Protein AF-0000000068949376 (afdb_homodimer)

pLDDT: mean 90.13, std 16.04, range [22.88, 98.81]

Nearest PDB structures (foldseek):
  3vpc-assembly1_D  TM=5.124E-01  e=4.624E-06  Sulfurisphaera tokodaii
  3vpc-assembly1_C  TM=5.296E-01  e=2.072E-05  Sulfurisphaera tokodaii
  7cm9-assembly2_D  TM=3.708E-01  e=2.636E-03  Psychrobacter sp.
  2ich-assembly2_B  TM=4.085E-01  e=2.384E+00  Nitrosomonas europaea
  3vpc-assembly1_D  TM=5.151E-01  e=5.256E-06  Sulfurisphaera tokodaii

Sequence (794 aa):
MSEPSKATNQKRAAPGNLPARSRAVMVYGCETLGKADSHHGTTLANIARKVADIAGLTFAGAYAAPDAGLPVPYLVPAQTLVGRKLAQDLGVRGAGDLFGGVVPYAFVATKAITHGLVAPGAAAPQGWSEDFVQRVVGATLPGFTAFTLGDARIAAMRLLALGPVRLKEPYGVGGLGQRVVHDERSLDEALAAMAPDVVEAHGLVAERDLDAPQTYSVGQVELAGLRASYCGTQGLTANNHGQKVYGGSTLTMVRGGLEALLRHPFDARTLAAVRAAMVYHEAALACYGDAGNMVLSRCNYDVAFGPPAGSAGHGQVLGGVLEQSWRVGGATGAELAALAALREDPRRARVVAATREVYGKGVRVPDDAEIYFQGEDRHAGPLTKYARLEPDSDGNAMSEPSKATNQKRAAPGNLPARSRAVMVYGCETLGKADSHHGTTLANIARKVADIAGLTFAGAYAAPDAGLPVPYLVPAQTLVGRKLAQDLGVRGAGDLFGGVVPYAFVATKAITHGLVAPGAAAPQGWSEDFVQRVVGATLPGFTAFTLGDARIAAMRLLALGPVRLKEPYGVGGLGQRVVHDERSLDEALAAMAPDVVEAHGLVAERDLDAPQTYSVGQVELAGLRASYCGTQGLTANNHGQKVYGGSTLTMVRGGLEALLRHPFDARTLAAVRAAMVYHEAALACYGDAGNMVLSRCNYDVAFGPPAGSAGHGQVLGGVLEQSWRVGGATGAELAALAALREDPRRARVVAATREVYGKGVRVPDDAEIYFQGEDRHAGPLTKYARLEPDSDGNA

Solvent-accessible surface area (backbone atoms only — not comparable to full-atom values): 40892 Å² total; per-residue (Å²): 137,82,81,80,80,79,77,79,75,76,74,73,74,69,78,74,75,71,73,78,71,72,53,30,24,26,34,31,81,56,93,45,55,60,32,77,45,29,53,67,18,27,27,50,45,43,48,41,43,50,51,9,58,70,55,72,37,46,62,66,51,73,53,87,66,89,49,90,92,54,55,70,43,35,32,36,33,56,51,53,40,57,26,60,66,55,35,53,72,65,56,40,83,45,40,88,22,33,49,15,26,36,33,52,38,69,52,68,65,24,38,35,55,69,35,38,46,53,37,92,85,49,72,69,63,88,85,71,54,69,54,38,34,43,32,31,59,34,23,33,55,66,49,26,22,20,30,37,63,68,49,36,49,53,41,42,54,54,46,42,63,66,25,29,28,30,37,33,41,31,84,43,60,73,68,43,61,53,47,78,29,76,47,72,67,52,40,52,54,57,55,69,72,51,56,59,68,55,25,49,74,52,26,34,29,34,28,63,29,57,43,82,52,52,41,29,42,30,32,38,42,37,57,79,89,44,47,30,15,32,45,30,42,52,43,70,30,51,44,80,82,65,46,80,31,70,15,29,28,43,32,30,32,32,63,36,56,66,74,48,57,73,75,45,91,58,56,41,59,57,48,31,44,49,51,22,40,49,44,46,53,51,30,48,42,69,65,33,17,80,86,30,61,39,32,67,14,27,40,37,27,38,23,36,38,23,32,51,24,84,55,86,53,58,60,52,67,44,38,21,40,68,33,60,38,33,33,64,56,74,51,42,50,14,52,52,50,33,47,45,52,39,67,74,33,80,83,51,59,66,39,26,12,24,18,39,43,44,52,42,76,87,74,84,73,64,89,78,41,47,75,36,32,76,44,52,20,78,84,67,35,36,34,34,32,33,17,30,74,44,74,83,49,84,52,66,124,134,84,76,79,76,77,76,75,72,72,75,72,74,67,81,70,75,72,72,80,70,72,55,29,25,25,35,31,79,57,93,45,56,59,33,76,46,28,53,67,18,28,28,50,48,44,49,40,42,50,51,9,56,70,56,74,37,47,61,65,51,73,52,86,66,87,51,90,91,54,57,69,43,35,32,36,34,55,50,53,39,58,26,61,66,54,34,52,73,65,57,39,86,44,41,88,23,34,50,15,26,37,32,52,39,68,50,66,66,24,37,34,55,69,34,37,44,52,38,92,85,50,72,69,63,87,84,70,55,68,54,38,34,43,31,30,58,32,25,32,56,66,50,25,24,21,29,37,63,69,47,37,49,55,38,44,54,54,46,42,61,66,25,31,30,31,37,35,40,34,83,43,59,72,68,42,63,53,46,77,28,76,48,70,67,52,39,52,53,56,55,68,72,50,58,59,67,55,26,49,73,52,26,36,28,33,29,63,28,56,43,82,52,52,41,31,42,32,33,38,40,39,57,80,89,44,47,28,15,34,45,29,42,52,43,69,30,51,42,78,83,65,47,81,32,68,15,29,28,42,32,34,33,32,62,36,54,65,72,49,56,74,74,45,88,59,56,41,58,57,49,31,44,47,51,21,42,48,42,46,52,50,31,50,42,72,66,32,17,82,88,30,61,38,30,64,13,25,40,37,26,38,24,34,38,23,30,52,25,85,55,87,54,58,59,52,68,44,38,22,43,67,32,59,39,34,34,64,54,73,52,42,50,12,51,51,50,33,48,45,52,39,67,75,32,80,82,52,59,66,39,27,13,25,18,40,44,45,50,40,76,87,75,85,72,63,88,78,42,47,76,36,31,76,45,53,22,77,83,67,36,36,34,33,30,35,17,30,73,43,76,78,48,86,57,60,126

Secondary structure (DSSP, 8-state):
-----------------------EEEEES-TTTT-TT-HHHHHHHHHHHHHHHHHT-EEEEE--SPPTTSPPPEEEESS-EE-HHHHHHTT--SGGGBSSEEESSGGGGSGGGGSB-SSTT-S--TT--HHHHHHTTTSB-SEEEESSHHHHHHHHHHHHTTS-EEEE-TT--TTTTEEEE-SHHHHHHHHHTS-HHHHHHH-EEEEE-BSS-EEEEEEEEEETTEEEEEEEEEEEEE-TTS-EEEEEEEEEEEESSGGGGGGS---HHHHHHHHHHHHHHHHHHHHHTTTTT-EESEEEEEEEEEPBTT---TT--EEEEEEEE-S--TTHHHHHHHHHHHHH-TT--EEEEEEEEEESSSPPPPTTPEEEEEEEETTTEEEEEEEEEEP---S--/-----------------------EEEEES-TTTT-TT-HHHHHHHHHHHHHHHHHT-EEEEE--SPPTTSPPPEEEESS-EE-HHHHHHTT--SGGGBSSEEESSGGGGSGGGSSB-SSTT-S--TT--HHHHHHTTTSB-SEEEESSHHHHHHHHHHHHTTS-EEEE-TT--TTTTEEEE-SHHHHHHHHHTS-HHHHHHH-EEEEE-BSS-EEEEEEEEEETTEEEEEEEEEEEEE-TTS-EEEEEEEEEEEESSGGGGGGS---HHHHHHHHHHHHHHHHHHHHHTTTTT-EESEEEEEEEEEPBTT---TT--EEEEEEEE-S--TTHHHHHHHHHHHHH-TT--EEEEEEEEEESSSPPPPTTPEEEEEEEETTTEEEEEEEEEEP---S--

Radius of gyration: 32.24 Å; Cα contacts (8 Å, |Δi|>4): 1877; chains: 2; bounding box: 112×110×78 Å

Foldseek 3Di:
DDDDPPPPPPPDPDPPPPPQADAAEEEEDDPCAPPQQALLNLLLQVLSCLLCVLLVHHHDYHDDADDPSHDQHQYAYQAAAEAPVVCVRSVNQFLARYQFKYFHHDLLQWLLLPAAFPDPPAQDDPLRDPLLRVLLVQFAFAKHKHLFLVRVLSGQQVCLVVFKKKKAFGPDDQCPRIDIDGDSVSSVVVSVVDDGVSCNVHIMMIGFDFDPKWKKKWKWAAGNRWIKIWMWTWDWDQFPVGDTTTWKIKIKMFTDDLVVVCVQPEDPVRNSASVSVVSSVVSSCVSTPPVPVMHARIKMWMKIKHHGPPDPDPPDMDMHTSIMHRHDDRHSQFVSQFSSVCSVPVPDGIWIKMKGKDHDPPDDDDPQKAWSHADQHPVRGGMTIIMHTDPPPSSHD/DDDPPPPPPPPPDDPPPPPQADAAEEEEDDPCAPPQQALLNLLLQVLSCLLCVLLVHHHDYHDDADDPSHDQHQYAYQAAAEAPVRCVRSVNQALARYQFKYFHHDLLQWLLLPAAFPDPPAQDDPLRDPLLRVLLVQFAFPKHKHLFLVRVLSGQQVCLVVFKKKKAFGPDDQCPRIDIDGDSVSSVVVSVVDDGNSCNVHIMMIGFDFDPKWKKKWKWAAGNRWIKIWMWTWDWDQFPVGDTTTWKIKIKMFTDDLVVVCVQPEDPVRNSASVSVVSSVVSSCVSTPPVPVMHARIKMWMKIKHHGPPDPDPPDMDMHTSIMHRHDDRHSQFVSQFSSVCSVPVPDGIWIKMKGKYHDPPDDDDPQKAWSHADQHPPRGGMTIIMHTDDVPSSHD

InterPro domains:
  IPR021519 Protein of unknown function DUF3182 [PF11379] (27-387)

Structure (mmCIF, N/CA/C/O backbone):
data_AF-0000000068949376-model_v1
#
loop_
_entity.id
_entity.type
_entity.pdbx_description
1 polymer 'DUF3182 family protein'
#
loop_
_atom_site.group_PDB
_atom_site.id
_atom_site.type_symbol
_atom_site.label_atom_id
_atom_site.label_alt_id
_atom_site.label_comp_id
_atom_site.label_asym_id
_atom_site.label_entity_id
_atom_site.label_seq_id
_atom_site.pdbx_PDB_ins_code
_atom_site.Cartn_x
_atom_site.Cartn_y
_atom_site.Cartn_z
_atom_site.occupancy
_atom_site.B_iso_or_equiv
_atom_site.auth_seq_id
_atom_site.auth_comp_id
_atom_site.auth_asym_id
_atom_site.auth_atom_id
_atom_site.pdbx_PDB_model_num
ATOM 1 N N . MET A 1 1 ? -80.938 48.594 35.25 1 27.97 1 MET A N 1
ATOM 2 C CA . MET A 1 1 ? -80.438 47.938 34.062 1 27.97 1 MET A CA 1
ATOM 3 C C . MET A 1 1 ? -79.062 48.438 33.719 1 27.97 1 MET A C 1
ATOM 5 O O . MET A 1 1 ? -78.875 49.406 32.938 1 27.97 1 MET A O 1
ATOM 9 N N . SER A 1 2 ? -78.125 48.469 34.812 1 32.41 2 SER A N 1
ATOM 10 C CA . SER A 1 2 ? -76.75 49.062 34.875 1 32.41 2 SER A CA 1
ATOM 11 C C . SER A 1 2 ? -75.812 48.406 33.875 1 32.41 2 SER A C 1
ATOM 13 O O . SER A 1 2 ? -75.875 47.188 33.688 1 32.41 2 SER A O 1
ATOM 15 N N . GLU A 1 3 ? -75.312 49.188 32.906 1 33.69 3 GLU A N 1
ATOM 16 C CA . GLU A 1 3 ? -74.438 48.938 31.75 1 33.69 3 GLU A CA 1
ATOM 17 C C . GLU A 1 3 ? -73.062 48.438 32.219 1 33.69 3 GLU A C 1
ATOM 19 O O . GLU A 1 3 ? -72.438 49.062 33.062 1 33.69 3 GLU A O 1
ATOM 24 N N . PRO A 1 4 ? -72.75 47.094 32.031 1 36.47 4 PRO A N 1
ATOM 25 C CA . PRO A 1 4 ? -71.562 46.438 32.469 1 36.47 4 PRO A CA 1
ATOM 26 C C . PRO A 1 4 ? -70.25 47.031 31.844 1 36.47 4 PRO A C 1
ATOM 28 O O . PRO A 1 4 ? -70.312 47.531 30.719 1 36.47 4 PRO A O 1
ATOM 31 N N . SER A 1 5 ? -69.5 47.719 32.625 1 33.72 5 SER A N 1
ATOM 32 C CA . SER A 1 5 ? -68.188 48.344 32.281 1 33.72 5 SER A CA 1
ATOM 33 C C . SER A 1 5 ? -67.312 47.312 31.609 1 33.72 5 SER A C 1
ATOM 35 O O . SER A 1 5 ? -67.062 46.219 32.156 1 33.72 5 SER A O 1
ATOM 37 N N . LYS A 1 6 ? -67.062 47.5 30.312 1 31.7 6 LYS A N 1
ATOM 38 C CA . LYS A 1 6 ? -66.188 46.75 29.391 1 31.7 6 LYS A CA 1
ATOM 39 C C . LYS A 1 6 ? -64.75 46.938 29.797 1 31.7 6 LYS A C 1
ATOM 41 O O . LYS A 1 6 ? -64.188 48 29.656 1 31.7 6 LYS A O 1
ATOM 46 N N . ALA A 1 7 ? -64.25 46.156 30.875 1 34.72 7 ALA A N 1
ATOM 47 C CA . ALA A 1 7 ? -62.844 46.094 31.219 1 34.72 7 ALA A CA 1
ATOM 48 C C . ALA A 1 7 ? -62.031 45.625 30.031 1 34.72 7 ALA A C 1
ATOM 50 O O . ALA A 1 7 ? -62.281 44.531 29.484 1 34.72 7 ALA A O 1
ATOM 51 N N . THR A 1 8 ? -61.531 46.625 29.234 1 27.38 8 THR A N 1
ATOM 52 C CA . THR A 1 8 ? -60.656 46.375 28.094 1 27.38 8 THR A CA 1
ATOM 53 C C . THR A 1 8 ? -59.375 45.688 28.547 1 27.38 8 THR A C 1
ATOM 55 O O . THR A 1 8 ? -58.594 46.25 29.312 1 27.38 8 THR A O 1
ATOM 58 N N . ASN A 1 9 ? -59.406 44.375 28.844 1 30.39 9 ASN A N 1
ATOM 59 C CA . ASN A 1 9 ? -58.219 43.594 29.188 1 30.39 9 ASN A CA 1
ATOM 60 C C . ASN A 1 9 ? -57.156 43.688 28.094 1 30.39 9 ASN A C 1
ATOM 62 O O . ASN A 1 9 ? -57.375 43.25 26.969 1 30.39 9 ASN A O 1
ATOM 66 N N . GLN A 1 10 ? -56.375 44.719 28.109 1 23 10 GLN A N 1
ATOM 67 C CA . GLN A 1 10 ? -55.219 44.781 27.203 1 23 10 GLN A CA 1
ATOM 68 C C . GLN A 1 10 ? -54.344 43.531 27.344 1 23 10 GLN A C 1
ATOM 70 O O . GLN A 1 10 ? -53.812 43.25 28.422 1 23 10 GLN A O 1
ATOM 75 N N . LYS A 1 11 ? -54.562 42.531 26.516 1 31.59 11 LYS A N 1
ATOM 76 C CA . LYS A 1 11 ? -53.688 41.375 26.328 1 31.59 11 LYS A CA 1
ATOM 77 C C . LYS A 1 11 ? -52.25 41.812 26.156 1 31.59 11 LYS A C 1
ATOM 79 O O . LYS A 1 11 ? -51.906 42.531 25.234 1 31.59 11 LYS A O 1
ATOM 84 N N . ARG A 1 12 ? -51.562 41.906 27.281 1 33.5 12 ARG A N 1
ATOM 85 C CA . ARG A 1 12 ? -50.125 42.062 27.203 1 33.5 12 ARG A CA 1
ATOM 86 C C . ARG A 1 12 ? -49.531 41.125 26.156 1 33.5 12 ARG A C 1
ATOM 88 O O . ARG A 1 12 ? -49.844 39.938 26.141 1 33.5 12 ARG A O 1
ATOM 95 N N . ALA A 1 13 ? -48.969 41.688 25.109 1 31.62 13 ALA A N 1
ATOM 96 C CA . ALA A 1 13 ? -48.25 41 24.047 1 31.62 13 ALA A CA 1
ATOM 97 C C . ALA A 1 13 ? -47.25 40 2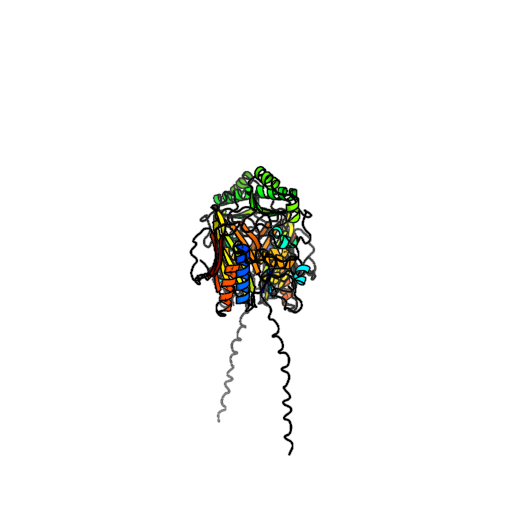4.609 1 31.62 13 ALA A C 1
ATOM 99 O O . ALA A 1 13 ? -46.531 40.281 25.562 1 31.62 13 ALA A O 1
ATOM 100 N N . ALA A 1 14 ? -47.5 38.719 24.391 1 35.41 14 ALA A N 1
ATOM 101 C CA . ALA A 1 14 ? -46.594 37.625 24.703 1 35.41 14 ALA A CA 1
ATOM 102 C C . ALA A 1 14 ? -45.156 37.969 24.297 1 35.41 14 ALA A C 1
ATOM 104 O O . ALA A 1 14 ? -44.938 38.531 23.234 1 35.41 14 ALA A O 1
ATOM 105 N N . PRO A 1 15 ? -44.344 38.219 25.312 1 32.47 15 PRO A N 1
ATOM 106 C CA . PRO A 1 15 ? -42.969 38.5 24.906 1 32.47 15 PRO A CA 1
ATOM 107 C C . PRO A 1 15 ? -42.531 37.688 23.672 1 32.47 15 PRO A C 1
ATOM 109 O O . PRO A 1 15 ? -43 36.531 23.5 1 32.47 15 PRO A O 1
ATOM 112 N N . GLY A 1 16 ? -42.469 38.281 22.484 1 32.12 16 GLY A N 1
ATOM 113 C CA . GLY A 1 16 ? -42 37.656 21.25 1 32.12 16 GLY A CA 1
ATOM 114 C C . GLY A 1 16 ? -40.812 36.719 21.484 1 32.12 16 GLY A C 1
ATOM 115 O O . GLY A 1 16 ? -39.938 37 22.312 1 32.12 16 GLY A O 1
ATOM 116 N N . ASN A 1 17 ? -41.031 35.406 21.375 1 34.62 17 ASN A N 1
ATOM 117 C CA . ASN A 1 17 ? -40.031 34.344 21.312 1 34.62 17 ASN A CA 1
ATOM 118 C C . ASN A 1 17 ? -38.75 34.812 20.641 1 34.62 17 ASN A C 1
ATOM 120 O O . ASN A 1 17 ? -38.781 35.25 19.5 1 34.62 17 ASN A O 1
ATOM 124 N N . LEU A 1 18 ? -37.781 35.469 21.297 1 38.09 18 LEU A N 1
ATOM 125 C CA . LEU A 1 18 ? -36.469 35.688 20.703 1 38.09 18 LEU A CA 1
ATOM 126 C C . LEU A 1 18 ? -36.125 34.594 19.688 1 38.09 18 LEU A C 1
ATOM 128 O O . LEU A 1 18 ? -36.281 33.406 19.969 1 38.09 18 LEU A O 1
ATOM 132 N N . PRO A 1 19 ? -36.094 34.781 18.422 1 40.25 19 PRO A N 1
ATOM 133 C CA . PRO A 1 19 ? -35.75 33.75 17.453 1 40.25 19 PRO A CA 1
ATOM 134 C C . PRO A 1 19 ? -34.625 32.844 17.906 1 40.25 19 PRO A C 1
ATOM 136 O O . PRO A 1 19 ? -33.781 33.25 18.703 1 40.25 19 PRO A O 1
ATOM 139 N N . ALA A 1 20 ? -34.75 31.547 18.203 1 46.16 20 ALA A N 1
ATOM 140 C CA . ALA A 1 20 ? -33.781 30.516 18.5 1 46.16 20 ALA A CA 1
ATOM 141 C C . ALA A 1 20 ? -32.406 30.844 17.891 1 46.16 20 ALA A C 1
ATOM 143 O O . ALA A 1 20 ? -32.312 31.016 16.672 1 46.16 20 ALA A O 1
ATOM 144 N N . ARG A 1 21 ? -31.5 31.547 18.5 1 59.78 21 ARG A N 1
ATOM 145 C CA . ARG A 1 21 ? -30.172 31.938 18.047 1 59.78 21 ARG A CA 1
ATOM 146 C C . ARG A 1 21 ? -29.484 30.797 17.297 1 59.78 21 ARG A C 1
ATOM 148 O O . ARG A 1 21 ? -29.438 29.672 17.781 1 59.78 21 ARG A O 1
ATOM 155 N N . SER A 1 22 ? -29.297 30.828 15.945 1 78.31 22 SER A N 1
ATOM 156 C CA . SER A 1 22 ? -28.797 29.844 14.992 1 78.31 22 SER A CA 1
ATOM 157 C C . SER A 1 22 ? -27.328 29.562 15.211 1 78.31 22 SER A C 1
ATOM 159 O O . SER A 1 22 ? -26.594 30.391 15.75 1 78.31 22 SER A O 1
ATOM 161 N N . ARG A 1 23 ? -26.844 28.359 15.156 1 91.81 23 ARG A N 1
ATOM 162 C CA . ARG A 1 23 ? -25.469 27.891 15.234 1 91.81 23 ARG A CA 1
ATOM 163 C C . ARG A 1 23 ? -24.547 28.75 14.367 1 91.81 23 ARG A C 1
ATOM 165 O O . ARG A 1 23 ? -24.906 29.125 13.25 1 91.81 23 ARG A O 1
ATOM 172 N N . ALA A 1 24 ? -23.438 29.266 14.93 1 95.69 24 ALA A N 1
ATOM 173 C CA . ALA A 1 24 ? -22.453 30.078 14.195 1 95.69 24 ALA A CA 1
ATOM 174 C C . ALA A 1 24 ? -21.141 29.312 14.031 1 95.69 24 ALA A C 1
ATOM 176 O O . ALA A 1 24 ? -20.891 28.344 14.734 1 95.69 24 ALA A O 1
ATOM 177 N N . VAL A 1 25 ? -20.312 29.766 13 1 97.69 25 VAL A N 1
ATOM 178 C CA . VAL A 1 25 ? -18.953 29.266 12.844 1 97.69 25 VAL A CA 1
ATOM 179 C C . VAL A 1 25 ? -17.984 30.125 13.664 1 97.69 25 VAL A C 1
ATOM 181 O O . VAL A 1 25 ? -18.031 31.359 13.586 1 97.69 25 VAL A O 1
ATOM 184 N N . MET A 1 26 ? -17.203 29.516 14.5 1 97.56 26 MET A N 1
ATOM 185 C CA . MET A 1 26 ? -16.234 30.234 15.312 1 97.56 26 MET A CA 1
ATOM 186 C C . MET A 1 26 ? -14.867 29.578 15.242 1 97.56 26 MET A C 1
ATOM 188 O O . MET A 1 26 ? -14.766 28.375 14.984 1 97.56 26 MET A O 1
ATOM 192 N N . VAL A 1 27 ? -13.797 30.391 15.406 1 98.19 27 VAL A N 1
ATOM 193 C CA . VAL A 1 27 ? -12.422 29.891 15.359 1 98.19 27 VAL A CA 1
ATOM 194 C C . VAL A 1 27 ? -11.93 29.609 16.781 1 98.19 27 VAL A C 1
ATOM 196 O O . VAL A 1 27 ? -12.195 30.391 17.703 1 98.19 27 VAL A O 1
ATOM 199 N N . TYR A 1 28 ? -11.297 28.531 16.969 1 97.44 28 TYR A N 1
ATOM 200 C CA . TYR A 1 28 ? -10.734 28.188 18.266 1 97.44 28 TYR A CA 1
ATOM 201 C C . TYR A 1 28 ? -9.211 28.109 18.203 1 97.44 28 TYR A C 1
ATOM 203 O O . TYR A 1 28 ? -8.656 27.469 17.312 1 97.44 28 TYR A O 1
ATOM 211 N N . GLY A 1 29 ? -8.547 28.75 19.141 1 95.81 29 GLY A N 1
ATOM 212 C CA . GLY A 1 29 ? -7.125 28.531 19.375 1 95.81 29 GLY A CA 1
ATOM 213 C C . GLY A 1 29 ? -6.234 29.375 18.484 1 95.81 29 GLY A C 1
ATOM 214 O O . GLY A 1 29 ? -5.168 28.922 18.062 1 95.81 29 GLY A O 1
ATOM 215 N N . CYS A 1 30 ? -6.605 30.562 18.109 1 95.5 30 CYS A N 1
ATOM 216 C CA . CYS A 1 30 ? -5.781 31.453 17.297 1 95.5 30 CYS A CA 1
ATOM 217 C C . CYS A 1 30 ? -5.684 32.844 17.953 1 95.5 30 CYS A C 1
ATOM 219 O O . CYS A 1 30 ? -6.566 33.656 17.766 1 95.5 30 CYS A O 1
ATOM 221 N N . GLU A 1 31 ? -4.547 33.125 18.484 1 93.25 31 GLU A N 1
ATOM 222 C CA . GLU A 1 31 ? -4.34 34.375 19.188 1 93.25 31 GLU A CA 1
ATOM 223 C C . GLU A 1 31 ? -4.293 35.562 18.219 1 93.25 31 GLU A C 1
ATOM 225 O O . GLU A 1 31 ? -4.66 36.688 18.578 1 93.25 31 GLU A O 1
ATOM 230 N N . THR A 1 32 ? -3.932 35.344 17.062 1 94.25 32 THR A N 1
ATOM 231 C CA . THR A 1 32 ? -3.729 36.406 16.109 1 94.25 32 THR A CA 1
ATOM 232 C C . THR A 1 32 ? -4.895 36.5 15.133 1 94.25 32 THR A C 1
ATOM 234 O O . THR A 1 32 ? -4.762 37.062 14.047 1 94.25 32 THR A O 1
ATOM 237 N N . LEU A 1 33 ? -5.934 35.906 15.531 1 95.5 33 LEU A N 1
ATOM 238 C CA . LEU A 1 33 ? -7.07 35.844 14.617 1 95.5 33 LEU A CA 1
ATOM 239 C C . LEU A 1 33 ? -7.422 37.25 14.102 1 95.5 33 LEU A C 1
ATOM 241 O O . LEU A 1 33 ? -7.637 38.156 14.891 1 95.5 33 LEU A O 1
ATOM 245 N N . GLY A 1 34 ? -7.387 37.406 12.805 1 89.56 34 GLY A N 1
ATOM 246 C CA . GLY A 1 34 ? -7.852 38.625 12.172 1 89.56 34 GLY A CA 1
ATOM 247 C C . GLY A 1 34 ? -6.836 39.75 12.211 1 89.56 34 GLY A C 1
ATOM 248 O O . GLY A 1 34 ? -7.078 40.844 11.688 1 89.56 34 GLY A O 1
ATOM 249 N N . LYS A 1 35 ? -5.711 39.5 12.812 1 94.25 35 LYS A N 1
ATOM 250 C CA . LYS A 1 35 ? -4.684 40.531 12.828 1 94.25 35 LYS A CA 1
ATOM 251 C C . LYS A 1 35 ? -4.062 40.719 11.445 1 94.25 35 LYS A C 1
ATOM 253 O O . LYS A 1 35 ? -3.631 39.75 10.82 1 94.25 35 LYS A O 1
ATOM 258 N N . ALA A 1 36 ? -3.988 41.938 11.047 1 93.69 36 ALA A N 1
ATOM 259 C CA . ALA A 1 36 ? -3.582 42.25 9.68 1 93.69 36 ALA A CA 1
ATOM 260 C C . ALA A 1 36 ? -2.129 41.875 9.43 1 93.69 36 ALA A C 1
ATOM 262 O O . ALA A 1 36 ? -1.735 41.625 8.289 1 93.69 36 ALA A O 1
ATOM 263 N N . ASP A 1 37 ? -1.331 41.844 10.438 1 96.31 37 ASP A N 1
ATOM 264 C CA . ASP A 1 37 ? 0.086 41.531 10.25 1 96.31 37 ASP A CA 1
ATOM 265 C C . ASP A 1 37 ? 0.377 40.062 10.484 1 96.31 37 ASP A C 1
ATOM 267 O O . ASP A 1 37 ? 1.53 39.656 10.68 1 96.31 37 ASP A O 1
ATOM 271 N N . SER A 1 38 ? -0.642 39.281 10.586 1 97.12 38 SER A N 1
ATOM 272 C CA . SER A 1 38 ? -0.516 37.844 10.734 1 97.12 38 SER A CA 1
ATOM 273 C C . SER A 1 38 ? -1.194 37.094 9.578 1 97.12 38 SER A C 1
ATOM 275 O O . SER A 1 38 ? -2.42 36.969 9.555 1 97.12 38 SER A O 1
ATOM 277 N N . HIS A 1 39 ? -0.343 36.594 8.656 1 96.25 39 HIS A N 1
ATOM 278 C CA . HIS A 1 39 ? -0.954 35.875 7.555 1 96.25 39 HIS A CA 1
ATOM 279 C C . HIS A 1 39 ? -1.709 34.656 8.055 1 96.25 39 HIS A C 1
ATOM 281 O O . HIS A 1 39 ? -2.74 34.281 7.492 1 96.25 39 HIS A O 1
ATOM 287 N N . HIS A 1 40 ? -1.244 34.031 9.133 1 94.94 40 HIS A N 1
ATOM 288 C CA . HIS A 1 40 ? -1.92 32.875 9.711 1 94.94 40 HIS A CA 1
ATOM 289 C C . HIS A 1 40 ? -3.295 33.25 10.25 1 94.94 40 HIS A C 1
ATOM 291 O O . HIS A 1 40 ? -4.289 32.594 9.945 1 94.94 40 HIS A O 1
ATOM 297 N N . GLY A 1 41 ? -3.332 34.281 11.031 1 97.38 41 GLY A N 1
ATOM 298 C CA . GLY A 1 41 ? -4.582 34.719 11.633 1 97.38 41 GLY A CA 1
ATOM 299 C C . GLY A 1 41 ? -5.602 35.188 10.617 1 97.38 41 GLY A C 1
ATOM 300 O O . GLY A 1 41 ? -6.789 34.875 10.734 1 97.38 41 GLY A O 1
ATOM 301 N N . THR A 1 42 ? -5.152 35.969 9.695 1 97.88 42 THR A N 1
ATOM 302 C CA . THR A 1 42 ? -6.039 36.469 8.664 1 97.88 42 THR A CA 1
ATOM 303 C C . THR A 1 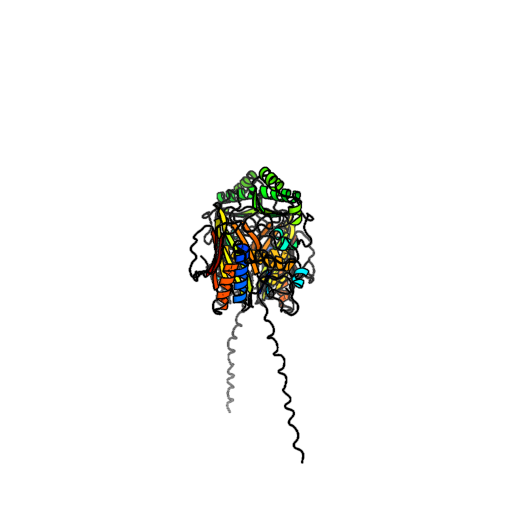42 ? -6.551 35.344 7.777 1 97.88 42 THR A C 1
ATOM 305 O O . THR A 1 42 ? -7.738 35.312 7.445 1 97.88 42 THR A O 1
ATOM 308 N N . THR A 1 43 ? -5.648 34.438 7.363 1 98 43 THR A N 1
ATOM 309 C CA . THR A 1 43 ? -6.047 33.312 6.543 1 98 43 THR A CA 1
ATOM 310 C C . THR A 1 43 ? -7.082 32.469 7.27 1 98 43 THR A C 1
ATOM 312 O O . THR A 1 43 ? -8.086 32.062 6.68 1 98 43 THR A O 1
ATOM 315 N N . LEU A 1 44 ? -6.828 32.219 8.508 1 98.19 44 LEU A N 1
ATOM 316 C CA . LEU A 1 44 ? -7.746 31.375 9.281 1 98.19 44 LEU A CA 1
ATOM 317 C C . LEU A 1 44 ? -9.117 32.062 9.391 1 98.19 44 LEU A C 1
ATOM 319 O O . LEU A 1 44 ? -10.148 31.375 9.312 1 98.19 44 LEU A O 1
ATOM 323 N N . ALA A 1 45 ? -9.156 33.312 9.617 1 98.31 45 ALA A N 1
ATOM 324 C CA . ALA A 1 45 ? -10.422 34.062 9.656 1 98.31 45 ALA A CA 1
ATOM 325 C C . ALA A 1 45 ? -11.18 33.906 8.344 1 98.31 45 ALA A C 1
ATOM 327 O O . ALA A 1 45 ? -12.391 33.688 8.336 1 98.31 45 ALA A O 1
ATOM 328 N N . ASN A 1 46 ? -10.445 34.062 7.297 1 98.44 46 ASN A N 1
ATOM 329 C CA . ASN A 1 46 ? -11.086 34 5.984 1 98.44 46 ASN A CA 1
ATOM 330 C C . ASN A 1 46 ? -11.531 32.562 5.656 1 98.44 46 ASN A C 1
ATOM 332 O O . ASN A 1 46 ? -12.547 32.375 4.984 1 98.44 46 ASN A O 1
ATOM 336 N N . ILE A 1 47 ? -10.766 31.609 6.113 1 98.62 47 ILE A N 1
ATOM 337 C CA . ILE A 1 47 ? -11.18 30.203 5.98 1 98.62 47 ILE A CA 1
ATOM 338 C C . ILE A 1 47 ? -12.484 29.984 6.742 1 98.62 47 ILE A C 1
ATOM 340 O O . ILE A 1 47 ? -13.422 29.406 6.207 1 98.62 47 ILE A O 1
ATOM 344 N N . ALA A 1 48 ? -12.523 30.453 7.949 1 98.69 48 ALA A N 1
ATOM 345 C CA . ALA A 1 48 ? -13.727 30.281 8.766 1 98.69 48 ALA A CA 1
ATOM 346 C C . ALA A 1 48 ? -14.93 30.969 8.125 1 98.69 48 ALA A C 1
ATOM 348 O O . ALA A 1 48 ? -16.047 30.438 8.156 1 98.69 48 ALA A O 1
ATOM 349 N N . ARG A 1 49 ? -14.75 32.125 7.57 1 98.5 49 ARG A N 1
ATOM 350 C CA . ARG A 1 49 ? -15.812 32.844 6.859 1 98.5 49 ARG A CA 1
ATOM 351 C C . ARG A 1 49 ? -16.328 32 5.688 1 98.5 49 ARG A C 1
ATOM 353 O O . ARG A 1 49 ? -17.531 31.922 5.453 1 98.5 49 ARG A O 1
ATOM 360 N N . LYS A 1 50 ? -15.352 31.469 4.945 1 98.62 50 LYS A N 1
ATOM 361 C CA . LYS A 1 50 ? -15.742 30.641 3.803 1 98.62 50 LYS A CA 1
ATOM 362 C C . LYS A 1 50 ? -16.484 29.391 4.254 1 98.62 50 LYS A C 1
ATOM 364 O O . LYS A 1 50 ? -17.438 28.969 3.598 1 98.62 50 LYS A O 1
ATOM 369 N N . VAL A 1 51 ? -16.047 28.75 5.324 1 98.69 51 VAL A N 1
ATOM 370 C CA . VAL A 1 51 ? -16.734 27.609 5.906 1 98.69 51 VAL A CA 1
ATOM 371 C C . VAL A 1 51 ? -18.172 28 6.258 1 98.69 51 VAL A C 1
ATOM 373 O O . VAL A 1 51 ? -19.109 27.266 5.953 1 98.69 51 VAL A O 1
ATOM 376 N N . ALA A 1 52 ? -18.328 29.156 6.887 1 98.31 52 ALA A N 1
ATOM 377 C CA . ALA A 1 52 ? -19.656 29.656 7.254 1 98.31 52 ALA A CA 1
ATOM 378 C C . ALA A 1 52 ? -20.531 29.828 6.016 1 98.31 52 ALA A C 1
ATOM 380 O O . ALA A 1 52 ? -21.688 29.406 6.004 1 98.31 52 ALA A O 1
ATOM 381 N N . ASP A 1 53 ? -19.953 30.391 5.031 1 97.88 53 ASP A N 1
ATOM 382 C CA . ASP A 1 53 ? -20.672 30.625 3.787 1 97.88 53 ASP A CA 1
ATOM 383 C C . ASP A 1 53 ? -21.188 29.312 3.191 1 97.88 53 ASP A C 1
ATOM 385 O O . ASP A 1 53 ? -22.344 29.203 2.816 1 97.88 53 ASP A O 1
ATOM 389 N N . ILE A 1 54 ? -20.328 28.359 3.092 1 97.69 54 ILE A N 1
ATOM 390 C CA . ILE A 1 54 ? -20.656 27.078 2.486 1 97.69 54 ILE A CA 1
ATOM 391 C C . ILE A 1 54 ? -21.719 26.359 3.33 1 97.69 54 ILE A C 1
ATOM 393 O O . ILE A 1 54 ? -22.625 25.719 2.793 1 97.69 54 ILE A O 1
ATOM 397 N N . ALA A 1 55 ? -21.609 26.516 4.648 1 97 55 ALA A N 1
ATOM 398 C CA . ALA A 1 55 ? -22.516 25.828 5.566 1 97 55 ALA A CA 1
ATOM 399 C C . ALA A 1 55 ? -23.828 26.594 5.742 1 97 55 ALA A C 1
ATOM 401 O O . ALA A 1 55 ? -24.75 26.109 6.391 1 97 55 ALA A O 1
ATOM 402 N N . GLY A 1 56 ? -23.922 27.781 5.227 1 95.81 56 GLY A N 1
ATOM 403 C CA . GLY A 1 56 ? -25.094 28.609 5.418 1 95.81 56 GLY A CA 1
ATOM 404 C C . GLY A 1 56 ? -25.219 29.156 6.828 1 95.81 56 GLY A C 1
ATOM 405 O O . GLY A 1 56 ? -26.312 29.281 7.367 1 95.81 56 GLY A O 1
ATOM 406 N N . LEU A 1 57 ? -24.078 29.375 7.469 1 96.69 57 LEU A N 1
ATOM 407 C CA . LEU A 1 57 ? -24.016 29.906 8.828 1 96.69 57 LEU A CA 1
ATOM 408 C C . LEU A 1 57 ? -23.344 31.266 8.852 1 96.69 57 LEU A C 1
ATOM 410 O O . LEU A 1 57 ? -22.875 31.75 7.82 1 96.69 57 LEU A O 1
ATOM 414 N N . THR A 1 58 ? -23.406 31.891 10.047 1 96.56 58 THR A N 1
ATOM 415 C CA . THR A 1 58 ? -22.703 33.156 10.234 1 96.56 58 THR A CA 1
ATOM 416 C C . THR A 1 58 ? -21.359 32.938 10.93 1 96.56 58 THR A C 1
ATOM 418 O O . THR A 1 58 ? -21.234 32.062 11.797 1 96.56 58 THR A O 1
ATOM 421 N N . PHE A 1 59 ? -20.406 33.719 10.445 1 97.5 59 PHE A N 1
ATOM 422 C CA . PHE A 1 59 ? -19.125 33.719 11.148 1 97.5 59 PHE A CA 1
ATOM 423 C C . PHE A 1 59 ? -19.172 34.656 12.352 1 97.5 59 PHE A C 1
ATOM 425 O O . PHE A 1 59 ? -19.516 35.844 12.219 1 97.5 59 PHE A O 1
ATOM 432 N N . ALA A 1 60 ? -18.75 34.125 13.594 1 95.19 60 ALA A N 1
ATOM 433 C CA . ALA A 1 60 ? -18.906 34.906 14.812 1 95.19 60 ALA A CA 1
ATOM 434 C C . ALA A 1 60 ? -17.562 35.094 15.508 1 95.19 60 ALA A C 1
ATOM 436 O O . ALA A 1 60 ? -17.516 35.344 16.719 1 95.19 60 ALA A O 1
ATOM 437 N N . GLY A 1 61 ? -16.484 34.938 14.836 1 95.31 61 GLY A N 1
ATOM 438 C CA . GLY A 1 61 ? -15.18 35.281 15.375 1 95.31 61 GLY A CA 1
ATOM 439 C C . GLY A 1 61 ? -14.578 34.188 16.234 1 95.31 61 GLY A C 1
ATOM 440 O O . GLY A 1 61 ? -14.719 33 15.93 1 95.31 61 GLY A O 1
ATOM 441 N N . ALA A 1 62 ? -13.844 34.594 17.234 1 95.56 62 ALA A N 1
ATOM 442 C CA . ALA A 1 62 ? -13.094 33.688 18.078 1 95.56 62 ALA A CA 1
ATOM 443 C C . ALA A 1 62 ? -13.992 33.062 19.141 1 95.56 62 ALA A C 1
ATOM 445 O O . ALA A 1 62 ? -14.867 33.719 19.703 1 95.56 62 ALA A O 1
ATOM 446 N N . TYR A 1 63 ? -13.727 31.812 19.328 1 92.88 63 TYR A N 1
ATOM 447 C CA . TYR A 1 63 ? -14.414 31.109 20.391 1 92.88 63 TYR A CA 1
ATOM 448 C C . TYR A 1 63 ? -13.555 31.062 21.656 1 92.88 63 TYR A C 1
ATOM 450 O O . TYR A 1 63 ? -12.375 30.719 21.594 1 92.88 63 TYR A O 1
ATOM 458 N N . ALA A 1 64 ? -14.078 31.406 22.766 1 82.69 64 ALA A N 1
ATOM 459 C CA . ALA A 1 64 ? -13.367 31.375 24.047 1 82.69 64 ALA A CA 1
ATOM 460 C C . ALA A 1 64 ? -13.984 30.344 24.984 1 82.69 64 ALA A C 1
ATOM 462 O O . ALA A 1 64 ? -13.297 29.438 25.469 1 82.69 64 ALA A O 1
ATOM 463 N N . ALA A 1 65 ? -15.172 30.453 25.281 1 77.12 65 ALA A N 1
ATOM 464 C CA . ALA A 1 65 ? -15.883 29.578 26.203 1 77.12 65 ALA A CA 1
ATOM 465 C C . ALA A 1 65 ? -17.359 29.484 25.859 1 77.12 65 ALA A C 1
ATOM 467 O O . ALA A 1 65 ? -17.906 30.359 25.188 1 77.12 65 ALA A O 1
ATOM 468 N N . PRO A 1 66 ? -17.812 28.266 26.312 1 74.81 66 PRO A N 1
ATOM 469 C CA . PRO A 1 66 ? -19.266 28.156 26.094 1 74.81 66 PRO A CA 1
ATOM 470 C C . PRO A 1 66 ? -20.047 29.25 26.812 1 74.81 66 PRO A C 1
ATOM 472 O O . PRO A 1 66 ? -19.672 29.672 27.906 1 74.81 66 PRO A O 1
ATOM 475 N N . ASP A 1 67 ? -20.75 29.984 26.062 1 67.62 67 ASP A N 1
ATOM 476 C CA . ASP A 1 67 ? -21.688 30.938 26.656 1 67.62 67 ASP A CA 1
ATOM 477 C C . ASP A 1 67 ? -23.062 30.297 26.875 1 67.62 67 ASP A C 1
ATOM 479 O O . ASP A 1 67 ? -23.625 29.719 25.953 1 67.62 67 ASP A O 1
ATOM 483 N N . ALA A 1 68 ? -23.438 30.438 28.125 1 65.94 68 ALA A N 1
ATOM 484 C CA . ALA A 1 68 ? -24.75 29.906 28.469 1 65.94 68 ALA A CA 1
ATOM 485 C C . ALA A 1 68 ? -25.844 30.484 27.562 1 65.94 68 ALA A C 1
ATOM 487 O O . ALA A 1 68 ? -25.844 31.688 27.281 1 65.94 68 ALA A O 1
ATOM 488 N N . GLY A 1 69 ? -26.594 29.625 26.953 1 68.44 69 GLY A N 1
ATOM 489 C CA . GLY A 1 69 ? -27.766 30 26.188 1 68.44 69 GLY A CA 1
ATOM 490 C C . GLY A 1 69 ? -27.516 30.031 24.688 1 68.44 69 GLY A C 1
ATOM 491 O O . GLY A 1 69 ? -28.453 30.141 23.891 1 68.44 69 GLY A O 1
ATOM 492 N N . LEU A 1 70 ? -26.188 30.031 24.375 1 75.62 70 LEU A N 1
ATOM 493 C CA . LEU A 1 70 ? -25.906 30.047 22.938 1 75.62 70 LEU A CA 1
ATOM 494 C C . LEU A 1 70 ? -25.734 28.625 22.422 1 75.62 70 LEU A C 1
ATOM 496 O O . LEU A 1 70 ? -25.281 27.734 23.141 1 75.62 70 LEU A O 1
ATOM 500 N N . PRO A 1 71 ? -26.203 28.516 21.203 1 84.62 71 PRO A N 1
ATOM 501 C CA . PRO A 1 71 ? -25.984 27.188 20.609 1 84.62 71 PRO A CA 1
ATOM 502 C C . PRO A 1 71 ? -24.5 26.859 20.453 1 84.62 71 PRO A C 1
ATOM 504 O O . PRO A 1 71 ? -23.672 27.75 20.344 1 84.62 71 PRO A O 1
ATOM 507 N N . VAL A 1 72 ? -24.203 25.594 20.516 1 89.88 72 VAL A N 1
ATOM 508 C CA . VAL A 1 72 ? -22.844 25.094 20.297 1 89.88 72 VAL A CA 1
ATOM 509 C C . VAL A 1 72 ? -22.375 25.484 18.891 1 89.88 72 VAL A C 1
ATOM 511 O O . VAL A 1 72 ? -23.078 25.234 17.906 1 89.88 72 VAL A O 1
ATOM 514 N N . PRO A 1 73 ? -21.312 26.109 18.797 1 94.88 73 PRO A N 1
ATOM 515 C CA . PRO A 1 73 ? -20.844 26.562 17.484 1 94.88 73 PRO A CA 1
ATOM 516 C C . PRO A 1 73 ? -20.234 25.438 16.656 1 94.88 73 PRO A C 1
ATOM 518 O O . PRO A 1 73 ? -19.953 24.359 17.188 1 94.88 73 PRO A O 1
ATOM 521 N N . TYR A 1 74 ? -20.219 25.656 15.32 1 97.12 74 TYR A N 1
ATOM 522 C CA . TYR A 1 74 ? -19.328 24.891 14.461 1 97.12 74 TYR A CA 1
ATOM 523 C C . TYR A 1 74 ? -17.906 25.438 14.539 1 97.12 74 TYR A C 1
ATOM 525 O O . TYR A 1 74 ? -17.656 26.594 14.188 1 97.12 74 TYR A O 1
ATOM 533 N N . LEU A 1 75 ? -16.969 24.641 14.945 1 97.81 75 LEU A N 1
ATOM 534 C CA . LEU A 1 75 ? -15.641 25.156 15.281 1 97.81 75 LEU A CA 1
ATOM 535 C C . LEU A 1 75 ? -14.672 24.953 14.117 1 97.81 75 LEU A C 1
ATOM 537 O O . LEU A 1 75 ? -14.688 23.922 13.461 1 97.81 75 LEU A O 1
ATOM 541 N N . VAL A 1 76 ? -13.883 25.953 13.883 1 98.56 76 VAL A N 1
ATOM 542 C CA . VAL A 1 76 ? -12.695 25.859 13.039 1 98.56 76 VAL A CA 1
ATOM 543 C C . VAL A 1 76 ? -11.438 26.031 13.883 1 98.56 76 VAL A C 1
ATOM 545 O O . VAL A 1 76 ? -10.953 27.156 14.062 1 98.56 76 VAL A O 1
ATOM 548 N N . PRO A 1 77 ? -10.914 24.922 14.398 1 98.19 77 PRO A N 1
ATOM 549 C CA . PRO A 1 77 ? -9.727 25.047 15.234 1 98.19 77 PRO A CA 1
ATOM 550 C C . PRO A 1 77 ? -8.461 25.344 14.43 1 98.19 77 PRO A C 1
ATOM 552 O O . PRO A 1 77 ? -8.297 24.828 13.32 1 98.19 77 PRO A O 1
ATOM 555 N N . ALA A 1 78 ? -7.578 26.094 15.023 1 97.12 78 ALA A N 1
ATOM 556 C CA . ALA A 1 78 ? -6.301 26.406 14.391 1 97.12 78 ALA A CA 1
ATOM 557 C C . ALA A 1 78 ? -5.41 25.172 14.32 1 97.12 78 ALA A C 1
ATOM 559 O O . ALA A 1 78 ? -4.547 25.062 13.445 1 97.12 78 ALA A O 1
ATOM 560 N N . GLN A 1 79 ? -5.562 24.312 15.289 1 96.75 79 GLN A N 1
ATOM 561 C CA . GLN A 1 79 ? -4.824 23.047 15.383 1 96.75 79 GLN A CA 1
ATOM 562 C C . GLN A 1 79 ? -5.762 21.875 15.633 1 96.75 79 GLN A C 1
ATOM 564 O O . GLN A 1 79 ? -6.914 22.062 16.031 1 96.75 79 GLN A O 1
ATOM 569 N N . THR A 1 80 ? -5.215 20.703 15.352 1 97.75 80 THR A N 1
ATOM 570 C CA . THR A 1 80 ? -5.961 19.516 15.734 1 97.75 80 THR A CA 1
ATOM 571 C C . THR A 1 80 ? -6.254 19.516 17.234 1 97.75 80 THR A C 1
ATOM 573 O O . THR A 1 80 ? -5.387 19.844 18.047 1 97.75 80 THR A O 1
ATOM 576 N N . LEU A 1 81 ? -7.48 19.266 17.578 1 97.56 81 LEU A N 1
ATOM 577 C CA . LEU A 1 81 ? -7.836 19.188 18.984 1 97.56 81 LEU A CA 1
ATOM 578 C C . LEU A 1 81 ? -7.324 17.891 19.609 1 97.56 81 LEU A C 1
ATOM 580 O O . LEU A 1 81 ? -7.465 16.828 19.016 1 97.56 81 LEU A O 1
ATOM 584 N N . VAL A 1 82 ? -6.785 18.031 20.812 1 97.31 82 VAL A N 1
ATOM 585 C CA . VAL A 1 82 ? -6.188 16.859 21.453 1 97.31 82 VAL A CA 1
ATOM 586 C C . VAL A 1 82 ? -6.961 16.5 22.703 1 97.31 82 VAL A C 1
ATOM 588 O O . VAL A 1 82 ? -7.047 17.312 23.641 1 97.31 82 VAL A O 1
ATOM 591 N N . GLY A 1 83 ? -7.52 15.305 22.688 1 96.06 83 GLY A N 1
ATOM 592 C CA . GLY A 1 83 ? -8.141 14.773 23.891 1 96.06 83 GLY A CA 1
ATOM 593 C C . GLY A 1 83 ? -9.656 14.805 23.828 1 96.06 83 GLY A C 1
ATOM 594 O O . GLY A 1 83 ? -10.25 15.797 23.406 1 96.06 83 GLY A O 1
ATOM 595 N N . ARG A 1 84 ? -10.219 13.812 24.375 1 92.5 84 ARG A N 1
ATOM 596 C CA . ARG A 1 84 ? -11.672 13.68 24.422 1 92.5 84 ARG A CA 1
ATOM 597 C C . ARG A 1 84 ? -12.281 14.758 25.312 1 92.5 84 ARG A C 1
ATOM 599 O O . ARG A 1 84 ? -13.336 15.312 24.984 1 92.5 84 ARG A O 1
ATOM 606 N N . LYS A 1 85 ? -11.664 14.984 26.391 1 94.31 85 LYS A N 1
ATOM 607 C CA . LYS A 1 85 ? -12.195 15.969 27.328 1 94.31 85 LYS A CA 1
ATOM 608 C C . LYS A 1 85 ? -12.289 17.344 26.703 1 94.31 85 LYS A C 1
ATOM 610 O O . LYS A 1 85 ? -13.305 18.031 26.828 1 94.31 85 LYS A O 1
ATOM 615 N N . LEU A 1 86 ? -11.203 17.734 26.031 1 94.44 86 LEU A N 1
ATOM 616 C CA . LEU A 1 86 ? -11.211 19.031 25.375 1 94.44 86 LEU A CA 1
ATOM 617 C C . LEU A 1 86 ? -12.328 19.109 24.344 1 94.44 86 LEU A C 1
ATOM 619 O O . LEU A 1 86 ? -13.055 20.109 24.266 1 94.44 86 LEU A O 1
ATOM 623 N N . ALA A 1 87 ? -12.422 18.125 23.531 1 94.62 87 ALA A N 1
ATOM 624 C CA . ALA A 1 87 ? -13.461 18.078 22.516 1 94.62 87 ALA A CA 1
ATOM 625 C C . ALA A 1 87 ? -14.852 18.234 23.141 1 94.62 87 ALA A C 1
ATOM 627 O O . ALA A 1 87 ? -15.672 19.016 22.656 1 94.62 87 ALA A O 1
ATOM 628 N N . GLN A 1 88 ? -15.086 17.5 24.172 1 92.06 88 GLN A N 1
ATOM 629 C CA . GLN A 1 88 ? -16.375 17.547 24.875 1 92.06 88 GLN A CA 1
ATOM 630 C C . GLN A 1 88 ? -16.625 18.938 25.438 1 92.06 88 GLN A C 1
ATOM 632 O O . GLN A 1 88 ? -17.75 19.453 25.344 1 92.06 88 GLN A O 1
ATOM 637 N N . ASP A 1 89 ? -15.609 19.469 26.047 1 93 89 ASP A N 1
ATOM 638 C CA . ASP A 1 89 ? -15.734 20.797 26.625 1 93 89 ASP A CA 1
ATOM 639 C C . ASP A 1 89 ? -16.062 21.844 25.547 1 93 89 ASP A C 1
ATOM 641 O O . ASP A 1 89 ? -16.75 22.828 25.812 1 93 89 ASP A O 1
ATOM 645 N N . LEU A 1 90 ? -15.609 21.562 24.359 1 94 90 LEU A N 1
ATOM 646 C CA . LEU A 1 90 ? -15.812 22.5 23.25 1 94 90 LEU A CA 1
ATOM 647 C C . LEU A 1 90 ? -17.109 22.188 22.516 1 94 90 LEU A C 1
ATOM 649 O O . LEU A 1 90 ? -17.453 22.875 21.547 1 94 90 LEU A O 1
ATOM 653 N N . GLY A 1 91 ? -17.734 21.156 22.922 1 91.75 91 GLY A N 1
ATOM 654 C CA . GLY A 1 91 ? -19 20.781 22.312 1 91.75 91 GLY A CA 1
ATOM 655 C C . GLY A 1 91 ? -18.844 20.016 21.016 1 91.75 91 GLY A C 1
ATOM 656 O O . GLY A 1 91 ? -19.766 19.922 20.219 1 91.75 91 GLY A O 1
ATOM 657 N N . VAL A 1 92 ? -17.688 19.469 20.781 1 94.44 92 VAL A N 1
ATOM 658 C CA . VAL A 1 92 ? -17.438 18.688 19.578 1 94.44 92 VAL A CA 1
ATOM 659 C C . VAL A 1 92 ? -17.781 17.219 19.812 1 94.44 92 VAL A C 1
ATOM 661 O O . VAL A 1 92 ? -17.109 16.547 20.594 1 94.44 92 VAL A O 1
ATOM 664 N N . ARG A 1 93 ? -18.812 16.719 19.109 1 92.06 93 ARG A N 1
ATOM 665 C CA . ARG A 1 93 ? -19.281 15.352 19.297 1 92.06 93 ARG A CA 1
ATOM 666 C C . ARG A 1 93 ? -19.047 14.523 18.047 1 92.06 93 ARG A C 1
ATOM 668 O O . ARG A 1 93 ? -19.047 13.289 18.094 1 92.06 93 ARG A O 1
ATOM 675 N N . GLY A 1 94 ? -18.859 15.172 17.016 1 94.12 94 GLY A N 1
ATOM 676 C CA . GLY A 1 94 ? -18.656 14.492 15.75 1 94.12 94 GLY A CA 1
ATOM 677 C C . GLY A 1 94 ? -18.156 15.406 14.641 1 94.12 94 GLY A C 1
ATOM 678 O O . GLY A 1 94 ? -17.844 16.562 14.891 1 94.12 94 GLY A O 1
ATOM 679 N N . ALA A 1 95 ? -18.125 14.852 13.469 1 94.88 95 ALA A N 1
ATOM 680 C CA . ALA A 1 95 ? -17.578 15.555 12.312 1 94.88 95 ALA A CA 1
ATOM 681 C C . ALA A 1 95 ? -18.453 16.766 11.945 1 94.88 95 ALA A C 1
ATOM 683 O O . ALA A 1 95 ? -17.969 17.703 11.297 1 94.88 95 ALA A O 1
ATOM 684 N N . GLY A 1 96 ? -19.641 16.75 12.383 1 96.38 96 GLY A N 1
ATOM 685 C CA . GLY A 1 96 ? -20.531 17.859 12.102 1 96.38 96 GLY A CA 1
ATOM 686 C C . GLY A 1 96 ? -20.328 19.047 13.031 1 96.38 96 GLY A C 1
ATOM 687 O O . GLY A 1 96 ? -21.047 20.047 12.93 1 96.38 96 GLY A O 1
ATOM 688 N N . ASP A 1 97 ? -19.281 18.984 13.891 1 96.44 97 ASP A N 1
ATOM 689 C CA . ASP A 1 97 ? -19.125 20.031 14.906 1 96.44 97 ASP A CA 1
ATOM 690 C C . ASP A 1 97 ? -17.812 20.781 14.711 1 96.44 97 ASP A C 1
ATOM 692 O O . ASP A 1 97 ? -17.516 21.703 15.477 1 96.44 97 ASP A O 1
ATOM 696 N N . LEU A 1 98 ? -17.062 20.438 13.75 1 97.94 98 LEU A N 1
ATOM 697 C CA . LEU A 1 98 ? -15.812 21.156 13.531 1 97.94 98 LEU A CA 1
ATOM 698 C C . LEU A 1 98 ? -15.312 20.938 12.102 1 97.94 98 LEU A C 1
ATOM 700 O O . LEU A 1 98 ? -15.703 19.984 11.438 1 97.94 98 LEU A O 1
ATOM 704 N N . PHE A 1 99 ? -14.516 21.828 11.594 1 98.56 99 PHE A N 1
ATOM 705 C CA . PHE A 1 99 ? -13.703 21.672 10.398 1 98.56 99 PHE A CA 1
ATOM 706 C C . PHE A 1 99 ? -12.258 21.375 10.766 1 98.56 99 PHE A C 1
ATOM 708 O O . PHE A 1 99 ? -11.438 22.281 10.906 1 98.56 99 PHE A O 1
ATOM 715 N N . GLY A 1 100 ? -11.898 20.141 10.883 1 98.44 100 GLY A N 1
ATOM 716 C CA . GLY A 1 100 ? -10.625 19.656 11.383 1 98.44 100 GLY A CA 1
ATOM 717 C C . GLY A 1 100 ? -10.734 18.281 12.016 1 98.44 100 GLY A C 1
ATOM 718 O O . GLY A 1 100 ? -11.391 17.391 11.477 1 98.44 100 GLY A O 1
ATOM 719 N N . GLY A 1 101 ? -9.891 18.125 13.125 1 98.12 101 GLY A N 1
ATOM 720 C CA . GLY A 1 101 ? -9.906 16.812 13.727 1 98.12 101 GLY A CA 1
ATOM 721 C C . GLY A 1 101 ? -9.672 16.828 15.227 1 98.12 101 GLY A C 1
ATOM 722 O O . GLY A 1 101 ? -9.234 17.844 15.773 1 98.12 101 GLY A O 1
ATOM 723 N N . VAL A 1 102 ? -10.148 15.781 15.883 1 98.19 102 VAL A N 1
ATOM 724 C CA . VAL A 1 102 ? -9.883 15.461 17.281 1 98.19 102 VAL A CA 1
ATOM 725 C C . VAL A 1 102 ? -9.078 14.156 17.375 1 98.19 102 VAL A C 1
ATOM 727 O O . VAL A 1 102 ? -9.414 13.172 16.703 1 98.19 102 VAL A O 1
ATOM 730 N N . VAL A 1 103 ? -8.016 14.18 18.094 1 97.94 103 VAL A N 1
ATOM 731 C CA . VAL A 1 103 ? -7.242 12.961 18.312 1 97.94 103 VAL A CA 1
ATOM 732 C C . VAL A 1 103 ? -7.062 12.734 19.812 1 97.94 103 VAL A C 1
ATOM 734 O O . VAL A 1 103 ? -7.117 13.68 20.609 1 97.94 103 VAL A O 1
ATOM 737 N N . PRO A 1 104 ? -6.797 11.523 20.219 1 97.12 104 PRO A N 1
ATOM 738 C CA . PRO A 1 104 ? -6.699 11.234 21.656 1 97.12 104 PRO A CA 1
ATOM 739 C C . PRO A 1 104 ? -5.367 11.68 22.25 1 97.12 104 PRO A C 1
ATOM 741 O O . PRO A 1 104 ? -5.301 12 23.453 1 97.12 104 PRO A O 1
ATOM 744 N N . TYR A 1 105 ? -4.316 11.68 21.453 1 96.81 105 TYR A N 1
ATOM 745 C CA . TYR A 1 105 ? -2.975 11.984 21.953 1 96.81 105 TYR A CA 1
ATOM 746 C C . TYR A 1 105 ? -2.271 12.984 21.047 1 96.81 105 TYR A C 1
ATOM 748 O O . TYR A 1 105 ? -2.424 12.938 19.812 1 96.81 105 TYR A O 1
ATOM 756 N N . ALA A 1 106 ? -1.472 13.773 21.609 1 96.38 106 ALA A N 1
ATOM 757 C CA . ALA A 1 106 ? -0.852 14.891 20.906 1 96.38 106 ALA A CA 1
ATOM 758 C C . ALA A 1 106 ? 0.009 14.391 19.75 1 96.38 106 ALA A C 1
ATOM 760 O O . ALA A 1 106 ? -0.01 14.961 18.656 1 96.38 106 ALA A O 1
ATOM 761 N N . PHE A 1 107 ? 0.758 13.32 19.938 1 96.88 107 PHE A N 1
ATOM 762 C CA . PHE A 1 107 ? 1.674 12.852 18.906 1 96.88 107 PHE A CA 1
ATOM 763 C C . PHE A 1 107 ? 0.906 12.359 17.688 1 96.88 107 PHE A C 1
ATOM 765 O O . PHE A 1 107 ? 1.436 12.352 16.562 1 96.88 107 PHE A O 1
ATOM 772 N N . VAL A 1 108 ? -0.346 11.953 17.844 1 97.19 108 VAL A N 1
ATOM 773 C CA . VAL A 1 108 ? -1.168 11.445 16.75 1 97.19 108 VAL A CA 1
ATOM 774 C C . VAL A 1 108 ? -1.426 12.555 15.742 1 97.19 108 VAL A C 1
ATOM 776 O O . VAL A 1 108 ? -1.604 12.281 14.547 1 97.19 108 VAL A O 1
ATOM 779 N N . ALA A 1 109 ? -1.362 13.773 16.188 1 96.81 109 ALA A N 1
ATOM 780 C CA . ALA A 1 109 ? -1.635 14.922 15.328 1 96.81 109 ALA A CA 1
ATOM 781 C C . ALA A 1 109 ? -0.378 15.352 14.57 1 96.81 109 ALA A C 1
ATOM 783 O O . ALA A 1 109 ? -0.399 16.328 13.828 1 96.81 109 ALA A O 1
ATOM 784 N N . THR A 1 110 ? 0.69 14.664 14.766 1 96.56 110 THR A N 1
ATOM 785 C CA . THR A 1 110 ? 1.953 15.07 14.156 1 96.56 110 THR A CA 1
ATOM 786 C C . THR A 1 110 ? 2.539 13.93 13.328 1 96.56 110 THR A C 1
ATOM 788 O O . THR A 1 110 ? 2.01 12.82 13.328 1 96.56 110 THR A O 1
ATOM 791 N N . LYS A 1 111 ? 3.605 14.211 12.633 1 95.94 111 LYS A N 1
ATOM 792 C CA . LYS A 1 111 ? 4.262 13.203 11.805 1 95.94 111 LYS A CA 1
ATOM 793 C C . LYS A 1 111 ? 4.926 12.133 12.664 1 95.94 111 LYS A C 1
ATOM 795 O O . LYS A 1 111 ? 5.312 11.078 12.156 1 95.94 111 LYS A O 1
ATOM 800 N N . ALA A 1 112 ? 4.945 12.297 14.008 1 97.31 112 ALA A N 1
ATOM 801 C CA . ALA A 1 112 ? 5.559 11.32 14.898 1 97.31 112 ALA A CA 1
ATOM 802 C C . ALA A 1 112 ? 4.797 10 14.867 1 97.31 112 ALA A C 1
ATOM 804 O O . ALA A 1 112 ? 5.359 8.945 15.172 1 97.31 112 ALA A O 1
ATOM 805 N N . ILE A 1 113 ? 3.566 10.016 14.469 1 97.31 113 ILE A N 1
ATOM 806 C CA . ILE A 1 113 ? 2.725 8.828 14.461 1 97.31 113 ILE A CA 1
ATOM 807 C C . ILE A 1 113 ? 3.186 7.875 13.359 1 97.31 113 ILE A C 1
ATOM 809 O O . ILE A 1 113 ? 2.885 6.68 13.391 1 97.31 113 ILE A O 1
ATOM 813 N N . THR A 1 114 ? 3.959 8.281 12.414 1 96.88 114 THR A N 1
ATOM 814 C CA . THR A 1 114 ? 4.09 7.699 11.086 1 96.88 114 THR A CA 1
ATOM 815 C C . THR A 1 114 ? 4.953 6.441 11.125 1 96.88 114 THR A C 1
ATOM 817 O O . THR A 1 114 ? 4.676 5.469 10.422 1 96.88 114 THR A O 1
ATOM 820 N N . HIS A 1 115 ? 5.992 6.48 12.008 1 96.62 115 HIS A N 1
ATOM 821 C CA . HIS A 1 115 ? 6.977 5.41 11.93 1 96.62 115 HIS A CA 1
ATOM 822 C C . HIS A 1 115 ? 7.059 4.641 13.242 1 96.62 115 HIS A C 1
ATOM 824 O O . HIS A 1 115 ? 6.488 5.062 14.25 1 96.62 115 HIS A O 1
ATOM 830 N N . GLY A 1 116 ? 7.723 3.496 13.156 1 95.25 116 GLY A N 1
ATOM 831 C CA . GLY A 1 116 ? 7.93 2.682 14.344 1 95.25 116 GLY A CA 1
ATOM 832 C C . GLY A 1 116 ? 9.109 3.133 15.18 1 95.25 116 GLY A C 1
ATOM 833 O O . GLY A 1 116 ? 9.891 3.984 14.75 1 95.25 116 GLY A O 1
ATOM 834 N N . LEU A 1 117 ? 9.219 2.543 16.328 1 96.19 117 LEU A N 1
ATOM 835 C CA . LEU A 1 117 ? 10.336 2.787 17.25 1 96.19 117 LEU A CA 1
ATOM 836 C C . LEU A 1 117 ? 11.547 1.947 16.859 1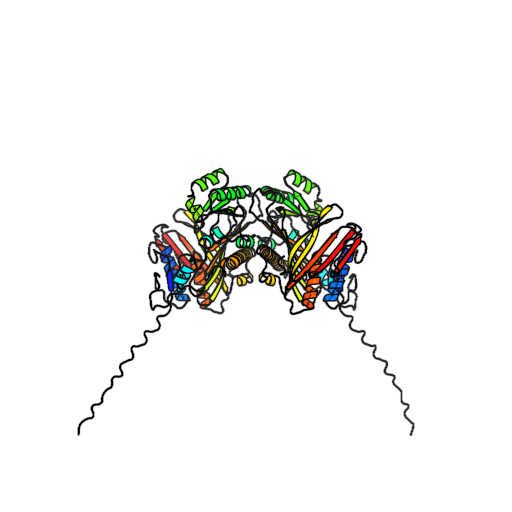 96.19 117 LEU A C 1
ATOM 838 O O . LEU A 1 117 ? 11.445 1.07 15.992 1 96.19 117 LEU A O 1
ATOM 842 N N . VAL A 1 118 ? 12.664 2.266 17.453 1 93.81 118 VAL A N 1
ATOM 843 C CA . VAL A 1 118 ? 13.906 1.592 17.078 1 93.81 118 VAL A CA 1
ATOM 844 C C . VAL A 1 118 ? 13.891 0.155 17.594 1 93.81 118 VAL A C 1
ATOM 846 O O . VAL A 1 118 ? 14.617 -0.703 17.078 1 93.81 118 VAL A O 1
ATOM 849 N N . ALA A 1 119 ? 13.133 -0.052 18.641 1 89.81 119 ALA A N 1
ATOM 850 C CA . ALA A 1 119 ? 13 -1.38 19.234 1 89.81 119 ALA A CA 1
ATOM 851 C C . ALA A 1 119 ? 11.727 -1.486 20.062 1 89.81 119 ALA A C 1
ATOM 853 O O . ALA A 1 119 ? 11.172 -0.473 20.5 1 89.81 119 ALA A O 1
ATOM 854 N N . PRO A 1 120 ? 11.305 -2.77 20.188 1 84.44 120 PRO A N 1
ATOM 855 C CA . PRO A 1 120 ? 10.18 -2.92 21.109 1 84.44 120 PRO A CA 1
ATOM 856 C C . PRO A 1 120 ? 10.477 -2.367 22.5 1 84.44 120 PRO A C 1
ATOM 858 O O . PRO A 1 120 ? 11.555 -2.615 23.047 1 84.44 120 PRO A O 1
ATOM 861 N N . GLY A 1 121 ? 9.625 -1.566 23.016 1 87.5 121 GLY A N 1
ATOM 862 C CA . GLY A 1 121 ? 9.789 -1.065 24.359 1 87.5 121 GLY A CA 1
ATOM 863 C C . GLY A 1 121 ? 10.555 0.247 24.422 1 87.5 121 GLY A C 1
ATOM 864 O O . GLY A 1 121 ? 10.695 0.836 25.5 1 87.5 121 GLY A O 1
ATOM 865 N N . ALA A 1 122 ? 11.078 0.671 23.297 1 94.75 122 ALA A N 1
ATOM 866 C CA . ALA A 1 122 ? 11.703 1.991 23.297 1 94.75 122 ALA A CA 1
ATOM 867 C C . ALA A 1 122 ? 10.734 3.059 23.797 1 94.75 122 ALA A C 1
ATOM 869 O O . ALA A 1 122 ? 9.523 2.84 23.844 1 94.75 122 ALA A O 1
ATOM 870 N N . ALA A 1 123 ? 11.312 4.16 24.234 1 96.94 123 ALA A N 1
ATOM 871 C CA . ALA A 1 123 ? 10.516 5.246 24.797 1 96.94 123 ALA A CA 1
ATOM 872 C C . ALA A 1 123 ? 9.43 5.695 23.828 1 96.94 123 ALA A C 1
ATOM 874 O O . ALA A 1 123 ? 9.688 5.84 22.625 1 96.94 123 ALA A O 1
ATOM 875 N N . ALA A 1 124 ? 8.258 5.84 24.328 1 97.12 124 ALA A N 1
ATOM 876 C CA . ALA A 1 124 ? 7.125 6.312 23.531 1 97.12 124 ALA A CA 1
ATOM 877 C C . ALA A 1 124 ? 6.051 6.922 24.422 1 97.12 124 ALA A C 1
ATOM 879 O O . ALA A 1 124 ? 5.969 6.605 25.625 1 97.12 124 ALA A O 1
ATOM 880 N N . PRO A 1 125 ? 5.297 7.793 23.906 1 97.06 125 PRO A N 1
ATOM 881 C CA . PRO A 1 125 ? 4.223 8.383 24.703 1 97.06 125 PRO A CA 1
ATOM 882 C C . PRO A 1 125 ? 3.074 7.418 24.969 1 97.06 125 PRO A C 1
ATOM 884 O O . PRO A 1 125 ? 3 6.359 24.328 1 97.06 125 PRO A O 1
ATOM 887 N N . GLN A 1 126 ? 2.277 7.816 25.969 1 95.06 126 GLN A N 1
ATOM 888 C CA . GLN A 1 126 ? 1.036 7.082 26.188 1 95.06 126 GLN A CA 1
ATOM 889 C C . GLN A 1 126 ? 0.194 7.016 24.922 1 95.06 126 GLN A C 1
ATOM 891 O O . GLN A 1 126 ? 0.072 8.008 24.203 1 95.06 126 GLN A O 1
ATOM 896 N N . GLY A 1 127 ? -0.351 5.828 24.656 1 95.5 127 GLY A N 1
ATOM 897 C CA . GLY A 1 127 ? -1.236 5.68 23.516 1 95.5 127 GLY A CA 1
ATOM 898 C C . GLY A 1 127 ? -0.522 5.195 22.266 1 95.5 127 GLY A C 1
ATOM 899 O O . GLY A 1 127 ? -1.151 4.984 21.234 1 95.5 127 GLY A O 1
ATOM 900 N N . TRP A 1 128 ? 0.8 4.98 22.391 1 96.44 128 TRP A N 1
ATOM 901 C CA . TRP A 1 128 ? 1.548 4.492 21.25 1 96.44 128 TRP A CA 1
ATOM 902 C C . TRP A 1 128 ? 0.948 3.193 20.719 1 96.44 128 TRP A C 1
ATOM 904 O O . TRP A 1 128 ? 0.558 2.32 21.484 1 96.44 128 TRP A O 1
ATOM 914 N N . SER A 1 129 ? 0.824 3.078 19.406 1 95.25 129 SER A N 1
ATOM 915 C CA . SER A 1 129 ? 0.198 1.903 18.812 1 95.25 129 SER A CA 1
ATOM 916 C C . SER A 1 129 ? 1.161 1.183 17.875 1 95.25 129 SER A C 1
ATOM 918 O O . SER A 1 129 ? 1.415 1.646 16.75 1 95.25 129 SER A O 1
ATOM 920 N N . GLU A 1 130 ? 1.622 0.052 18.234 1 93.44 130 GLU A N 1
ATOM 921 C CA . GLU A 1 130 ? 2.418 -0.798 17.344 1 93.44 130 GLU A CA 1
ATOM 922 C C . GLU A 1 130 ? 1.593 -1.287 16.172 1 93.44 130 GLU A C 1
ATOM 924 O O . GLU A 1 130 ? 2.127 -1.493 15.07 1 93.44 130 GLU A O 1
ATOM 929 N N . ASP A 1 131 ? 0.289 -1.459 16.406 1 93.81 131 ASP A N 1
ATOM 930 C CA . ASP A 1 131 ? -0.609 -1.887 15.336 1 93.81 131 ASP A CA 1
ATOM 931 C C . ASP A 1 131 ? -0.619 -0.879 14.188 1 93.81 131 ASP A C 1
ATOM 933 O O . ASP A 1 131 ? -0.636 -1.265 13.023 1 93.81 131 ASP A O 1
ATOM 937 N N . PHE A 1 132 ? -0.646 0.433 14.539 1 95.69 132 PHE A N 1
ATOM 938 C CA . PHE A 1 132 ? -0.601 1.45 13.492 1 95.69 132 PHE A CA 1
ATOM 939 C C . PHE A 1 132 ? 0.63 1.27 12.609 1 95.69 132 PHE A C 1
ATOM 941 O O . PHE A 1 132 ? 0.528 1.267 11.383 1 95.69 132 PHE A O 1
ATOM 948 N N . VAL A 1 133 ? 1.738 1.062 13.266 1 93.81 133 VAL A N 1
ATOM 949 C CA . VAL A 1 133 ? 3.02 0.939 12.578 1 93.81 133 VAL A CA 1
ATOM 950 C C . VAL A 1 133 ? 2.988 -0.262 11.641 1 93.81 133 VAL A C 1
ATOM 952 O O . VAL A 1 133 ? 3.439 -0.174 10.492 1 93.81 133 VAL A O 1
ATOM 955 N N . GLN A 1 134 ? 2.426 -1.336 12.062 1 92.44 134 GLN A N 1
ATOM 956 C CA . GLN A 1 134 ? 2.344 -2.543 11.25 1 92.44 134 GLN A CA 1
ATOM 957 C C . GLN A 1 134 ? 1.412 -2.338 10.055 1 92.44 134 GLN A C 1
ATOM 959 O O . GLN A 1 134 ? 1.661 -2.863 8.969 1 92.44 134 GLN A O 1
ATOM 964 N N . ARG A 1 135 ? 0.401 -1.589 10.242 1 93.31 135 ARG A N 1
ATOM 965 C CA . ARG A 1 135 ? -0.624 -1.406 9.219 1 93.31 135 ARG A CA 1
ATOM 966 C C . ARG A 1 135 ? -0.112 -0.529 8.078 1 93.31 135 ARG A C 1
ATOM 968 O O . ARG A 1 135 ? -0.553 -0.667 6.938 1 93.31 135 ARG A O 1
ATOM 975 N N . VAL A 1 136 ? 0.845 0.33 8.422 1 94.75 136 VAL A N 1
ATOM 976 C CA . VAL A 1 136 ? 1.189 1.313 7.402 1 94.75 136 VAL A CA 1
ATOM 977 C C . VAL A 1 136 ? 2.496 0.915 6.719 1 94.75 136 VAL A C 1
ATOM 979 O O . VAL A 1 136 ? 3.082 1.705 5.973 1 94.75 136 VAL A O 1
ATOM 982 N N . VAL A 1 137 ? 2.941 -0.29 6.977 1 89.75 137 VAL A N 1
ATOM 983 C CA . VAL A 1 137 ? 4.109 -0.781 6.254 1 89.75 137 VAL A CA 1
ATOM 984 C C . VAL A 1 137 ? 3.85 -0.725 4.75 1 89.75 137 VAL A C 1
ATOM 986 O O . VAL A 1 137 ? 2.793 -1.155 4.281 1 89.75 137 VAL A O 1
ATOM 989 N N . GLY A 1 138 ? 4.762 -0.164 4.027 1 89.94 138 GLY A N 1
ATOM 990 C CA . GLY A 1 138 ? 4.629 -0.028 2.586 1 89.94 138 GLY A CA 1
ATOM 991 C C . GLY A 1 138 ? 3.98 1.279 2.168 1 89.94 138 GLY A C 1
ATOM 992 O O . GLY A 1 138 ? 4.062 1.674 1.003 1 89.94 138 GLY A O 1
ATOM 993 N N . ALA A 1 139 ? 3.307 1.939 3.16 1 95.31 139 ALA A N 1
ATOM 994 C CA . ALA A 1 139 ? 2.609 3.182 2.834 1 95.31 139 ALA A CA 1
ATOM 995 C C . ALA A 1 139 ? 3.404 4.395 3.305 1 95.31 139 ALA A C 1
ATOM 997 O O . ALA A 1 139 ? 2.936 5.531 3.199 1 95.31 139 ALA A O 1
ATOM 998 N N . THR A 1 140 ? 4.547 4.16 3.871 1 96.56 140 THR A N 1
ATOM 999 C CA . THR A 1 140 ? 5.43 5.227 4.332 1 96.56 140 THR A CA 1
ATOM 1000 C C . THR A 1 140 ? 6.867 4.977 3.875 1 96.56 140 THR A C 1
ATOM 1002 O O . THR A 1 140 ? 7.18 3.898 3.363 1 96.56 140 THR A O 1
ATOM 1005 N N . LEU A 1 141 ? 7.723 5.945 3.992 1 95.44 141 LEU A N 1
ATOM 1006 C CA . LEU A 1 141 ? 9.148 5.777 3.721 1 95.44 141 LEU A CA 1
ATOM 1007 C C . LEU A 1 141 ? 9.82 4.957 4.82 1 95.44 141 LEU A C 1
ATOM 1009 O O . LEU A 1 141 ? 9.312 4.895 5.945 1 95.44 141 LEU A O 1
ATOM 1013 N N . PRO A 1 142 ? 10.945 4.316 4.5 1 92.38 142 PRO A N 1
ATOM 1014 C CA . PRO A 1 142 ? 11.727 3.764 5.609 1 92.38 142 PRO A CA 1
ATOM 1015 C C . PRO A 1 142 ? 12.086 4.816 6.656 1 92.38 142 PRO A C 1
ATOM 1017 O O . PRO A 1 142 ? 12.641 5.863 6.32 1 92.38 142 PRO A O 1
ATOM 1020 N N . GLY A 1 143 ? 11.695 4.559 7.859 1 95.88 143 GLY A N 1
ATOM 1021 C CA . GLY A 1 143 ? 11.938 5.562 8.883 1 95.88 143 GLY A CA 1
ATOM 1022 C C . GLY A 1 143 ? 11.617 5.074 10.281 1 95.88 143 GLY A C 1
ATOM 1023 O O . GLY A 1 143 ? 11.18 3.936 10.469 1 95.88 143 GLY A O 1
ATOM 1024 N N . PHE A 1 144 ? 11.906 5.988 11.258 1 96.94 144 PHE A N 1
ATOM 1025 C CA . PHE A 1 144 ? 11.656 5.766 12.68 1 96.94 144 PHE A CA 1
ATOM 1026 C C . PHE A 1 144 ? 11.148 7.039 13.344 1 96.94 144 PHE A C 1
ATOM 1028 O O . PHE A 1 144 ? 11.445 8.141 12.883 1 96.94 144 PHE A O 1
ATOM 1035 N N . THR A 1 145 ? 10.438 6.801 14.336 1 97.75 145 THR A N 1
ATOM 1036 C CA . THR A 1 145 ? 10.164 7.863 15.297 1 97.75 145 THR A CA 1
ATOM 1037 C C . THR A 1 145 ? 10.859 7.582 16.625 1 97.75 145 THR A C 1
ATOM 1039 O O . THR A 1 145 ? 10.836 6.449 17.109 1 97.75 145 THR A O 1
ATOM 1042 N N . ALA A 1 146 ? 11.523 8.602 17.156 1 98.25 146 ALA A N 1
ATOM 1043 C CA . ALA A 1 146 ? 12.242 8.461 18.422 1 98.25 146 ALA A CA 1
ATOM 1044 C C . ALA A 1 146 ? 11.82 9.531 19.422 1 98.25 146 ALA A C 1
ATOM 1046 O O . ALA A 1 146 ? 11.578 10.68 19.047 1 98.25 146 ALA A O 1
ATOM 1047 N N . PHE A 1 147 ? 11.82 9.117 20.719 1 98.44 147 PHE A N 1
ATOM 1048 C CA . PHE A 1 147 ? 11.438 10.055 21.766 1 98.44 147 PHE A CA 1
ATOM 1049 C C . PHE A 1 147 ? 12.586 10.266 22.75 1 98.44 147 PHE A C 1
ATOM 1051 O O . PHE A 1 147 ? 12.375 10.766 23.859 1 98.44 147 PHE A O 1
ATOM 1058 N N . THR A 1 148 ? 13.758 9.82 22.391 1 98.31 148 THR A N 1
ATOM 1059 C CA . THR A 1 148 ? 15.023 10.18 23.031 1 98.31 148 THR A CA 1
ATOM 1060 C C . THR A 1 148 ? 16.109 10.438 21.984 1 98.31 148 THR A C 1
ATOM 1062 O O . THR A 1 148 ? 16.062 9.891 20.891 1 98.31 148 THR A O 1
ATOM 1065 N N . LEU A 1 149 ? 17.016 11.273 22.438 1 98.12 149 LEU A N 1
ATOM 1066 C CA . LEU A 1 149 ? 18.125 11.555 21.516 1 98.12 149 LEU A CA 1
ATOM 1067 C C . LEU A 1 149 ? 18.938 10.289 21.25 1 98.12 149 LEU A C 1
ATOM 1069 O O . LEU A 1 149 ? 19.438 10.094 20.141 1 98.12 149 LEU A O 1
ATOM 1073 N N . GLY A 1 150 ? 19.078 9.477 22.219 1 97.75 150 GLY A N 1
ATOM 1074 C CA . GLY A 1 150 ? 19.766 8.203 22.031 1 97.75 150 GLY A CA 1
ATOM 1075 C C . GLY A 1 150 ? 19.094 7.332 20.969 1 97.75 150 GLY A C 1
ATOM 1076 O O . GLY A 1 150 ? 19.766 6.812 20.078 1 97.75 150 GLY A O 1
ATOM 1077 N N . ASP A 1 151 ? 17.781 7.184 21.109 1 97.44 151 ASP A N 1
ATOM 1078 C CA . ASP A 1 151 ? 17.031 6.398 20.141 1 97.44 151 ASP A CA 1
ATOM 1079 C C . ASP A 1 151 ? 17.078 7.039 18.75 1 97.44 151 ASP A C 1
ATOM 1081 O O . ASP A 1 151 ? 17.141 6.344 17.734 1 97.44 151 ASP A O 1
ATOM 1085 N N . ALA A 1 152 ? 17.016 8.344 18.719 1 98.12 152 ALA A N 1
ATOM 1086 C CA . ALA A 1 152 ? 17.109 9.055 17.453 1 98.12 152 ALA A CA 1
ATOM 1087 C C . ALA A 1 152 ? 18.438 8.773 16.766 1 98.12 152 ALA A C 1
ATOM 1089 O O . ALA A 1 152 ? 18.484 8.602 15.539 1 98.12 152 ALA A O 1
ATOM 1090 N N . ARG A 1 153 ? 19.453 8.75 17.5 1 98.06 153 ARG A N 1
ATOM 1091 C CA . ARG A 1 153 ? 20.781 8.492 16.938 1 98.06 153 ARG A CA 1
ATOM 1092 C C . ARG A 1 153 ? 20.859 7.07 16.375 1 98.06 153 ARG A C 1
ATOM 1094 O O . ARG A 1 153 ? 21.375 6.859 15.281 1 98.06 153 ARG A O 1
ATOM 1101 N N . ILE A 1 154 ? 20.359 6.148 17.188 1 96 154 ILE A N 1
ATOM 1102 C CA . ILE A 1 154 ? 20.359 4.758 16.734 1 96 154 ILE A CA 1
ATOM 1103 C C . ILE A 1 154 ? 19.562 4.645 15.438 1 96 154 ILE A C 1
ATOM 1105 O O . ILE A 1 154 ? 20.031 4.043 14.469 1 96 154 ILE A O 1
ATOM 1109 N N . ALA A 1 155 ? 18.406 5.23 15.43 1 96.12 155 ALA A N 1
ATOM 1110 C CA . ALA A 1 155 ? 17.516 5.207 14.266 1 96.12 155 ALA A CA 1
ATOM 1111 C C . ALA A 1 155 ? 18.203 5.797 13.039 1 96.12 155 ALA A C 1
ATOM 1113 O O . ALA A 1 155 ? 18.234 5.168 11.977 1 96.12 155 ALA A O 1
ATOM 1114 N N . ALA A 1 156 ? 18.688 6.934 13.18 1 97.31 156 ALA A N 1
ATOM 1115 C CA . ALA A 1 156 ? 19.297 7.648 12.055 1 97.31 156 ALA A CA 1
ATOM 1116 C C . ALA A 1 156 ? 20.531 6.922 11.539 1 97.31 156 ALA A C 1
ATOM 1118 O O . ALA A 1 156 ? 20.781 6.895 10.336 1 97.31 156 ALA A O 1
ATOM 1119 N N . MET A 1 157 ? 21.328 6.371 12.43 1 95.56 157 MET A N 1
ATOM 1120 C CA . MET A 1 157 ? 22.5 5.617 12.023 1 95.56 157 MET A CA 1
ATOM 1121 C C . MET A 1 157 ? 22.109 4.406 11.18 1 95.56 157 MET A C 1
ATOM 1123 O O . MET A 1 157 ? 22.781 4.09 10.195 1 95.56 157 MET A O 1
ATOM 1127 N N . ARG A 1 158 ? 21.062 3.799 11.586 1 92.25 158 ARG A N 1
ATOM 1128 C CA . ARG A 1 158 ? 20.562 2.666 10.812 1 92.25 158 ARG A CA 1
ATOM 1129 C C . ARG A 1 158 ? 20.156 3.096 9.406 1 92.25 158 ARG A C 1
ATOM 1131 O O . ARG A 1 158 ? 20.484 2.418 8.43 1 92.25 158 ARG A O 1
ATOM 1138 N N . LEU A 1 159 ? 19.516 4.152 9.305 1 94 159 LEU A N 1
ATOM 1139 C CA . LEU A 1 159 ? 19.031 4.645 8.016 1 94 159 LEU A CA 1
ATOM 1140 C C . LEU A 1 159 ? 20.188 5.148 7.156 1 94 159 LEU A C 1
ATOM 1142 O O . LEU A 1 159 ? 20.156 5.031 5.93 1 94 159 LEU A O 1
ATOM 1146 N N . LEU A 1 160 ? 21.172 5.684 7.844 1 93.62 160 LEU A N 1
ATOM 1147 C CA . LEU A 1 160 ? 22.312 6.242 7.129 1 93.62 160 LEU A CA 1
ATOM 1148 C C . LEU A 1 160 ? 23.062 5.152 6.367 1 93.62 160 LEU A C 1
ATOM 1150 O O . LEU A 1 160 ? 23.75 5.438 5.387 1 93.62 160 LEU A O 1
ATOM 1154 N N . ALA A 1 161 ? 22.922 3.959 6.812 1 87.69 161 ALA A N 1
ATOM 1155 C CA . ALA A 1 161 ? 23.516 2.838 6.082 1 87.69 161 ALA A CA 1
ATOM 1156 C C . ALA A 1 161 ? 22.891 2.701 4.695 1 87.69 161 ALA A C 1
ATOM 1158 O O . ALA A 1 161 ? 23.5 2.121 3.791 1 87.69 161 ALA A O 1
ATOM 1159 N N . LEU A 1 162 ? 21.734 3.27 4.562 1 87.44 162 LEU A N 1
ATOM 1160 C CA . LEU A 1 162 ? 21.016 3.17 3.293 1 87.44 162 LEU A CA 1
ATOM 1161 C C . LEU A 1 162 ? 21.219 4.43 2.459 1 87.44 162 LEU A C 1
ATOM 1163 O O . LEU A 1 162 ? 20.984 4.422 1.249 1 87.44 162 LEU A O 1
ATOM 1167 N N . GLY A 1 163 ? 21.547 5.488 3.062 1 90.19 163 GLY A N 1
ATOM 1168 C CA . GLY A 1 163 ? 21.734 6.777 2.414 1 90.19 163 GLY A CA 1
ATOM 1169 C C . GLY A 1 163 ? 21.344 7.949 3.299 1 90.19 163 GLY A C 1
ATOM 1170 O O . GLY A 1 163 ? 21.125 7.777 4.5 1 90.19 163 GLY A O 1
ATOM 1171 N N . PRO A 1 164 ? 21.266 9.109 2.684 1 95.81 164 PRO A N 1
ATOM 1172 C CA . PRO A 1 164 ? 20.953 10.32 3.443 1 95.81 164 PRO A CA 1
ATOM 1173 C C . PRO A 1 164 ? 19.609 10.234 4.164 1 95.81 164 PRO A C 1
ATOM 1175 O O . PRO A 1 164 ? 18.672 9.625 3.65 1 95.81 164 PRO A O 1
ATOM 1178 N N . VAL A 1 165 ? 19.594 10.875 5.348 1 97.44 165 VAL A N 1
ATOM 1179 C CA . VAL A 1 165 ? 18.438 10.781 6.238 1 97.44 165 VAL A CA 1
ATOM 1180 C C . VAL A 1 165 ? 17.859 12.172 6.488 1 97.44 165 VAL A C 1
ATOM 1182 O O . VAL A 1 165 ? 18.609 13.133 6.699 1 97.44 165 VAL A O 1
ATOM 1185 N N . ARG A 1 166 ? 16.594 12.266 6.418 1 97.31 166 ARG A N 1
ATOM 1186 C CA . ARG A 1 166 ? 15.906 13.508 6.766 1 97.31 166 ARG A CA 1
ATOM 1187 C C . ARG A 1 166 ? 15.359 13.453 8.188 1 97.31 166 ARG A C 1
ATOM 1189 O O . ARG A 1 166 ? 14.586 12.555 8.531 1 97.31 166 ARG A O 1
ATOM 1196 N N . LEU A 1 167 ? 15.766 14.391 9.039 1 97.75 167 LEU A N 1
ATOM 1197 C CA . LEU A 1 167 ? 15.227 14.586 10.383 1 97.75 167 LEU A CA 1
ATOM 1198 C C . LEU A 1 167 ? 14.125 15.641 10.375 1 97.75 167 LEU A C 1
ATOM 1200 O O . LEU A 1 167 ? 14.273 16.703 9.789 1 97.75 167 LEU A O 1
ATOM 1204 N N . LYS A 1 168 ? 13.039 15.25 11.008 1 96.12 168 LYS A N 1
ATOM 1205 C CA . LYS A 1 168 ? 11.898 16.156 10.992 1 96.12 168 LYS A CA 1
ATOM 1206 C C . LYS A 1 168 ? 11.352 16.375 12.406 1 96.12 168 LYS A C 1
ATOM 1208 O O . LYS A 1 168 ? 10.953 15.414 13.07 1 96.12 168 LYS A O 1
ATOM 1213 N N . GLU A 1 169 ? 11.273 17.609 12.742 1 94.12 169 GLU A N 1
ATOM 1214 C CA . GLU A 1 169 ? 10.547 17.953 13.961 1 94.12 169 GLU A CA 1
ATOM 1215 C C . GLU A 1 169 ? 9.039 17.812 13.758 1 94.12 169 GLU A C 1
ATOM 1217 O O . GLU A 1 169 ? 8.5 18.266 12.758 1 94.12 169 GLU A O 1
ATOM 1222 N N . PRO A 1 170 ? 8.398 17.172 14.648 1 90.88 170 PRO A N 1
ATOM 1223 C CA . PRO A 1 170 ? 7.004 16.781 14.422 1 90.88 170 PRO A CA 1
ATOM 1224 C C . PRO A 1 170 ? 6.074 17.969 14.227 1 90.88 170 PRO A C 1
ATOM 1226 O O . PRO A 1 170 ? 5.074 17.875 13.516 1 90.88 170 PRO A O 1
ATOM 1229 N N . TYR A 1 171 ? 6.332 19.109 14.805 1 84.88 171 TYR A N 1
ATOM 1230 C CA . TYR A 1 171 ? 5.434 20.25 14.695 1 84.88 171 TYR A CA 1
ATOM 1231 C C . TYR A 1 171 ? 5.844 21.156 13.547 1 84.88 171 TYR A C 1
ATOM 1233 O O . TYR A 1 171 ? 5.23 22.219 13.328 1 84.88 171 TYR A O 1
ATOM 1241 N N . GLY A 1 172 ? 6.906 20.766 12.875 1 77.81 172 GLY A N 1
ATOM 1242 C CA . GLY A 1 172 ? 7.289 21.531 11.711 1 77.81 172 GLY A CA 1
ATOM 1243 C C . GLY A 1 172 ? 6.246 21.516 10.609 1 77.81 172 GLY A C 1
ATOM 1244 O O . GLY A 1 172 ? 5.598 20.5 10.383 1 77.81 172 GLY A O 1
ATOM 1245 N N . VAL A 1 173 ? 6.039 22.75 10.07 1 71.5 173 VAL A N 1
ATOM 1246 C CA . VAL A 1 173 ? 5.078 22.906 8.984 1 71.5 173 VAL A CA 1
ATOM 1247 C C . VAL A 1 173 ? 5.793 23.359 7.715 1 71.5 173 VAL A C 1
ATOM 1249 O O . VAL A 1 173 ? 6.766 24.109 7.785 1 71.5 173 VAL A O 1
ATOM 1252 N N . GLY A 1 174 ? 5.387 22.906 6.578 1 65.19 174 GLY A N 1
ATOM 1253 C CA . GLY A 1 174 ? 5.883 23.375 5.293 1 65.19 174 GLY A CA 1
ATOM 1254 C C . GLY A 1 174 ? 7.359 23.078 5.082 1 65.19 174 GLY A C 1
ATOM 1255 O O . GLY A 1 174 ? 8.07 23.875 4.461 1 65.19 174 GLY A O 1
ATOM 1256 N N . GLY A 1 175 ? 7.844 22.109 5.73 1 72 175 GLY A N 1
ATOM 1257 C CA . GLY A 1 175 ? 9.242 21.75 5.566 1 72 175 GLY A CA 1
ATOM 1258 C C . GLY A 1 175 ? 10.148 22.406 6.59 1 72 175 GLY A C 1
ATOM 1259 O O . GLY A 1 175 ? 11.328 22.062 6.691 1 72 175 GLY A O 1
ATOM 1260 N N . LEU A 1 176 ? 9.633 23.25 7.305 1 72.25 176 LEU A N 1
ATOM 1261 C CA . LEU A 1 176 ? 10.406 23.891 8.359 1 72.25 176 LEU A CA 1
ATOM 1262 C C . LEU A 1 176 ? 10.727 22.906 9.477 1 72.25 176 LEU A C 1
ATOM 1264 O O . LEU A 1 176 ? 9.93 22 9.758 1 72.25 176 LEU A O 1
ATOM 1268 N N . GLY A 1 177 ? 11.875 23 9.969 1 78.31 177 GLY A N 1
ATOM 1269 C CA . GLY A 1 177 ? 12.289 22.125 11.055 1 78.31 177 GLY A CA 1
ATOM 1270 C C . GLY A 1 177 ? 12.836 20.797 10.562 1 78.31 177 GLY A C 1
ATOM 1271 O O . GLY A 1 177 ? 12.758 19.797 11.273 1 78.31 177 GLY A O 1
ATOM 1272 N N . GLN A 1 178 ? 13.211 20.844 9.312 1 89.44 178 GLN A N 1
ATOM 1273 C CA . GLN A 1 178 ? 13.781 19.609 8.766 1 89.44 178 GLN A CA 1
ATOM 1274 C C . GLN A 1 178 ? 15.258 19.797 8.422 1 89.44 178 GLN A C 1
ATOM 1276 O O . GLN A 1 178 ? 15.695 20.906 8.117 1 89.44 178 GLN A O 1
ATOM 1281 N N . ARG A 1 179 ? 15.961 18.703 8.547 1 93.88 179 ARG A N 1
ATOM 1282 C CA . ARG A 1 179 ? 17.391 18.688 8.219 1 93.88 179 ARG A CA 1
ATOM 1283 C C . ARG A 1 179 ? 17.781 17.359 7.586 1 93.88 179 ARG A C 1
ATOM 1285 O O . ARG A 1 179 ? 17.359 16.297 8.031 1 93.88 179 ARG A O 1
ATOM 1292 N N . VAL A 1 180 ? 18.609 17.5 6.574 1 96.62 180 VAL A N 1
ATOM 1293 C CA . VAL A 1 180 ? 19.141 16.281 5.961 1 96.62 180 VAL A CA 1
ATOM 1294 C C . VAL A 1 180 ? 20.547 16 6.504 1 96.62 180 VAL A C 1
ATOM 1296 O O . VAL A 1 180 ? 21.391 16.906 6.559 1 96.62 180 VAL A O 1
ATOM 1299 N N . VAL A 1 181 ? 20.781 14.844 6.969 1 98 181 VAL A N 1
ATOM 1300 C CA . VAL A 1 181 ? 22.094 14.43 7.426 1 98 181 VAL A CA 1
ATOM 1301 C C . VAL A 1 181 ? 22.656 13.359 6.488 1 98 181 VAL A C 1
ATOM 1303 O O . VAL A 1 181 ? 21.906 12.5 6.012 1 98 181 VAL A O 1
ATOM 1306 N N . HIS A 1 182 ? 23.984 13.375 6.297 1 96.94 182 HIS A N 1
ATOM 1307 C CA . HIS A 1 182 ? 24.594 12.539 5.266 1 96.94 182 HIS A CA 1
ATOM 1308 C C . HIS A 1 182 ? 25.547 11.516 5.875 1 96.94 182 HIS A C 1
ATOM 1310 O O . HIS A 1 182 ? 25.953 10.562 5.207 1 96.94 182 HIS A O 1
ATOM 1316 N N . ASP A 1 183 ? 25.953 11.82 7.082 1 96.88 183 ASP A N 1
ATOM 1317 C CA . ASP A 1 183 ? 26.906 10.945 7.758 1 96.88 183 ASP A CA 1
ATOM 1318 C C . ASP A 1 183 ? 26.812 11.086 9.273 1 96.88 183 ASP A C 1
ATOM 1320 O O . ASP A 1 183 ? 25.984 11.852 9.781 1 96.88 183 ASP A O 1
ATOM 1324 N N . GLU A 1 184 ? 27.609 10.32 9.953 1 97.62 184 GLU A N 1
ATOM 1325 C CA . GLU A 1 184 ? 27.578 10.289 11.414 1 97.62 184 GLU A CA 1
ATOM 1326 C C . GLU A 1 184 ? 27.891 11.664 12 1 97.62 184 GLU A C 1
ATOM 1328 O O . GLU A 1 184 ? 27.266 12.086 12.969 1 97.62 184 GLU A O 1
ATOM 1333 N N . ARG A 1 185 ? 28.859 12.32 11.422 1 97.94 185 ARG A N 1
ATOM 1334 C CA . ARG A 1 185 ? 29.266 13.633 11.938 1 97.94 185 ARG A CA 1
ATOM 1335 C C . ARG A 1 185 ? 28.125 14.641 11.828 1 97.94 185 ARG A C 1
ATOM 1337 O O . ARG A 1 185 ? 27.797 15.328 12.805 1 97.94 185 ARG A O 1
ATOM 1344 N N . SER A 1 186 ? 27.531 14.727 10.656 1 97.88 186 SER A N 1
ATOM 1345 C CA . SER A 1 186 ? 26.422 15.656 10.477 1 97.88 186 SER A CA 1
ATOM 1346 C C . SER A 1 186 ? 25.234 15.281 11.352 1 97.88 186 SER A C 1
ATOM 1348 O O . SER A 1 186 ? 24.5 16.156 11.805 1 97.88 186 SER A O 1
ATOM 1350 N N . LEU A 1 187 ? 25.062 14.039 11.578 1 98.38 187 LEU A N 1
ATOM 1351 C CA . LEU A 1 187 ? 24.016 13.57 12.484 1 98.38 187 LEU A CA 1
ATOM 1352 C C . LEU A 1 187 ? 24.281 14.055 13.906 1 98.38 187 LEU A C 1
ATOM 1354 O O . LEU A 1 187 ? 23.375 14.609 14.547 1 98.38 187 LEU A O 1
ATOM 1358 N N . ASP A 1 188 ? 25.453 13.836 14.367 1 98.25 188 ASP A N 1
ATOM 1359 C CA . ASP A 1 188 ? 25.797 14.234 15.727 1 98.25 188 ASP A CA 1
ATOM 1360 C C . ASP A 1 188 ? 25.641 15.742 15.906 1 98.25 188 ASP A C 1
ATOM 1362 O O . ASP A 1 188 ? 25.172 16.203 16.953 1 98.25 188 ASP A O 1
ATOM 1366 N N . GLU A 1 189 ? 26.016 16.438 14.922 1 98 189 GLU A N 1
ATOM 1367 C CA . GLU A 1 189 ? 25.859 17.875 14.977 1 98 189 GLU A CA 1
ATOM 1368 C C . GLU A 1 189 ? 24.391 18.281 15.039 1 98 189 GLU A C 1
ATOM 1370 O O . GLU A 1 189 ? 24.016 19.156 15.812 1 98 189 GLU A O 1
ATOM 1375 N N . ALA A 1 190 ? 23.594 17.672 14.258 1 97.5 190 ALA A N 1
ATOM 1376 C CA . ALA A 1 190 ? 22.156 17.969 14.234 1 97.5 190 ALA A CA 1
ATOM 1377 C C . ALA A 1 190 ? 21.516 17.641 15.578 1 97.5 190 ALA A C 1
ATOM 1379 O O . ALA A 1 190 ? 20.734 18.438 16.109 1 97.5 190 ALA A O 1
ATOM 1380 N N . LEU A 1 191 ? 21.844 16.531 16.141 1 97.81 191 LEU A N 1
ATOM 1381 C CA . LEU A 1 191 ? 21.234 16.109 17.406 1 97.81 191 LEU A CA 1
ATOM 1382 C C . LEU A 1 191 ? 21.719 16.969 18.562 1 97.81 191 LEU A C 1
ATOM 1384 O O . LEU A 1 191 ? 20.969 17.234 19.5 1 97.81 191 LEU A O 1
ATOM 1388 N N . ALA A 1 192 ? 22.984 17.359 18.453 1 97.25 192 ALA A N 1
ATOM 1389 C CA . ALA A 1 192 ? 23.562 18.203 19.5 1 97.25 192 ALA A CA 1
ATOM 1390 C C . ALA A 1 192 ? 22.828 19.547 19.578 1 97.25 192 ALA A C 1
ATOM 1392 O O . ALA A 1 192 ? 22.781 20.172 20.641 1 97.25 192 ALA A O 1
ATOM 1393 N N . ALA A 1 193 ? 22.219 19.906 18.516 1 95.62 193 ALA A N 1
ATOM 1394 C CA . ALA A 1 193 ? 21.547 21.188 18.453 1 95.62 193 ALA A CA 1
ATOM 1395 C C . ALA A 1 193 ? 20.109 21.078 18.984 1 95.62 193 ALA A C 1
ATOM 1397 O O . ALA A 1 193 ? 19.422 22.094 19.125 1 95.62 193 ALA A O 1
ATOM 1398 N N . MET A 1 194 ? 19.688 19.906 19.391 1 95.12 194 MET A N 1
ATOM 1399 C CA . MET A 1 194 ? 18.312 19.703 19.828 1 95.12 194 MET A CA 1
ATOM 1400 C C . MET A 1 194 ? 18.234 19.609 21.344 1 95.12 194 MET A C 1
ATOM 1402 O O . MET A 1 194 ? 19.141 19.094 22 1 95.12 194 MET A O 1
ATOM 1406 N N . ALA A 1 195 ? 17.172 20.031 21.875 1 95.75 195 ALA A N 1
ATOM 1407 C CA . ALA A 1 195 ? 16.922 19.922 23.312 1 95.75 195 ALA A CA 1
ATOM 1408 C C . ALA A 1 195 ? 16.312 18.578 23.672 1 95.75 195 ALA A C 1
ATOM 1410 O O . ALA A 1 195 ? 15.242 18.219 23.172 1 95.75 195 ALA A O 1
ATOM 1411 N N . PRO A 1 196 ? 16.953 17.859 24.547 1 96.19 196 PRO A N 1
ATOM 1412 C CA . PRO A 1 196 ? 16.469 16.516 24.891 1 96.19 196 PRO A CA 1
ATOM 1413 C C . PRO A 1 196 ? 15.016 16.531 25.375 1 96.19 196 PRO A C 1
ATOM 1415 O O . PRO A 1 196 ? 14.25 15.625 25.047 1 96.19 196 PRO A O 1
ATOM 1418 N N . ASP A 1 197 ? 14.664 17.5 26.125 1 96.75 197 ASP A N 1
ATOM 1419 C CA . ASP A 1 197 ? 13.312 17.547 26.688 1 96.75 197 ASP A CA 1
ATOM 1420 C C . ASP A 1 197 ? 12.273 17.719 25.578 1 96.75 197 ASP A C 1
ATOM 1422 O O . ASP A 1 197 ? 11.156 17.203 25.672 1 96.75 197 ASP A O 1
ATOM 1426 N N . VAL A 1 198 ? 12.672 18.469 24.578 1 95.06 198 VAL A N 1
ATOM 1427 C CA . VAL A 1 198 ? 11.773 18.688 23.453 1 95.06 198 VAL A CA 1
ATOM 1428 C C . VAL A 1 198 ? 11.57 17.375 22.688 1 95.06 198 VAL A C 1
ATOM 1430 O O . VAL A 1 198 ? 10.445 17.016 22.328 1 95.06 198 VAL A O 1
ATOM 1433 N N . VAL A 1 199 ? 12.633 16.656 22.5 1 96.62 199 VAL A N 1
ATOM 1434 C CA . VAL A 1 199 ? 12.555 15.375 21.797 1 96.62 199 VAL A CA 1
ATOM 1435 C C . VAL A 1 199 ? 11.742 14.375 22.625 1 96.62 199 VAL A C 1
ATOM 1437 O O . VAL A 1 199 ? 10.945 13.609 22.062 1 96.62 199 VAL A O 1
ATOM 1440 N N . GLU A 1 200 ? 11.906 14.422 23.875 1 96.69 200 GLU A N 1
ATOM 1441 C CA . GLU A 1 200 ? 11.156 13.523 24.75 1 96.69 200 GLU A CA 1
ATOM 1442 C C . GLU A 1 200 ? 9.664 13.844 24.719 1 96.69 200 GLU A C 1
ATOM 1444 O O . GLU A 1 200 ? 8.828 12.93 24.75 1 96.69 200 GLU A O 1
ATOM 1449 N N . ALA A 1 201 ? 9.383 15.062 24.609 1 95.56 201 ALA A N 1
ATOM 1450 C CA . ALA A 1 201 ? 7.988 15.5 24.672 1 95.56 201 ALA A CA 1
ATOM 1451 C C . ALA A 1 201 ? 7.285 15.297 23.328 1 95.56 201 ALA A C 1
ATOM 1453 O O . ALA A 1 201 ? 6.105 14.945 23.297 1 95.56 201 ALA A O 1
ATOM 1454 N N . HIS A 1 202 ? 8.055 15.523 22.219 1 95.62 202 HIS A N 1
ATOM 1455 C CA . HIS A 1 202 ? 7.352 15.648 20.953 1 95.62 202 HIS A CA 1
ATOM 1456 C C . HIS A 1 202 ? 7.844 14.609 19.953 1 95.62 202 HIS A C 1
ATOM 1458 O O . HIS A 1 202 ? 7.176 14.336 18.953 1 95.62 202 HIS A O 1
ATOM 1464 N N . GLY A 1 203 ? 8.961 14.086 20.188 1 97.38 203 GLY A N 1
ATOM 1465 C CA . GLY A 1 203 ? 9.539 13.094 19.297 1 97.38 203 GLY A CA 1
ATOM 1466 C C . GLY A 1 203 ? 10.391 13.703 18.203 1 97.38 203 GLY A C 1
ATOM 1467 O O . GLY A 1 203 ? 10.508 14.93 18.109 1 97.38 203 GLY A O 1
ATOM 1468 N N . LEU A 1 204 ? 11.008 12.875 17.469 1 98 204 LEU A N 1
ATOM 1469 C CA . LEU A 1 204 ? 11.789 13.18 16.281 1 98 204 LEU A CA 1
ATOM 1470 C C . LEU A 1 204 ? 11.625 12.086 15.227 1 98 204 LEU A C 1
ATOM 1472 O O . LEU A 1 204 ? 11.758 10.906 15.539 1 98 204 LEU A O 1
ATOM 1476 N N . VAL A 1 205 ? 11.328 12.531 14.031 1 98.06 205 VAL A N 1
ATOM 1477 C CA . VAL A 1 205 ? 11.18 11.57 12.945 1 98.06 205 VAL A CA 1
ATOM 1478 C C . VAL A 1 205 ? 12.469 11.523 12.125 1 98.06 205 VAL A C 1
ATOM 1480 O O . VAL A 1 205 ? 13.031 12.562 11.773 1 98.06 205 VAL A O 1
ATOM 1483 N N . ALA A 1 206 ? 12.953 10.391 11.898 1 97.75 206 ALA A N 1
ATOM 1484 C CA . ALA A 1 206 ? 14.039 10.133 10.961 1 97.75 206 ALA A CA 1
ATOM 1485 C C . ALA A 1 206 ? 13.57 9.242 9.812 1 97.75 206 ALA A C 1
ATOM 1487 O O . ALA A 1 206 ? 13.039 8.148 10.039 1 97.75 206 ALA A O 1
ATOM 1488 N N . GLU A 1 207 ? 13.711 9.688 8.617 1 97.06 207 GLU A N 1
ATOM 1489 C CA . GLU A 1 207 ? 13.32 8.852 7.488 1 97.06 207 GLU A CA 1
ATOM 1490 C C . GLU A 1 207 ? 14.273 9.031 6.309 1 97.06 207 GLU A C 1
ATOM 1492 O O . GLU A 1 207 ? 15.039 9.992 6.27 1 97.06 207 GLU A O 1
ATOM 1497 N N . ARG A 1 208 ? 14.25 8.133 5.344 1 94.94 208 ARG A N 1
ATOM 1498 C CA . ARG A 1 208 ? 15.062 8.234 4.137 1 94.94 208 ARG A CA 1
ATOM 1499 C C . ARG A 1 208 ? 14.758 9.516 3.371 1 94.94 208 ARG A C 1
ATOM 1501 O O . ARG A 1 208 ? 13.594 9.891 3.223 1 94.94 208 ARG A O 1
ATOM 1508 N N . ASP A 1 209 ? 15.828 10.156 2.965 1 96.06 209 ASP A N 1
ATOM 1509 C CA . ASP A 1 209 ? 15.656 11.352 2.145 1 96.06 209 ASP A CA 1
ATOM 1510 C C . ASP A 1 209 ? 15.438 10.984 0.679 1 96.06 209 ASP A C 1
ATOM 1512 O O . ASP A 1 209 ? 15.961 9.969 0.204 1 96.06 209 ASP A O 1
ATOM 1516 N N . LEU A 1 210 ? 14.648 11.758 0.009 1 94.56 210 LEU A N 1
ATOM 1517 C CA . LEU A 1 210 ? 14.383 11.57 -1.412 1 94.56 210 LEU A CA 1
ATOM 1518 C C . LEU A 1 210 ? 15.016 12.68 -2.24 1 94.56 210 LEU A C 1
ATOM 1520 O O . LEU A 1 210 ? 15.07 13.828 -1.801 1 94.56 210 LEU A O 1
ATOM 1524 N N . ASP A 1 211 ? 15.375 12.25 -3.41 1 92.38 211 ASP A N 1
ATOM 1525 C CA . ASP A 1 211 ? 15.898 13.219 -4.371 1 92.38 211 ASP A CA 1
ATOM 1526 C C . ASP A 1 211 ? 14.789 13.75 -5.277 1 92.38 211 ASP A C 1
ATOM 1528 O O . ASP A 1 211 ? 14.188 12.984 -6.035 1 92.38 211 ASP A O 1
ATOM 1532 N N . ALA A 1 212 ? 14.539 15.039 -5.184 1 89.69 212 ALA A N 1
ATOM 1533 C CA . ALA A 1 212 ? 13.578 15.75 -6.027 1 89.69 212 ALA A CA 1
ATOM 1534 C C . ALA A 1 212 ? 12.234 15.023 -6.062 1 89.69 212 ALA A C 1
ATOM 1536 O O . ALA A 1 212 ? 11.719 14.711 -7.141 1 89.69 212 ALA A O 1
ATOM 1537 N N . PRO A 1 213 ? 11.68 14.852 -4.902 1 93.12 213 PRO A N 1
ATOM 1538 C CA . PRO A 1 213 ? 10.422 14.109 -4.887 1 93.12 213 PRO A CA 1
ATOM 1539 C C . PRO A 1 213 ? 9.258 14.906 -5.461 1 93.12 213 PRO A C 1
ATOM 1541 O O . PRO A 1 213 ? 9.258 16.141 -5.414 1 93.12 213 PRO A O 1
ATOM 1544 N N . GLN A 1 214 ? 8.383 14.203 -6.098 1 95.06 214 GLN A N 1
ATOM 1545 C CA . GLN A 1 214 ? 7.051 14.75 -6.355 1 95.06 214 GLN A CA 1
ATOM 1546 C C . GLN A 1 214 ? 6.133 14.547 -5.152 1 95.06 214 GLN A C 1
ATOM 1548 O O . GLN A 1 214 ? 5.98 13.422 -4.66 1 95.06 214 GLN A O 1
ATOM 1553 N N . THR A 1 215 ? 5.547 15.656 -4.703 1 96.31 215 THR A N 1
ATOM 1554 C CA . THR A 1 215 ? 4.703 15.594 -3.512 1 96.31 215 THR A CA 1
ATOM 1555 C C . THR A 1 215 ? 3.232 15.742 -3.885 1 96.31 215 THR A C 1
ATOM 1557 O O . THR A 1 215 ? 2.879 16.594 -4.715 1 96.31 215 THR A O 1
ATOM 1560 N N . TYR A 1 216 ? 2.455 14.93 -3.314 1 97.75 216 TYR A N 1
ATOM 1561 C CA . TYR A 1 216 ? 1.014 14.906 -3.539 1 97.75 216 TYR A CA 1
ATOM 1562 C C . TYR A 1 216 ? 0.259 15.312 -2.279 1 97.75 216 TYR A C 1
ATOM 1564 O O . TYR A 1 216 ? 0.761 15.141 -1.165 1 97.75 216 TYR A O 1
ATOM 1572 N N . SER A 1 217 ? -0.865 15.93 -2.475 1 98.19 217 SER A N 1
ATOM 1573 C CA . SER A 1 217 ? -1.872 16.125 -1.437 1 98.19 217 SER A CA 1
ATOM 1574 C C . SER A 1 217 ? -3.088 15.227 -1.675 1 98.19 217 SER A C 1
ATOM 1576 O O . SER A 1 217 ? -3.732 15.32 -2.723 1 98.19 217 SER A O 1
ATOM 1578 N N . VAL A 1 218 ? -3.334 14.367 -0.746 1 98.81 218 VAL A N 1
ATOM 1579 C CA . VAL A 1 218 ? -4.527 13.531 -0.781 1 98.81 218 VAL A CA 1
ATOM 1580 C C . VAL A 1 218 ? -5.387 13.797 0.454 1 98.81 218 VAL A C 1
ATOM 1582 O O . VAL A 1 218 ? -4.875 13.836 1.576 1 98.81 218 VAL A O 1
ATOM 1585 N N . GLY A 1 219 ? -6.703 14.008 0.192 1 98.75 219 GLY A N 1
ATOM 1586 C CA . GLY A 1 219 ? -7.477 14.305 1.388 1 98.75 219 GLY A CA 1
ATOM 1587 C C . GLY A 1 219 ? -8.969 14.125 1.194 1 98.75 219 GLY A C 1
ATOM 1588 O O . GLY A 1 219 ? -9.414 13.68 0.137 1 98.75 219 GLY A O 1
ATOM 1589 N N . GLN A 1 220 ? -9.648 14.328 2.266 1 98.69 220 GLN A N 1
ATOM 1590 C CA . GLN A 1 220 ? -11.102 14.227 2.379 1 98.69 220 GLN A CA 1
ATOM 1591 C C . GLN A 1 220 ? -11.656 15.344 3.264 1 98.69 220 GLN A C 1
ATOM 1593 O O . GLN A 1 220 ? -11.078 15.664 4.301 1 98.69 220 GLN A O 1
ATOM 1598 N N . VAL A 1 221 ? -12.719 15.914 2.812 1 98.62 221 VAL A N 1
ATOM 1599 C CA . VAL A 1 221 ? -13.383 16.969 3.584 1 98.62 221 VAL A CA 1
ATOM 1600 C C . VAL A 1 221 ? -14.875 16.656 3.688 1 98.62 221 VAL A C 1
ATOM 1602 O O . VAL A 1 221 ? -15.484 16.156 2.74 1 98.62 221 VAL A O 1
ATOM 1605 N N . GLU A 1 222 ? -15.383 16.891 4.848 1 98.12 222 GLU A N 1
ATOM 1606 C CA . GLU A 1 222 ? -16.812 16.828 5.105 1 98.12 222 GLU A CA 1
ATOM 1607 C C . GLU A 1 222 ? -17.328 18.125 5.715 1 98.12 222 GLU A C 1
ATOM 1609 O O . GLU A 1 222 ? -16.844 18.562 6.766 1 98.12 222 GLU A O 1
ATOM 1614 N N . LEU A 1 223 ? -18.234 18.734 5.035 1 97.94 223 LEU A N 1
ATOM 1615 C CA . LEU A 1 223 ? -18.797 20 5.48 1 97.94 223 LEU A CA 1
ATOM 1616 C C . LEU A 1 223 ? -20.266 20.125 5.051 1 97.94 223 LEU A C 1
ATOM 1618 O O . LEU A 1 223 ? -20.578 19.922 3.879 1 97.94 223 LEU A O 1
ATOM 1622 N N . ALA A 1 224 ? -21.141 20.391 6 1 94.19 224 ALA A N 1
ATOM 1623 C CA . ALA A 1 224 ? -22.562 20.641 5.75 1 94.19 224 ALA A CA 1
ATOM 1624 C C . ALA A 1 224 ? -23.188 19.5 4.965 1 94.19 224 ALA A C 1
ATOM 1626 O O . ALA A 1 224 ? -23.906 19.734 3.988 1 94.19 224 ALA A O 1
ATOM 1627 N N . GLY A 1 225 ? -22.812 18.328 5.285 1 94.5 225 GLY A N 1
ATOM 1628 C CA . GLY A 1 225 ? -23.453 17.141 4.734 1 94.5 225 GLY A CA 1
ATOM 1629 C C . GLY A 1 225 ? -22.828 16.672 3.43 1 94.5 225 GLY A C 1
ATOM 1630 O O . GLY A 1 225 ? -23.234 15.664 2.861 1 94.5 225 GLY A O 1
ATOM 1631 N N . LEU A 1 226 ? -21.906 17.438 2.957 1 96.31 226 LEU A N 1
ATOM 1632 C CA . LEU A 1 226 ? -21.219 17.062 1.726 1 96.31 226 LEU A CA 1
ATOM 1633 C C . LEU A 1 226 ? -19.828 16.5 2.023 1 96.31 226 LEU A C 1
ATOM 1635 O O . LEU A 1 226 ? -19.031 17.125 2.727 1 96.31 226 LEU A O 1
ATOM 1639 N N . ARG A 1 227 ? -19.609 15.281 1.596 1 97.69 227 ARG A N 1
ATOM 1640 C CA . ARG A 1 227 ? -18.297 14.672 1.676 1 97.69 227 ARG A CA 1
ATOM 1641 C C . ARG A 1 227 ? -17.625 14.625 0.306 1 97.69 227 ARG A C 1
ATOM 1643 O O . ARG A 1 227 ? -18.25 14.219 -0.679 1 97.69 227 ARG A O 1
ATOM 1650 N N . ALA A 1 228 ? -16.391 15.078 0.205 1 98.5 228 ALA A N 1
ATOM 1651 C CA . ALA A 1 228 ? -15.617 15.055 -1.029 1 98.5 228 ALA A CA 1
ATOM 1652 C C . ALA A 1 228 ? -14.156 14.703 -0.75 1 98.5 228 ALA A C 1
ATOM 1654 O O . ALA A 1 228 ? -13.672 14.898 0.367 1 98.5 228 ALA A O 1
ATOM 1655 N N . SER A 1 229 ? -13.539 14.109 -1.723 1 98.81 229 SER A N 1
ATOM 1656 C CA . SER A 1 229 ? -12.141 13.711 -1.607 1 98.81 229 SER A CA 1
ATOM 1657 C C . SER A 1 229 ? -11.328 14.203 -2.797 1 98.81 229 SER A C 1
ATOM 1659 O O . SER A 1 229 ? -11.875 14.477 -3.865 1 98.81 229 SER A O 1
ATOM 1661 N N . TYR A 1 230 ? -10.016 14.352 -2.58 1 98.62 230 TYR A N 1
ATOM 1662 C CA . TYR A 1 230 ? -9.211 14.945 -3.639 1 98.62 230 TYR A CA 1
ATOM 1663 C C . TYR A 1 230 ? -7.816 14.32 -3.67 1 98.62 230 TYR A C 1
ATOM 1665 O O . TYR A 1 230 ? -7.371 13.734 -2.682 1 98.62 230 TYR A O 1
ATOM 1673 N N . CYS A 1 231 ? -7.219 14.445 -4.758 1 98.56 231 CYS A N 1
ATOM 1674 C CA . CYS A 1 231 ? -5.793 14.219 -4.957 1 98.56 231 CYS A CA 1
ATOM 1675 C C . CYS A 1 231 ? -5.199 15.258 -5.895 1 98.56 231 CYS A C 1
ATOM 1677 O O . CYS A 1 231 ? -5.848 15.672 -6.855 1 98.56 231 CYS A O 1
ATOM 1679 N N . GLY A 1 232 ? -4.051 15.68 -5.547 1 97.31 232 GLY A N 1
ATOM 1680 C CA . GLY A 1 232 ? -3.35 16.625 -6.398 1 97.31 232 GLY A CA 1
ATOM 1681 C C . GLY A 1 232 ? -1.876 16.75 -6.062 1 97.31 232 GLY A C 1
ATOM 1682 O O . GLY A 1 232 ? -1.325 15.922 -5.34 1 97.31 232 GLY A O 1
ATOM 1683 N N . THR A 1 233 ? -1.252 17.75 -6.66 1 97 233 THR A N 1
ATOM 1684 C CA . THR A 1 233 ? 0.189 17.906 -6.5 1 97 233 THR A CA 1
ATOM 1685 C C . THR A 1 233 ? 0.512 19.219 -5.781 1 97 233 THR A C 1
ATOM 1687 O O . THR A 1 233 ? -0.292 20.156 -5.789 1 97 233 THR A O 1
ATOM 1690 N N . GLN A 1 234 ? 1.624 19.219 -5.168 1 95.62 234 GLN A N 1
ATOM 1691 C CA . GLN A 1 234 ? 2.125 20.406 -4.477 1 95.62 234 GLN A CA 1
ATOM 1692 C C . GLN A 1 234 ? 3.213 21.094 -5.293 1 95.62 234 GLN A C 1
ATOM 1694 O O . GLN A 1 234 ? 3.906 20.453 -6.086 1 95.62 234 GLN A O 1
ATOM 1699 N N . GLY A 1 235 ? 3.195 22.359 -5.105 1 93.12 235 GLY A N 1
ATOM 1700 C CA . GLY A 1 235 ? 4.258 23.141 -5.719 1 93.12 235 GLY A CA 1
ATOM 1701 C C . GLY A 1 235 ? 5.102 23.906 -4.711 1 93.12 235 GLY A C 1
ATOM 1702 O O . GLY A 1 235 ? 4.695 24.078 -3.561 1 93.12 235 GLY A O 1
ATOM 1703 N N . LEU A 1 236 ? 6.254 24.297 -5.16 1 91.31 236 LEU A N 1
ATOM 1704 C CA . LEU A 1 236 ? 7.168 25.078 -4.332 1 91.31 236 LEU A CA 1
ATOM 1705 C C . LEU A 1 236 ? 7.258 26.516 -4.832 1 91.31 236 LEU A C 1
ATOM 1707 O O . LEU A 1 236 ? 6.93 26.797 -5.988 1 91.31 236 LEU A O 1
ATOM 1711 N N . THR A 1 237 ? 7.574 27.344 -3.945 1 93.19 237 THR A N 1
ATOM 1712 C CA . THR A 1 237 ? 7.844 28.75 -4.266 1 93.19 237 THR A CA 1
ATOM 1713 C C . THR A 1 237 ? 9.047 29.25 -3.48 1 93.19 237 THR A C 1
ATOM 1715 O O . THR A 1 237 ? 9.578 28.547 -2.617 1 93.19 237 THR A O 1
ATOM 1718 N N . ALA A 1 238 ? 9.523 30.391 -3.875 1 93.81 238 ALA A N 1
ATOM 1719 C CA . ALA A 1 238 ? 10.602 31.031 -3.119 1 93.81 238 ALA A CA 1
ATOM 1720 C C . ALA A 1 238 ? 10.039 32.031 -2.117 1 93.81 238 ALA A C 1
ATOM 1722 O O . ALA A 1 238 ? 9.211 32.875 -2.473 1 93.81 238 ALA A O 1
ATOM 1723 N N . ASN A 1 239 ? 10.484 31.906 -0.876 1 93.38 239 ASN A N 1
ATOM 1724 C CA . ASN A 1 239 ? 10.07 32.906 0.095 1 93.38 239 ASN A CA 1
ATOM 1725 C C . ASN A 1 239 ? 10.883 34.188 -0.044 1 93.38 239 ASN A C 1
ATOM 1727 O O . ASN A 1 239 ? 11.641 34.344 -1 1 93.38 239 ASN A O 1
ATOM 1731 N N . ASN A 1 240 ? 10.672 35.156 0.878 1 95.06 240 ASN A N 1
ATOM 1732 C CA . ASN A 1 240 ? 11.281 36.5 0.776 1 95.06 240 ASN A CA 1
ATOM 1733 C C . ASN A 1 240 ? 12.789 36.438 1.002 1 95.06 240 ASN A C 1
ATOM 1735 O O . ASN A 1 240 ? 13.5 37.406 0.757 1 95.06 240 ASN A O 1
ATOM 1739 N N . HIS A 1 241 ? 13.312 35.281 1.334 1 92.44 241 HIS A N 1
ATOM 1740 C CA . HIS A 1 241 ? 14.742 35.094 1.55 1 92.44 241 HIS A CA 1
ATOM 1741 C C . HIS A 1 241 ? 15.344 34.188 0.482 1 92.44 241 HIS A C 1
ATOM 1743 O O . HIS A 1 241 ? 16.5 33.75 0.599 1 92.44 241 HIS A O 1
ATOM 1749 N N . GLY A 1 242 ? 14.523 33.719 -0.397 1 91.56 242 GLY A N 1
ATOM 1750 C CA . GLY A 1 242 ? 15.016 32.938 -1.517 1 91.56 242 GLY A CA 1
ATOM 1751 C C . GLY A 1 242 ? 14.992 31.438 -1.254 1 91.56 242 GLY A C 1
ATOM 1752 O O . GLY A 1 242 ? 15.438 30.641 -2.09 1 91.56 242 GLY A O 1
ATOM 1753 N N . GLN A 1 243 ? 14.477 31.078 -0.17 1 88.25 243 GLN A N 1
ATOM 1754 C CA . GLN A 1 243 ? 14.406 29.656 0.157 1 88.25 243 GLN A CA 1
ATOM 1755 C C . GLN A 1 243 ? 13.164 29 -0.452 1 88.25 243 GLN A C 1
ATOM 1757 O O . GLN A 1 243 ? 12.094 29.609 -0.477 1 88.25 243 GLN A O 1
ATOM 1762 N N . LYS A 1 244 ? 13.32 27.766 -0.894 1 88.62 244 LYS A N 1
ATOM 1763 C CA . LYS A 1 244 ? 12.18 27.031 -1.443 1 88.62 244 LYS A CA 1
ATOM 1764 C C . LYS A 1 244 ? 11.25 26.531 -0.334 1 88.62 244 LYS A C 1
ATOM 1766 O O . LYS A 1 244 ? 11.695 25.859 0.594 1 88.62 244 LYS A O 1
ATOM 1771 N N . VAL A 1 245 ? 10.008 26.906 -0.43 1 89.62 245 VAL A N 1
ATOM 1772 C CA . VAL A 1 245 ? 8.992 26.516 0.543 1 89.62 245 VAL A CA 1
ATOM 1773 C C . VAL A 1 245 ? 7.727 26.078 -0.182 1 89.62 245 VAL A C 1
ATOM 1775 O O . VAL A 1 245 ? 7.664 26.109 -1.413 1 89.62 245 VAL A O 1
ATOM 1778 N N . TYR A 1 246 ? 6.82 25.625 0.549 1 92.06 246 TYR A N 1
ATOM 1779 C CA . TYR A 1 246 ? 5.527 25.234 0.007 1 92.06 246 TYR A CA 1
ATOM 1780 C C . TYR A 1 246 ? 4.848 26.391 -0.711 1 92.06 246 TYR A C 1
ATOM 1782 O O . TYR A 1 246 ? 4.699 27.469 -0.144 1 92.06 246 TYR A O 1
ATOM 1790 N N . GLY A 1 247 ? 4.379 26.156 -1.944 1 94.75 247 GLY A N 1
ATOM 1791 C CA . GLY A 1 247 ? 3.807 27.234 -2.74 1 94.75 247 GLY A CA 1
ATOM 1792 C C . GLY A 1 247 ? 2.336 27.031 -3.053 1 94.75 247 GLY A C 1
ATOM 1793 O O . GLY A 1 247 ? 1.705 27.875 -3.684 1 94.75 247 GLY A O 1
ATOM 1794 N N . GLY A 1 248 ? 1.855 25.891 -2.65 1 96.56 248 GLY A N 1
ATOM 1795 C CA . GLY A 1 248 ? 0.455 25.625 -2.93 1 96.56 248 GLY A CA 1
ATOM 1796 C C . GLY A 1 248 ? 0.217 24.234 -3.482 1 96.56 248 GLY A C 1
ATOM 1797 O O . GLY A 1 248 ? 1.154 23.438 -3.609 1 96.56 248 GLY A O 1
ATOM 1798 N N . SER A 1 249 ? -1.081 23.969 -3.66 1 97 249 SER A N 1
ATOM 1799 C CA . SER A 1 249 ? -1.513 22.688 -4.195 1 97 249 SER A CA 1
ATOM 1800 C C . SER A 1 249 ? -2.564 22.859 -5.285 1 97 249 SER A C 1
ATOM 1802 O O . SER A 1 249 ? -3.305 23.859 -5.285 1 97 249 SER A O 1
ATOM 1804 N N . THR A 1 250 ? -2.553 22.031 -6.246 1 97.38 250 THR A N 1
ATOM 1805 C CA . THR A 1 250 ? -3.635 21.875 -7.215 1 97.38 250 THR A CA 1
ATOM 1806 C C . THR A 1 250 ? -4.348 20.547 -7.023 1 97.38 250 THR A C 1
ATOM 1808 O O . THR A 1 250 ? -3.736 19.484 -7.156 1 97.38 250 THR A O 1
ATOM 1811 N N . LEU A 1 251 ? -5.629 20.672 -6.742 1 98 251 LEU A N 1
ATOM 1812 C CA . LEU A 1 251 ? -6.379 19.5 -6.293 1 98 251 LEU A CA 1
ATOM 1813 C C . LEU A 1 251 ? -7.488 19.156 -7.281 1 98 251 LEU A C 1
ATOM 1815 O O . LEU A 1 251 ? -8.188 20.047 -7.773 1 98 251 LEU A O 1
ATOM 1819 N N . THR A 1 252 ? -7.582 17.906 -7.625 1 97.56 252 THR A N 1
ATOM 1820 C CA . THR A 1 252 ? -8.773 17.344 -8.258 1 97.56 252 THR A CA 1
ATOM 1821 C C . THR A 1 252 ? -9.688 16.703 -7.215 1 97.56 252 THR A C 1
ATOM 1823 O O . THR A 1 252 ? -9.312 15.703 -6.594 1 97.56 252 THR A O 1
ATOM 1826 N N . MET A 1 253 ? -10.875 17.312 -7.062 1 97.69 253 MET A N 1
ATOM 1827 C CA . MET A 1 253 ? -11.797 16.859 -6.027 1 97.69 253 MET A CA 1
ATOM 1828 C C . MET A 1 253 ? -13.016 16.172 -6.641 1 97.69 253 MET A C 1
ATOM 1830 O O . MET A 1 253 ? -13.547 16.641 -7.648 1 97.69 253 MET A O 1
ATOM 1834 N N . VAL A 1 254 ? -13.406 15.07 -6.07 1 97.69 254 VAL A N 1
ATOM 1835 C CA . VAL A 1 254 ? -14.609 14.344 -6.48 1 97.69 254 VAL A CA 1
ATOM 1836 C C . VAL A 1 254 ? -15.531 14.148 -5.277 1 97.69 254 VAL A C 1
ATOM 1838 O O . VAL A 1 254 ? -15.094 14.266 -4.129 1 97.69 254 VAL A O 1
ATOM 1841 N N . ARG A 1 255 ? -16.828 13.922 -5.555 1 97.31 255 ARG A N 1
ATOM 1842 C CA . ARG A 1 255 ? -17.781 13.602 -4.492 1 97.31 255 ARG A CA 1
ATOM 1843 C C . ARG A 1 255 ? -17.5 12.219 -3.916 1 97.31 255 ARG A C 1
ATOM 1845 O O . ARG A 1 255 ? -17.094 11.305 -4.641 1 97.31 255 ARG A O 1
ATOM 1852 N N . GLY A 1 256 ? -17.672 12.133 -2.598 1 97.38 256 GLY A N 1
ATOM 1853 C CA . GLY A 1 256 ? -17.531 10.844 -1.95 1 97.38 256 GLY A CA 1
ATOM 1854 C C . GLY A 1 256 ? -16.25 10.727 -1.126 1 97.38 256 GLY A C 1
ATOM 1855 O O . GLY A 1 256 ? -15.586 11.727 -0.866 1 97.38 256 GLY A O 1
ATOM 1856 N N . GLY A 1 257 ? -16.016 9.539 -0.628 1 97.5 257 GLY A N 1
ATOM 1857 C CA . GLY A 1 257 ? -14.844 9.273 0.194 1 97.5 257 GLY A CA 1
ATOM 1858 C C . GLY A 1 257 ? -13.594 9 -0.62 1 97.5 257 GLY A C 1
ATOM 1859 O O . GLY A 1 257 ? -13.609 9.109 -1.849 1 97.5 257 GLY A O 1
ATOM 1860 N N . LEU A 1 258 ? -12.531 8.695 0.063 1 97.81 258 LEU A N 1
ATOM 1861 C CA . LEU A 1 258 ? -11.234 8.492 -0.58 1 97.81 258 LEU A CA 1
ATOM 1862 C C . LEU A 1 258 ? -11.328 7.41 -1.655 1 97.81 258 LEU A C 1
ATOM 1864 O O . LEU A 1 258 ? -10.633 7.484 -2.672 1 97.81 258 LEU A O 1
ATOM 1868 N N . GLU A 1 259 ? -12.172 6.402 -1.487 1 94.12 259 GLU A N 1
ATOM 1869 C CA . GLU A 1 259 ? -12.305 5.305 -2.438 1 94.12 259 GLU A CA 1
ATOM 1870 C C . GLU A 1 259 ? -12.82 5.797 -3.785 1 94.12 259 GLU A C 1
ATOM 1872 O O . GLU A 1 259 ? -12.609 5.152 -4.812 1 94.12 259 GLU A O 1
ATOM 1877 N N . ALA A 1 260 ? -13.555 6.898 -3.793 1 96.56 260 ALA A N 1
ATOM 1878 C CA . ALA A 1 260 ? -14.07 7.465 -5.035 1 96.56 260 ALA A CA 1
ATOM 1879 C C . ALA A 1 260 ? -12.93 7.898 -5.953 1 96.56 260 ALA A C 1
ATOM 1881 O O . ALA A 1 260 ? -13.078 7.902 -7.18 1 96.56 260 ALA A O 1
ATOM 1882 N N . LEU A 1 261 ? -11.812 8.242 -5.375 1 97.12 261 LEU A N 1
ATOM 1883 C CA . LEU A 1 261 ? -10.664 8.695 -6.148 1 97.12 261 LEU A CA 1
ATOM 1884 C C . LEU A 1 261 ? -10.094 7.57 -7.004 1 97.12 261 LEU A C 1
ATOM 1886 O O . LEU A 1 261 ? -9.516 7.82 -8.062 1 97.12 261 LEU A O 1
ATOM 1890 N N . LEU A 1 262 ? -10.266 6.316 -6.547 1 92.31 262 LEU A N 1
ATOM 1891 C CA . LEU A 1 262 ? -9.711 5.172 -7.262 1 92.31 262 LEU A CA 1
ATOM 1892 C C . LEU A 1 262 ? -10.438 4.953 -8.586 1 92.31 262 LEU A C 1
ATOM 1894 O O . LEU A 1 262 ? -9.914 4.289 -9.484 1 92.31 262 LEU A O 1
ATOM 1898 N N . ARG A 1 263 ? -11.57 5.504 -8.672 1 90.56 263 ARG A N 1
ATOM 1899 C CA . ARG A 1 263 ? -12.367 5.328 -9.883 1 90.56 263 ARG A CA 1
ATOM 1900 C C . ARG A 1 263 ? -12.086 6.438 -10.891 1 90.56 263 ARG A C 1
ATOM 1902 O O . ARG A 1 263 ? -12.555 6.383 -12.023 1 90.56 263 ARG A O 1
ATOM 1909 N N . HIS A 1 264 ? -11.43 7.473 -10.43 1 91.19 264 HIS A N 1
ATOM 1910 C CA . HIS A 1 264 ? -11.07 8.57 -11.32 1 91.19 264 HIS A CA 1
ATOM 1911 C C . HIS A 1 264 ? -9.875 8.195 -12.195 1 91.19 264 HIS A C 1
ATOM 1913 O O . HIS A 1 264 ? -8.969 7.496 -11.742 1 91.19 264 HIS A O 1
ATOM 1919 N N . PRO A 1 265 ? -9.867 8.656 -13.438 1 90.56 265 PRO A N 1
ATOM 1920 C CA . PRO A 1 265 ? -8.797 8.281 -14.359 1 90.56 265 PRO A CA 1
ATOM 1921 C C . PRO A 1 265 ? -7.492 9.023 -14.086 1 90.56 265 PRO A C 1
ATOM 1923 O O . PRO A 1 265 ? -6.984 9.727 -14.969 1 90.56 265 PRO A O 1
ATOM 1926 N N . PHE A 1 266 ? -6.941 8.859 -12.945 1 93.19 266 PHE A N 1
ATOM 1927 C CA . PHE A 1 266 ? -5.633 9.398 -12.594 1 93.19 266 PHE A CA 1
ATOM 1928 C C . PHE A 1 266 ? -4.52 8.562 -13.211 1 93.19 266 PHE A C 1
ATOM 1930 O O . PHE A 1 266 ? -4.734 7.398 -13.562 1 93.19 266 PHE A O 1
ATOM 1937 N N . ASP A 1 267 ? -3.422 9.227 -13.375 1 93.31 267 ASP A N 1
ATOM 1938 C CA . ASP A 1 267 ? -2.26 8.445 -13.781 1 93.31 267 ASP A CA 1
ATOM 1939 C C . ASP A 1 267 ? -1.821 7.496 -12.664 1 93.31 267 ASP A C 1
ATOM 1941 O O . ASP A 1 267 ? -2.307 7.594 -11.539 1 93.31 267 ASP A O 1
ATOM 1945 N N . ALA A 1 268 ? -0.913 6.605 -12.93 1 92.56 268 ALA A N 1
ATOM 1946 C CA . ALA A 1 268 ? -0.525 5.504 -12.055 1 92.56 268 ALA A CA 1
ATOM 1947 C C . ALA A 1 268 ? 0.081 6.027 -10.758 1 92.56 268 ALA A C 1
ATOM 1949 O O . ALA A 1 268 ? -0.219 5.52 -9.672 1 92.56 268 ALA A O 1
ATOM 1950 N N . ARG A 1 269 ? 0.935 6.988 -10.844 1 92.88 269 ARG A N 1
ATOM 1951 C CA . ARG A 1 269 ? 1.595 7.527 -9.664 1 92.88 269 ARG A CA 1
ATOM 1952 C C . ARG A 1 269 ? 0.59 8.211 -8.742 1 92.88 269 ARG A C 1
ATOM 1954 O O . ARG A 1 269 ? 0.665 8.07 -7.52 1 92.88 269 ARG A O 1
ATOM 1961 N N . THR A 1 270 ? -0.333 8.938 -9.328 1 95.5 270 THR A N 1
ATOM 1962 C CA . THR A 1 270 ? -1.386 9.578 -8.547 1 95.5 270 THR A CA 1
ATOM 1963 C C . THR A 1 270 ? -2.221 8.531 -7.809 1 95.5 270 THR A C 1
ATOM 1965 O O . THR A 1 270 ? -2.539 8.703 -6.633 1 95.5 270 THR A O 1
ATOM 1968 N N . LEU A 1 271 ? -2.527 7.488 -8.484 1 94.75 271 LEU A N 1
ATOM 1969 C CA . LEU A 1 271 ? -3.301 6.422 -7.852 1 94.75 271 LEU A CA 1
ATOM 1970 C C . LEU A 1 271 ? -2.514 5.777 -6.715 1 94.75 271 LEU A C 1
ATOM 1972 O O . LEU A 1 271 ? -3.088 5.418 -5.684 1 94.75 271 LEU A O 1
ATOM 1976 N N . ALA A 1 272 ? -1.222 5.652 -6.91 1 94.81 272 ALA A N 1
ATOM 1977 C CA . ALA A 1 272 ? -0.376 5.141 -5.832 1 94.81 272 ALA A CA 1
ATOM 1978 C C . ALA A 1 272 ? -0.427 6.055 -4.613 1 94.81 272 ALA A C 1
ATOM 1980 O O . ALA A 1 272 ? -0.462 5.578 -3.475 1 94.81 272 ALA A O 1
ATOM 1981 N N . ALA A 1 273 ? -0.463 7.328 -4.852 1 97.69 273 ALA A N 1
ATOM 1982 C CA . ALA A 1 273 ? -0.563 8.289 -3.756 1 97.69 273 ALA A CA 1
ATOM 1983 C C . ALA A 1 273 ? -1.885 8.133 -3.008 1 97.69 273 ALA A C 1
ATOM 1985 O O . ALA A 1 273 ? -1.913 8.141 -1.775 1 97.69 273 ALA A O 1
ATOM 1986 N N . VAL A 1 274 ? -2.932 7.969 -3.76 1 97.75 274 VAL A N 1
ATOM 1987 C CA . VAL A 1 274 ? -4.254 7.789 -3.168 1 97.75 274 VAL A CA 1
ATOM 1988 C C . VAL A 1 274 ? -4.262 6.535 -2.295 1 97.75 274 VAL A C 1
ATOM 1990 O O . VAL A 1 274 ? -4.742 6.566 -1.159 1 97.75 274 VAL A O 1
ATOM 1993 N N . ARG A 1 275 ? -3.709 5.488 -2.742 1 95.38 275 ARG A N 1
ATOM 1994 C CA . ARG A 1 275 ? -3.715 4.227 -2.014 1 95.38 275 ARG A CA 1
ATOM 1995 C C . ARG A 1 275 ? -2.906 4.332 -0.725 1 95.38 275 ARG A C 1
ATOM 1997 O O . ARG A 1 275 ? -3.328 3.832 0.321 1 95.38 275 ARG A O 1
ATOM 2004 N N . ALA A 1 276 ? -1.745 4.953 -0.82 1 97 276 ALA A N 1
ATOM 2005 C CA . ALA A 1 276 ? -0.938 5.148 0.381 1 97 276 ALA A CA 1
ATOM 2006 C C . ALA A 1 276 ? -1.704 5.945 1.434 1 97 276 ALA A C 1
ATOM 2008 O O . ALA A 1 276 ? -1.71 5.586 2.613 1 97 276 ALA A O 1
ATOM 2009 N N . ALA A 1 277 ? -2.363 6.977 0.988 1 98.38 277 ALA A N 1
ATOM 2010 C CA . ALA A 1 277 ? -3.148 7.805 1.897 1 98.38 277 ALA A CA 1
ATOM 2011 C C . ALA A 1 277 ? -4.293 7.012 2.52 1 98.38 277 ALA A C 1
ATOM 2013 O O . ALA A 1 277 ? -4.586 7.16 3.707 1 98.38 277 ALA A O 1
ATOM 2014 N N . MET A 1 278 ? -4.914 6.18 1.714 1 96.75 278 MET A N 1
ATOM 2015 C CA . MET A 1 278 ? -6.031 5.375 2.201 1 96.75 278 MET A CA 1
ATOM 2016 C C . MET A 1 278 ? -5.57 4.406 3.285 1 96.75 278 MET A C 1
ATOM 2018 O O . MET A 1 278 ? -6.238 4.254 4.309 1 96.75 278 MET A O 1
ATOM 2022 N N . VAL A 1 279 ? -4.438 3.787 3.062 1 95.62 279 VAL A N 1
ATOM 2023 C CA . VAL A 1 279 ? -3.898 2.861 4.055 1 95.62 279 VAL A CA 1
ATOM 2024 C C . VAL A 1 279 ? -3.625 3.604 5.359 1 95.62 279 VAL A C 1
ATOM 2026 O O . VAL A 1 279 ? -4.012 3.141 6.438 1 95.62 279 VAL A O 1
ATOM 2029 N N . TYR A 1 280 ? -3.018 4.711 5.293 1 97.69 280 TYR A N 1
ATOM 2030 C CA . TYR A 1 280 ? -2.678 5.535 6.445 1 97.69 280 TYR A CA 1
ATOM 2031 C C . TYR A 1 280 ? -3.932 5.98 7.188 1 97.69 280 TYR A C 1
ATOM 2033 O O . TYR A 1 280 ? -4.012 5.859 8.414 1 97.69 280 TYR A O 1
ATOM 2041 N N . HIS A 1 281 ? -4.906 6.473 6.398 1 97.56 281 HIS A N 1
ATOM 2042 C CA . HIS A 1 281 ? -6.172 6.953 6.941 1 97.56 281 HIS A CA 1
ATOM 2043 C C . HIS A 1 281 ? -6.902 5.848 7.699 1 97.56 281 HIS A C 1
ATOM 2045 O O . HIS A 1 281 ? -7.336 6.051 8.836 1 97.56 281 HIS A O 1
ATOM 2051 N N . GLU A 1 282 ? -6.98 4.703 7.113 1 94.62 282 GLU A N 1
ATOM 2052 C CA . GLU A 1 282 ? -7.68 3.572 7.719 1 94.62 282 GLU A CA 1
ATOM 2053 C C . GLU A 1 282 ? -6.961 3.086 8.977 1 94.62 282 GLU A C 1
ATOM 2055 O O . GLU A 1 282 ? -7.602 2.705 9.953 1 94.62 282 GLU A O 1
ATOM 2060 N N . ALA A 1 283 ? -5.664 3.1 8.906 1 95.94 283 ALA A N 1
ATOM 2061 C CA . ALA A 1 283 ? -4.879 2.691 10.07 1 95.94 283 ALA A CA 1
ATOM 2062 C C . ALA A 1 283 ? -5.125 3.627 11.25 1 95.94 283 ALA A C 1
ATOM 2064 O O . ALA A 1 283 ? -5.312 3.174 12.383 1 95.94 283 ALA A O 1
ATOM 2065 N N . ALA A 1 284 ? -5.129 4.914 10.953 1 97.19 284 ALA A N 1
ATOM 2066 C CA . ALA A 1 284 ? -5.352 5.891 12.023 1 97.19 284 ALA A CA 1
ATOM 2067 C C . ALA A 1 284 ? -6.723 5.695 12.664 1 97.19 284 ALA A C 1
ATOM 2069 O O . ALA A 1 284 ? -6.844 5.695 13.891 1 97.19 284 ALA A O 1
ATOM 2070 N N . LEU A 1 285 ? -7.699 5.492 11.844 1 95.62 285 LEU A N 1
ATOM 2071 C CA . LEU A 1 285 ? -9.055 5.316 12.359 1 95.62 285 LEU A CA 1
ATOM 2072 C C . LEU A 1 285 ? -9.172 4.012 13.141 1 95.62 285 LEU A C 1
ATOM 2074 O O . LEU A 1 285 ? -9.828 3.963 14.18 1 95.62 285 LEU A O 1
ATOM 2078 N N . ALA A 1 286 ? -8.562 2.984 12.633 1 93.81 286 ALA A N 1
ATOM 2079 C CA . ALA A 1 286 ? -8.648 1.684 13.297 1 93.81 286 ALA A CA 1
ATOM 2080 C C . ALA A 1 286 ? -7.977 1.723 14.664 1 93.81 286 ALA A C 1
ATOM 2082 O O . ALA A 1 286 ? -8.461 1.098 15.617 1 93.81 286 ALA A O 1
ATOM 2083 N N . CYS A 1 287 ? -6.914 2.447 14.773 1 95.5 287 CYS A N 1
ATOM 2084 C CA . CYS A 1 287 ? -6.102 2.395 15.984 1 95.5 287 CYS A CA 1
ATOM 2085 C C . CYS A 1 287 ? -6.52 3.48 16.969 1 95.5 287 CYS A C 1
ATOM 2087 O O . CYS A 1 287 ? -6.367 3.318 18.172 1 95.5 287 CYS A O 1
ATOM 2089 N N . TYR A 1 288 ? -7.105 4.586 16.453 1 95.69 288 TYR A N 1
ATOM 2090 C CA . TYR A 1 288 ? -7.363 5.711 17.344 1 95.69 288 TYR A CA 1
ATOM 2091 C C . TYR A 1 288 ? -8.812 6.18 17.234 1 95.69 288 TYR A C 1
ATOM 2093 O O . TYR A 1 288 ? -9.234 7.09 17.953 1 95.69 288 TYR A O 1
ATOM 2101 N N . GLY A 1 289 ? -9.609 5.555 16.391 1 90.06 289 GLY A N 1
ATOM 2102 C CA . GLY A 1 289 ? -10.984 5.969 16.172 1 90.06 289 GLY A CA 1
ATOM 2103 C C . GLY A 1 289 ? -11.906 5.613 17.328 1 90.06 289 GLY A C 1
ATOM 2104 O O . GLY A 1 289 ? -12.211 6.465 18.172 1 90.06 289 GLY A O 1
ATOM 2105 N N . ASP A 1 290 ? -12.266 4.355 17.438 1 75.69 290 ASP A N 1
ATOM 2106 C CA . ASP A 1 290 ? -13.234 3.928 18.438 1 75.69 290 ASP A CA 1
ATOM 2107 C C . ASP A 1 290 ? -12.664 4.051 19.844 1 75.69 290 ASP A C 1
ATOM 2109 O O . ASP A 1 290 ? -13.289 4.66 20.719 1 75.69 290 ASP A O 1
ATOM 2113 N N . ALA A 1 291 ? -11.469 3.619 19.953 1 71 291 ALA A N 1
ATOM 2114 C CA . ALA A 1 291 ? -10.875 3.619 21.281 1 71 291 ALA A CA 1
ATOM 2115 C C . ALA A 1 291 ? -10.492 5.031 21.719 1 71 291 ALA A C 1
ATOM 2117 O O . ALA A 1 291 ? -10.531 5.363 22.906 1 71 291 ALA A O 1
ATOM 2118 N N . GLY A 1 292 ? -10.336 5.875 20.812 1 76.12 292 GLY A N 1
ATOM 2119 C CA . GLY A 1 292 ? -9.805 7.188 21.156 1 76.12 292 GLY A CA 1
ATOM 2120 C C . GLY A 1 292 ? -10.773 8.312 20.844 1 76.12 292 GLY A C 1
ATOM 2121 O O . GLY A 1 292 ? -10.484 9.484 21.125 1 76.12 292 GLY A O 1
ATOM 2122 N N . ASN A 1 293 ? -11.836 7.988 20.234 1 86.62 293 ASN A N 1
ATOM 2123 C CA . ASN A 1 293 ? -12.852 8.961 19.844 1 86.62 293 ASN A CA 1
ATOM 2124 C C . ASN A 1 293 ? -12.305 9.961 18.828 1 86.62 293 ASN A C 1
ATOM 2126 O O . ASN A 1 293 ? -12.555 11.164 18.938 1 86.62 293 ASN A O 1
ATOM 2130 N N . MET A 1 294 ? -11.484 9.477 18.047 1 94.12 294 MET A N 1
ATOM 2131 C CA . MET A 1 294 ? -10.969 10.297 16.953 1 94.12 294 MET A CA 1
ATOM 2132 C C . MET A 1 294 ? -12.102 10.75 16.031 1 94.12 294 MET A C 1
ATOM 2134 O O . MET A 1 294 ? -13.008 9.977 15.727 1 94.12 294 MET A O 1
ATOM 2138 N N . VAL A 1 295 ? -12.18 12.062 15.711 1 94.62 295 VAL A N 1
ATOM 2139 C CA . VAL A 1 295 ? -13.141 12.688 14.812 1 94.62 295 VAL A CA 1
ATOM 2140 C C . VAL A 1 295 ? -12.406 13.445 13.711 1 94.62 295 VAL A C 1
ATOM 2142 O O . VAL A 1 295 ? -11.5 14.234 13.984 1 94.62 295 VAL A O 1
ATOM 2145 N N . LEU A 1 296 ? -12.789 13.141 12.484 1 97.44 296 LEU A N 1
ATOM 2146 C CA . LEU A 1 296 ? -12.164 13.836 11.367 1 97.44 296 LEU A CA 1
ATOM 2147 C C . LEU A 1 296 ? -13.219 14.383 10.406 1 97.44 296 LEU A C 1
ATOM 2149 O O . LEU A 1 296 ? -14.031 13.617 9.883 1 97.44 296 LEU A O 1
ATOM 2153 N N . SER A 1 297 ? -13.25 15.688 10.234 1 98.44 297 SER A N 1
ATOM 2154 C CA . SER A 1 297 ? -14.047 16.266 9.156 1 98.44 297 SER A CA 1
ATOM 2155 C C . SER A 1 297 ? -13.148 16.734 8.008 1 98.44 297 SER A C 1
ATOM 2157 O O . SER A 1 297 ? -13.633 16.984 6.902 1 98.44 297 SER A O 1
ATOM 2159 N N . ARG A 1 298 ? -11.93 16.891 8.32 1 98.62 298 ARG A N 1
ATOM 2160 C CA . ARG A 1 298 ? -10.938 17.281 7.324 1 98.62 298 ARG A CA 1
ATOM 2161 C C . ARG A 1 298 ? -9.633 16.516 7.527 1 98.62 298 ARG A C 1
ATOM 2163 O O . ARG A 1 298 ? -9.07 16.5 8.625 1 98.62 298 ARG A O 1
ATOM 2170 N N . CYS A 1 299 ? -9.164 15.914 6.512 1 98.25 299 CYS A N 1
ATOM 2171 C CA . CYS A 1 299 ? -7.867 15.25 6.574 1 98.25 299 CYS A CA 1
ATOM 2172 C C . CYS A 1 299 ? -7.078 15.469 5.289 1 98.25 299 CYS A C 1
ATOM 2174 O O . CYS A 1 299 ? -7.656 15.5 4.199 1 98.25 299 CYS A O 1
ATOM 2176 N N . ASN A 1 300 ? -5.887 15.727 5.398 1 98.31 300 ASN A N 1
ATOM 2177 C CA . ASN A 1 300 ? -4.922 15.828 4.309 1 98.31 300 ASN A CA 1
ATOM 2178 C C . ASN A 1 300 ? -3.674 14.992 4.578 1 98.31 300 ASN A C 1
ATOM 2180 O O . ASN A 1 300 ? -3.17 14.969 5.703 1 98.31 300 ASN A O 1
ATOM 2184 N N . TYR A 1 301 ? -3.25 14.273 3.607 1 98.38 301 TYR A N 1
ATOM 2185 C CA . TYR A 1 301 ? -2.027 13.484 3.658 1 98.38 301 TYR A CA 1
ATOM 2186 C C . TYR A 1 301 ? -1.025 13.961 2.613 1 98.38 301 TYR A C 1
ATOM 2188 O O . TYR A 1 301 ? -1.344 14.023 1.423 1 98.38 301 TYR A O 1
ATOM 2196 N N . ASP A 1 302 ? 0.166 14.328 3.051 1 97.19 302 ASP A N 1
ATOM 2197 C CA . ASP A 1 302 ? 1.271 14.586 2.135 1 97.19 302 ASP A CA 1
ATOM 2198 C C . ASP A 1 302 ? 1.976 13.289 1.746 1 97.19 302 ASP A C 1
ATOM 2200 O O . ASP A 1 302 ? 2.506 12.578 2.607 1 97.19 302 ASP A O 1
ATOM 2204 N N . VAL A 1 303 ? 1.935 13.023 0.497 1 97.88 303 VAL A N 1
ATOM 2205 C CA . VAL A 1 303 ? 2.549 11.812 -0.04 1 97.88 303 VAL A CA 1
ATOM 2206 C C . VAL A 1 303 ? 3.656 12.188 -1.022 1 97.88 303 VAL A C 1
ATOM 2208 O O . VAL A 1 303 ? 3.496 13.109 -1.826 1 97.88 303 VAL A O 1
ATOM 2211 N N . ALA A 1 304 ? 4.762 11.477 -0.982 1 96.81 304 ALA A N 1
ATOM 2212 C CA . ALA A 1 304 ? 5.859 11.797 -1.889 1 96.81 304 ALA A CA 1
ATOM 2213 C C . ALA A 1 304 ? 6.426 10.539 -2.537 1 96.81 304 ALA A C 1
ATOM 2215 O O . ALA A 1 304 ? 6.402 9.461 -1.94 1 96.81 304 ALA A O 1
ATOM 2216 N N . PHE A 1 305 ? 6.875 10.695 -3.752 1 94.94 305 PHE A N 1
ATOM 2217 C CA . PHE A 1 305 ? 7.605 9.664 -4.48 1 94.94 305 PHE A CA 1
ATOM 2218 C C . PHE A 1 305 ? 8.867 10.242 -5.113 1 94.94 305 PHE A C 1
ATOM 2220 O O . PHE A 1 305 ? 8.852 11.359 -5.629 1 94.94 305 PHE A O 1
ATOM 2227 N N . GLY A 1 306 ? 9.906 9.523 -5.086 1 92.81 306 GLY A N 1
ATOM 2228 C CA . GLY A 1 306 ? 11.141 9.922 -5.742 1 92.81 306 GLY A CA 1
ATOM 2229 C C . GLY A 1 306 ? 12.281 8.953 -5.508 1 92.81 306 GLY A C 1
ATOM 2230 O O . GLY A 1 306 ? 12.148 8.008 -4.723 1 92.81 306 GLY A O 1
ATOM 2231 N N . PRO A 1 307 ? 13.32 9.125 -6.234 1 90.31 307 PRO A N 1
ATOM 2232 C CA . PRO A 1 307 ? 14.5 8.297 -5.973 1 90.31 307 PRO A CA 1
ATOM 2233 C C . PRO A 1 307 ? 15.086 8.523 -4.578 1 90.31 307 PRO A C 1
ATOM 2235 O O . PRO A 1 307 ? 15.07 9.648 -4.074 1 90.31 307 PRO A O 1
ATOM 2238 N N . PRO A 1 308 ? 15.539 7.418 -3.953 1 90.38 308 PRO A N 1
ATOM 2239 C CA . PRO A 1 308 ? 16.25 7.645 -2.689 1 90.38 308 PRO A CA 1
ATOM 2240 C C . PRO A 1 308 ? 17.484 8.516 -2.854 1 90.38 308 PRO A C 1
ATOM 2242 O O . PRO A 1 308 ? 18.266 8.32 -3.789 1 90.38 308 PRO A O 1
ATOM 2245 N N . ALA A 1 309 ? 17.625 9.406 -1.979 1 92.62 309 ALA A N 1
ATOM 2246 C CA . ALA A 1 309 ? 18.781 10.289 -2.039 1 92.62 309 ALA A CA 1
ATOM 2247 C C . ALA A 1 309 ? 20.078 9.508 -1.871 1 92.62 309 ALA A C 1
ATOM 2249 O O . ALA A 1 309 ? 20.156 8.57 -1.067 1 92.62 309 ALA A O 1
ATOM 2250 N N . GLY A 1 310 ? 21.141 9.984 -2.59 1 82.81 310 GLY A N 1
ATOM 2251 C CA . GLY A 1 310 ? 22.453 9.391 -2.469 1 82.81 310 GLY A CA 1
ATOM 2252 C C . GLY A 1 310 ? 22.656 8.172 -3.354 1 82.81 310 GLY A C 1
ATOM 2253 O O . GLY A 1 310 ? 23.734 7.594 -3.398 1 82.81 310 GLY A O 1
ATOM 2254 N N . SER A 1 311 ? 21.641 7.574 -3.779 1 69.56 311 SER A N 1
ATOM 2255 C CA . SER A 1 311 ? 21.766 6.359 -4.578 1 69.56 311 SER A CA 1
ATOM 2256 C C . SER A 1 311 ? 22.016 6.688 -6.047 1 69.56 311 SER A C 1
ATOM 2258 O O . SER A 1 311 ? 21.547 7.707 -6.551 1 69.56 311 SER A O 1
ATOM 2260 N N . ALA A 1 312 ? 23.219 6.258 -6.492 1 56.5 312 ALA A N 1
ATOM 2261 C CA . ALA A 1 312 ? 23.453 6.328 -7.938 1 56.5 312 ALA A CA 1
ATOM 2262 C C . ALA A 1 312 ? 22.328 5.621 -8.695 1 56.5 312 ALA A C 1
ATOM 2264 O O . ALA A 1 312 ? 22.359 5.555 -9.93 1 56.5 312 ALA A O 1
ATOM 2265 N N . GLY A 1 313 ? 21.547 4.961 -7.965 1 54.22 313 GLY A N 1
ATOM 2266 C CA . GLY A 1 313 ? 20.688 3.953 -8.578 1 54.22 313 GLY A CA 1
ATOM 2267 C C . GLY A 1 313 ? 19.5 4.543 -9.305 1 54.22 313 GLY A C 1
ATOM 2268 O O . GLY A 1 313 ? 18.516 4.941 -8.672 1 54.22 313 GLY A O 1
ATOM 2269 N N . HIS A 1 314 ? 19.672 4.766 -10.57 1 61.41 314 HIS A N 1
ATOM 2270 C CA . HIS A 1 314 ? 18.625 5.051 -11.539 1 61.41 314 HIS A CA 1
ATOM 2271 C C . HIS A 1 314 ? 17.562 3.953 -11.547 1 61.41 314 HIS A C 1
ATOM 2273 O O . HIS A 1 314 ? 17.875 2.787 -11.281 1 61.41 314 HIS A O 1
ATOM 2279 N N . GLY A 1 315 ? 16.297 4.34 -11.148 1 66.81 315 GLY A N 1
ATOM 2280 C CA . GLY A 1 315 ? 15.188 3.436 -11.414 1 66.81 315 GLY A CA 1
ATOM 2281 C C . GLY A 1 315 ? 14.391 3.088 -10.164 1 66.81 315 GLY A C 1
ATOM 2282 O O . GLY A 1 315 ? 13.227 2.707 -10.258 1 66.81 315 GLY A O 1
ATOM 2283 N N . GLN A 1 316 ? 15.133 3.15 -8.938 1 79.75 316 GLN A N 1
ATOM 2284 C CA . GLN A 1 316 ? 14.352 2.875 -7.734 1 79.75 316 GLN A CA 1
ATOM 2285 C C . GLN A 1 316 ? 13.523 4.09 -7.324 1 79.75 316 GLN A C 1
ATOM 2287 O O . GLN A 1 316 ? 13.984 5.227 -7.434 1 79.75 316 GLN A O 1
ATOM 2292 N N . VAL A 1 317 ? 12.352 3.795 -6.922 1 87.88 317 VAL A N 1
ATOM 2293 C CA . VAL A 1 317 ? 11.477 4.844 -6.41 1 87.88 317 VAL A CA 1
ATOM 2294 C C . VAL A 1 317 ? 10.969 4.461 -5.02 1 87.88 317 VAL A C 1
ATOM 2296 O O . VAL A 1 317 ? 10.547 3.322 -4.797 1 87.88 317 VAL A O 1
ATOM 2299 N N . LEU A 1 318 ? 11.219 5.348 -4.102 1 90.38 318 LEU A N 1
ATOM 2300 C CA . LEU A 1 318 ? 10.586 5.258 -2.791 1 90.38 318 LEU A CA 1
ATOM 2301 C C . LEU A 1 318 ? 9.391 6.203 -2.699 1 90.38 318 LEU A C 1
ATOM 2303 O O . LEU A 1 318 ? 9.336 7.211 -3.41 1 90.38 318 LEU A O 1
ATOM 2307 N N . GLY A 1 319 ? 8.5 5.797 -1.863 1 93.12 319 GLY A N 1
ATOM 2308 C CA . GLY A 1 319 ? 7.395 6.719 -1.664 1 93.12 319 GLY A CA 1
ATOM 2309 C C . GLY A 1 319 ? 6.445 6.281 -0.564 1 93.12 319 GLY A C 1
ATOM 2310 O O . GLY A 1 319 ? 6.492 5.137 -0.115 1 93.12 319 GLY A O 1
ATOM 2311 N N . GLY A 1 320 ? 5.613 7.203 -0.177 1 96.06 320 GLY A N 1
ATOM 2312 C CA . GLY A 1 320 ? 4.613 7 0.861 1 96.06 320 GLY A CA 1
ATOM 2313 C C . GLY A 1 320 ? 4.211 8.281 1.562 1 96.06 320 GLY A C 1
ATOM 2314 O O . GLY A 1 320 ? 4.609 9.375 1.151 1 96.06 320 GLY A O 1
ATOM 2315 N N . VAL A 1 321 ? 3.379 8.125 2.533 1 98.19 321 VAL A N 1
ATOM 2316 C CA . VAL A 1 321 ? 2.861 9.25 3.299 1 98.19 321 VAL A CA 1
ATOM 2317 C C . VAL A 1 321 ? 3.969 9.836 4.172 1 98.19 321 VAL A C 1
ATOM 2319 O O . VAL A 1 321 ? 4.617 9.109 4.93 1 98.19 321 VAL A O 1
ATOM 2322 N N . LEU A 1 322 ? 4.125 11.141 4.047 1 96.19 322 LEU A N 1
ATOM 2323 C CA . LEU A 1 322 ? 5.098 11.875 4.855 1 96.19 322 LEU A CA 1
ATOM 2324 C C . LEU A 1 322 ? 4.473 12.328 6.168 1 96.19 322 LEU A C 1
ATOM 2326 O O . LEU A 1 322 ? 5.145 12.352 7.203 1 96.19 322 LEU A O 1
ATOM 2330 N N . GLU A 1 323 ? 3.277 12.742 5.992 1 94.75 323 GLU A N 1
ATOM 2331 C CA . GLU A 1 323 ? 2.588 13.336 7.137 1 94.75 323 GLU A CA 1
ATOM 2332 C C . GLU A 1 323 ? 1.083 13.406 6.895 1 94.75 323 GLU A C 1
ATOM 2334 O O . GLU A 1 323 ? 0.634 13.461 5.75 1 94.75 323 GLU A O 1
ATOM 2339 N N . GLN A 1 324 ? 0.4 13.297 8.031 1 97 324 GLN A N 1
ATOM 2340 C CA . GLN A 1 324 ? -1.021 13.625 8.055 1 97 324 GLN A CA 1
ATOM 2341 C C . GLN A 1 324 ? -1.249 15.031 8.609 1 97 324 GLN A C 1
ATOM 2343 O O . GLN A 1 324 ? -0.446 15.531 9.398 1 97 324 GLN A O 1
ATOM 2348 N N . SER A 1 325 ? -2.316 15.664 8.133 1 96.81 325 SER A N 1
ATOM 2349 C CA . SER A 1 325 ? -2.797 16.922 8.719 1 96.81 325 SER A CA 1
ATOM 2350 C C . SER A 1 325 ? -4.309 16.875 8.922 1 96.81 325 SER A C 1
ATOM 2352 O O . SER A 1 325 ? -5.066 16.719 7.965 1 96.81 325 SER A O 1
ATOM 2354 N N . TRP A 1 326 ? -4.734 17.016 10.188 1 97.75 326 TRP A N 1
ATOM 2355 C CA . TRP A 1 326 ? -6.156 17.047 10.516 1 97.75 326 TRP A CA 1
ATOM 2356 C C . TRP A 1 326 ? -6.574 18.406 11.039 1 97.75 326 TRP A C 1
ATOM 2358 O O . TRP A 1 326 ? -7.402 18.516 11.945 1 97.75 326 TRP A O 1
ATOM 2368 N N . ARG A 1 327 ? -5.938 19.391 10.531 1 97 327 ARG A N 1
ATOM 2369 C CA . ARG A 1 327 ? -6.172 20.812 10.797 1 97 327 ARG A CA 1
ATOM 2370 C C . ARG A 1 327 ? -6.262 21.594 9.5 1 97 327 ARG A C 1
ATOM 2372 O O . ARG A 1 327 ? -5.98 21.062 8.422 1 97 327 ARG A O 1
ATOM 2379 N N . VAL A 1 328 ? -6.68 22.797 9.68 1 97.12 328 VAL A N 1
ATOM 2380 C CA . VAL A 1 328 ? -6.613 23.703 8.547 1 97.12 328 VAL A CA 1
ATOM 2381 C C . VAL A 1 328 ? -5.164 23.875 8.102 1 97.12 328 VAL A C 1
ATOM 2383 O O . VAL A 1 328 ? -4.25 23.891 8.93 1 97.12 328 VAL A O 1
ATOM 2386 N N . GLY A 1 329 ? -4.984 23.953 6.781 1 94.5 329 GLY A N 1
ATOM 2387 C CA . GLY A 1 329 ? -3.633 24.062 6.258 1 94.5 329 GLY A CA 1
ATOM 2388 C C . GLY A 1 329 ? -3.576 24.672 4.871 1 94.5 329 GLY A C 1
ATOM 2389 O O . GLY A 1 329 ? -4.5 25.391 4.469 1 94.5 329 GLY A O 1
ATOM 2390 N N . GLY A 1 330 ? -2.486 24.484 4.211 1 94.44 330 GLY A N 1
ATOM 2391 C CA . GLY A 1 330 ? -2.209 25.125 2.936 1 94.44 330 GLY A CA 1
ATOM 2392 C C . GLY A 1 330 ? -3.203 24.766 1.853 1 94.44 330 GLY A C 1
ATOM 2393 O O . GLY A 1 330 ? -3.48 25.562 0.956 1 94.44 330 GLY A O 1
ATOM 2394 N N . ALA A 1 331 ? -3.727 23.594 1.953 1 97.12 331 ALA A N 1
ATOM 2395 C CA . ALA A 1 331 ? -4.621 23.109 0.907 1 97.12 331 ALA A CA 1
ATOM 2396 C C . ALA A 1 331 ? -6.051 23.578 1.143 1 97.12 331 ALA A C 1
ATOM 2398 O O . ALA A 1 331 ? -6.902 23.484 0.253 1 97.12 331 ALA A O 1
ATOM 2399 N N . THR A 1 332 ? -6.359 24.125 2.271 1 98.5 332 THR A N 1
ATOM 2400 C CA . THR A 1 332 ? -7.738 24.328 2.703 1 98.5 332 THR A CA 1
ATOM 2401 C C . THR A 1 332 ? -8.461 25.297 1.765 1 98.5 332 THR A C 1
ATOM 2403 O O . THR A 1 332 ? -9.641 25.109 1.47 1 98.5 332 THR A O 1
ATOM 2406 N N . GLY A 1 333 ? -7.758 26.344 1.309 1 98.56 333 GLY A N 1
ATOM 2407 C CA . GLY A 1 333 ? -8.398 27.25 0.363 1 98.56 333 GLY A CA 1
ATOM 2408 C C . GLY A 1 333 ? -8.945 26.531 -0.858 1 98.56 333 GLY A C 1
ATOM 2409 O O . GLY A 1 333 ? -10.078 26.781 -1.274 1 98.56 333 GLY A O 1
ATOM 2410 N N . ALA A 1 334 ? -8.141 25.688 -1.414 1 98.5 334 ALA A N 1
ATOM 2411 C CA . ALA A 1 334 ? -8.57 24.906 -2.578 1 98.5 334 ALA A CA 1
ATOM 2412 C C . ALA A 1 334 ? -9.68 23.938 -2.213 1 98.5 334 ALA A C 1
ATOM 2414 O O . ALA A 1 334 ? -10.617 23.734 -2.992 1 98.5 334 ALA A O 1
ATOM 2415 N N . GLU A 1 335 ? -9.602 23.312 -1.046 1 98.69 335 GLU A N 1
ATOM 2416 C CA . GLU A 1 335 ? -10.656 22.422 -0.569 1 98.69 335 GLU A CA 1
ATOM 2417 C C . GLU A 1 335 ? -12.008 23.125 -0.548 1 98.69 335 GLU A C 1
ATOM 2419 O O . GLU A 1 335 ? -13 22.594 -1.05 1 98.69 335 GLU A O 1
ATOM 2424 N N . LEU A 1 336 ? -12 24.297 0.004 1 98.75 336 LEU A N 1
ATOM 2425 C CA . LEU A 1 336 ? -13.242 25.016 0.198 1 98.75 336 LEU A CA 1
ATOM 2426 C C . LEU A 1 336 ? -13.781 25.547 -1.13 1 98.75 336 LEU A C 1
ATOM 2428 O O . LEU A 1 336 ? -14.992 25.547 -1.361 1 98.75 336 LEU A O 1
ATOM 2432 N N . ALA A 1 337 ? -12.859 26.016 -1.99 1 98.06 337 ALA A N 1
ATOM 2433 C CA . ALA A 1 337 ? -13.289 26.453 -3.316 1 98.06 337 ALA A CA 1
ATOM 2434 C C . ALA A 1 337 ? -13.977 25.312 -4.066 1 98.06 337 ALA A C 1
ATOM 2436 O O . ALA A 1 337 ? -15.039 25.5 -4.664 1 98.06 337 ALA A O 1
ATOM 2437 N N . ALA A 1 338 ? -13.398 24.188 -4.023 1 97.88 338 ALA A N 1
ATOM 2438 C CA . ALA A 1 338 ? -13.945 23.031 -4.715 1 97.88 338 ALA A CA 1
ATOM 2439 C C . ALA A 1 338 ? -15.273 22.594 -4.094 1 97.88 338 ALA A C 1
ATOM 2441 O O . ALA A 1 338 ? -16.219 22.266 -4.809 1 97.88 338 ALA A O 1
ATOM 2442 N N . LEU A 1 339 ? -15.352 22.578 -2.787 1 97.56 339 LEU A N 1
ATOM 2443 C CA . LEU A 1 339 ? -16.562 22.188 -2.094 1 97.56 339 LEU A CA 1
ATOM 2444 C C . LEU A 1 339 ? -17.719 23.125 -2.451 1 97.56 339 LEU A C 1
ATOM 2446 O O . LEU A 1 339 ? -18.844 22.672 -2.66 1 97.56 339 LEU A O 1
ATOM 2450 N N . ALA A 1 340 ? -17.422 24.359 -2.432 1 97.31 340 ALA A N 1
ATOM 2451 C CA . ALA A 1 340 ? -18.438 25.344 -2.791 1 97.31 340 ALA A CA 1
ATOM 2452 C C . ALA A 1 340 ? -18.984 25.078 -4.191 1 97.31 340 ALA A C 1
ATOM 2454 O O . ALA A 1 340 ? -20.188 25.156 -4.422 1 97.31 340 ALA A O 1
ATOM 2455 N N . ALA A 1 341 ? -18.078 24.766 -5.078 1 96.38 341 ALA A N 1
ATOM 2456 C CA . ALA A 1 341 ? -18.484 24.484 -6.457 1 96.38 341 ALA A CA 1
ATOM 2457 C C . ALA A 1 341 ? -19.359 23.25 -6.531 1 96.38 341 ALA A C 1
ATOM 2459 O O . ALA A 1 341 ? -20.344 23.219 -7.266 1 96.38 341 ALA A O 1
ATOM 2460 N N . LEU A 1 342 ? -18.984 22.25 -5.82 1 96.19 342 LEU A N 1
ATOM 2461 C CA . LEU A 1 342 ? -19.781 21.016 -5.805 1 96.19 342 LEU A CA 1
ATOM 2462 C C . LEU A 1 342 ? -21.156 21.266 -5.195 1 96.19 342 LEU A C 1
ATOM 2464 O O . LEU A 1 342 ? -22.141 20.688 -5.645 1 96.19 342 LEU A O 1
ATOM 2468 N N . ARG A 1 343 ? -21.219 22.062 -4.188 1 95.38 343 ARG A N 1
ATOM 2469 C CA . ARG A 1 343 ? -22.484 22.344 -3.525 1 95.38 343 ARG A CA 1
ATOM 2470 C C . ARG A 1 343 ? -23.406 23.156 -4.438 1 95.38 343 ARG A C 1
ATOM 2472 O O . ARG A 1 343 ? -24.609 22.938 -4.469 1 95.38 343 ARG A O 1
ATOM 2479 N N . GLU A 1 344 ? -22.859 24.016 -5.109 1 94.88 344 GLU A N 1
ATOM 2480 C CA . GLU A 1 344 ? -23.609 24.891 -6 1 94.88 344 GLU A CA 1
ATOM 2481 C C . GLU A 1 344 ? -24.234 24.109 -7.152 1 94.88 344 GLU A C 1
ATOM 2483 O O . GLU A 1 344 ? -25.328 24.422 -7.613 1 94.88 344 GLU A O 1
ATOM 2488 N N . ASP A 1 345 ? -23.5 23.078 -7.645 1 94.62 345 ASP A N 1
ATOM 2489 C CA . ASP A 1 345 ? -23.969 22.266 -8.766 1 94.62 345 ASP A CA 1
ATOM 2490 C C . ASP A 1 345 ? -23.953 20.781 -8.414 1 94.62 345 ASP A C 1
ATOM 2492 O O . ASP A 1 345 ? -22.922 20.109 -8.594 1 94.62 345 ASP A O 1
ATOM 2496 N N . PRO A 1 346 ? -25.078 20.281 -8.078 1 91.44 346 PRO A N 1
ATOM 2497 C CA . PRO A 1 346 ? -25.141 18.875 -7.676 1 91.44 346 PRO A CA 1
ATOM 2498 C C . PRO A 1 346 ? -24.766 17.922 -8.805 1 91.44 346 PRO A C 1
ATOM 2500 O O . PRO A 1 346 ? -24.469 16.75 -8.562 1 91.44 346 PRO A O 1
ATOM 2503 N N . ARG A 1 347 ? -24.766 18.344 -10.055 1 92.62 347 ARG A N 1
ATOM 2504 C CA . ARG A 1 347 ? -24.453 17.484 -11.195 1 92.62 347 ARG A CA 1
ATOM 2505 C C . ARG A 1 347 ? -22.938 17.406 -11.422 1 92.62 347 ARG A C 1
ATOM 2507 O O . ARG A 1 347 ? -22.469 16.531 -12.148 1 92.62 347 ARG A O 1
ATOM 2514 N N . ARG A 1 348 ? -22.312 18.359 -10.805 1 91.5 348 ARG A N 1
ATOM 2515 C CA . ARG A 1 348 ? -20.859 18.375 -10.945 1 91.5 348 ARG A CA 1
ATOM 2516 C C . ARG A 1 348 ? -20.234 17.234 -10.156 1 91.5 348 ARG A C 1
ATOM 2518 O O . ARG A 1 348 ? -20.453 17.109 -8.953 1 91.5 348 ARG A O 1
ATOM 2525 N N . ALA A 1 349 ? -19.469 16.359 -10.828 1 89.75 349 ALA A N 1
ATOM 2526 C CA . ALA A 1 349 ? -18.891 15.188 -10.172 1 89.75 349 ALA A CA 1
ATOM 2527 C C . ALA A 1 349 ? -17.438 15.414 -9.82 1 89.75 349 ALA A C 1
ATOM 2529 O O . ALA A 1 349 ? -16.875 14.711 -8.984 1 89.75 349 ALA A O 1
ATOM 2530 N N . ARG A 1 350 ? -16.859 16.438 -10.477 1 94.25 350 ARG A N 1
ATOM 2531 C CA . ARG A 1 350 ? -15.438 16.703 -10.289 1 94.25 350 ARG A CA 1
ATOM 2532 C C . ARG A 1 350 ? -15.133 18.188 -10.398 1 94.25 350 ARG A C 1
ATOM 2534 O O . ARG A 1 350 ? -15.805 18.906 -11.141 1 94.25 350 ARG A O 1
ATOM 2541 N N . VAL A 1 351 ? -14.18 18.641 -9.609 1 96.06 351 VAL A N 1
ATOM 2542 C CA . VAL A 1 351 ? -13.742 20.031 -9.609 1 96.06 351 VAL A CA 1
ATOM 2543 C C . VAL A 1 351 ? -12.227 20.094 -9.414 1 96.06 351 VAL A C 1
ATOM 2545 O O . VAL A 1 351 ? -11.664 19.328 -8.625 1 96.06 351 VAL A O 1
ATOM 2548 N N . VAL A 1 352 ? -11.586 20.953 -10.156 1 96.94 352 VAL A N 1
ATOM 2549 C CA . VAL A 1 352 ? -10.172 21.234 -9.922 1 96.94 352 VAL A CA 1
ATOM 2550 C C . VAL A 1 352 ? -10.008 22.609 -9.297 1 96.94 352 VAL A C 1
ATOM 2552 O O . VAL A 1 352 ? -10.594 23.594 -9.773 1 96.94 352 VAL A O 1
ATOM 2555 N N . ALA A 1 353 ? -9.312 22.688 -8.203 1 97.88 353 ALA A N 1
ATOM 2556 C CA . ALA A 1 353 ? -9.055 23.953 -7.5 1 97.88 353 ALA A CA 1
ATOM 2557 C C . ALA A 1 353 ? -7.602 24.016 -7.035 1 97.88 353 ALA A C 1
ATOM 2559 O O . ALA A 1 353 ? -6.938 23 -6.875 1 97.88 353 ALA A O 1
ATOM 2560 N N . ALA A 1 354 ? -7.152 25.266 -6.84 1 97.88 354 ALA A N 1
ATOM 2561 C CA . ALA A 1 354 ? -5.754 25.453 -6.461 1 97.88 354 ALA A CA 1
ATOM 2562 C C . ALA A 1 354 ? -5.617 26.5 -5.363 1 97.88 354 ALA A C 1
ATOM 2564 O O . ALA A 1 354 ? -6.418 27.438 -5.293 1 97.88 354 ALA A O 1
ATOM 2565 N N . THR A 1 355 ? -4.676 26.281 -4.496 1 98.12 355 THR A N 1
ATOM 2566 C CA . THR A 1 355 ? -4.148 27.328 -3.615 1 98.12 355 THR A CA 1
ATOM 2567 C C . THR A 1 355 ? -2.768 27.781 -4.082 1 98.12 355 THR A C 1
ATOM 2569 O O . THR A 1 355 ? -2.002 26.984 -4.637 1 98.12 355 THR A O 1
ATOM 2572 N N . ARG A 1 356 ? -2.504 29.031 -3.859 1 97.75 356 ARG A N 1
ATOM 2573 C CA . ARG A 1 356 ? -1.199 29.594 -4.172 1 97.75 356 ARG A CA 1
ATOM 2574 C C . ARG A 1 356 ? -0.71 30.5 -3.037 1 97.75 356 ARG A C 1
ATOM 2576 O O . ARG A 1 356 ? -1.49 31.25 -2.459 1 97.75 356 ARG A O 1
ATOM 2583 N N . GLU A 1 357 ? 0.476 30.328 -2.67 1 97.12 357 GLU A N 1
ATOM 2584 C CA . GLU A 1 357 ? 1.212 31.25 -1.816 1 97.12 357 GLU A CA 1
ATOM 2585 C C . GLU A 1 357 ? 2.352 31.922 -2.58 1 97.12 357 GLU A C 1
ATOM 2587 O O . GLU A 1 357 ? 3.25 31.234 -3.082 1 97.12 357 GLU A O 1
ATOM 2592 N N . VAL A 1 358 ? 2.291 33.156 -2.678 1 97.38 358 VAL A N 1
ATOM 2593 C CA . VAL A 1 358 ? 3.27 33.938 -3.445 1 97.38 358 VAL A CA 1
ATOM 2594 C C . VAL A 1 358 ? 3.898 35 -2.562 1 97.38 358 VAL A C 1
ATOM 2596 O O . VAL A 1 358 ? 3.197 35.875 -2.035 1 97.38 358 VAL A O 1
ATOM 2599 N N . TYR A 1 359 ? 5.176 34.906 -2.436 1 96.94 359 TYR A N 1
ATOM 2600 C CA . TYR A 1 359 ? 5.902 35.875 -1.624 1 96.94 359 TYR A CA 1
ATOM 2601 C C . TYR A 1 359 ? 6.332 37.094 -2.465 1 96.94 359 TYR A C 1
ATOM 2603 O O . TYR A 1 359 ? 6.531 36.969 -3.676 1 96.94 359 TYR A O 1
ATOM 2611 N N . GLY A 1 360 ? 6.457 38.219 -1.748 1 96.06 360 GLY A N 1
ATOM 2612 C CA . GLY A 1 360 ? 6.867 39.438 -2.426 1 96.06 360 GLY A CA 1
ATOM 2613 C C . GLY A 1 360 ? 5.773 40.469 -2.482 1 96.06 360 GLY A C 1
ATOM 2614 O O . GLY A 1 360 ? 4.633 40.219 -2.086 1 96.06 360 GLY A O 1
ATOM 2615 N N . LYS A 1 361 ? 6.172 41.656 -3.02 1 94.19 361 LYS A N 1
ATOM 2616 C CA . LYS A 1 361 ? 5.25 42.781 -3.123 1 94.19 361 LYS A CA 1
ATOM 2617 C C . LYS A 1 361 ? 4.605 42.844 -4.504 1 94.19 361 LYS A C 1
ATOM 2619 O O . LYS A 1 361 ? 5.168 42.344 -5.48 1 94.19 361 LYS A O 1
ATOM 2624 N N . GLY A 1 362 ? 3.445 43.406 -4.551 1 93.19 362 GLY A N 1
ATOM 2625 C CA . GLY A 1 362 ? 2.811 43.719 -5.824 1 93.19 362 GLY A CA 1
ATOM 2626 C C . GLY A 1 362 ? 2.348 42.469 -6.574 1 93.19 362 GLY A C 1
ATOM 2627 O O . GLY A 1 362 ? 2.389 42.438 -7.805 1 93.19 362 GLY A O 1
ATOM 2628 N N . VAL A 1 363 ? 2.049 41.469 -5.852 1 95.12 363 VAL A N 1
ATOM 2629 C CA . VAL A 1 363 ? 1.588 40.219 -6.488 1 95.12 363 VAL A CA 1
ATOM 2630 C C . VAL A 1 363 ? 0.211 40.469 -7.109 1 95.12 363 VAL A C 1
ATOM 2632 O O . VAL A 1 363 ? -0.702 40.969 -6.445 1 95.12 363 VAL A O 1
ATOM 2635 N N . ARG A 1 364 ? 0.067 40.125 -8.406 1 95.81 364 ARG A N 1
ATOM 2636 C CA . ARG A 1 364 ? -1.222 40.188 -9.094 1 95.81 364 ARG A CA 1
ATOM 2637 C C . ARG A 1 364 ? -2.014 38.906 -8.875 1 95.81 364 ARG A C 1
ATOM 2639 O O . ARG A 1 364 ? -1.521 37.812 -9.164 1 95.81 364 ARG A O 1
ATOM 2646 N N . VAL A 1 365 ? -3.184 39.062 -8.359 1 97.06 365 VAL A N 1
ATOM 2647 C CA . VAL A 1 365 ? -4.066 37.906 -8.094 1 97.06 365 VAL A CA 1
ATOM 2648 C C . VAL A 1 365 ? -5.129 37.844 -9.188 1 97.06 365 VAL A C 1
ATOM 2650 O O . VAL A 1 365 ? -5.707 38.844 -9.586 1 97.06 365 VAL A O 1
ATOM 2653 N N . PRO A 1 366 ? -5.352 36.625 -9.727 1 94.94 366 PRO A N 1
ATOM 2654 C CA . PRO A 1 366 ? -6.426 36.5 -10.711 1 94.94 366 PRO A CA 1
ATOM 2655 C C . PRO A 1 366 ? -7.773 37 -10.188 1 94.94 366 PRO A C 1
ATOM 2657 O O . PRO A 1 366 ? -8.086 36.812 -9.008 1 94.94 366 PRO A O 1
ATOM 2660 N N . ASP A 1 367 ? -8.609 37.5 -11.078 1 94.94 367 ASP A N 1
ATOM 2661 C CA . ASP A 1 367 ? -9.875 38.125 -10.711 1 94.94 367 ASP A CA 1
ATOM 2662 C C . ASP A 1 367 ? -10.836 37.094 -10.109 1 94.94 367 ASP A C 1
ATOM 2664 O O . ASP A 1 367 ? -11.688 37.438 -9.289 1 94.94 367 ASP A O 1
ATOM 2668 N N . ASP A 1 368 ? -10.68 35.906 -10.492 1 94.12 368 ASP A N 1
ATOM 2669 C CA . ASP A 1 368 ? -11.617 34.875 -10.055 1 94.12 368 ASP A CA 1
ATOM 2670 C C . ASP A 1 368 ? -11.109 34.156 -8.805 1 94.12 368 ASP A C 1
ATOM 2672 O O . ASP A 1 368 ? -11.711 33.188 -8.344 1 94.12 368 ASP A O 1
ATOM 2676 N N . ALA A 1 369 ? -10.055 34.688 -8.258 1 97.12 369 ALA A N 1
ATOM 2677 C CA . ALA A 1 369 ? -9.461 34.031 -7.09 1 97.12 369 ALA A CA 1
ATOM 2678 C C . ALA A 1 369 ? -10.023 34.625 -5.797 1 97.12 369 ALA A C 1
ATOM 2680 O O . ALA A 1 369 ? -10.469 35.781 -5.77 1 97.12 369 ALA A O 1
ATOM 2681 N N . GLU A 1 370 ? -10.086 33.812 -4.863 1 97.62 370 GLU A N 1
ATOM 2682 C CA . GLU A 1 370 ? -10.391 34.25 -3.504 1 97.62 370 GLU A CA 1
ATOM 2683 C C . GLU A 1 370 ? -9.109 34.5 -2.709 1 97.62 370 GLU A C 1
ATOM 2685 O O . GLU A 1 370 ? -8.273 33.594 -2.57 1 97.62 370 GLU A O 1
ATOM 2690 N N . ILE A 1 371 ? -9.023 35.688 -2.139 1 98.19 371 ILE A N 1
ATOM 2691 C CA . ILE A 1 371 ? -7.82 36.062 -1.394 1 98.19 371 ILE A CA 1
ATOM 2692 C C . ILE A 1 371 ? -7.996 35.688 0.078 1 98.19 371 ILE A C 1
ATOM 2694 O O . ILE A 1 371 ? -8.977 36.062 0.71 1 98.19 371 ILE A O 1
ATOM 2698 N N . TYR A 1 372 ? -7.066 34.969 0.578 1 98.31 372 TYR A N 1
ATOM 2699 C CA . TYR A 1 372 ? -7.098 34.625 1.988 1 98.31 372 TYR A CA 1
ATOM 2700 C C . TYR A 1 372 ? -6.137 35.469 2.797 1 98.31 372 TYR A C 1
ATOM 2702 O O . TYR A 1 372 ? -6.332 35.688 4 1 98.31 372 TYR A O 1
ATOM 2710 N N . PHE A 1 373 ? -5.086 35.938 2.145 1 98.25 373 PHE A N 1
ATOM 2711 C CA . PHE A 1 373 ? -4.172 36.906 2.744 1 98.25 373 PHE A CA 1
ATOM 2712 C C . PHE A 1 373 ? -3.426 37.688 1.669 1 98.25 373 PHE A C 1
ATOM 2714 O O . PHE A 1 373 ? -2.977 37.125 0.675 1 98.25 373 PHE A O 1
ATOM 2721 N N . GLN A 1 374 ? -3.318 38.938 1.759 1 97.94 374 GLN A N 1
ATOM 2722 C CA . GLN A 1 374 ? -2.461 39.812 0.957 1 97.94 374 GLN A CA 1
ATOM 2723 C C . GLN A 1 374 ? -1.981 41 1.767 1 97.94 374 GLN A C 1
ATOM 2725 O O . GLN A 1 374 ? -2.768 41.906 2.084 1 97.94 374 GLN A O 1
ATOM 2730 N N . GLY A 1 375 ? -0.765 40.906 2.098 1 96.94 375 GLY A N 1
ATOM 2731 C CA . GLY A 1 375 ? -0.224 41.969 2.932 1 96.94 375 GLY A CA 1
ATOM 2732 C C . GLY A 1 375 ? 1.156 41.656 3.477 1 96.94 375 GLY A C 1
ATOM 2733 O O . GLY A 1 375 ? 1.89 40.844 2.898 1 96.94 375 GLY A O 1
ATOM 2734 N N . GLU A 1 376 ? 1.541 42.469 4.488 1 97.31 376 GLU A N 1
ATOM 2735 C CA . GLU A 1 376 ? 2.834 42.312 5.148 1 97.31 376 GLU A CA 1
ATOM 2736 C C . GLU A 1 376 ? 2.701 41.5 6.445 1 97.31 376 GLU A C 1
ATOM 2738 O O . GLU A 1 376 ? 2.135 42 7.422 1 97.31 376 GLU A O 1
ATOM 2743 N N . ASP A 1 377 ? 3.209 40.312 6.379 1 96.81 377 ASP A N 1
ATOM 2744 C CA . ASP A 1 377 ? 3.248 39.531 7.602 1 96.81 377 ASP A CA 1
ATOM 2745 C C . ASP A 1 377 ? 4.445 39.906 8.469 1 96.81 377 ASP A C 1
ATOM 2747 O O . ASP A 1 377 ? 5.543 40.125 7.957 1 96.81 377 ASP A O 1
ATOM 2751 N N . ARG A 1 378 ? 4.246 39.906 9.75 1 95.44 378 ARG A N 1
ATOM 2752 C CA . ARG A 1 378 ? 5.262 40.406 10.68 1 95.44 378 ARG A CA 1
ATOM 2753 C C . ARG A 1 378 ? 6.504 39.531 10.641 1 95.44 378 ARG A C 1
ATOM 2755 O O . ARG A 1 378 ? 7.613 40 10.906 1 95.44 378 ARG A O 1
ATOM 2762 N N . HIS A 1 379 ? 6.352 38.312 10.305 1 91.56 379 HIS A N 1
ATOM 2763 C CA . HIS A 1 379 ? 7.488 37.406 10.312 1 91.56 379 HIS A CA 1
ATOM 2764 C C . HIS A 1 379 ? 7.914 37.062 8.898 1 91.56 379 HIS A C 1
ATOM 2766 O O . HIS A 1 379 ? 9.109 37.031 8.586 1 91.56 379 HIS A O 1
ATOM 2772 N N . ALA A 1 380 ? 6.988 36.844 7.953 1 93.19 380 ALA A N 1
ATOM 2773 C CA . ALA A 1 380 ? 7.262 36.281 6.633 1 93.19 380 ALA A CA 1
ATOM 2774 C C . ALA A 1 380 ? 7.453 37.406 5.598 1 93.19 380 ALA A C 1
ATOM 2776 O O . ALA A 1 380 ? 7.973 37.156 4.508 1 93.19 380 ALA A O 1
ATOM 2777 N N . GLY A 1 381 ? 7.098 38.625 5.984 1 96.56 381 GLY A N 1
ATOM 2778 C CA . GLY A 1 381 ? 7.156 39.688 5.004 1 96.56 381 GLY A CA 1
ATOM 2779 C C . GLY A 1 381 ? 5.973 39.688 4.055 1 96.56 381 GLY A C 1
ATOM 2780 O O . GLY A 1 381 ? 4.895 39.219 4.395 1 96.56 381 GLY A O 1
ATOM 2781 N N . PRO A 1 382 ? 6.133 40.406 2.916 1 97.88 382 PRO A N 1
ATOM 2782 C CA . PRO A 1 382 ? 5.027 40.469 1.957 1 97.88 382 PRO A CA 1
ATOM 2783 C C . PRO A 1 382 ? 4.609 39.062 1.453 1 97.88 382 PRO A C 1
ATOM 2785 O O . PRO A 1 382 ? 5.457 38.281 1.005 1 97.88 382 PRO A O 1
ATOM 2788 N N . LEU A 1 383 ? 3.412 38.781 1.503 1 97.88 383 LEU A N 1
ATOM 2789 C CA . LEU A 1 383 ? 2.885 37.438 1.172 1 97.88 383 LEU A CA 1
ATOM 2790 C C . LEU A 1 383 ? 1.458 37.562 0.643 1 97.88 383 LEU A C 1
ATOM 2792 O O . LEU A 1 383 ? 0.675 38.375 1.112 1 97.88 383 LEU A O 1
ATOM 2796 N N . THR A 1 384 ? 1.156 36.812 -0.411 1 98.31 384 THR A N 1
ATOM 2797 C CA . THR A 1 384 ? -0.188 36.688 -0.959 1 98.31 384 THR A CA 1
ATOM 2798 C C . THR A 1 384 ? -0.615 35.219 -0.969 1 98.31 384 THR A C 1
ATOM 2800 O O . THR A 1 384 ? 0.129 34.344 -1.435 1 98.31 384 THR A O 1
ATOM 2803 N N . LYS A 1 385 ? -1.768 34.906 -0.391 1 98.31 385 LYS A N 1
ATOM 2804 C CA . LYS A 1 385 ? -2.385 33.594 -0.427 1 98.31 385 LYS A CA 1
ATOM 2805 C C . LYS A 1 385 ? -3.764 33.656 -1.076 1 98.31 385 LYS A C 1
ATOM 2807 O O . LYS A 1 385 ? -4.617 34.438 -0.666 1 98.31 385 LYS A O 1
ATOM 2812 N N . TYR A 1 386 ? -3.959 32.844 -2.062 1 98.5 386 TYR A N 1
ATOM 2813 C CA . TYR A 1 386 ? -5.273 32.844 -2.695 1 98.5 386 TYR A CA 1
ATOM 2814 C C . TYR A 1 386 ? -5.625 31.438 -3.195 1 98.5 386 TYR A C 1
ATOM 2816 O O . TYR A 1 386 ? -4.77 30.547 -3.227 1 98.5 386 TYR A O 1
ATOM 2824 N N . ALA A 1 387 ? -6.883 31.203 -3.477 1 98.5 387 ALA A N 1
ATOM 2825 C CA . ALA A 1 387 ? -7.402 29.969 -4.051 1 98.5 387 ALA A CA 1
ATOM 2826 C C . ALA A 1 387 ? -8.336 30.25 -5.227 1 98.5 387 ALA A C 1
ATOM 2828 O O . ALA A 1 387 ? -8.945 31.328 -5.293 1 98.5 387 ALA A O 1
ATOM 2829 N N . ARG A 1 388 ? -8.414 29.344 -6.141 1 97.06 388 ARG A N 1
ATOM 2830 C CA . ARG A 1 388 ? -9.297 29.531 -7.289 1 97.06 388 ARG A CA 1
ATOM 2831 C C . ARG A 1 388 ? -9.664 28.172 -7.906 1 97.06 388 ARG A C 1
ATOM 2833 O O . ARG A 1 388 ? -8.984 27.172 -7.68 1 97.06 388 ARG A O 1
ATOM 2840 N N . LEU A 1 389 ? -10.75 28.219 -8.648 1 96.38 389 LEU A N 1
ATOM 2841 C CA . LEU A 1 389 ? -11.086 27.062 -9.484 1 96.38 389 LEU A CA 1
ATOM 2842 C C . LEU A 1 389 ? -10.234 27.031 -10.75 1 96.38 389 LEU A C 1
ATOM 2844 O O . LEU A 1 389 ? -9.922 28.094 -11.312 1 96.38 389 LEU A O 1
ATOM 2848 N N . GLU A 1 390 ? -9.766 25.938 -11.102 1 92.88 390 GLU A N 1
ATOM 2849 C CA . GLU A 1 390 ? -9.047 25.766 -12.359 1 92.88 390 GLU A CA 1
ATOM 2850 C C . GLU A 1 390 ? -9.961 25.203 -13.445 1 92.88 390 GLU A C 1
ATOM 2852 O O . GLU A 1 390 ? -10.93 24.5 -13.148 1 92.88 390 GLU A O 1
ATOM 2857 N N . PRO A 1 391 ? -9.773 25.797 -14.758 1 74.94 391 PRO A N 1
ATOM 2858 C CA . PRO A 1 391 ? -10.617 25.234 -15.82 1 74.94 391 PRO A CA 1
ATOM 2859 C C . PRO A 1 391 ? -10.625 23.703 -15.812 1 74.94 391 PRO A C 1
ATOM 2861 O O . PRO A 1 391 ? -9.68 23.078 -15.328 1 74.94 391 PRO A O 1
ATOM 2864 N N . ASP A 1 392 ? -11.844 23.078 -16 1 57.38 392 ASP A N 1
ATOM 2865 C CA . ASP A 1 392 ? -12.031 21.625 -15.984 1 57.38 392 ASP A CA 1
ATOM 2866 C C . ASP A 1 392 ? -10.844 20.906 -16.625 1 57.38 392 ASP A C 1
ATOM 2868 O O . ASP A 1 392 ? -10.82 20.672 -17.828 1 57.38 392 ASP A O 1
ATOM 2872 N N . SER A 1 393 ? -9.742 21.469 -16.391 1 48.91 393 SER A N 1
ATOM 2873 C CA . SER A 1 393 ? -8.695 20.562 -16.875 1 48.91 393 SER A CA 1
ATOM 2874 C C . SER A 1 393 ? -8.906 19.141 -16.375 1 48.91 393 SER A C 1
ATOM 2876 O O . SER A 1 393 ? -9.508 18.938 -15.312 1 48.91 393 SER A O 1
ATOM 2878 N N . ASP A 1 394 ? -9.227 18.281 -17.188 1 46.5 394 ASP A N 1
ATOM 2879 C CA . ASP A 1 394 ? -9.391 16.875 -16.828 1 46.5 394 ASP A CA 1
ATOM 2880 C C . ASP A 1 394 ? -8.523 16.516 -15.617 1 46.5 394 ASP A C 1
ATOM 2882 O O . ASP A 1 394 ? -8.516 15.367 -15.172 1 46.5 394 ASP A O 1
ATOM 2886 N N . GLY A 1 395 ? -8.477 17.484 -14.758 1 41.91 395 GLY A N 1
ATOM 2887 C CA . GLY A 1 395 ? -7.785 17.281 -13.5 1 41.91 395 GLY A CA 1
ATOM 2888 C C . GLY A 1 395 ? -6.402 16.672 -13.672 1 41.91 395 GLY A C 1
ATOM 2889 O O . GLY A 1 395 ? -5.723 16.375 -12.688 1 41.91 395 GLY A O 1
ATOM 2890 N N . ASN A 1 396 ? -6.203 15.781 -14.594 1 37.03 396 ASN A N 1
ATOM 2891 C CA . ASN A 1 396 ? -4.887 15.195 -14.82 1 37.03 396 ASN A CA 1
ATOM 2892 C C . ASN A 1 396 ? -3.914 16.203 -15.422 1 37.03 396 ASN A C 1
ATOM 2894 O O . ASN A 1 396 ? -4.066 16.609 -16.578 1 37.03 396 ASN A O 1
ATOM 2898 N N . ALA A 1 397 ? -3.574 17.281 -14.891 1 32.41 397 ALA A N 1
ATOM 2899 C CA . ALA A 1 397 ? -2.574 18.125 -15.555 1 32.41 397 ALA A CA 1
ATOM 2900 C C . ALA A 1 397 ? -1.254 17.375 -15.711 1 32.41 397 ALA A C 1
ATOM 2902 O O . ALA A 1 397 ? -0.847 16.625 -14.82 1 32.41 397 ALA A O 1
ATOM 2903 N N . MET B 1 1 ? -66.625 -62.812 -43.312 1 30.83 1 MET B N 1
ATOM 2904 C CA . MET B 1 1 ? -66.562 -61.375 -43.031 1 30.83 1 MET B CA 1
ATOM 2905 C C . MET B 1 1 ? -65.188 -60.938 -42.531 1 30.83 1 MET B C 1
ATOM 2907 O O . MET B 1 1 ? -64.688 -61.531 -41.594 1 30.83 1 MET B O 1
ATOM 2911 N N . SER B 1 2 ? -64.312 -60.438 -43.5 1 29.84 2 SER B N 1
ATOM 2912 C CA . SER B 1 2 ? -62.875 -60.219 -43.562 1 29.84 2 SER B CA 1
ATOM 2913 C C . SER B 1 2 ? -62.438 -59.25 -42.469 1 29.84 2 SER B C 1
ATOM 2915 O O . SER B 1 2 ? -63.094 -58.25 -42.219 1 29.84 2 SER B O 1
ATOM 2917 N N . GLU B 1 3 ? -61.688 -59.812 -41.531 1 33.44 3 GLU B N 1
ATOM 2918 C CA . GLU B 1 3 ? -61.094 -59.281 -40.312 1 33.44 3 GLU B CA 1
ATOM 2919 C C . GLU B 1 3 ? -60.156 -58.125 -40.594 1 33.44 3 GLU B C 1
ATOM 2921 O O . GLU B 1 3 ? -59.281 -58.25 -41.438 1 33.44 3 GLU B O 1
ATOM 2926 N N . PRO B 1 4 ? -60.656 -56.875 -40.438 1 33.59 4 PRO B N 1
ATOM 2927 C CA . PRO B 1 4 ? -59.844 -55.688 -40.719 1 33.59 4 PRO B CA 1
ATOM 2928 C C . PRO B 1 4 ? -58.5 -55.688 -40.031 1 33.59 4 PRO B C 1
ATOM 2930 O O . PRO B 1 4 ? -58.344 -56.281 -38.969 1 33.59 4 PRO B O 1
ATOM 2933 N N . SER B 1 5 ? -57.469 -55.875 -40.844 1 24.45 5 SER B N 1
ATOM 2934 C CA . SER B 1 5 ? -56.062 -55.906 -40.438 1 24.45 5 SER B CA 1
ATOM 2935 C C . SER B 1 5 ? -55.719 -54.656 -39.656 1 24.45 5 SER B C 1
ATOM 2937 O O . SER B 1 5 ? -55.938 -53.531 -40.125 1 24.45 5 SER B O 1
ATOM 2939 N N . LYS B 1 6 ? -55.719 -54.781 -38.375 1 31.42 6 LYS B N 1
ATOM 2940 C CA . LYS B 1 6 ? -55.25 -53.812 -37.406 1 31.42 6 LYS B CA 1
ATOM 2941 C C . LYS B 1 6 ? -53.844 -53.344 -37.75 1 31.42 6 LYS B C 1
ATOM 2943 O O . LYS B 1 6 ? -52.875 -54.125 -37.688 1 31.42 6 LYS B O 1
ATOM 2948 N N . ALA B 1 7 ? -53.719 -52.438 -38.812 1 32.09 7 ALA B N 1
ATOM 2949 C CA . ALA B 1 7 ? -52.406 -51.844 -39.125 1 32.09 7 ALA B CA 1
ATOM 2950 C C . ALA B 1 7 ? -51.781 -51.312 -37.844 1 32.09 7 ALA B C 1
ATOM 2952 O O . ALA B 1 7 ? -52.312 -50.406 -37.188 1 32.09 7 ALA B O 1
ATOM 2953 N N . THR B 1 8 ? -51.156 -52.188 -37.094 1 26.05 8 THR B N 1
ATOM 2954 C CA . THR B 1 8 ? -50.375 -51.75 -35.906 1 26.05 8 THR B CA 1
ATOM 2955 C C . THR B 1 8 ? -49.281 -50.781 -36.344 1 26.05 8 THR B C 1
ATOM 2957 O O . THR B 1 8 ? -48.344 -51.156 -37.062 1 26.05 8 THR B O 1
ATOM 2960 N N . ASN B 1 9 ? -49.656 -49.594 -36.812 1 31.44 9 ASN B N 1
ATOM 2961 C CA . ASN B 1 9 ? -48.656 -48.562 -37.094 1 31.44 9 ASN B CA 1
ATOM 2962 C C . ASN B 1 9 ? -47.688 -48.375 -35.969 1 31.44 9 ASN B C 1
ATOM 2964 O O . ASN B 1 9 ? -48.062 -47.938 -34.875 1 31.44 9 ASN B O 1
ATOM 2968 N N . GLN B 1 10 ? -46.75 -49.219 -35.844 1 22.88 10 GLN B N 1
ATOM 2969 C CA . GLN B 1 10 ? -45.688 -49 -34.875 1 22.88 10 GLN B CA 1
ATOM 2970 C C . GLN B 1 10 ? -45.062 -47.625 -35.062 1 22.88 10 GLN B C 1
ATOM 2972 O O . GLN B 1 10 ? -44.531 -47.281 -36.125 1 22.88 10 GLN B O 1
ATOM 2977 N N . LYS B 1 11 ? -45.594 -46.625 -34.375 1 34.44 11 LYS B N 1
ATOM 2978 C CA . LYS B 1 11 ? -44.938 -45.344 -34.219 1 34.44 11 LYS B CA 1
ATOM 2979 C C . LYS B 1 11 ? -43.438 -45.531 -33.969 1 34.44 11 LYS B C 1
ATOM 2981 O O . LYS B 1 11 ? -43.031 -46.188 -33 1 34.44 11 LYS B O 1
ATOM 2986 N N . ARG B 1 12 ? -42.688 -45.5 -35.062 1 34.25 12 ARG B N 1
ATOM 2987 C CA . ARG B 1 12 ? -41.219 -45.406 -34.938 1 34.25 12 ARG B CA 1
ATOM 2988 C C . ARG B 1 12 ? -40.844 -44.469 -33.812 1 34.25 12 ARG B C 1
ATOM 2990 O O . ARG B 1 12 ? -41.312 -43.312 -33.781 1 34.25 12 ARG B O 1
ATOM 2997 N N . ALA B 1 13 ? -40.312 -45 -32.75 1 33.66 13 ALA B N 1
ATOM 2998 C CA . ALA B 1 13 ? -39.719 -44.219 -31.672 1 33.66 13 ALA B CA 1
ATOM 2999 C C . ALA B 1 13 ? -38.75 -43.188 -32.219 1 33.66 13 ALA B C 1
ATOM 3001 O O . ALA B 1 13 ? -37.906 -43.5 -33.031 1 33.66 13 ALA B O 1
ATOM 3002 N N . ALA B 1 14 ? -39.125 -41.906 -32.281 1 37.53 14 ALA B N 1
ATOM 3003 C CA . ALA B 1 14 ? -38.219 -40.812 -32.656 1 37.53 14 ALA B CA 1
ATOM 3004 C C . ALA B 1 14 ? -36.844 -41 -32 1 37.53 14 ALA B C 1
ATOM 3006 O O . ALA B 1 14 ? -36.75 -41.5 -30.875 1 37.53 14 ALA B O 1
ATOM 3007 N N . PRO B 1 15 ? -35.812 -41.156 -32.812 1 33.5 15 PRO B N 1
ATOM 3008 C CA . PRO B 1 15 ? -34.5 -41.25 -32.156 1 33.5 15 PRO B CA 1
ATOM 3009 C C . PRO B 1 15 ? -34.375 -40.312 -30.938 1 33.5 15 PRO B C 1
ATOM 3011 O O . PRO B 1 15 ? -34.969 -39.219 -30.938 1 33.5 15 PRO B O 1
ATOM 3014 N N . GLY B 1 16 ? -34.5 -40.844 -29.75 1 31.12 16 GLY B N 1
ATOM 3015 C CA . GLY B 1 16 ? -34.312 -40.094 -28.516 1 31.12 16 GLY B CA 1
ATOM 3016 C C . GLY B 1 16 ? -33.219 -39.062 -28.594 1 31.12 16 GLY B C 1
ATOM 3017 O O . GLY B 1 16 ? -32.188 -39.312 -29.234 1 31.12 16 GLY B O 1
ATOM 3018 N N . ASN B 1 17 ? -33.562 -37.781 -28.672 1 34.38 17 ASN B N 1
ATOM 3019 C CA . ASN B 1 17 ? -32.656 -36.656 -28.469 1 34.38 17 ASN B CA 1
ATOM 3020 C C . ASN B 1 17 ? -31.469 -37.031 -27.578 1 34.38 17 ASN B C 1
ATOM 3022 O O . ASN B 1 17 ? -31.656 -37.438 -26.438 1 34.38 17 ASN B O 1
ATOM 3026 N N . LEU B 1 18 ? -30.359 -37.625 -28.094 1 38 18 LEU B N 1
ATOM 3027 C CA . LEU B 1 18 ? -29.172 -37.75 -27.266 1 38 18 LEU B CA 1
ATOM 3028 C C . LEU B 1 18 ? -29.109 -36.656 -26.203 1 38 18 LEU B C 1
ATOM 3030 O O . LEU B 1 18 ? -29.297 -35.469 -26.531 1 38 18 LEU B O 1
ATOM 3034 N N . PRO B 1 19 ? -29.312 -36.844 -25 1 40.28 19 PRO B N 1
ATOM 3035 C CA . PRO B 1 19 ? -29.25 -35.812 -23.969 1 40.28 19 PRO B CA 1
ATOM 3036 C C . PRO B 1 19 ? -28.125 -34.812 -24.219 1 40.28 19 PRO B C 1
ATOM 3038 O O . PRO B 1 19 ? -27.109 -35.156 -24.844 1 40.28 19 PRO B O 1
ATOM 3041 N N . ALA B 1 20 ? -28.297 -33.5 -24.578 1 46.12 20 ALA B N 1
ATOM 3042 C CA . ALA B 1 20 ? -27.344 -32.406 -24.688 1 46.12 20 ALA B CA 1
ATOM 3043 C C . ALA B 1 20 ? -26.109 -32.688 -23.812 1 46.12 20 ALA B C 1
ATOM 3045 O O . ALA B 1 20 ? -26.234 -32.875 -22.594 1 46.12 20 ALA B O 1
ATOM 3046 N N . ARG B 1 21 ? -25.078 -33.312 -24.297 1 60.16 21 ARG B N 1
ATOM 3047 C CA . ARG B 1 21 ? -23.844 -33.625 -23.578 1 60.16 21 ARG B CA 1
ATOM 3048 C C . ARG B 1 21 ? -23.391 -32.469 -22.703 1 60.16 21 ARG B C 1
ATOM 3050 O O . ARG B 1 21 ? -23.328 -31.328 -23.172 1 60.16 21 ARG B O 1
ATOM 3057 N N . SER B 1 22 ? -23.484 -32.5 -21.375 1 78.56 22 SER B N 1
ATOM 3058 C CA . SER B 1 22 ? -23.234 -31.5 -20.344 1 78.56 22 SER B CA 1
ATOM 3059 C C . SER B 1 22 ? -21.766 -31.125 -20.266 1 78.56 22 SER B C 1
ATOM 3061 O O . SER B 1 22 ? -20.891 -31.922 -20.641 1 78.56 22 SER B O 1
ATOM 3063 N N . ARG B 1 23 ? -21.391 -29.906 -20.141 1 91.81 23 ARG B N 1
ATOM 3064 C CA . ARG B 1 23 ? -20.047 -29.344 -19.938 1 91.81 23 ARG B CA 1
ATOM 3065 C C . ARG B 1 23 ? -19.281 -30.156 -18.906 1 91.81 23 ARG B C 1
ATOM 3067 O O . ARG B 1 23 ? -19.844 -30.562 -17.875 1 91.81 23 ARG B O 1
ATOM 3074 N N . ALA B 1 24 ? -18.047 -30.609 -19.219 1 95.69 24 ALA B N 1
ATOM 3075 C CA . ALA B 1 24 ? -17.188 -31.359 -18.297 1 95.69 24 ALA B CA 1
ATOM 3076 C C . ALA B 1 24 ? -15.984 -30.531 -17.875 1 95.69 24 ALA B C 1
ATOM 3078 O O . ALA B 1 24 ? -15.648 -29.531 -18.516 1 95.69 24 ALA B O 1
ATOM 3079 N N . VAL B 1 25 ? -15.367 -30.922 -16.703 1 97.69 25 VAL B N 1
ATOM 3080 C CA . VAL B 1 25 ? -14.094 -30.344 -16.266 1 97.69 25 VAL B CA 1
ATOM 3081 C C . VAL B 1 25 ? -12.938 -31.141 -16.875 1 97.69 25 VAL B C 1
ATOM 3083 O O . VAL B 1 25 ? -12.914 -32.375 -16.781 1 97.69 25 VAL B O 1
ATOM 3086 N N . MET B 1 26 ? -12.039 -30.469 -17.547 1 97.56 26 MET B N 1
ATOM 3087 C CA . MET B 1 26 ? -10.883 -31.125 -18.141 1 97.56 26 MET B CA 1
ATOM 3088 C C . MET B 1 26 ? -9.594 -30.391 -17.797 1 97.56 26 MET B C 1
ATOM 3090 O O . MET B 1 26 ? -9.625 -29.188 -17.531 1 97.56 26 MET B O 1
ATOM 3094 N N . VAL B 1 27 ? -8.469 -31.141 -17.719 1 98.12 27 VAL B N 1
ATOM 3095 C CA . VAL B 1 27 ? -7.172 -30.562 -17.406 1 98.12 27 VAL B CA 1
ATOM 3096 C C . VAL B 1 27 ? -6.414 -30.234 -18.688 1 98.12 27 VAL B C 1
ATOM 3098 O O . VAL B 1 27 ? -6.43 -31.031 -19.641 1 98.12 27 VAL B O 1
ATOM 3101 N N . TYR B 1 28 ? -5.828 -29.109 -18.766 1 97.44 28 TYR B N 1
ATOM 3102 C CA . TYR B 1 28 ? -5.035 -28.719 -19.922 1 97.44 28 TYR B CA 1
ATOM 3103 C C . TYR B 1 28 ? -3.566 -28.547 -19.547 1 97.44 28 TYR B C 1
ATOM 3105 O O . TYR B 1 28 ? -3.242 -27.891 -18.562 1 97.44 28 TYR B O 1
ATOM 3113 N N . GLY B 1 29 ? -2.674 -29.141 -20.328 1 95.75 29 GLY B N 1
ATOM 3114 C CA . GLY B 1 29 ? -1.255 -28.828 -20.266 1 95.75 29 GLY B CA 1
ATOM 3115 C C . GLY B 1 29 ? -0.511 -29.625 -19.219 1 95.75 29 GLY B C 1
ATOM 3116 O O . GLY B 1 29 ? 0.422 -29.109 -18.594 1 95.75 29 GLY B O 1
ATOM 3117 N N . CYS B 1 30 ? -0.885 -30.828 -18.906 1 95.44 30 CYS B N 1
ATOM 3118 C CA . CYS B 1 30 ? -0.184 -31.672 -17.953 1 95.44 30 CYS B CA 1
ATOM 3119 C C . CYS B 1 30 ? 0.132 -33.031 -18.547 1 95.44 30 CYS B C 1
ATOM 3121 O O . CYS B 1 30 ? -0.722 -33.906 -18.578 1 95.44 30 CYS B O 1
ATOM 3123 N N . GLU B 1 31 ? 1.379 -33.25 -18.844 1 93.25 31 GLU B N 1
ATOM 3124 C CA . GLU B 1 31 ? 1.806 -34.469 -19.484 1 93.25 31 GLU B CA 1
ATOM 3125 C C . GLU B 1 31 ? 1.725 -35.656 -18.516 1 93.25 31 GLU B C 1
ATOM 3127 O O . GLU B 1 31 ? 1.512 -36.781 -18.938 1 93.25 31 GLU B O 1
ATOM 3132 N N . THR B 1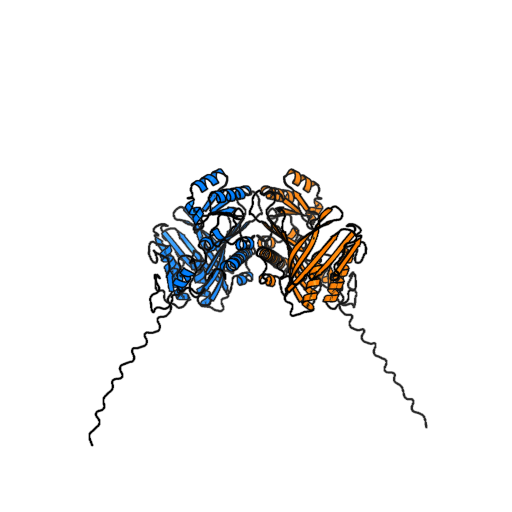 32 ? 1.826 -35.406 -17.328 1 94.25 32 THR B N 1
ATOM 3133 C CA . THR B 1 32 ? 1.896 -36.5 -16.344 1 94.25 32 THR B CA 1
ATOM 3134 C C . THR B 1 32 ? 0.562 -36.656 -15.625 1 94.25 32 THR B C 1
ATOM 3136 O O . THR B 1 32 ? 0.507 -37.219 -14.531 1 94.25 32 THR B O 1
ATOM 3139 N N . LEU B 1 33 ? -0.404 -36.156 -16.234 1 95.5 33 LEU B N 1
ATOM 3140 C CA . LEU B 1 33 ? -1.704 -36.188 -15.57 1 95.5 33 LEU B CA 1
ATOM 3141 C C . LEU B 1 33 ? -2.066 -37.594 -15.141 1 95.5 33 LEU B C 1
ATOM 3143 O O . LEU B 1 33 ? -2.049 -38.531 -15.953 1 95.5 33 LEU B O 1
ATOM 3147 N N . GLY B 1 34 ? -2.289 -37.75 -13.859 1 89.25 34 GLY B N 1
ATOM 3148 C CA . GLY B 1 34 ? -2.797 -39.031 -13.32 1 89.25 34 GLY B CA 1
ATOM 3149 C C . GLY B 1 34 ? -1.719 -40.062 -13.148 1 89.25 34 GLY B C 1
ATOM 3150 O O . GLY B 1 34 ? -1.993 -41.188 -12.672 1 89.25 34 GLY B O 1
ATOM 3151 N N . LYS B 1 35 ? -0.527 -39.719 -13.508 1 94.12 35 LYS B N 1
ATOM 3152 C CA . LYS B 1 35 ? 0.548 -40.688 -13.312 1 94.12 35 LYS B CA 1
ATOM 3153 C C . LYS B 1 35 ? 0.88 -40.844 -11.828 1 94.12 35 LYS B C 1
ATOM 3155 O O . LYS B 1 35 ? 1.104 -39.844 -11.133 1 94.12 35 LYS B O 1
ATOM 3160 N N . ALA B 1 36 ? 0.959 -42.062 -11.398 1 93.62 36 ALA B N 1
ATOM 3161 C CA . ALA B 1 36 ? 1.097 -42.375 -9.984 1 93.62 36 ALA B CA 1
ATOM 3162 C C . ALA B 1 36 ? 2.439 -41.906 -9.438 1 93.62 36 ALA B C 1
ATOM 3164 O O . ALA B 1 36 ? 2.572 -41.625 -8.242 1 93.62 36 ALA B O 1
ATOM 3165 N N . ASP B 1 37 ? 3.416 -41.812 -10.258 1 96.31 37 ASP B N 1
ATOM 3166 C CA . ASP B 1 37 ? 4.742 -41.438 -9.781 1 96.31 37 ASP B CA 1
ATOM 316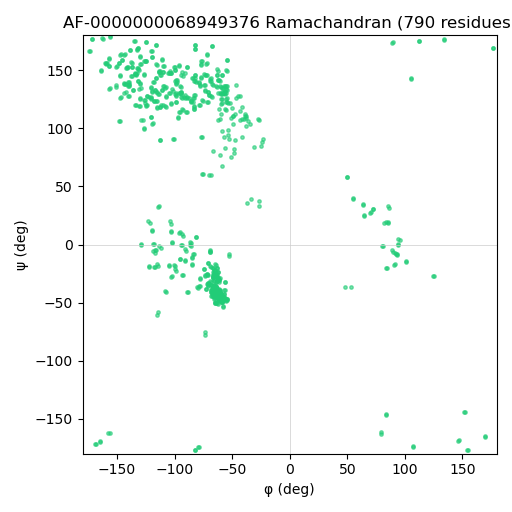7 C C . ASP B 1 37 ? 4.98 -39.938 -9.961 1 96.31 37 ASP B C 1
ATOM 3169 O O . ASP B 1 37 ? 6.125 -39.469 -9.93 1 96.31 37 ASP B O 1
ATOM 3173 N N . SER B 1 38 ? 3.963 -39.219 -10.289 1 97.06 38 SER B N 1
ATOM 3174 C CA . SER B 1 38 ? 4.023 -37.781 -10.414 1 97.06 38 SER B CA 1
ATOM 3175 C C . SER B 1 38 ? 3.08 -37.094 -9.43 1 97.06 38 SER B C 1
ATOM 3177 O O . SER B 1 38 ? 1.867 -37.031 -9.648 1 97.06 38 SER B O 1
ATOM 3179 N N . HIS B 1 39 ? 3.693 -36.531 -8.352 1 96.25 39 HIS B N 1
ATOM 3180 C CA . HIS B 1 39 ? 2.824 -35.875 -7.398 1 96.25 39 HIS B CA 1
ATOM 3181 C C . HIS B 1 39 ? 2.115 -34.688 -8.047 1 96.25 39 HIS B C 1
ATOM 3183 O O . HIS B 1 39 ? 0.971 -34.375 -7.707 1 96.25 39 HIS B O 1
ATOM 3189 N N . HIS B 1 40 ? 2.742 -34.031 -9.008 1 94.94 40 HIS B N 1
ATOM 3190 C CA . HIS B 1 40 ? 2.129 -32.906 -9.719 1 94.94 40 HIS B CA 1
ATOM 3191 C C . HIS B 1 40 ? 0.919 -33.375 -10.523 1 94.94 40 HIS B C 1
ATOM 3193 O O . HIS B 1 40 ? -0.156 -32.781 -10.438 1 94.94 40 HIS B O 1
ATOM 3199 N N . GLY B 1 41 ? 1.108 -34.406 -11.297 1 97.31 41 GLY B N 1
ATOM 3200 C CA . GLY B 1 41 ? 0.038 -34.906 -12.141 1 97.31 41 GLY B CA 1
ATOM 3201 C C . GLY B 1 41 ? -1.136 -35.438 -11.352 1 97.31 41 GLY B C 1
ATOM 3202 O O . GLY B 1 41 ? -2.293 -35.219 -11.711 1 97.31 41 GLY B O 1
ATOM 3203 N N . THR B 1 42 ? -0.838 -36.188 -10.352 1 97.88 42 THR B N 1
ATOM 3204 C CA . THR B 1 42 ? -1.885 -36.781 -9.516 1 97.88 42 THR B CA 1
ATOM 3205 C C . THR B 1 42 ? -2.637 -35.688 -8.758 1 97.88 42 THR B C 1
ATOM 3207 O O . THR B 1 42 ? -3.867 -35.719 -8.68 1 97.88 42 THR B O 1
ATOM 3210 N N . THR B 1 43 ? -1.895 -34.719 -8.18 1 97.94 43 THR B N 1
ATOM 3211 C CA . THR B 1 43 ? -2.521 -33.625 -7.461 1 97.94 43 THR B CA 1
ATOM 3212 C C . THR B 1 43 ? -3.439 -32.844 -8.391 1 97.94 43 THR B C 1
ATOM 3214 O O . THR B 1 43 ? -4.57 -32.5 -8.023 1 97.94 43 THR B O 1
ATOM 3217 N N . LEU B 1 44 ? -2.949 -32.562 -9.547 1 98.19 44 LEU B N 1
ATOM 3218 C CA . LEU B 1 44 ? -3.74 -31.781 -10.5 1 98.19 44 LEU B CA 1
ATOM 3219 C C . LEU B 1 44 ? -5.012 -32.531 -10.883 1 98.19 44 LEU B C 1
ATOM 3221 O O . LEU B 1 44 ? -6.078 -31.922 -11.016 1 98.19 44 LEU B O 1
ATOM 3225 N N . ALA B 1 45 ? -4.926 -33.812 -11.102 1 98.31 45 ALA B N 1
ATOM 3226 C CA . ALA B 1 45 ? -6.109 -34.594 -11.398 1 98.31 45 ALA B CA 1
ATOM 3227 C C . ALA B 1 45 ? -7.125 -34.531 -10.266 1 98.31 45 ALA B C 1
ATOM 3229 O O . ALA B 1 45 ? -8.328 -34.375 -10.508 1 98.31 45 ALA B O 1
ATOM 3230 N N . ASN B 1 46 ? -6.613 -34.625 -9.094 1 98.44 46 ASN B N 1
ATOM 3231 C CA . ASN B 1 46 ? -7.508 -34.625 -7.938 1 98.44 46 ASN B CA 1
ATOM 3232 C C . ASN B 1 46 ? -8.102 -33.219 -7.711 1 98.44 46 ASN B C 1
ATOM 3234 O O . ASN B 1 46 ? -9.242 -33.094 -7.266 1 98.44 46 ASN B O 1
ATOM 3238 N N . ILE B 1 47 ? -7.316 -32.219 -8.016 1 98.62 47 ILE B N 1
ATOM 3239 C CA . ILE B 1 47 ? -7.836 -30.844 -7.977 1 98.62 47 ILE B CA 1
ATOM 3240 C C . ILE B 1 47 ? -8.969 -30.703 -8.984 1 98.62 47 ILE B C 1
ATOM 3242 O O . ILE B 1 47 ? -10.039 -30.172 -8.656 1 98.62 47 ILE B O 1
ATOM 3246 N N . ALA B 1 48 ? -8.742 -31.172 -10.18 1 98.69 48 ALA B N 1
ATOM 3247 C CA . ALA B 1 48 ? -9.758 -31.078 -11.227 1 98.69 48 ALA B CA 1
ATOM 3248 C C . ALA B 1 48 ? -11.016 -31.828 -10.836 1 98.69 48 ALA B C 1
ATOM 3250 O O . ALA B 1 48 ? -12.133 -31.375 -11.102 1 98.69 48 ALA B O 1
ATOM 3251 N N . ARG B 1 49 ? -10.875 -33 -10.25 1 98.5 49 ARG B N 1
ATOM 3252 C CA . ARG B 1 49 ? -12.016 -33.75 -9.766 1 98.5 49 ARG B CA 1
ATOM 3253 C C . ARG B 1 49 ? -12.805 -32.969 -8.727 1 98.5 49 ARG B C 1
ATOM 3255 O O . ARG B 1 49 ? -14.039 -32.969 -8.75 1 98.5 49 ARG B O 1
ATOM 3262 N N . LYS B 1 50 ? -12.039 -32.375 -7.809 1 98.62 50 LYS B N 1
ATOM 3263 C CA . LYS B 1 50 ? -12.703 -31.594 -6.773 1 98.62 50 LYS B CA 1
ATOM 3264 C C . LYS B 1 50 ? -13.422 -30.375 -7.371 1 98.62 50 LYS B C 1
ATOM 3266 O O . LYS B 1 50 ? -14.508 -30.016 -6.926 1 98.62 50 LYS B O 1
ATOM 3271 N N . VAL B 1 51 ? -12.805 -29.719 -8.312 1 98.69 51 VAL B N 1
ATOM 3272 C CA . VAL B 1 51 ? -13.438 -28.609 -9.031 1 98.69 51 VAL B CA 1
ATOM 3273 C C . VAL B 1 51 ? -14.742 -29.094 -9.672 1 98.69 51 VAL B C 1
ATOM 3275 O O . VAL B 1 51 ? -15.773 -28.422 -9.562 1 98.69 51 VAL B O 1
ATOM 3278 N N . ALA B 1 52 ? -14.703 -30.25 -10.32 1 98.31 52 ALA B N 1
ATOM 3279 C CA . ALA B 1 52 ? -15.891 -30.828 -10.938 1 98.31 52 ALA B CA 1
ATOM 3280 C C . ALA B 1 52 ? -16.984 -31.062 -9.906 1 98.31 52 ALA B C 1
ATOM 3282 O O . ALA B 1 52 ? -18.156 -30.719 -10.133 1 98.31 52 ALA B O 1
ATOM 3283 N N . ASP B 1 53 ? -16.578 -31.594 -8.82 1 97.88 53 ASP B N 1
ATOM 3284 C CA . ASP B 1 53 ? -17.531 -31.875 -7.746 1 97.88 53 ASP B CA 1
ATOM 3285 C C . ASP B 1 53 ? -18.219 -30.609 -7.273 1 97.88 53 ASP B C 1
ATOM 3287 O O . ASP B 1 53 ? -19.453 -30.578 -7.152 1 97.88 53 ASP B O 1
ATOM 3291 N N . ILE B 1 54 ? -17.469 -29.609 -7 1 97.69 54 ILE B N 1
ATOM 3292 C CA . ILE B 1 54 ? -18 -28.344 -6.48 1 97.69 54 ILE B CA 1
ATOM 3293 C C . ILE B 1 54 ? -18.906 -27.703 -7.527 1 97.69 54 ILE B C 1
ATOM 3295 O O . ILE B 1 54 ? -19.938 -27.125 -7.188 1 97.69 54 ILE B O 1
ATOM 3299 N N . ALA B 1 55 ? -18.516 -27.828 -8.789 1 97 55 ALA B N 1
ATOM 3300 C CA . ALA B 1 55 ? -19.25 -27.188 -9.875 1 97 55 ALA B CA 1
ATOM 3301 C C . ALA B 1 55 ? -20.453 -28.047 -10.312 1 97 55 ALA B C 1
ATOM 3303 O O . ALA B 1 55 ? -21.25 -27.609 -11.133 1 97 55 ALA B O 1
ATOM 3304 N N . GLY B 1 56 ? -20.578 -29.234 -9.82 1 95.81 56 GLY B N 1
ATOM 3305 C CA . GLY B 1 56 ? -21.641 -30.125 -10.242 1 95.81 56 GLY B CA 1
ATOM 3306 C C . GLY B 1 56 ? -21.438 -30.672 -11.641 1 95.81 56 GLY B C 1
ATOM 3307 O O . GLY B 1 56 ? -22.406 -30.844 -12.398 1 95.81 56 GLY B O 1
ATOM 3308 N N . LEU B 1 57 ? -20.188 -30.828 -12.047 1 96.75 57 LEU B N 1
ATOM 3309 C CA . LEU B 1 57 ? -19.812 -31.328 -13.359 1 96.75 57 LEU B CA 1
ATOM 3310 C C . LEU B 1 57 ? -19.062 -32.656 -13.234 1 96.75 57 LEU B C 1
ATOM 3312 O O . LEU B 1 57 ? -18.781 -33.125 -12.125 1 96.75 57 LEU B O 1
ATOM 3316 N N . THR B 1 58 ? -18.844 -33.25 -14.414 1 96.56 58 THR B N 1
ATOM 3317 C CA . THR B 1 58 ? -18.047 -34.469 -14.445 1 96.56 58 THR B CA 1
ATOM 3318 C C . THR B 1 58 ? -16.609 -34.188 -14.852 1 96.56 58 THR B C 1
ATOM 3320 O O . THR B 1 58 ? -16.359 -33.281 -15.68 1 96.56 58 THR B O 1
ATOM 3323 N N . PHE B 1 59 ? -15.711 -34.906 -14.18 1 97.5 59 PHE B N 1
ATOM 3324 C CA . PHE B 1 59 ? -14.32 -34.812 -14.609 1 97.5 59 PHE B CA 1
ATOM 3325 C C . PHE B 1 59 ? -14.055 -35.75 -15.789 1 97.5 59 PHE B C 1
ATOM 3327 O O . PHE B 1 59 ? -14.336 -36.938 -15.719 1 97.5 59 PHE B O 1
ATOM 3334 N N . ALA B 1 60 ? -13.438 -35.156 -16.922 1 95.19 60 ALA B N 1
ATOM 3335 C CA . ALA B 1 60 ? -13.297 -35.938 -18.156 1 95.19 60 ALA B CA 1
ATOM 3336 C C . ALA B 1 60 ? -11.828 -36.062 -18.562 1 95.19 60 ALA B C 1
ATOM 3338 O O . ALA B 1 60 ? -11.523 -36.281 -19.734 1 95.19 60 ALA B O 1
ATOM 3339 N N . GLY B 1 61 ? -10.914 -35.844 -17.688 1 95.25 61 GLY B N 1
ATOM 3340 C CA . GLY B 1 61 ? -9.508 -36.094 -17.953 1 95.25 61 GLY B CA 1
ATOM 3341 C C . GLY B 1 61 ? -8.812 -34.969 -18.672 1 95.25 61 GLY B C 1
ATOM 3342 O O . GLY B 1 61 ? -9.086 -33.781 -18.406 1 95.25 61 GLY B O 1
ATOM 3343 N N . ALA B 1 62 ? -7.859 -35.344 -19.516 1 95.62 62 ALA B N 1
ATOM 3344 C CA . ALA B 1 62 ? -7.012 -34.344 -20.188 1 95.62 62 ALA B CA 1
ATOM 3345 C C . ALA B 1 62 ? -7.711 -33.781 -21.422 1 95.62 62 ALA B C 1
ATOM 3347 O O . ALA B 1 62 ? -8.414 -34.5 -22.125 1 95.62 62 ALA B O 1
ATOM 3348 N N . TYR B 1 63 ? -7.516 -32.531 -21.547 1 93 63 TYR B N 1
ATOM 3349 C CA . TYR B 1 63 ? -8.016 -31.844 -22.734 1 93 63 TYR B CA 1
ATOM 3350 C C . TYR B 1 63 ? -6.93 -31.719 -23.797 1 93 63 TYR B C 1
ATOM 3352 O O . TYR B 1 63 ? -5.812 -31.281 -23.5 1 93 63 TYR B O 1
ATOM 3360 N N . ALA B 1 64 ? -7.191 -32.062 -24.984 1 82.12 64 ALA B N 1
ATOM 3361 C CA . ALA B 1 64 ? -6.242 -31.969 -26.078 1 82.12 64 ALA B CA 1
ATOM 3362 C C . ALA B 1 64 ? -6.723 -30.953 -27.125 1 82.12 64 ALA B C 1
ATOM 3364 O O . ALA B 1 64 ? -6.02 -29.984 -27.438 1 82.12 64 ALA B O 1
ATOM 3365 N N . ALA B 1 65 ? -7.82 -31.172 -27.688 1 76.88 65 ALA B N 1
ATOM 3366 C CA . ALA B 1 65 ? -8.383 -30.312 -28.719 1 76.88 65 ALA B CA 1
ATOM 3367 C C . ALA B 1 65 ? -9.906 -30.344 -28.688 1 76.88 65 ALA B C 1
ATOM 3369 O O . ALA B 1 65 ? -10.508 -31.266 -28.156 1 76.88 65 ALA B O 1
ATOM 3370 N N . PRO B 1 66 ? -10.336 -29.141 -29.219 1 74.88 66 PRO B N 1
ATOM 3371 C CA . PRO B 1 66 ? -11.797 -29.141 -29.312 1 74.88 66 PRO B CA 1
ATOM 3372 C C . PRO B 1 66 ? -12.344 -30.266 -30.172 1 74.88 66 PRO B C 1
ATOM 3374 O O . PRO B 1 66 ? -11.719 -30.641 -31.172 1 74.88 66 PRO B O 1
ATOM 3377 N N . ASP B 1 67 ? -13.141 -31.047 -29.609 1 67.81 67 ASP B N 1
ATOM 3378 C CA . ASP B 1 67 ? -13.859 -32.062 -30.375 1 67.81 67 ASP B CA 1
ATOM 3379 C C . ASP B 1 67 ? -15.203 -31.516 -30.859 1 67.81 67 ASP B C 1
ATOM 3381 O O . ASP B 1 67 ? -15.984 -30.969 -30.078 1 67.81 67 ASP B O 1
ATOM 3385 N N . ALA B 1 68 ? -15.312 -31.656 -32.156 1 65.75 68 ALA B N 1
ATOM 3386 C CA . ALA B 1 68 ? -16.562 -31.188 -32.781 1 65.75 68 ALA B CA 1
ATOM 3387 C C . ALA B 1 68 ? -17.766 -31.859 -32.125 1 65.75 68 ALA B C 1
ATOM 3389 O O . ALA B 1 68 ? -17.75 -33.062 -31.844 1 65.75 68 ALA B O 1
ATOM 3390 N N . GLY B 1 69 ? -18.688 -31.062 -31.656 1 68.5 69 GLY B N 1
ATOM 3391 C CA . GLY B 1 69 ? -19.969 -31.516 -31.141 1 68.5 69 GLY B CA 1
ATOM 3392 C C . GLY B 1 69 ? -20.031 -31.562 -29.625 1 68.5 69 GLY B C 1
ATOM 3393 O O . GLY B 1 69 ? -21.094 -31.734 -29.047 1 68.5 69 GLY B O 1
ATOM 3394 N N . LEU B 1 70 ? -18.781 -31.469 -29.062 1 75.81 70 LEU B N 1
ATOM 3395 C CA . LEU B 1 70 ? -18.812 -31.484 -27.594 1 75.81 70 LEU B CA 1
ATOM 3396 C C . LEU B 1 70 ? -18.828 -30.062 -27.047 1 75.81 70 LEU B C 1
ATOM 3398 O O . LEU B 1 70 ? -18.297 -29.141 -27.672 1 75.81 70 LEU B O 1
ATOM 3402 N N . PRO B 1 71 ? -19.531 -29.984 -25.953 1 84.69 71 PRO B N 1
ATOM 3403 C CA . PRO B 1 71 ? -19.531 -28.672 -25.328 1 84.69 71 PRO B CA 1
ATOM 3404 C C . PRO B 1 71 ? -18.125 -28.234 -24.875 1 84.69 71 PRO B C 1
ATOM 3406 O O . PRO B 1 71 ? -17.281 -29.094 -24.594 1 84.69 71 PRO B O 1
ATOM 3409 N N . VAL B 1 72 ? -17.891 -26.953 -24.891 1 89.88 72 VAL B N 1
ATOM 3410 C CA . VAL B 1 72 ? -16.641 -26.375 -24.406 1 89.88 72 VAL B CA 1
ATOM 3411 C C . VAL B 1 72 ? -16.438 -26.75 -22.938 1 89.88 72 VAL B C 1
ATOM 3413 O O . VAL B 1 72 ? -17.344 -26.547 -22.109 1 89.88 72 VAL B O 1
ATOM 3416 N N . PRO B 1 73 ? -15.391 -27.312 -22.609 1 94.94 73 PRO B N 1
ATOM 3417 C CA . PRO B 1 73 ? -15.172 -27.75 -21.234 1 94.94 73 PRO B CA 1
ATOM 3418 C C . PRO B 1 73 ? -14.82 -26.594 -20.297 1 94.94 73 PRO B C 1
ATOM 3420 O O . PRO B 1 73 ? -14.5 -25.5 -20.766 1 94.94 73 PRO B O 1
ATOM 3423 N N . TYR B 1 74 ? -15.062 -26.812 -18.984 1 97.12 74 TYR B N 1
ATOM 3424 C CA . TYR B 1 74 ? -14.406 -26 -17.953 1 97.12 74 TYR B CA 1
ATOM 3425 C C . TYR B 1 74 ? -12.969 -26.453 -17.75 1 97.12 74 TYR B C 1
ATOM 3427 O O . TYR B 1 74 ? -12.727 -27.594 -17.344 1 97.12 74 TYR B O 1
ATOM 3435 N N . LEU B 1 75 ? -12.023 -25.594 -17.953 1 97.81 75 LEU B N 1
ATOM 3436 C CA . LEU B 1 75 ? -10.625 -26.031 -18.016 1 97.81 75 LEU B CA 1
ATOM 3437 C C . LEU B 1 75 ? -9.93 -25.781 -16.672 1 97.81 75 LEU B C 1
ATOM 3439 O O . LEU B 1 75 ? -10.141 -24.734 -16.047 1 97.81 75 LEU B O 1
ATOM 3443 N N . VAL B 1 76 ? -9.148 -26.719 -16.281 1 98.56 76 VAL B N 1
ATOM 3444 C CA . VAL B 1 76 ? -8.164 -26.562 -15.211 1 98.56 76 VAL B CA 1
ATOM 3445 C C . VAL B 1 76 ? -6.754 -26.656 -15.781 1 98.56 76 VAL B C 1
ATOM 3447 O O . VAL B 1 76 ? -6.176 -27.734 -15.852 1 98.56 76 VAL B O 1
ATOM 3450 N N . PRO B 1 77 ? -6.211 -25.5 -16.188 1 98.19 77 PRO B N 1
ATOM 3451 C CA . PRO B 1 77 ? -4.867 -25.531 -16.766 1 98.19 77 PRO B CA 1
ATOM 3452 C C . PRO B 1 77 ? -3.779 -25.75 -15.719 1 98.19 77 PRO B C 1
ATOM 3454 O O . PRO B 1 77 ? -3.881 -25.234 -14.602 1 98.19 77 PRO B O 1
ATOM 3457 N N . ALA B 1 78 ? -2.75 -26.453 -16.109 1 97.06 78 ALA B N 1
ATOM 3458 C CA . ALA B 1 78 ? -1.609 -26.688 -15.234 1 97.06 78 ALA B CA 1
ATOM 3459 C C . ALA B 1 78 ? -0.833 -25.391 -14.992 1 97.06 78 ALA B C 1
ATOM 3461 O O . ALA B 1 78 ? -0.177 -25.25 -13.953 1 97.06 78 ALA B O 1
ATOM 3462 N N . GLN B 1 79 ? -0.827 -24.531 -15.984 1 96.69 79 GLN B N 1
ATOM 3463 C CA . GLN B 1 79 ? -0.16 -23.234 -15.93 1 96.69 79 GLN B CA 1
ATOM 3464 C C . GLN B 1 79 ? -1.1 -22.125 -16.375 1 96.69 79 GLN B C 1
ATOM 3466 O O . GLN B 1 79 ? -2.133 -22.375 -17 1 96.69 79 GLN B O 1
ATOM 3471 N N . THR B 1 80 ? -0.702 -20.922 -15.992 1 97.75 80 THR B N 1
ATOM 3472 C CA . THR B 1 80 ? -1.428 -19.781 -16.531 1 97.75 80 THR B CA 1
ATOM 3473 C C . THR B 1 80 ? -1.411 -19.797 -18.047 1 97.75 80 THR B C 1
ATOM 3475 O O . THR B 1 80 ? -0.378 -20.062 -18.672 1 97.75 80 THR B O 1
ATOM 3478 N N . LEU B 1 81 ? -2.551 -19.609 -18.641 1 97.56 81 LEU B N 1
ATOM 3479 C CA . LEU B 1 81 ? -2.613 -19.547 -20.094 1 97.56 81 LEU B CA 1
ATOM 3480 C C . LEU B 1 81 ? -2.07 -18.219 -20.609 1 97.56 81 LEU B C 1
ATOM 3482 O O . LEU B 1 81 ? -2.4 -17.156 -20.062 1 97.56 81 LEU B O 1
ATOM 3486 N N . VAL B 1 82 ? -1.286 -18.312 -21.672 1 97.31 82 VAL B N 1
ATOM 3487 C CA . VAL B 1 82 ? -0.646 -17.109 -22.172 1 97.31 82 VAL B CA 1
ATOM 3488 C C . VAL B 1 82 ? -1.167 -16.781 -23.578 1 97.31 82 VAL B C 1
ATOM 3490 O O . VAL B 1 82 ? -1.005 -17.578 -24.5 1 97.31 82 VAL B O 1
ATOM 3493 N N . GLY B 1 83 ? -1.805 -15.625 -23.672 1 96.12 83 GLY B N 1
ATOM 3494 C CA . GLY B 1 83 ? -2.201 -15.125 -24.984 1 96.12 83 GLY B CA 1
ATOM 3495 C C . GLY B 1 83 ? -3.689 -15.258 -25.25 1 96.12 83 GLY B C 1
ATOM 3496 O O . GLY B 1 83 ? -4.289 -16.297 -24.938 1 96.12 83 GLY B O 1
ATOM 3497 N N . ARG B 1 84 ? -4.184 -14.289 -25.891 1 92.56 84 ARG B N 1
ATOM 3498 C CA . ARG B 1 84 ? -5.602 -14.25 -26.234 1 92.56 84 ARG B CA 1
ATOM 3499 C C . ARG B 1 84 ? -5.957 -15.359 -27.219 1 92.56 84 ARG B C 1
ATOM 3501 O O . ARG B 1 84 ? -7.016 -15.984 -27.109 1 92.56 84 ARG B O 1
ATOM 3508 N N . LYS B 1 85 ? -5.117 -15.547 -28.141 1 94.38 85 LYS B N 1
ATOM 3509 C CA . LYS B 1 85 ? -5.387 -16.547 -29.172 1 94.38 85 LYS B CA 1
ATOM 3510 C C . LYS B 1 85 ? -5.52 -17.938 -28.562 1 94.38 85 LYS B C 1
ATOM 3512 O O . LYS B 1 85 ? -6.441 -18.688 -28.891 1 94.38 85 LYS B O 1
ATOM 3517 N N . LEU B 1 86 ? -4.566 -18.266 -27.688 1 94.44 86 LEU B N 1
ATOM 3518 C CA . LEU B 1 86 ? -4.633 -19.562 -27.031 1 94.44 86 LEU B CA 1
ATOM 3519 C C . LEU B 1 86 ? -5.93 -19.719 -26.25 1 94.44 86 LEU B C 1
ATOM 3521 O O . LEU B 1 86 ? -6.594 -20.75 -26.328 1 94.44 86 LEU B O 1
ATOM 3525 N N . ALA B 1 87 ? -6.246 -18.75 -25.484 1 94.62 87 ALA B N 1
ATOM 3526 C CA . ALA B 1 87 ? -7.473 -18.781 -24.703 1 94.62 87 ALA B CA 1
ATOM 3527 C C . ALA B 1 87 ? -8.695 -19.016 -25.594 1 94.62 87 ALA B C 1
ATOM 3529 O O . ALA B 1 87 ? -9.539 -19.859 -25.281 1 94.62 87 ALA B O 1
ATOM 3530 N N . GLN B 1 88 ? -8.758 -18.281 -26.672 1 92.12 88 GLN B N 1
ATOM 3531 C CA . GLN B 1 88 ? -9.867 -18.406 -27.594 1 92.12 88 GLN B CA 1
ATOM 3532 C C . GLN B 1 88 ? -9.922 -19.812 -28.203 1 92.12 88 GLN B C 1
ATOM 3534 O O . GLN B 1 88 ? -11 -20.406 -28.328 1 92.12 88 GLN B O 1
ATOM 3539 N N . ASP B 1 89 ? -8.773 -20.281 -28.578 1 93 89 ASP B N 1
ATOM 3540 C CA . ASP B 1 89 ? -8.695 -21.609 -29.172 1 93 89 ASP B CA 1
ATOM 3541 C C . ASP B 1 89 ? -9.164 -22.672 -28.172 1 93 89 ASP B C 1
ATOM 3543 O O . ASP B 1 89 ? -9.734 -23.703 -28.562 1 93 89 ASP B O 1
ATOM 3547 N N . LEU B 1 90 ? -8.977 -22.391 -26.922 1 93.94 90 LEU B N 1
ATOM 3548 C CA . LEU B 1 90 ? -9.336 -23.344 -25.875 1 93.94 90 LEU B CA 1
ATOM 3549 C C . LEU B 1 90 ? -10.773 -23.125 -25.422 1 93.94 90 LEU B C 1
ATOM 3551 O O . LEU B 1 90 ? -11.266 -23.844 -24.547 1 93.94 90 LEU B O 1
ATOM 3555 N N . GLY B 1 91 ? -11.352 -22.125 -25.922 1 91.69 91 GLY B N 1
ATOM 3556 C CA . GLY B 1 91 ? -12.734 -21.828 -25.594 1 91.69 91 GLY B CA 1
ATOM 3557 C C . GLY B 1 91 ? -12.891 -21.062 -24.297 1 91.69 91 GLY B C 1
ATOM 3558 O O . GLY B 1 91 ? -13.969 -21.047 -23.703 1 91.69 91 GLY B O 1
ATOM 3559 N N . VAL B 1 92 ? -11.859 -20.438 -23.844 1 94.31 92 VAL B N 1
ATOM 3560 C CA . VAL B 1 92 ? -11.898 -19.656 -22.625 1 94.31 92 VAL B CA 1
ATOM 3561 C C . VAL B 1 92 ? -12.281 -18.219 -22.938 1 94.31 92 VAL B C 1
ATOM 3563 O O . VAL B 1 92 ? -11.508 -17.484 -23.562 1 94.31 92 VAL B O 1
ATOM 3566 N N . ARG B 1 93 ? -13.469 -17.781 -22.453 1 92.06 93 ARG B N 1
ATOM 3567 C CA . ARG B 1 93 ? -13.961 -16.438 -22.75 1 92.06 93 ARG B CA 1
ATOM 3568 C C . ARG B 1 93 ? -14.047 -15.602 -21.469 1 92.06 93 ARG B C 1
ATOM 3570 O O . ARG B 1 93 ? -14.109 -14.367 -21.531 1 92.06 93 ARG B O 1
ATOM 3577 N N . GLY B 1 94 ? -14.023 -16.25 -20.422 1 94.12 94 GLY B N 1
ATOM 3578 C CA . GLY B 1 94 ? -14.133 -15.562 -19.141 1 94.12 94 GLY B CA 1
ATOM 3579 C C . GLY B 1 94 ? -13.82 -16.453 -17.953 1 94.12 94 GLY B C 1
ATOM 3580 O O . GLY B 1 94 ? -13.383 -17.594 -18.125 1 94.12 94 GLY B O 1
ATOM 3581 N N . ALA B 1 95 ? -14.07 -15.906 -16.812 1 94.88 95 ALA B N 1
ATOM 3582 C CA . ALA B 1 95 ? -13.727 -16.578 -15.555 1 94.88 95 ALA B CA 1
ATOM 3583 C C . ALA B 1 95 ? -14.57 -17.844 -15.367 1 94.88 95 ALA B C 1
ATOM 3585 O O . ALA B 1 95 ? -14.188 -18.75 -14.625 1 94.88 95 ALA B O 1
ATOM 3586 N N . GLY B 1 96 ? -15.633 -17.906 -16.031 1 96.31 96 GLY B N 1
ATOM 3587 C CA . GLY B 1 96 ? -16.5 -19.062 -15.93 1 96.31 96 GLY B CA 1
ATOM 3588 C C . GLY B 1 96 ? -16.047 -20.234 -16.797 1 96.31 96 GLY B C 1
ATOM 3589 O O . GLY B 1 96 ? -16.703 -21.266 -16.844 1 96.31 96 GLY B O 1
ATOM 3590 N N . ASP B 1 97 ? -14.844 -20.078 -17.422 1 96.44 97 ASP B N 1
ATOM 3591 C CA . ASP B 1 97 ? -14.43 -21.109 -18.375 1 96.44 97 ASP B CA 1
ATOM 3592 C C . ASP B 1 97 ? -13.141 -21.797 -17.922 1 96.44 97 ASP B C 1
ATOM 3594 O O . ASP B 1 97 ? -12.633 -22.688 -18.609 1 96.44 97 ASP B O 1
ATOM 3598 N N . LEU B 1 98 ? -12.625 -21.406 -16.828 1 97.94 98 LEU B N 1
ATOM 3599 C CA . LEU B 1 98 ? -11.398 -22.047 -16.359 1 97.94 98 LEU B CA 1
ATOM 3600 C C . LEU B 1 98 ? -11.211 -21.828 -14.859 1 97.94 98 LEU B C 1
ATOM 3602 O O . LEU B 1 98 ? -11.789 -20.891 -14.297 1 97.94 98 LEU B O 1
ATOM 3606 N N . PHE B 1 99 ? -10.484 -22.656 -14.195 1 98.56 99 PHE B N 1
ATOM 3607 C CA . PHE B 1 99 ? -9.945 -22.469 -12.852 1 98.56 99 PHE B CA 1
ATOM 3608 C C . PHE B 1 99 ? -8.477 -22.062 -12.922 1 98.56 99 PHE B C 1
ATOM 3610 O O . PHE B 1 99 ? -7.59 -22.922 -12.906 1 98.56 99 PHE B O 1
ATOM 3617 N N . GLY B 1 100 ? -8.172 -20.812 -12.969 1 98.44 100 GLY B N 1
ATOM 3618 C CA . GLY B 1 100 ? -6.863 -20.234 -13.211 1 98.44 100 GLY B CA 1
ATOM 3619 C C . GLY B 1 100 ? -6.922 -18.875 -13.859 1 98.44 100 GLY B C 1
ATOM 3620 O O . GLY B 1 100 ? -7.73 -18.031 -13.469 1 98.44 100 GLY B O 1
ATOM 3621 N N . GLY B 1 101 ? -5.891 -18.672 -14.773 1 98.12 101 GLY B N 1
ATOM 3622 C CA . GLY B 1 101 ? -5.867 -17.344 -15.375 1 98.12 101 GLY B CA 1
ATOM 3623 C C . GLY B 1 101 ? -5.328 -17.344 -16.797 1 98.12 101 GLY B C 1
ATOM 3624 O O . GLY B 1 101 ? -4.723 -18.312 -17.234 1 98.12 101 GLY B O 1
ATOM 3625 N N . VAL B 1 102 ? -5.727 -16.328 -17.547 1 98.19 102 VAL B N 1
ATOM 3626 C CA . VAL B 1 102 ? -5.199 -15.969 -18.859 1 98.19 102 VAL B CA 1
ATOM 3627 C C . VAL B 1 102 ? -4.48 -14.625 -18.781 1 98.19 102 VAL B C 1
ATOM 3629 O O . VAL B 1 102 ? -5.004 -13.664 -18.219 1 98.19 102 VAL B O 1
ATOM 3632 N N . VAL B 1 103 ? -3.291 -14.57 -19.281 1 97.94 103 VAL B N 1
ATOM 3633 C CA . VAL B 1 103 ? -2.562 -13.312 -19.344 1 97.94 103 VAL B CA 1
ATOM 3634 C C . VAL B 1 103 ? -2.096 -13.055 -20.781 1 97.94 103 VAL B C 1
ATOM 3636 O O . VAL B 1 103 ? -1.932 -14 -21.562 1 97.94 103 VAL B O 1
ATOM 3639 N N . PRO B 1 104 ? -1.83 -11.82 -21.141 1 97.12 104 PRO B N 1
ATOM 3640 C CA . PRO B 1 104 ? -1.464 -11.516 -22.516 1 97.12 104 PRO B CA 1
ATOM 3641 C C . PRO B 1 104 ? -0.013 -11.875 -22.844 1 97.12 104 PRO B C 1
ATOM 3643 O O . PRO B 1 104 ? 0.314 -12.18 -23.984 1 97.12 104 PRO B O 1
ATOM 3646 N N . TYR B 1 105 ? 0.86 -11.828 -21.844 1 96.88 105 TYR B N 1
ATOM 3647 C CA . TYR B 1 105 ? 2.287 -12.039 -22.047 1 96.88 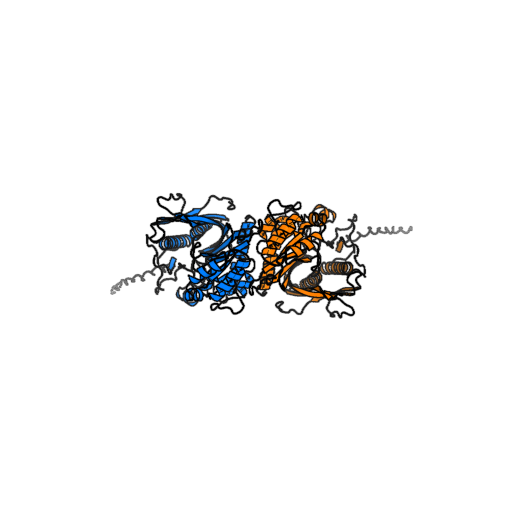105 TYR B CA 1
ATOM 3648 C C . TYR B 1 105 ? 2.852 -13 -21 1 96.88 105 TYR B C 1
ATOM 3650 O O . TYR B 1 105 ? 2.453 -12.969 -19.844 1 96.88 105 TYR B O 1
ATOM 3658 N N . ALA B 1 106 ? 3.799 -13.734 -21.406 1 96.44 106 ALA B N 1
ATOM 3659 C CA . ALA B 1 106 ? 4.328 -14.812 -20.562 1 96.44 106 ALA B CA 1
ATOM 3660 C C . ALA B 1 106 ? 4.906 -14.266 -19.266 1 96.44 106 ALA B C 1
ATOM 3662 O O . ALA B 1 106 ? 4.703 -14.852 -18.203 1 96.44 106 ALA B O 1
ATOM 3663 N N . PHE B 1 107 ? 5.613 -13.156 -19.312 1 96.81 107 PHE B N 1
ATOM 3664 C CA . PHE B 1 107 ? 6.27 -12.633 -18.109 1 96.81 107 PHE B CA 1
ATOM 3665 C C . PHE B 1 107 ? 5.242 -12.195 -17.078 1 96.81 107 PHE B C 1
ATOM 3667 O O . PHE B 1 107 ? 5.535 -12.164 -15.875 1 96.81 107 PHE B O 1
ATOM 3674 N N . VAL B 1 108 ? 4.031 -11.875 -17.5 1 97.12 108 VAL B N 1
ATOM 3675 C CA . VAL B 1 108 ? 2.975 -11.43 -16.594 1 97.12 108 VAL B CA 1
ATOM 3676 C C . VAL B 1 108 ? 2.592 -12.555 -15.648 1 97.12 108 VAL B C 1
ATOM 3678 O O . VAL B 1 108 ? 2.162 -12.312 -14.516 1 97.12 108 VAL B O 1
ATOM 3681 N N . ALA B 1 109 ? 2.816 -13.766 -16.062 1 96.81 109 ALA B N 1
ATOM 3682 C CA . ALA B 1 109 ? 2.449 -14.938 -15.266 1 96.81 109 ALA B CA 1
ATOM 3683 C C . ALA B 1 109 ? 3.557 -15.297 -14.281 1 96.81 109 ALA B C 1
ATOM 3685 O O . ALA B 1 109 ? 3.455 -16.297 -13.562 1 96.81 109 ALA B O 1
ATOM 3686 N N . THR B 1 110 ? 4.59 -14.539 -14.258 1 96.5 110 THR B N 1
ATOM 3687 C CA . THR B 1 110 ? 5.727 -14.867 -13.406 1 96.5 110 THR B CA 1
ATOM 3688 C C . THR B 1 110 ? 6.062 -13.703 -12.484 1 96.5 110 THR B C 1
ATOM 3690 O O . THR B 1 110 ? 5.473 -12.625 -12.594 1 96.5 110 THR B O 1
ATOM 3693 N N . LYS B 1 111 ? 6.988 -13.93 -11.586 1 95.81 111 LYS B N 1
ATOM 3694 C CA . LYS B 1 111 ? 7.398 -12.883 -10.648 1 95.81 111 LYS B CA 1
ATOM 3695 C C . LYS B 1 111 ? 8.148 -11.766 -11.367 1 95.81 111 LYS B C 1
ATOM 3697 O O . LYS B 1 111 ? 8.359 -10.695 -10.797 1 95.81 111 LYS B O 1
ATOM 3702 N N . ALA B 1 112 ? 8.453 -11.922 -12.664 1 97.25 112 ALA B N 1
ATOM 3703 C CA . ALA B 1 112 ? 9.164 -10.898 -13.422 1 97.25 112 ALA B CA 1
ATOM 3704 C C . ALA B 1 112 ? 8.328 -9.625 -13.555 1 97.25 112 ALA B C 1
ATOM 3706 O O . ALA B 1 112 ? 8.875 -8.539 -13.75 1 97.25 112 ALA B O 1
ATOM 3707 N N . ILE B 1 113 ? 7.043 -9.719 -13.414 1 97.31 113 ILE B N 1
ATOM 3708 C CA . ILE B 1 113 ? 6.141 -8.586 -13.578 1 97.31 113 ILE B CA 1
ATOM 3709 C C . ILE B 1 113 ? 6.312 -7.617 -12.406 1 97.31 113 ILE B C 1
ATOM 3711 O O . ILE B 1 113 ? 5.949 -6.441 -12.508 1 97.31 113 ILE B O 1
ATOM 3715 N N . THR B 1 114 ? 6.91 -7.977 -11.328 1 96.81 114 THR B N 1
ATOM 3716 C CA . THR B 1 114 ? 6.73 -7.398 -10.008 1 96.81 114 THR B CA 1
ATOM 3717 C C . THR B 1 114 ? 7.504 -6.09 -9.875 1 96.81 114 THR B C 1
ATOM 3719 O O . THR B 1 114 ? 7.023 -5.137 -9.258 1 96.81 114 THR B O 1
ATOM 3722 N N . HIS B 1 115 ? 8.695 -6.062 -10.523 1 96.62 115 HIS B N 1
ATOM 3723 C CA . HIS B 1 115 ? 9.578 -4.934 -10.258 1 96.62 115 HIS B CA 1
ATOM 3724 C C . HIS B 1 115 ? 9.875 -4.152 -11.531 1 96.62 115 HIS B C 1
ATOM 3726 O O . HIS B 1 115 ? 9.555 -4.605 -12.633 1 96.62 115 HIS B O 1
ATOM 3732 N N . GLY B 1 116 ? 10.43 -2.963 -11.32 1 95.25 116 GLY B N 1
ATOM 3733 C CA . GLY B 1 116 ? 10.828 -2.127 -12.445 1 95.25 116 GLY B CA 1
ATOM 3734 C C . GLY B 1 116 ? 12.18 -2.498 -13.023 1 95.25 116 GLY B C 1
ATOM 3735 O O . GLY B 1 116 ? 12.906 -3.301 -12.438 1 95.25 116 GLY B O 1
ATOM 3736 N N . LEU B 1 117 ? 12.477 -1.894 -14.125 1 96.19 117 LEU B N 1
ATOM 3737 C CA . LEU B 1 117 ? 13.766 -2.061 -14.789 1 96.19 117 LEU B CA 1
ATOM 3738 C C . LEU B 1 117 ? 14.82 -1.151 -14.164 1 96.19 117 LEU B C 1
ATOM 3740 O O . LEU B 1 117 ? 14.492 -0.291 -13.344 1 96.19 117 LEU B O 1
ATOM 3744 N N . VAL B 1 118 ? 16.062 -1.398 -14.516 1 93.81 118 VAL B N 1
ATOM 3745 C CA . VAL B 1 118 ? 17.156 -0.651 -13.906 1 93.81 118 VAL B CA 1
ATOM 3746 C C . VAL B 1 118 ? 17.156 0.786 -14.422 1 93.81 118 VAL B C 1
ATOM 3748 O O . VAL B 1 118 ? 17.703 1.682 -13.781 1 93.81 118 VAL B O 1
ATOM 3751 N N . ALA B 1 119 ? 16.609 0.949 -15.602 1 89.81 119 ALA B N 1
ATOM 3752 C CA . ALA B 1 119 ? 16.516 2.27 -16.219 1 89.81 119 ALA B CA 1
ATOM 3753 C C . ALA B 1 119 ? 15.438 2.301 -17.297 1 89.81 119 ALA B C 1
ATOM 3755 O O . ALA B 1 119 ? 15.055 1.257 -17.828 1 89.81 119 ALA B O 1
ATOM 3756 N N . PRO B 1 120 ? 14.961 3.549 -17.5 1 84.38 120 PRO B N 1
ATOM 3757 C CA . PRO B 1 120 ? 14.039 3.633 -18.641 1 84.38 120 PRO B CA 1
ATOM 3758 C C . PRO B 1 120 ? 14.656 3.115 -19.938 1 84.38 120 PRO B C 1
ATOM 3760 O O . PRO B 1 120 ? 15.805 3.441 -20.25 1 84.38 120 PRO B O 1
ATOM 3763 N N . GLY B 1 121 ? 13.984 2.271 -20.609 1 87.44 121 GLY B N 1
ATOM 3764 C CA . GLY B 1 121 ? 14.461 1.795 -21.906 1 87.44 121 GLY B CA 1
ATOM 3765 C C . GLY B 1 121 ? 15.297 0.531 -21.797 1 87.44 121 GLY B C 1
ATOM 3766 O O . GLY B 1 121 ? 15.688 -0.042 -22.812 1 87.44 121 GLY B O 1
ATOM 3767 N N . ALA B 1 122 ? 15.609 0.133 -20.578 1 94.75 122 ALA B N 1
ATOM 3768 C CA . ALA B 1 122 ? 16.297 -1.147 -20.438 1 94.75 122 ALA B CA 1
ATOM 3769 C C . ALA B 1 122 ? 15.523 -2.268 -21.125 1 94.75 122 ALA B C 1
ATOM 3771 O O . ALA B 1 122 ? 14.328 -2.125 -21.406 1 94.75 122 ALA B O 1
ATOM 3772 N N . ALA B 1 123 ? 16.25 -3.328 -21.422 1 96.94 123 ALA B N 1
ATOM 3773 C CA . ALA B 1 123 ? 15.648 -4.457 -22.141 1 96.94 123 ALA B CA 1
ATOM 3774 C C . ALA B 1 123 ? 14.414 -4.98 -21.406 1 96.94 123 ALA B C 1
ATOM 3776 O O . ALA B 1 123 ? 14.422 -5.113 -20.172 1 96.94 123 ALA B O 1
ATOM 3777 N N . ALA B 1 124 ? 13.383 -5.191 -22.141 1 97.19 124 ALA B N 1
ATOM 3778 C CA . ALA B 1 124 ? 12.141 -5.738 -21.594 1 97.19 124 ALA B CA 1
ATOM 3779 C C . ALA B 1 124 ? 11.312 -6.402 -22.688 1 97.19 124 ALA B C 1
ATOM 3781 O O . ALA B 1 124 ? 11.453 -6.082 -23.859 1 97.19 124 ALA B O 1
ATOM 3782 N N . PRO B 1 125 ? 10.523 -7.316 -22.312 1 97.12 125 PRO B N 1
ATOM 3783 C CA . PRO B 1 125 ? 9.672 -7.973 -23.312 1 97.12 125 PRO B CA 1
ATOM 3784 C C . PRO B 1 125 ? 8.539 -7.074 -23.812 1 97.12 125 PRO B C 1
ATOM 3786 O O . PRO B 1 125 ? 8.281 -6.027 -23.219 1 97.12 125 PRO B O 1
ATOM 3789 N N . GLN B 1 126 ? 7.992 -7.52 -24.938 1 95.06 126 GLN B N 1
ATOM 3790 C CA . GLN B 1 126 ? 6.781 -6.867 -25.422 1 95.06 126 GLN B CA 1
ATOM 3791 C C . GLN B 1 126 ? 5.695 -6.867 -24.344 1 95.06 126 GLN B C 1
ATOM 3793 O O . GLN B 1 126 ? 5.496 -7.871 -23.656 1 95.06 126 GLN B O 1
ATOM 3798 N N . GLY B 1 127 ? 5.031 -5.719 -24.203 1 95.5 127 GLY B N 1
ATOM 3799 C CA . GLY B 1 127 ? 3.924 -5.637 -23.266 1 95.5 127 GLY B CA 1
ATOM 3800 C C . GLY B 1 127 ? 4.34 -5.121 -21.891 1 95.5 127 GLY B C 1
ATOM 3801 O O . GLY B 1 127 ? 3.5 -4.961 -21 1 95.5 127 GLY B O 1
ATOM 3802 N N . TRP B 1 128 ? 5.641 -4.82 -21.766 1 96.5 128 TRP B N 1
ATOM 3803 C CA . TRP B 1 128 ? 6.109 -4.297 -20.484 1 96.5 128 TRP B CA 1
ATOM 3804 C C . TRP B 1 128 ? 5.336 -3.041 -20.094 1 96.5 128 TRP B C 1
ATOM 3806 O O . TRP B 1 128 ? 5.059 -2.188 -20.938 1 96.5 128 TRP B O 1
ATOM 3816 N N . SER B 1 129 ? 4.938 -2.943 -18.844 1 95.31 129 SER B N 1
ATOM 3817 C CA . SER B 1 129 ? 4.133 -1.814 -18.391 1 95.31 129 SER B CA 1
ATOM 3818 C C . SER B 1 129 ? 4.84 -1.04 -17.281 1 95.31 129 SER B C 1
ATOM 3820 O O . SER B 1 129 ? 4.902 -1.499 -16.141 1 95.31 129 SER B O 1
ATOM 3822 N N . GLU B 1 130 ? 5.285 0.121 -17.547 1 93.5 130 GLU B N 1
ATOM 3823 C CA . GLU B 1 130 ? 5.832 1.015 -16.531 1 93.5 130 GLU B CA 1
ATOM 3824 C C . GLU B 1 130 ? 4.754 1.445 -15.539 1 93.5 130 GLU B C 1
ATOM 3826 O O . GLU B 1 130 ? 5.043 1.678 -14.367 1 93.5 130 GLU B O 1
ATOM 3831 N N . ASP B 1 131 ? 3.52 1.539 -16.031 1 93.75 131 ASP B N 1
ATOM 3832 C CA . ASP B 1 131 ? 2.4 1.903 -15.172 1 93.75 131 ASP B CA 1
ATOM 3833 C C . ASP B 1 131 ? 2.221 0.888 -14.047 1 93.75 131 ASP B C 1
ATOM 3835 O O . ASP B 1 131 ? 1.944 1.262 -12.898 1 93.75 131 ASP B O 1
ATOM 3839 N N . PHE B 1 132 ? 2.354 -0.423 -14.375 1 95.88 132 PHE B N 1
ATOM 3840 C CA . PHE B 1 132 ? 2.248 -1.443 -13.336 1 95.88 132 PHE B CA 1
ATOM 3841 C C . PHE B 1 132 ? 3.262 -1.192 -12.227 1 95.88 132 PHE B C 1
ATOM 3843 O O . PHE B 1 132 ? 2.91 -1.203 -11.047 1 95.88 132 PHE B O 1
ATOM 3850 N N . VAL B 1 133 ? 4.457 -0.909 -12.648 1 93.81 133 VAL B N 1
ATOM 3851 C CA . VAL B 1 133 ? 5.562 -0.714 -11.719 1 93.81 133 VAL B CA 1
ATOM 3852 C C . VAL B 1 133 ? 5.266 0.478 -10.805 1 93.81 133 VAL B C 1
ATOM 3854 O O . VAL B 1 133 ? 5.484 0.411 -9.594 1 93.81 133 VAL B O 1
ATOM 3857 N N . GLN B 1 134 ? 4.734 1.517 -11.344 1 92.56 134 GLN B N 1
ATOM 3858 C CA . GLN B 1 134 ? 4.414 2.711 -10.57 1 92.56 134 GLN B CA 1
ATOM 3859 C C . GLN B 1 134 ? 3.275 2.439 -9.586 1 92.56 134 GLN B C 1
ATOM 3861 O O . GLN B 1 134 ? 3.264 2.973 -8.477 1 92.56 134 GLN B O 1
ATOM 3866 N N . ARG B 1 135 ? 2.367 1.624 -9.969 1 93.44 135 ARG B N 1
ATOM 3867 C CA . ARG B 1 135 ? 1.169 1.366 -9.172 1 93.44 135 ARG B CA 1
ATOM 3868 C C . ARG B 1 135 ? 1.495 0.515 -7.953 1 93.44 135 ARG B C 1
ATOM 3870 O O . ARG B 1 135 ? 0.824 0.616 -6.922 1 93.44 135 ARG B O 1
ATOM 3877 N N . VAL B 1 136 ? 2.559 -0.271 -8.094 1 94.88 136 VAL B N 1
ATOM 3878 C CA . VAL B 1 136 ? 2.75 -1.238 -7.016 1 94.88 136 VAL B CA 1
ATOM 3879 C C . VAL B 1 136 ? 3.863 -0.763 -6.086 1 94.88 136 VAL B C 1
ATOM 3881 O O . VAL B 1 136 ? 4.332 -1.52 -5.234 1 94.88 136 VAL B O 1
ATOM 3884 N N . VAL B 1 137 ? 4.266 0.467 -6.25 1 89.75 137 VAL B N 1
ATOM 3885 C CA . VAL B 1 137 ? 5.234 1.023 -5.312 1 89.75 137 VAL B CA 1
ATOM 3886 C C . VAL B 1 137 ? 4.684 0.938 -3.891 1 89.75 137 VAL B C 1
ATOM 3888 O O . VAL B 1 137 ? 3.527 1.295 -3.643 1 89.75 137 VAL B O 1
ATOM 3891 N N . GLY B 1 138 ? 5.469 0.437 -2.998 1 89.94 138 GLY B N 1
ATOM 3892 C CA . GLY B 1 138 ? 5.062 0.279 -1.611 1 89.94 138 GLY B CA 1
ATOM 3893 C C . GLY B 1 138 ? 4.43 -1.07 -1.326 1 89.94 138 GLY B C 1
ATOM 3894 O O . GLY B 1 138 ? 4.301 -1.47 -0.167 1 89.94 138 GLY B O 1
ATOM 3895 N N . ALA B 1 139 ? 4 -1.763 -2.428 1 95.31 139 ALA B N 1
ATOM 3896 C CA . ALA B 1 139 ? 3.332 -3.047 -2.242 1 95.31 139 ALA B CA 1
ATOM 3897 C C . ALA B 1 139 ? 4.277 -4.207 -2.539 1 95.31 139 ALA B C 1
ATOM 3899 O O . ALA B 1 139 ? 3.867 -5.371 -2.525 1 95.31 139 ALA B O 1
ATOM 3900 N N . THR B 1 140 ? 5.492 -3.893 -2.861 1 96.56 140 THR B N 1
ATOM 3901 C CA . THR B 1 140 ? 6.516 -4.898 -3.127 1 96.56 140 THR B CA 1
ATOM 3902 C C . THR B 1 140 ? 7.809 -4.562 -2.393 1 96.56 140 THR B C 1
ATOM 3904 O O . THR B 1 140 ? 7.945 -3.473 -1.834 1 96.56 140 THR B O 1
ATOM 3907 N N . LEU B 1 141 ? 8.734 -5.48 -2.34 1 95.38 141 LEU B N 1
ATOM 3908 C CA . LEU B 1 141 ? 10.062 -5.227 -1.783 1 95.38 141 LEU B CA 1
ATOM 3909 C C . LEU B 1 141 ? 10.891 -4.359 -2.727 1 95.38 141 LEU B C 1
ATOM 3911 O O . LEU B 1 141 ? 10.625 -4.32 -3.932 1 95.38 141 LEU B O 1
ATOM 3915 N N . PRO B 1 142 ? 11.883 -3.637 -2.188 1 92.38 142 PRO B N 1
ATOM 3916 C CA . PRO B 1 142 ? 12.844 -3.031 -3.117 1 92.38 142 PRO B CA 1
ATOM 3917 C C . PRO B 1 142 ? 13.469 -4.051 -4.066 1 92.38 142 PRO B C 1
ATOM 3919 O O . PRO B 1 142 ? 14.008 -5.066 -3.617 1 92.38 142 PRO B O 1
ATOM 3922 N N . GLY B 1 143 ? 13.312 -3.812 -5.32 1 95.81 143 GLY B N 1
ATOM 3923 C CA . GLY B 1 143 ? 13.812 -4.793 -6.27 1 95.81 143 GLY B CA 1
ATOM 3924 C C . GLY B 1 143 ? 13.758 -4.312 -7.711 1 95.81 143 GLY B C 1
ATOM 3925 O O . GLY B 1 143 ? 13.297 -3.203 -7.98 1 95.81 143 GLY B O 1
ATOM 3926 N N . PHE B 1 144 ? 14.297 -5.203 -8.594 1 96.94 144 PHE B N 1
ATOM 3927 C CA . PHE B 1 144 ? 14.32 -4.988 -10.039 1 96.94 144 PHE B CA 1
ATOM 3928 C C . PHE B 1 144 ? 14.047 -6.285 -10.781 1 96.94 144 PHE B C 1
ATOM 3930 O O . PHE B 1 144 ? 14.312 -7.375 -10.273 1 96.94 144 PHE B O 1
ATOM 3937 N N . THR B 1 145 ? 13.531 -6.082 -11.898 1 97.75 145 THR B N 1
ATOM 3938 C CA . THR B 1 145 ? 13.523 -7.156 -12.891 1 97.75 145 THR B CA 1
ATOM 3939 C C . THR B 1 145 ? 14.445 -6.824 -14.055 1 97.75 145 THR B C 1
ATOM 3941 O O . THR B 1 145 ? 14.461 -5.691 -14.539 1 97.75 145 THR B O 1
ATOM 3944 N N . ALA B 1 146 ? 15.273 -7.801 -14.43 1 98.25 146 ALA B N 1
ATOM 3945 C CA . ALA B 1 146 ? 16.219 -7.602 -15.523 1 98.25 146 ALA B CA 1
ATOM 3946 C C . ALA B 1 146 ? 16.078 -8.688 -16.578 1 98.25 146 ALA B C 1
ATOM 3948 O O . ALA B 1 146 ? 15.836 -9.859 -16.25 1 98.25 146 ALA B O 1
ATOM 3949 N N . PHE B 1 147 ? 16.328 -8.273 -17.859 1 98.44 147 PHE B N 1
ATOM 3950 C CA . PHE B 1 147 ? 16.219 -9.227 -18.953 1 98.44 147 PHE B CA 1
ATOM 3951 C C . PHE B 1 147 ? 17.547 -9.367 -19.672 1 98.44 147 PHE B C 1
ATOM 3953 O O . PHE B 1 147 ? 17.609 -9.875 -20.797 1 98.44 147 PHE B O 1
ATOM 3960 N N . THR B 1 148 ? 18.609 -8.836 -19.094 1 98.31 148 THR B N 1
ATOM 3961 C CA . THR B 1 148 ? 19.984 -9.109 -19.469 1 98.31 148 THR B CA 1
ATOM 3962 C C . THR B 1 148 ? 20.859 -9.312 -18.219 1 98.31 148 THR B C 1
ATOM 3964 O O . THR B 1 148 ? 20.562 -8.773 -17.156 1 98.31 148 THR B O 1
ATOM 3967 N N . LEU B 1 149 ? 21.891 -10.086 -18.469 1 98.19 149 LEU B N 1
ATOM 3968 C CA . LEU B 1 149 ? 22.812 -10.297 -17.344 1 98.19 149 LEU B CA 1
ATOM 3969 C C . LEU B 1 149 ? 23.453 -8.984 -16.922 1 98.19 149 LEU B C 1
ATOM 3971 O O . LEU B 1 149 ? 23.703 -8.766 -15.734 1 98.19 149 LEU B O 1
ATOM 3975 N N . GLY B 1 150 ? 23.75 -8.164 -17.844 1 97.75 150 GLY B N 1
ATOM 3976 C CA . GLY B 1 150 ? 24.297 -6.855 -17.531 1 97.75 150 GLY B CA 1
ATOM 3977 C C . GLY B 1 150 ? 23.375 -6.031 -16.641 1 97.75 150 GLY B C 1
ATOM 3978 O O . GLY B 1 150 ? 23.812 -5.477 -15.633 1 97.75 150 GLY B O 1
ATOM 3979 N N . ASP B 1 151 ? 22.109 -5.969 -17.047 1 97.44 151 ASP B N 1
ATOM 3980 C CA . ASP B 1 151 ? 21.125 -5.238 -16.25 1 97.44 151 ASP B CA 1
ATOM 3981 C C . ASP B 1 151 ? 20.938 -5.887 -14.875 1 97.44 151 ASP B C 1
ATOM 3983 O O . ASP B 1 151 ? 20.75 -5.195 -13.875 1 97.44 151 ASP B O 1
ATOM 3987 N N . ALA B 1 152 ? 20.953 -7.191 -14.852 1 98.12 152 ALA B N 1
ATOM 3988 C CA . ALA B 1 152 ? 20.828 -7.906 -13.586 1 98.12 152 ALA B CA 1
ATOM 3989 C C . ALA B 1 152 ? 21.969 -7.547 -12.641 1 98.12 152 ALA B C 1
ATOM 3991 O O . ALA B 1 152 ? 21.75 -7.379 -11.438 1 98.12 152 ALA B O 1
ATOM 3992 N N . ARG B 1 153 ? 23.109 -7.453 -13.164 1 98.06 153 ARG B N 1
ATOM 3993 C CA . ARG B 1 153 ? 24.266 -7.109 -12.336 1 98.06 153 ARG B CA 1
ATOM 3994 C C . ARG B 1 153 ? 24.141 -5.695 -11.781 1 98.06 153 ARG B C 1
ATOM 3996 O O . ARG B 1 153 ? 24.406 -5.461 -10.602 1 98.06 153 ARG B O 1
ATOM 4003 N N . ILE B 1 154 ? 23.781 -4.797 -12.68 1 96 154 ILE B N 1
ATOM 4004 C CA . ILE B 1 154 ? 23.594 -3.418 -12.25 1 96 154 ILE B CA 1
ATOM 4005 C C . ILE B 1 154 ? 22.547 -3.363 -11.133 1 96 154 ILE B C 1
ATOM 4007 O O . ILE B 1 154 ? 22.766 -2.74 -10.094 1 96 154 ILE B O 1
ATOM 4011 N N . ALA B 1 155 ? 21.453 -4.02 -11.359 1 96.12 155 ALA B N 1
ATOM 4012 C CA . ALA B 1 155 ? 20.344 -4.059 -10.398 1 96.12 155 ALA B CA 1
ATOM 4013 C C . ALA B 1 155 ? 20.797 -4.613 -9.055 1 96.12 155 ALA B C 1
ATOM 4015 O O . ALA B 1 155 ? 20.578 -3.994 -8.016 1 96.12 155 ALA B O 1
ATOM 4016 N N . ALA B 1 156 ? 21.375 -5.723 -9.094 1 97.31 156 ALA B N 1
ATOM 4017 C CA . ALA B 1 156 ? 21.781 -6.402 -7.863 1 97.31 156 ALA B CA 1
ATOM 4018 C C . ALA B 1 156 ? 22.844 -5.605 -7.113 1 97.31 156 ALA B C 1
ATOM 4020 O O . ALA B 1 156 ? 22.844 -5.566 -5.879 1 97.31 156 ALA B O 1
ATOM 4021 N N . MET B 1 157 ? 23.766 -5 -7.824 1 95.56 157 MET B N 1
ATOM 4022 C CA . MET B 1 157 ? 24.781 -4.176 -7.188 1 95.56 157 MET B CA 1
ATOM 4023 C C . MET B 1 157 ? 24.156 -2.998 -6.449 1 95.56 157 MET B C 1
ATOM 4025 O O . MET B 1 157 ? 24.594 -2.646 -5.352 1 95.56 157 MET B O 1
ATOM 4029 N N . ARG B 1 158 ? 23.172 -2.451 -7.059 1 92.25 158 ARG B N 1
ATOM 4030 C CA . ARG B 1 158 ? 22.469 -1.356 -6.414 1 92.25 158 ARG B CA 1
ATOM 4031 C C . ARG B 1 158 ? 21.812 -1.821 -5.117 1 92.25 158 ARG B C 1
ATOM 4033 O O . ARG B 1 158 ? 21.875 -1.133 -4.098 1 92.25 158 ARG B O 1
ATOM 4040 N N . LEU B 1 159 ? 21.219 -2.916 -5.137 1 94 159 LEU B N 1
ATOM 4041 C CA . LEU B 1 159 ? 20.516 -3.447 -3.975 1 94 159 LEU B CA 1
ATOM 4042 C C . LEU B 1 159 ? 21.5 -3.883 -2.896 1 94 159 LEU B C 1
ATOM 4044 O O . LEU B 1 159 ? 21.219 -3.777 -1.703 1 94 159 LEU B O 1
ATOM 4048 N N . LEU B 1 160 ? 22.625 -4.352 -3.369 1 93.62 160 LEU B N 1
ATOM 4049 C CA . LEU B 1 160 ? 23.641 -4.844 -2.434 1 93.62 160 LEU B CA 1
ATOM 4050 C C . LEU B 1 160 ? 24.141 -3.715 -1.54 1 93.62 160 LEU B C 1
ATOM 4052 O O . LEU B 1 160 ? 24.641 -3.965 -0.439 1 93.62 160 LEU B O 1
ATOM 4056 N N . ALA B 1 161 ? 24.031 -2.529 -2.016 1 87.62 161 ALA B N 1
ATOM 4057 C CA . ALA B 1 161 ? 24.391 -1.38 -1.188 1 87.62 161 ALA B CA 1
ATOM 4058 C C . ALA B 1 161 ? 23.484 -1.289 0.041 1 87.62 161 ALA B C 1
ATOM 4060 O O . ALA B 1 161 ? 23.859 -0.673 1.044 1 87.62 161 ALA B O 1
ATOM 4061 N N . LEU B 1 162 ? 22.375 -1.929 -0.061 1 87.31 162 LEU B N 1
ATOM 4062 C CA . LEU B 1 162 ? 21.406 -1.88 1.033 1 87.31 162 LEU B CA 1
ATOM 4063 C C . LEU B 1 162 ? 21.5 -3.133 1.898 1 87.31 162 LEU B C 1
ATOM 4065 O O . LEU B 1 162 ? 21.031 -3.146 3.035 1 87.31 162 LEU B O 1
ATOM 4069 N N . GLY B 1 163 ? 22.031 -4.16 1.388 1 90.19 163 GLY B N 1
ATOM 4070 C CA . GLY B 1 163 ? 22.156 -5.441 2.066 1 90.19 163 GLY B CA 1
ATOM 4071 C C . GLY B 1 163 ? 22.031 -6.629 1.131 1 90.19 163 GLY B C 1
ATOM 4072 O O . GLY B 1 163 ? 22.031 -6.465 -0.091 1 90.19 163 GLY B O 1
ATOM 4073 N N . PRO B 1 164 ? 21.906 -7.797 1.72 1 95.81 164 PRO B N 1
ATOM 4074 C CA . PRO B 1 164 ? 21.828 -9.023 0.919 1 95.81 164 PRO B CA 1
ATOM 4075 C C . PRO B 1 164 ? 20.656 -9.016 -0.059 1 95.81 164 PRO B C 1
ATOM 4077 O O . PRO B 1 164 ? 19.594 -8.461 0.247 1 95.81 164 PRO B O 1
ATOM 4080 N N . VAL B 1 165 ? 20.906 -9.641 -1.211 1 97.38 165 VAL B N 1
ATOM 4081 C CA . VAL B 1 165 ? 19.969 -9.617 -2.318 1 97.38 165 VAL B CA 1
ATOM 4082 C C . VAL B 1 165 ? 19.547 -11.039 -2.674 1 97.38 165 VAL B C 1
ATOM 4084 O O . VAL B 1 165 ? 20.375 -11.945 -2.719 1 97.38 165 VAL B O 1
ATOM 4087 N N . ARG B 1 166 ? 18.281 -11.211 -2.869 1 97.31 166 ARG B N 1
ATOM 4088 C CA . ARG B 1 166 ? 17.766 -12.492 -3.34 1 97.31 166 ARG B CA 1
ATOM 4089 C C . ARG B 1 166 ? 17.516 -12.461 -4.844 1 97.31 166 ARG B C 1
ATOM 4091 O O . ARG B 1 166 ? 16.781 -11.609 -5.34 1 97.31 166 ARG B O 1
ATOM 4098 N N . LEU B 1 167 ? 18.156 -13.375 -5.586 1 97.75 167 LEU B N 1
ATOM 4099 C CA . LEU B 1 167 ? 17.906 -13.594 -7.008 1 97.75 167 LEU B CA 1
ATOM 4100 C C . LEU B 1 167 ? 16.891 -14.711 -7.227 1 97.75 167 LEU B C 1
ATOM 4102 O O . LEU B 1 167 ? 17 -15.773 -6.613 1 97.75 167 LEU B O 1
ATOM 4106 N N . LYS B 1 168 ? 15.938 -14.375 -8.062 1 96.12 168 LYS B N 1
ATOM 4107 C CA . LYS B 1 168 ? 14.875 -15.352 -8.281 1 96.12 168 LYS B CA 1
ATOM 4108 C C . LYS B 1 168 ? 14.641 -15.586 -9.766 1 96.12 168 LYS B C 1
ATOM 4110 O O . LYS B 1 168 ? 14.328 -14.656 -10.508 1 96.12 168 LYS B O 1
ATOM 4115 N N . GLU B 1 169 ? 14.719 -16.844 -10.102 1 94.06 169 GLU B N 1
ATOM 4116 C CA . GLU B 1 169 ? 14.273 -17.203 -11.438 1 94.06 169 GLU B CA 1
ATOM 4117 C C . GLU B 1 169 ? 12.75 -17.156 -11.555 1 94.06 169 GLU B C 1
ATOM 4119 O O . GLU B 1 169 ? 12.047 -17.656 -10.672 1 94.06 169 GLU B O 1
ATOM 4124 N N . PRO B 1 170 ? 12.258 -16.562 -12.57 1 90.75 170 PRO B N 1
ATOM 4125 C CA . PRO B 1 170 ? 10.82 -16.266 -12.633 1 90.75 170 PRO B CA 1
ATOM 4126 C C . PRO B 1 170 ? 9.953 -17.516 -12.625 1 90.75 170 PRO B C 1
ATOM 4128 O O . PRO B 1 170 ? 8.82 -17.484 -12.133 1 90.75 170 PRO B O 1
ATOM 4131 N N . TYR B 1 171 ? 10.391 -18.625 -13.117 1 84.69 171 TYR B N 1
ATOM 4132 C CA . TYR B 1 171 ? 9.562 -19.812 -13.195 1 84.69 171 TYR B CA 1
ATOM 4133 C C . TYR B 1 171 ? 9.781 -20.719 -11.977 1 84.69 171 TYR B C 1
ATOM 4135 O O . TYR B 1 171 ? 9.195 -21.797 -11.883 1 84.69 171 TYR B O 1
ATOM 4143 N N . GLY B 1 172 ? 10.664 -20.25 -11.117 1 77.56 172 GLY B N 1
ATOM 4144 C CA . GLY B 1 172 ? 10.852 -21.016 -9.891 1 77.56 172 GLY B CA 1
ATOM 4145 C C . GLY B 1 172 ? 9.609 -21.062 -9.023 1 77.56 172 GLY B C 1
ATOM 4146 O O . GLY B 1 172 ? 8.867 -20.078 -8.93 1 77.56 172 GLY B O 1
ATOM 4147 N N . VAL B 1 173 ? 9.375 -22.312 -8.531 1 71.31 173 VAL B N 1
ATOM 4148 C CA . VAL B 1 173 ? 8.227 -22.531 -7.664 1 71.31 173 VAL B CA 1
ATOM 4149 C C . VAL B 1 173 ? 8.695 -22.953 -6.273 1 71.31 173 VAL B C 1
ATOM 4151 O O . VAL B 1 173 ? 9.711 -23.656 -6.141 1 71.31 173 VAL B O 1
ATOM 4154 N N . GLY B 1 174 ? 8.039 -22.531 -5.242 1 65 174 GLY B N 1
ATOM 4155 C CA . GLY B 1 174 ? 8.289 -22.984 -3.885 1 65 174 GLY B CA 1
ATOM 4156 C C . GLY B 1 174 ? 9.672 -22.609 -3.385 1 65 174 GLY B C 1
ATOM 4157 O O . GLY B 1 174 ? 10.289 -23.359 -2.627 1 65 174 GLY B O 1
ATOM 4158 N N . GLY B 1 175 ? 10.211 -21.594 -3.926 1 71.75 175 GLY B N 1
ATOM 4159 C CA . GLY B 1 175 ? 11.523 -21.156 -3.484 1 71.75 175 GLY B CA 1
ATOM 4160 C C . GLY B 1 175 ? 12.664 -21.734 -4.301 1 71.75 175 GLY B C 1
ATOM 4161 O O . GLY B 1 175 ? 13.812 -21.312 -4.172 1 71.75 175 GLY B O 1
ATOM 4162 N N . LEU B 1 176 ? 12.359 -22.609 -5.105 1 72.25 176 LEU B N 1
ATOM 4163 C CA . LEU B 1 176 ? 13.367 -23.188 -5.977 1 72.25 176 LEU B CA 1
ATOM 4164 C C . LEU B 1 176 ? 13.852 -22.172 -7.004 1 72.25 176 LEU B C 1
ATOM 4166 O O . LEU B 1 176 ? 13.07 -21.328 -7.453 1 72.25 176 LEU B O 1
ATOM 4170 N N . GLY B 1 177 ? 15.078 -22.203 -7.25 1 78.44 177 GLY B N 1
ATOM 4171 C CA . GLY B 1 177 ? 15.648 -21.281 -8.227 1 78.44 177 GLY B CA 1
ATOM 4172 C C . GLY B 1 177 ? 16 -19.938 -7.645 1 78.44 177 GLY B C 1
ATOM 4173 O O . GLY B 1 177 ? 16 -18.922 -8.359 1 78.44 177 GLY B O 1
ATOM 4174 N N . GLN B 1 178 ? 16.109 -19.953 -6.34 1 89.38 178 GLN B N 1
ATOM 4175 C CA . GLN B 1 178 ? 16.484 -18.703 -5.695 1 89.38 178 GLN B CA 1
ATOM 4176 C C . GLN B 1 178 ? 17.859 -18.781 -5.059 1 89.38 178 GLN B C 1
ATOM 4178 O O . GLN B 1 178 ? 18.297 -19.875 -4.668 1 89.38 178 GLN B O 1
ATOM 4183 N N . ARG B 1 179 ? 18.5 -17.656 -5.047 1 93.94 179 ARG B N 1
ATOM 4184 C CA . ARG B 1 179 ? 19.828 -17.562 -4.438 1 93.94 179 ARG B CA 1
ATOM 4185 C C . ARG B 1 179 ? 20.016 -16.219 -3.742 1 93.94 179 ARG B C 1
ATOM 4187 O O . ARG B 1 179 ? 19.609 -15.18 -4.27 1 93.94 179 ARG B O 1
ATOM 4194 N N . VAL B 1 180 ? 20.625 -16.312 -2.582 1 96.62 180 VAL B N 1
ATOM 4195 C CA . VAL B 1 180 ? 20.938 -15.07 -1.881 1 96.62 180 VAL B CA 1
ATOM 4196 C C . VAL B 1 180 ? 22.406 -14.703 -2.133 1 96.62 180 VAL B C 1
ATOM 4198 O O . VAL B 1 180 ? 23.297 -15.547 -2.018 1 96.62 180 VAL B O 1
ATOM 4201 N N . VAL B 1 181 ? 22.656 -13.523 -2.541 1 98 181 VAL B N 1
ATOM 4202 C CA . VAL B 1 181 ? 24.016 -13.016 -2.723 1 98 181 VAL B CA 1
ATOM 4203 C C . VAL B 1 181 ? 24.297 -11.914 -1.703 1 98 181 VAL B C 1
ATOM 4205 O O . VAL B 1 181 ? 23.422 -11.109 -1.391 1 98 181 VAL B O 1
ATOM 4208 N N . HIS B 1 182 ? 25.562 -11.852 -1.248 1 96.94 182 HIS B N 1
ATOM 4209 C CA . HIS B 1 182 ? 25.891 -10.984 -0.122 1 96.94 182 HIS B CA 1
ATOM 4210 C C . HIS B 1 182 ? 26.891 -9.898 -0.534 1 96.94 182 HIS B C 1
ATOM 4212 O O . HIS B 1 182 ? 27.078 -8.93 0.195 1 96.94 182 HIS B O 1
ATOM 4218 N N . ASP B 1 183 ? 27.547 -10.164 -1.632 1 96.88 183 ASP B N 1
ATOM 4219 C CA . ASP B 1 183 ? 28.562 -9.227 -2.105 1 96.88 183 ASP B CA 1
ATOM 4220 C C . ASP B 1 183 ? 28.781 -9.359 -3.609 1 96.88 183 ASP B C 1
ATOM 4222 O O . ASP B 1 183 ? 28.125 -10.18 -4.266 1 96.88 183 ASP B O 1
ATOM 4226 N N . GLU B 1 184 ? 29.656 -8.562 -4.113 1 97.62 184 GLU B N 1
ATOM 4227 C CA . GLU B 1 184 ? 29.922 -8.523 -5.547 1 97.62 184 GLU B CA 1
ATOM 4228 C C . GLU B 1 184 ? 30.438 -9.875 -6.047 1 97.62 184 GLU B C 1
ATOM 4230 O O . GLU B 1 184 ? 30.047 -10.328 -7.121 1 97.62 184 GLU B O 1
ATOM 4235 N N . ARG B 1 185 ? 31.297 -10.469 -5.285 1 98 185 ARG B N 1
ATOM 4236 C CA . ARG B 1 185 ? 31.875 -11.742 -5.691 1 98 185 ARG B CA 1
ATOM 4237 C C . ARG B 1 185 ? 30.797 -12.82 -5.812 1 98 185 ARG B C 1
ATOM 4239 O O . ARG B 1 185 ? 30.734 -13.523 -6.824 1 98 185 ARG B O 1
ATOM 4246 N N . SER B 1 186 ? 30 -12.961 -4.793 1 97.88 186 SER B N 1
ATOM 4247 C CA . SER B 1 186 ? 28.938 -13.961 -4.832 1 97.88 186 SER B CA 1
ATOM 4248 C C . SER B 1 186 ? 27.922 -13.648 -5.934 1 97.88 186 SER B C 1
ATOM 4250 O O . SER B 1 186 ? 27.344 -14.562 -6.527 1 97.88 186 SER B O 1
ATOM 4252 N N . LEU B 1 187 ? 27.734 -12.414 -6.199 1 98.44 187 LEU B N 1
ATOM 4253 C CA . LEU B 1 187 ? 26.859 -12.008 -7.297 1 98.44 187 LEU B CA 1
ATOM 4254 C C . LEU B 1 187 ? 27.422 -12.461 -8.633 1 98.44 187 LEU B C 1
ATOM 4256 O O . LEU B 1 187 ? 26.719 -13.078 -9.438 1 98.44 187 LEU B O 1
ATOM 4260 N N . ASP B 1 188 ? 28.656 -12.18 -8.844 1 98.25 188 ASP B N 1
ATOM 4261 C CA . ASP B 1 188 ? 29.297 -12.547 -10.102 1 98.25 188 ASP B CA 1
ATOM 4262 C C . ASP B 1 188 ? 29.266 -14.062 -10.305 1 98.25 188 ASP B C 1
ATOM 4264 O O . ASP B 1 188 ? 29.062 -14.547 -11.422 1 98.25 188 ASP B O 1
ATOM 4268 N N . GLU B 1 189 ? 29.484 -14.727 -9.266 1 98 189 GLU B N 1
ATOM 4269 C CA . GLU B 1 189 ? 29.422 -16.188 -9.336 1 98 189 GLU B CA 1
ATOM 4270 C C . GLU B 1 189 ? 28.016 -16.672 -9.703 1 98 189 GLU B C 1
ATOM 4272 O O . GLU B 1 189 ? 27.859 -17.562 -10.531 1 98 189 GLU B O 1
ATOM 4277 N N . ALA B 1 190 ? 27.047 -16.125 -9.102 1 97.5 190 ALA B N 1
ATOM 4278 C CA . ALA B 1 190 ? 25.672 -16.5 -9.367 1 97.5 190 ALA B CA 1
ATOM 4279 C C . ALA B 1 190 ? 25.281 -16.203 -10.812 1 97.5 190 ALA B C 1
ATOM 4281 O O . ALA B 1 190 ? 24.688 -17.047 -11.484 1 97.5 190 ALA B O 1
ATOM 4282 N N . LEU B 1 191 ? 25.656 -15.07 -11.305 1 97.81 191 LEU B N 1
ATOM 4283 C CA . LEU B 1 191 ? 25.297 -14.672 -12.656 1 97.81 191 LEU B CA 1
ATOM 4284 C C . LEU B 1 191 ? 26.062 -15.5 -13.688 1 97.81 191 LEU B C 1
ATOM 4286 O O . LEU B 1 191 ? 25.516 -15.805 -14.758 1 97.81 191 LEU B O 1
ATOM 4290 N N . ALA B 1 192 ? 27.297 -15.805 -13.32 1 97.25 192 ALA B N 1
ATOM 4291 C CA . ALA B 1 192 ? 28.109 -16.609 -14.234 1 97.25 192 ALA B CA 1
ATOM 4292 C C . ALA B 1 192 ? 27.5 -17.984 -14.453 1 97.25 192 ALA B C 1
ATOM 4294 O O . ALA B 1 192 ? 27.719 -18.609 -15.5 1 97.25 192 ALA B O 1
ATOM 4295 N N . ALA B 1 193 ? 26.719 -18.391 -13.516 1 95.69 193 ALA B N 1
ATOM 4296 C CA . ALA B 1 193 ? 26.109 -19.719 -13.586 1 95.69 193 ALA B CA 1
ATOM 4297 C C . ALA B 1 193 ? 24.828 -19.688 -14.398 1 95.69 193 ALA B C 1
ATOM 4299 O O . ALA B 1 193 ? 24.234 -20.734 -14.68 1 95.69 193 ALA B O 1
ATOM 4300 N N . MET B 1 194 ? 24.422 -18.531 -14.891 1 95.12 194 MET B N 1
ATOM 4301 C CA . MET B 1 194 ? 23.156 -18.406 -15.602 1 95.12 194 MET B CA 1
ATOM 4302 C C . MET B 1 194 ? 23.375 -18.312 -17.109 1 95.12 194 MET B C 1
ATOM 4304 O O . MET B 1 194 ? 24.375 -17.734 -17.547 1 95.12 194 MET B O 1
ATOM 4308 N N . ALA B 1 195 ? 22.469 -18.812 -17.828 1 95.81 195 ALA B N 1
ATOM 4309 C CA . ALA B 1 195 ? 22.516 -18.719 -19.297 1 95.81 195 ALA B CA 1
ATOM 4310 C C . ALA B 1 195 ? 21.906 -17.391 -19.781 1 95.81 195 ALA B C 1
ATOM 4312 O O . ALA B 1 195 ? 20.75 -17.109 -19.5 1 95.81 195 ALA B O 1
ATOM 4313 N N . PRO B 1 196 ? 22.656 -16.641 -20.516 1 96.19 196 PRO B N 1
ATOM 4314 C CA . PRO B 1 196 ? 22.172 -15.336 -20.953 1 96.19 196 PRO B CA 1
ATOM 4315 C C . PRO B 1 196 ? 20.859 -15.43 -21.719 1 96.19 196 PRO B C 1
ATOM 4317 O O . PRO B 1 196 ? 19.984 -14.578 -21.562 1 96.19 196 PRO B O 1
ATOM 4320 N N . ASP B 1 197 ? 20.719 -16.406 -22.531 1 96.75 197 ASP B N 1
ATOM 4321 C CA . ASP B 1 197 ? 19.516 -16.547 -23.344 1 96.75 197 ASP B CA 1
ATOM 4322 C C . ASP B 1 197 ? 18.281 -16.797 -22.469 1 96.75 197 ASP B C 1
ATOM 4324 O O . ASP B 1 197 ? 17.188 -16.344 -22.797 1 96.75 197 ASP B O 1
ATOM 4328 N N . VAL B 1 198 ? 18.531 -17.516 -21.406 1 95.12 198 VAL B N 1
ATOM 4329 C CA . VAL B 1 198 ? 17.438 -17.797 -20.484 1 95.12 198 VAL B CA 1
ATOM 4330 C C . VAL B 1 198 ? 17 -16.516 -19.781 1 95.12 198 VAL B C 1
ATOM 4332 O O . VAL B 1 198 ? 15.805 -16.234 -19.672 1 95.12 198 VAL B O 1
ATOM 4335 N N . VAL B 1 199 ? 17.953 -15.719 -19.406 1 96.56 199 VAL B N 1
ATOM 4336 C CA . VAL B 1 199 ? 17.656 -14.461 -18.734 1 96.56 199 VAL B CA 1
ATOM 4337 C C . VAL B 1 199 ? 16.953 -13.508 -19.703 1 96.56 199 VAL B C 1
ATOM 4339 O O . VAL B 1 199 ? 16.016 -12.797 -19.328 1 96.56 199 VAL B O 1
ATOM 4342 N N . GLU B 1 200 ? 17.375 -13.539 -20.906 1 96.69 200 GLU B N 1
ATOM 4343 C CA . GLU B 1 200 ? 16.75 -12.68 -21.922 1 96.69 200 GLU B CA 1
ATOM 4344 C C . GLU B 1 200 ? 15.305 -13.094 -22.188 1 96.69 200 GLU B C 1
ATOM 4346 O O . GLU B 1 200 ? 14.445 -12.234 -22.391 1 96.69 200 GLU B O 1
ATOM 4351 N N . ALA B 1 201 ? 15.094 -14.32 -22.141 1 95.56 201 ALA B N 1
ATOM 4352 C CA . ALA B 1 201 ? 13.781 -14.852 -22.484 1 95.56 201 ALA B CA 1
ATOM 4353 C C . ALA B 1 201 ? 12.805 -14.703 -21.312 1 95.56 201 ALA B C 1
ATOM 4355 O O . ALA B 1 201 ? 11.625 -14.43 -21.516 1 95.56 201 ALA B O 1
ATOM 4356 N N . HIS B 1 202 ? 13.344 -14.891 -20.062 1 95.62 202 HIS B N 1
ATOM 4357 C CA . HIS B 1 202 ? 12.414 -15.062 -18.953 1 95.62 202 HIS B CA 1
ATOM 4358 C C . HIS B 1 202 ? 12.633 -14.008 -17.875 1 95.62 202 HIS B C 1
ATOM 4360 O O . HIS B 1 202 ? 11.758 -13.781 -17.031 1 95.62 202 HIS B O 1
ATOM 4366 N N . GLY B 1 203 ? 13.734 -13.414 -17.891 1 97.38 203 GLY B N 1
ATOM 4367 C CA . GLY B 1 203 ? 14.055 -12.391 -16.906 1 97.38 203 GLY B CA 1
ATOM 4368 C C . GLY B 1 203 ? 14.703 -12.961 -15.648 1 97.38 203 GLY B C 1
ATOM 4369 O O . GLY B 1 203 ? 14.883 -14.172 -15.531 1 97.38 203 GLY B O 1
ATOM 4370 N N . LEU B 1 204 ? 15.109 -12.094 -14.828 1 98 204 LEU B N 1
ATOM 4371 C CA . LEU B 1 204 ? 15.641 -12.352 -13.492 1 98 204 LEU B CA 1
ATOM 4372 C C . LEU B 1 204 ? 15.195 -11.281 -12.508 1 98 204 LEU B C 1
ATOM 4374 O O . LEU B 1 204 ? 15.312 -10.086 -12.789 1 98 204 LEU B O 1
ATOM 4378 N N . VAL B 1 205 ? 14.703 -11.75 -11.391 1 98.06 205 VAL B N 1
ATOM 4379 C CA . VAL B 1 205 ? 14.273 -10.812 -10.359 1 98.06 205 VAL B CA 1
ATOM 4380 C C . VAL B 1 205 ? 15.359 -10.688 -9.289 1 98.06 205 VAL B C 1
ATOM 4382 O O . VAL B 1 205 ? 15.898 -11.695 -8.828 1 98.06 205 VAL B O 1
ATOM 4385 N N . ALA B 1 206 ? 15.719 -9.523 -8.984 1 97.75 206 ALA B N 1
ATOM 4386 C CA . ALA B 1 206 ? 16.578 -9.203 -7.84 1 97.75 206 ALA B CA 1
ATOM 4387 C C . ALA B 1 206 ? 15.82 -8.359 -6.816 1 97.75 206 ALA B C 1
ATOM 4389 O O . ALA B 1 206 ? 15.281 -7.305 -7.152 1 97.75 206 ALA B O 1
ATOM 4390 N N . GLU B 1 207 ? 15.75 -8.805 -5.617 1 97.06 207 GLU B N 1
ATOM 4391 C CA . GLU B 1 207 ? 15.086 -8.008 -4.594 1 97.06 207 GLU B CA 1
ATOM 4392 C C . GLU B 1 207 ? 15.789 -8.141 -3.244 1 97.06 207 GLU B C 1
ATOM 4394 O O . GLU B 1 207 ? 16.594 -9.047 -3.047 1 97.06 207 GLU B O 1
ATOM 4399 N N . ARG B 1 208 ? 15.523 -7.238 -2.314 1 94.94 208 ARG B N 1
ATOM 4400 C CA . ARG B 1 208 ? 16.078 -7.301 -0.968 1 94.94 208 ARG B CA 1
ATOM 4401 C C . ARG B 1 208 ? 15.703 -8.609 -0.277 1 94.94 208 ARG B C 1
ATOM 4403 O O . ARG B 1 208 ? 14.562 -9.055 -0.365 1 94.94 208 ARG B O 1
ATOM 4410 N N . ASP B 1 209 ? 16.719 -9.188 0.346 1 96.06 209 ASP B N 1
ATOM 4411 C CA . ASP B 1 209 ? 16.453 -10.391 1.121 1 96.06 209 ASP B CA 1
ATOM 4412 C C . ASP B 1 209 ? 15.922 -10.047 2.51 1 96.06 209 ASP B C 1
ATOM 4414 O O . ASP B 1 209 ? 16.266 -9.008 3.076 1 96.06 209 ASP B O 1
ATOM 4418 N N . LEU B 1 210 ? 15.055 -10.883 3.006 1 94.56 210 LEU B N 1
ATOM 4419 C CA . LEU B 1 210 ? 14.5 -10.711 4.344 1 94.56 210 LEU B CA 1
ATOM 4420 C C . LEU B 1 210 ? 15.016 -11.789 5.289 1 94.56 210 LEU B C 1
ATOM 4422 O O . LEU B 1 210 ? 15.242 -12.93 4.879 1 94.56 210 LEU B O 1
ATOM 4426 N N . ASP B 1 211 ? 15.109 -11.336 6.508 1 92.31 211 ASP B N 1
ATOM 4427 C CA . ASP B 1 211 ? 15.484 -12.273 7.559 1 92.31 211 ASP B CA 1
ATOM 4428 C C . ASP B 1 211 ? 14.25 -12.883 8.227 1 92.31 211 ASP B C 1
ATOM 4430 O O . ASP B 1 211 ? 13.461 -12.164 8.836 1 92.31 211 ASP B O 1
ATOM 4434 N N . ALA B 1 212 ? 14.094 -14.188 8.086 1 89.56 212 ALA B N 1
ATOM 4435 C CA . ALA B 1 212 ? 13.031 -14.961 8.719 1 89.56 212 ALA B CA 1
ATOM 4436 C C . ALA B 1 212 ? 11.672 -14.32 8.477 1 89.56 212 ALA B C 1
ATOM 4438 O O . ALA B 1 212 ? 10.93 -14.039 9.43 1 89.56 212 ALA B O 1
ATOM 4439 N N . PRO B 1 213 ? 11.352 -14.18 7.238 1 93.06 213 PRO B N 1
ATOM 4440 C CA . PRO B 1 213 ? 10.078 -13.516 6.961 1 93.06 213 PRO B CA 1
ATOM 4441 C C . PRO B 1 213 ? 8.867 -14.383 7.293 1 93.06 213 PRO B C 1
ATOM 4443 O O . PRO B 1 213 ? 8.961 -15.617 7.25 1 93.06 213 PRO B O 1
ATOM 4446 N N . GLN B 1 214 ? 7.844 -13.75 7.738 1 95 214 GLN B N 1
ATOM 4447 C CA . GLN B 1 214 ? 6.523 -14.375 7.727 1 95 214 GLN B CA 1
ATOM 4448 C C . GLN B 1 214 ? 5.859 -14.227 6.363 1 95 214 GLN B C 1
ATOM 4450 O O . GLN B 1 214 ? 5.738 -13.117 5.844 1 95 214 GLN B O 1
ATOM 4455 N N . THR B 1 215 ? 5.441 -15.367 5.812 1 96.31 215 THR B N 1
ATOM 4456 C CA . THR B 1 215 ? 4.852 -15.352 4.477 1 96.31 215 THR B CA 1
ATOM 4457 C C . THR B 1 215 ? 3.348 -15.594 4.543 1 96.31 215 THR B C 1
ATOM 4459 O O . THR B 1 215 ? 2.887 -16.469 5.289 1 96.31 215 THR B O 1
ATOM 4462 N N . TYR B 1 216 ? 2.658 -14.82 3.82 1 97.75 216 TYR B N 1
ATOM 4463 C CA . TYR B 1 216 ? 1.203 -14.883 3.748 1 97.75 216 TYR B CA 1
ATOM 4464 C C . TYR B 1 216 ? 0.745 -15.328 2.363 1 97.75 216 TYR B C 1
ATOM 4466 O O . TYR B 1 216 ? 1.452 -15.125 1.373 1 97.75 216 TYR B O 1
ATOM 4474 N N . SER B 1 217 ? -0.363 -16.016 2.324 1 98.19 217 SER B N 1
ATOM 4475 C CA . SER B 1 217 ? -1.122 -16.25 1.103 1 98.19 217 SER B CA 1
ATOM 4476 C C . SER B 1 217 ? -2.416 -15.453 1.084 1 98.19 217 SER B C 1
ATOM 4478 O O . SER B 1 217 ? -3.252 -15.586 1.979 1 98.19 217 SER B O 1
ATOM 4480 N N . VAL B 1 218 ? -2.52 -14.602 0.12 1 98.81 218 VAL B N 1
ATOM 4481 C CA . VAL B 1 218 ? -3.744 -13.844 -0.09 1 98.81 218 VAL B CA 1
ATOM 4482 C C . VAL B 1 218 ? -4.316 -14.148 -1.471 1 98.81 218 VAL B C 1
ATOM 4484 O O . VAL B 1 218 ? -3.59 -14.148 -2.467 1 98.81 218 VAL B O 1
ATOM 4487 N N . GLY B 1 219 ? -5.652 -14.438 -1.484 1 98.75 219 GLY B N 1
ATOM 4488 C CA . GLY B 1 219 ? -6.145 -14.773 -2.811 1 98.75 219 GLY B CA 1
ATOM 4489 C C . GLY B 1 219 ? -7.656 -14.688 -2.922 1 98.75 219 GLY B C 1
ATOM 4490 O O . GLY B 1 219 ? -8.336 -14.273 -1.979 1 98.75 219 GLY B O 1
ATOM 4491 N N . GLN B 1 220 ? -8.086 -14.93 -4.102 1 98.69 220 GLN B N 1
ATOM 4492 C CA . GLN B 1 220 ? -9.484 -14.922 -4.504 1 98.69 220 GLN B CA 1
ATOM 4493 C C . GLN B 1 220 ? -9.781 -16.062 -5.477 1 98.69 220 GLN B C 1
ATOM 4495 O O . GLN B 1 220 ? -8.984 -16.344 -6.379 1 98.69 220 GLN B O 1
ATOM 4500 N N . VAL B 1 221 ? -10.875 -16.703 -5.254 1 98.62 221 VAL B N 1
ATOM 4501 C CA . VAL B 1 221 ? -11.305 -17.797 -6.137 1 98.62 221 VAL B CA 1
ATOM 4502 C C . VAL B 1 221 ? -12.758 -17.578 -6.543 1 98.62 221 VAL B C 1
ATOM 4504 O O . VAL B 1 221 ? -13.578 -17.125 -5.738 1 98.62 221 VAL B O 1
ATOM 4507 N N . GLU B 1 222 ? -13 -17.828 -7.781 1 98.12 222 GLU B N 1
ATOM 4508 C CA . GLU B 1 222 ? -14.359 -17.844 -8.328 1 98.12 222 GLU B CA 1
ATOM 4509 C C . GLU B 1 222 ? -14.656 -19.172 -9.023 1 98.12 222 GLU B C 1
ATOM 4511 O O . GLU B 1 222 ? -13.953 -19.562 -9.953 1 98.12 222 GLU B O 1
ATOM 4516 N N . LEU B 1 223 ? -15.633 -19.859 -8.539 1 98 223 LEU B N 1
ATOM 4517 C CA . LEU B 1 223 ? -16.016 -21.156 -9.086 1 98 223 LEU B CA 1
ATOM 4518 C C . LEU B 1 223 ? -17.531 -21.359 -8.961 1 98 223 LEU B C 1
ATOM 4520 O O . LEU B 1 223 ? -18.094 -21.188 -7.883 1 98 223 LEU B O 1
ATOM 4524 N N . ALA B 1 224 ? -18.156 -21.672 -10.07 1 94.12 224 ALA B N 1
ATOM 4525 C CA . ALA B 1 224 ? -19.578 -22.031 -10.117 1 94.12 224 ALA B CA 1
ATOM 4526 C C . ALA B 1 224 ? -20.438 -20.938 -9.484 1 94.12 224 ALA B C 1
ATOM 4528 O O . ALA B 1 224 ? -21.312 -21.219 -8.672 1 94.12 224 ALA B O 1
ATOM 4529 N N . GLY B 1 225 ? -20.078 -19.719 -9.719 1 94.44 225 GLY B N 1
ATOM 4530 C CA . GLY B 1 225 ? -20.891 -18.594 -9.312 1 94.44 225 GLY B CA 1
ATOM 4531 C C . GLY B 1 225 ? -20.562 -18.094 -7.91 1 94.44 225 GLY B C 1
ATOM 4532 O O . GLY B 1 225 ? -21.141 -17.109 -7.449 1 94.44 225 GLY B O 1
ATOM 4533 N N . LEU B 1 226 ? -19.719 -18.797 -7.25 1 96.31 226 LEU B N 1
ATOM 4534 C CA . LEU B 1 226 ? -19.328 -18.391 -5.906 1 96.31 226 LEU B CA 1
ATOM 4535 C C . LEU B 1 226 ? -17.938 -17.75 -5.918 1 96.31 226 LEU B C 1
ATOM 4537 O O . LEU B 1 226 ? -16.984 -18.328 -6.441 1 96.31 226 LEU B O 1
ATOM 4541 N N . ARG B 1 227 ? -17.906 -16.516 -5.469 1 97.69 227 ARG B N 1
ATOM 4542 C CA . ARG B 1 227 ? -16.641 -15.82 -5.281 1 97.69 227 ARG B CA 1
ATOM 4543 C C . ARG B 1 227 ? -16.266 -15.75 -3.805 1 97.69 227 ARG B C 1
ATOM 4545 O O . ARG B 1 227 ? -17.094 -15.383 -2.967 1 97.69 227 ARG B O 1
ATOM 4552 N N . ALA B 1 228 ? -15.047 -16.109 -3.455 1 98.44 228 ALA B N 1
ATOM 4553 C CA . ALA B 1 228 ? -14.539 -16.047 -2.088 1 98.44 228 ALA B CA 1
ATOM 4554 C C . ALA B 1 228 ? -13.078 -15.609 -2.064 1 98.44 228 ALA B C 1
ATOM 4556 O O . ALA B 1 228 ? -12.359 -15.766 -3.057 1 98.44 228 ALA B O 1
ATOM 4557 N N . SER B 1 229 ? -12.711 -15 -0.984 1 98.81 229 SER B N 1
ATOM 4558 C CA . SER B 1 229 ? -11.344 -14.5 -0.815 1 98.81 229 SER B CA 1
ATOM 4559 C C . SER B 1 229 ? -10.758 -14.953 0.518 1 98.81 229 SER B C 1
ATOM 4561 O O . SER B 1 229 ? -11.5 -15.266 1.455 1 98.81 229 SER B O 1
ATOM 4563 N N . TYR B 1 230 ? -9.422 -15.016 0.565 1 98.62 230 TYR B N 1
ATOM 4564 C CA . TYR B 1 230 ? -8.805 -15.555 1.769 1 98.62 230 TYR B CA 1
ATOM 4565 C C . TYR B 1 230 ? -7.492 -14.852 2.074 1 98.62 230 TYR B C 1
ATOM 4567 O O . TYR B 1 230 ? -6.895 -14.227 1.191 1 98.62 230 TYR B O 1
ATOM 4575 N N . CYS B 1 231 ? -7.133 -14.945 3.26 1 98.56 231 CYS B N 1
ATOM 4576 C CA . CYS B 1 231 ? -5.789 -14.633 3.74 1 98.56 231 CYS B CA 1
ATOM 4577 C C . CYS B 1 231 ? -5.336 -15.648 4.785 1 98.56 231 CYS B C 1
ATOM 4579 O O . CYS B 1 231 ? -6.141 -16.109 5.602 1 98.56 231 CYS B O 1
ATOM 4581 N N . GLY B 1 232 ? -4.113 -15.992 4.688 1 97.25 232 GLY B N 1
ATOM 4582 C CA . GLY B 1 232 ? -3.543 -16.906 5.664 1 97.25 232 GLY B CA 1
ATOM 4583 C C . GLY B 1 232 ? -2.027 -16.938 5.641 1 97.25 232 GLY B C 1
ATOM 4584 O O . GLY B 1 232 ? -1.394 -16.062 5.051 1 97.25 232 GLY B O 1
ATOM 4585 N N . THR B 1 233 ? -1.479 -17.891 6.359 1 97 233 THR B N 1
ATOM 4586 C CA . THR B 1 233 ? -0.029 -17.969 6.5 1 97 233 THR B CA 1
ATOM 4587 C C . THR B 1 233 ? 0.515 -19.234 5.867 1 97 233 THR B C 1
ATOM 4589 O O . THR B 1 233 ? -0.213 -20.219 5.719 1 97 233 THR B O 1
ATOM 4592 N N . GLN B 1 234 ? 1.724 -19.172 5.488 1 95.62 234 GLN B N 1
ATOM 4593 C CA . GLN B 1 234 ? 2.426 -20.312 4.918 1 95.62 234 GLN B CA 1
ATOM 4594 C C . GLN B 1 234 ? 3.367 -20.938 5.941 1 95.62 234 GLN B C 1
ATOM 4596 O O . GLN B 1 234 ? 3.85 -20.266 6.852 1 95.62 234 GLN B O 1
ATOM 4601 N N . GLY B 1 235 ? 3.471 -22.219 5.758 1 92.94 235 GLY B N 1
ATOM 4602 C CA . GLY B 1 235 ? 4.43 -22.938 6.578 1 92.94 235 GLY B CA 1
ATOM 4603 C C . GLY B 1 235 ? 5.504 -23.641 5.77 1 92.94 235 GLY B C 1
ATOM 4604 O O . GLY B 1 235 ? 5.352 -23.828 4.559 1 92.94 235 GLY B O 1
ATOM 4605 N N . LEU B 1 236 ? 6.562 -23.969 6.445 1 91.19 236 LEU B N 1
ATOM 4606 C CA . LEU B 1 236 ? 7.668 -24.688 5.828 1 91.19 236 LEU B CA 1
ATOM 4607 C C . LEU B 1 236 ? 7.742 -26.109 6.348 1 91.19 236 LEU B C 1
ATOM 4609 O O . LEU B 1 236 ? 7.203 -26.422 7.414 1 91.19 236 LEU B O 1
ATOM 4613 N N . THR B 1 237 ? 8.281 -26.906 5.539 1 93.12 237 THR B N 1
ATOM 4614 C CA . THR B 1 237 ? 8.555 -28.297 5.918 1 93.12 237 THR B CA 1
ATOM 4615 C C . THR B 1 237 ? 9.922 -28.734 5.398 1 93.12 237 THR B C 1
ATOM 4617 O O . THR B 1 237 ? 10.57 -28 4.648 1 93.12 237 THR B O 1
ATOM 4620 N N . ALA B 1 238 ? 10.375 -29.844 5.887 1 93.69 238 ALA B N 1
ATOM 4621 C CA . ALA B 1 238 ? 11.609 -30.406 5.371 1 93.69 238 ALA B CA 1
ATOM 4622 C C . ALA B 1 238 ? 11.328 -31.438 4.281 1 93.69 238 ALA B C 1
ATOM 4624 O O . ALA B 1 238 ? 10.5 -32.344 4.465 1 93.69 238 ALA B O 1
ATOM 4625 N N . ASN B 1 239 ? 12.031 -31.266 3.17 1 93.38 239 ASN B N 1
ATOM 4626 C CA . ASN B 1 239 ? 11.883 -32.281 2.137 1 93.38 239 ASN B CA 1
ATOM 4627 C C . ASN B 1 239 ? 12.727 -33.531 2.447 1 93.38 239 ASN B C 1
ATOM 4629 O O . ASN B 1 239 ? 13.281 -33.625 3.537 1 93.38 239 ASN B O 1
ATOM 4633 N N . ASN B 1 240 ? 12.766 -34.5 1.501 1 95.06 240 ASN B N 1
ATOM 4634 C CA . ASN B 1 240 ? 13.422 -35.781 1.733 1 95.06 240 ASN B CA 1
ATOM 4635 C C . ASN B 1 240 ? 14.938 -35.625 1.824 1 95.06 240 ASN B C 1
ATOM 4637 O O . ASN B 1 240 ? 15.633 -36.562 2.221 1 95.06 240 ASN B O 1
ATOM 4641 N N . HIS B 1 241 ? 15.445 -34.469 1.586 1 92.44 241 HIS B N 1
ATOM 4642 C CA . HIS B 1 241 ? 16.875 -34.188 1.669 1 92.44 241 HIS B CA 1
ATOM 4643 C C . HIS B 1 241 ? 17.188 -33.25 2.834 1 92.44 241 HIS B C 1
ATOM 4645 O O . HIS B 1 241 ? 18.312 -32.75 2.953 1 92.44 241 HIS B O 1
ATOM 4651 N N . GLY B 1 242 ? 16.172 -32.812 3.523 1 91.56 242 GLY B N 1
ATOM 4652 C CA . GLY B 1 242 ? 16.375 -32.031 4.715 1 91.56 242 GLY B CA 1
ATOM 4653 C C . GLY B 1 242 ? 16.312 -30.531 4.449 1 91.56 242 GLY B C 1
ATOM 4654 O O . GLY B 1 242 ? 16.531 -29.719 5.352 1 91.56 242 GLY B O 1
ATOM 4655 N N . GLN B 1 243 ? 16.016 -30.188 3.27 1 88.19 243 GLN B N 1
ATOM 4656 C CA . GLN B 1 243 ? 15.922 -28.781 2.928 1 88.19 243 GLN B CA 1
ATOM 4657 C C . GLN B 1 243 ? 14.547 -28.219 3.268 1 88.19 243 GLN B C 1
ATOM 4659 O O . GLN B 1 243 ? 13.531 -28.891 3.078 1 88.19 243 GLN B O 1
ATOM 4664 N N . LYS B 1 244 ? 14.531 -26.969 3.734 1 88.5 244 LYS B N 1
ATOM 4665 C CA . LYS B 1 244 ? 13.266 -26.297 4.035 1 88.5 244 LYS B CA 1
ATOM 4666 C C . LYS B 1 244 ? 12.555 -25.859 2.756 1 88.5 244 LYS B C 1
ATOM 4668 O O . LYS B 1 244 ? 13.133 -25.141 1.936 1 88.5 244 LYS B O 1
ATOM 4673 N N . VAL B 1 245 ? 11.352 -26.312 2.598 1 89.62 245 VAL B N 1
ATOM 4674 C CA . VAL B 1 245 ? 10.539 -25.984 1.435 1 89.62 245 VAL B CA 1
ATOM 4675 C C . VAL B 1 245 ? 9.125 -25.609 1.882 1 89.62 245 VAL B C 1
ATOM 4677 O O . VAL B 1 245 ? 8.812 -25.656 3.072 1 89.62 245 VAL B O 1
ATOM 4680 N N . TYR B 1 246 ? 8.359 -25.219 0.978 1 91.94 246 TYR B N 1
ATOM 4681 C CA . TYR B 1 246 ? 6.965 -24.906 1.241 1 91.94 246 TYR B CA 1
ATOM 4682 C C . TYR B 1 246 ? 6.23 -26.109 1.815 1 91.94 246 TYR B C 1
ATOM 4684 O O . TYR B 1 246 ? 6.2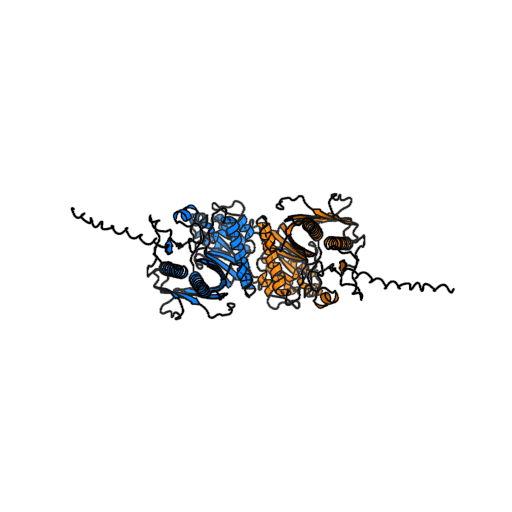7 -27.203 1.242 1 91.94 246 TYR B O 1
ATOM 4692 N N . GLY B 1 247 ? 5.496 -25.906 2.914 1 94.69 247 GLY B N 1
ATOM 4693 C CA . GLY B 1 247 ? 4.844 -27.016 3.588 1 94.69 247 GLY B CA 1
ATOM 4694 C C . GLY B 1 247 ? 3.332 -26.906 3.598 1 94.69 247 GLY B C 1
ATOM 4695 O O . GLY B 1 247 ? 2.641 -27.797 4.098 1 94.69 247 GLY B O 1
ATOM 4696 N N . GLY B 1 248 ? 2.873 -25.812 3.1 1 96.56 248 GLY B N 1
ATOM 4697 C CA . GLY B 1 248 ? 1.43 -25.625 3.09 1 96.56 248 GLY B CA 1
ATOM 4698 C C . GLY B 1 248 ? 1.001 -24.25 3.572 1 96.56 248 GLY B C 1
ATOM 4699 O O . GLY B 1 248 ? 1.842 -23.406 3.883 1 96.56 248 GLY B O 1
ATOM 4700 N N . SER B 1 249 ? -0.32 -24.078 3.488 1 97 249 SER B N 1
ATOM 4701 C CA . SER B 1 249 ? -0.928 -22.828 3.916 1 97 249 SER B CA 1
ATOM 4702 C C . SER B 1 249 ? -2.164 -23.078 4.773 1 97 249 SER B C 1
ATOM 4704 O O . SER B 1 249 ? -2.824 -24.109 4.637 1 97 249 SER B O 1
ATOM 4706 N N . THR B 1 250 ? -2.406 -22.25 5.703 1 97.38 250 THR B N 1
ATOM 4707 C CA . THR B 1 250 ? -3.668 -22.172 6.434 1 97.38 250 THR B CA 1
ATOM 4708 C C . THR B 1 250 ? -4.41 -20.875 6.098 1 97.38 250 THR B C 1
ATOM 4710 O O . THR B 1 250 ? -3.902 -19.781 6.352 1 97.38 250 THR B O 1
ATOM 4713 N N . LEU B 1 251 ? -5.59 -21.078 5.566 1 98 251 LEU B N 1
ATOM 4714 C CA . LEU B 1 251 ? -6.305 -19.953 4.969 1 98 251 LEU B CA 1
ATOM 4715 C C . LEU B 1 251 ? -7.605 -19.688 5.715 1 98 251 LEU B C 1
ATOM 4717 O O . LEU B 1 251 ? -8.336 -20.625 6.055 1 98 251 LEU B O 1
ATOM 4721 N N . THR B 1 252 ? -7.848 -18.438 6.027 1 97.56 252 THR B N 1
ATOM 4722 C CA . THR B 1 252 ? -9.172 -17.969 6.398 1 97.56 252 THR B CA 1
ATOM 4723 C C . THR B 1 252 ? -9.898 -17.359 5.191 1 97.56 252 THR B C 1
ATOM 4725 O O . THR B 1 252 ? -9.469 -16.344 4.648 1 97.56 252 THR B O 1
ATOM 4728 N N . MET B 1 253 ? -10.984 -18.047 4.805 1 97.69 253 MET B N 1
ATOM 4729 C CA . MET B 1 253 ? -11.703 -17.641 3.598 1 97.69 253 MET B CA 1
ATOM 4730 C C . MET B 1 253 ? -13.062 -17.031 3.949 1 97.69 253 MET B C 1
ATOM 4732 O O . MET B 1 253 ? -13.766 -17.547 4.828 1 97.69 253 MET B O 1
ATOM 4736 N N . VAL B 1 254 ? -13.406 -15.953 3.303 1 97.69 254 VAL B N 1
ATOM 4737 C CA . VAL B 1 254 ? -14.703 -15.312 3.453 1 97.69 254 VAL B CA 1
ATOM 4738 C C . VAL B 1 254 ? -15.375 -15.164 2.088 1 97.69 254 VAL B C 1
ATOM 4740 O O . VAL B 1 254 ? -14.711 -15.242 1.053 1 97.69 254 VAL B O 1
ATOM 4743 N N . ARG B 1 255 ? -16.719 -15.023 2.096 1 97.25 255 ARG B N 1
ATOM 4744 C CA . ARG B 1 255 ? -17.438 -14.75 0.86 1 97.25 255 ARG B CA 1
ATOM 4745 C C . ARG B 1 255 ? -17.125 -13.352 0.342 1 97.25 255 ARG B C 1
ATOM 4747 O O . ARG B 1 255 ? -16.938 -12.422 1.129 1 97.25 255 ARG B O 1
ATOM 4754 N N . GLY B 1 256 ? -17.047 -13.273 -0.985 1 97.31 256 GLY B N 1
ATOM 4755 C CA . GLY B 1 256 ? -16.844 -11.961 -1.597 1 97.31 256 GLY B CA 1
ATOM 4756 C C . GLY B 1 256 ? -15.453 -11.758 -2.148 1 97.31 256 GLY B C 1
ATOM 4757 O O . GLY B 1 256 ? -14.68 -12.711 -2.256 1 97.31 256 GLY B O 1
ATOM 4758 N N . GLY B 1 257 ? -15.18 -10.562 -2.594 1 97.5 257 GLY B N 1
ATOM 4759 C CA . GLY B 1 257 ? -13.883 -10.219 -3.162 1 97.5 257 GLY B CA 1
ATOM 4760 C C . GLY B 1 257 ? -12.844 -9.883 -2.113 1 97.5 257 GLY B C 1
ATOM 4761 O O . GLY B 1 257 ? -13.102 -9.992 -0.914 1 97.5 257 GLY B O 1
ATOM 4762 N N . LEU B 1 258 ? -11.688 -9.508 -2.568 1 97.81 258 LEU B N 1
ATOM 4763 C CA . LEU B 1 258 ? -10.57 -9.234 -1.679 1 97.81 258 LEU B CA 1
ATOM 4764 C C . LEU B 1 258 ? -10.938 -8.172 -0.651 1 97.81 258 LEU B C 1
ATOM 4766 O O . LEU B 1 258 ? -10.469 -8.203 0.486 1 97.81 258 LEU B O 1
ATOM 4770 N N . GLU B 1 259 ? -11.797 -7.207 -0.993 1 94.06 259 GLU B N 1
ATOM 4771 C CA . GLU B 1 259 ? -12.18 -6.121 -0.095 1 94.06 259 GLU B CA 1
ATOM 4772 C C . GLU B 1 259 ? -12.93 -6.656 1.122 1 94.06 259 GLU B C 1
ATOM 4774 O O . GLU B 1 259 ? -12.969 -6.004 2.168 1 94.06 259 GLU B O 1
ATOM 4779 N N . ALA B 1 260 ? -13.578 -7.789 0.99 1 96.56 260 ALA B N 1
ATOM 4780 C CA . ALA B 1 260 ? -14.305 -8.391 2.105 1 96.56 260 ALA B CA 1
ATOM 4781 C C . ALA B 1 260 ? -13.352 -8.766 3.238 1 96.56 260 ALA B C 1
ATOM 4783 O O . ALA B 1 260 ? -13.75 -8.789 4.406 1 96.56 260 ALA B O 1
ATOM 4784 N N . LEU B 1 261 ? -12.125 -9.039 2.904 1 97.12 261 LEU B N 1
ATOM 4785 C CA . LEU B 1 261 ? -11.125 -9.43 3.896 1 97.12 261 LEU B CA 1
ATOM 4786 C C . LEU B 1 261 ? -10.82 -8.273 4.84 1 97.12 261 LEU B C 1
ATOM 4788 O O . LEU B 1 261 ? -10.445 -8.492 5.996 1 97.12 261 LEU B O 1
ATOM 4792 N N . LEU B 1 262 ? -10.969 -7.031 4.352 1 92.31 262 LEU B N 1
ATOM 4793 C CA . LEU B 1 262 ? -10.648 -5.859 5.152 1 92.31 262 LEU B CA 1
ATOM 4794 C C . LEU B 1 262 ? -11.633 -5.695 6.305 1 92.31 262 LEU B C 1
ATOM 4796 O O . LEU B 1 262 ? -11.344 -5.004 7.281 1 92.31 262 LEU B O 1
ATOM 4800 N N . ARG B 1 263 ? -12.727 -6.309 6.172 1 90.44 263 ARG B N 1
ATOM 4801 C CA . ARG B 1 263 ? -13.766 -6.195 7.191 1 90.44 263 ARG B CA 1
ATOM 4802 C C . ARG B 1 263 ? -13.617 -7.293 8.242 1 90.44 263 ARG B C 1
ATOM 4804 O O . ARG B 1 263 ? -14.305 -7.27 9.266 1 90.44 263 ARG B O 1
ATOM 4811 N N . HIS B 1 264 ? -12.828 -8.273 7.934 1 91.19 264 HIS B N 1
ATOM 4812 C CA . HIS B 1 264 ? -12.586 -9.352 8.891 1 91.19 264 HIS B CA 1
ATOM 4813 C C . HIS B 1 264 ? -11.609 -8.914 9.977 1 91.19 264 HIS B C 1
ATOM 4815 O O . HIS B 1 264 ? -10.68 -8.156 9.711 1 91.19 264 HIS B O 1
ATOM 4821 N N . PRO B 1 265 ? -11.836 -9.375 11.195 1 90.56 265 PRO B N 1
ATOM 4822 C CA . PRO B 1 265 ? -10.992 -8.938 12.312 1 90.56 265 PRO B CA 1
ATOM 4823 C C . PRO B 1 265 ? -9.617 -9.602 12.312 1 90.56 265 PRO B C 1
ATOM 4825 O O . PRO B 1 265 ? -9.25 -10.281 13.273 1 90.56 265 PRO B O 1
ATOM 4828 N N . PHE B 1 266 ? -8.859 -9.406 11.305 1 93.12 266 PHE B N 1
ATOM 4829 C CA . PHE B 1 266 ? -7.477 -9.859 11.227 1 93.12 266 PHE B CA 1
ATOM 4830 C C . PHE B 1 266 ? -6.562 -8.953 12.047 1 93.12 266 PHE B C 1
ATOM 4832 O O . PHE B 1 266 ? -6.914 -7.812 12.344 1 93.12 266 PHE B O 1
ATOM 4839 N N . ASP B 1 267 ? -5.484 -9.562 12.438 1 93.25 267 ASP B N 1
ATOM 4840 C CA . ASP B 1 267 ? -4.48 -8.703 13.062 1 93.25 267 ASP B CA 1
ATOM 4841 C C . ASP B 1 267 ? -3.883 -7.727 12.055 1 93.25 267 ASP B C 1
ATOM 4843 O O . ASP B 1 267 ? -4.117 -7.848 10.852 1 93.25 267 ASP B O 1
ATOM 4847 N N . ALA B 1 268 ? -3.105 -6.777 12.492 1 92.44 268 ALA B N 1
ATOM 4848 C CA . ALA B 1 268 ? -2.617 -5.652 11.703 1 92.44 268 ALA B CA 1
ATOM 4849 C C . ALA B 1 268 ? -1.729 -6.129 10.562 1 92.44 268 ALA B C 1
ATOM 4851 O O . ALA B 1 268 ? -1.834 -5.633 9.438 1 92.44 268 ALA B O 1
ATOM 4852 N N . ARG B 1 269 ? -0.856 -7.043 10.828 1 92.88 269 ARG B N 1
ATOM 4853 C CA . ARG B 1 269 ? 0.062 -7.531 9.805 1 92.88 269 ARG B CA 1
ATOM 4854 C C . ARG B 1 269 ? -0.69 -8.273 8.703 1 92.88 269 ARG B C 1
ATOM 4856 O O . ARG B 1 269 ? -0.378 -8.117 7.523 1 92.88 269 ARG B O 1
ATOM 4863 N N . THR B 1 270 ? -1.658 -9.062 9.094 1 95.44 270 THR B N 1
ATOM 4864 C CA . THR B 1 270 ? -2.488 -9.758 8.109 1 95.44 270 THR B CA 1
ATOM 4865 C C . THR B 1 270 ? -3.221 -8.766 7.219 1 95.44 270 THR B C 1
ATOM 4867 O O . THR B 1 270 ? -3.283 -8.938 6 1 95.44 270 THR B O 1
ATOM 4870 N N . LEU B 1 271 ? -3.73 -7.746 7.812 1 94.62 271 LEU B N 1
ATOM 4871 C CA . LEU B 1 271 ? -4.426 -6.727 7.035 1 94.62 271 LEU B CA 1
ATOM 4872 C C . LEU B 1 271 ? -3.469 -6.027 6.078 1 94.62 271 LEU B C 1
ATOM 4874 O O . LEU B 1 271 ? -3.844 -5.695 4.953 1 94.62 271 LEU B O 1
ATOM 4878 N N . ALA B 1 272 ? -2.246 -5.82 6.531 1 94.75 272 ALA B N 1
ATOM 4879 C CA . ALA B 1 272 ? -1.235 -5.25 5.648 1 94.75 272 ALA B CA 1
ATOM 4880 C C . ALA B 1 272 ? -0.981 -6.152 4.445 1 94.75 272 ALA B C 1
ATOM 4882 O O . ALA B 1 272 ? -0.816 -5.672 3.322 1 94.75 272 ALA B O 1
ATOM 4883 N N . ALA B 1 273 ? -0.981 -7.426 4.68 1 97.69 273 ALA B N 1
ATOM 4884 C CA . ALA B 1 273 ? -0.797 -8.383 3.592 1 97.69 273 ALA B CA 1
ATOM 4885 C C . ALA B 1 273 ? -1.946 -8.305 2.592 1 97.69 273 ALA B C 1
ATOM 4887 O O . ALA B 1 273 ? -1.724 -8.305 1.379 1 97.69 273 ALA B O 1
ATOM 4888 N N . VAL B 1 274 ? -3.137 -8.219 3.105 1 97.75 274 VAL B N 1
ATOM 4889 C CA . VAL B 1 274 ? -4.32 -8.117 2.258 1 97.75 274 VAL B CA 1
ATOM 4890 C C . VAL B 1 274 ? -4.23 -6.859 1.394 1 97.75 274 VAL B C 1
ATOM 4892 O O . VAL B 1 274 ? -4.469 -6.91 0.184 1 97.75 274 VAL B O 1
ATOM 4895 N N . ARG B 1 275 ? -3.842 -5.773 1.943 1 95.31 275 ARG B N 1
ATOM 4896 C CA . ARG B 1 275 ? -3.777 -4.508 1.222 1 95.31 275 ARG B CA 1
ATOM 4897 C C . ARG B 1 275 ? -2.719 -4.555 0.125 1 95.31 275 ARG B C 1
ATOM 4899 O O . ARG B 1 275 ? -2.947 -4.078 -0.988 1 95.31 275 ARG B O 1
ATOM 4906 N N . ALA B 1 276 ? -1.558 -5.109 0.461 1 96.94 276 ALA B N 1
ATOM 4907 C CA . ALA B 1 276 ? -0.512 -5.246 -0.55 1 96.94 276 ALA B CA 1
ATOM 4908 C C . ALA B 1 276 ? -0.998 -6.086 -1.73 1 96.94 276 ALA B C 1
ATOM 4910 O O . ALA B 1 276 ? -0.787 -5.719 -2.889 1 96.94 276 ALA B O 1
ATOM 4911 N N . ALA B 1 277 ? -1.67 -7.152 -1.429 1 98.38 277 ALA B N 1
ATOM 4912 C CA . ALA B 1 277 ? -2.201 -8.023 -2.473 1 98.38 277 ALA B CA 1
ATOM 4913 C C . ALA B 1 277 ? -3.24 -7.293 -3.32 1 98.38 277 ALA B C 1
ATOM 4915 O O . ALA B 1 277 ? -3.277 -7.453 -4.543 1 98.38 277 ALA B O 1
ATOM 4916 N N . MET B 1 278 ? -4.062 -6.512 -2.658 1 96.69 278 MET B N 1
ATOM 4917 C CA . MET B 1 278 ? -5.105 -5.773 -3.367 1 96.69 278 MET B CA 1
ATOM 4918 C C . MET B 1 278 ? -4.492 -4.77 -4.34 1 96.69 278 MET B C 1
ATOM 4920 O O . MET B 1 278 ? -4.945 -4.648 -5.48 1 96.69 278 MET B O 1
ATOM 4924 N N . VAL B 1 279 ? -3.465 -4.086 -3.895 1 95.56 279 VAL B N 1
ATOM 4925 C CA . VAL B 1 279 ? -2.793 -3.121 -4.758 1 95.56 279 VAL B CA 1
ATOM 4926 C C . VAL B 1 279 ? -2.217 -3.836 -5.98 1 95.56 279 VAL B C 1
ATOM 4928 O O . VAL B 1 279 ? -2.4 -3.387 -7.113 1 95.56 279 VAL B O 1
ATOM 4931 N N . TYR B 1 280 ? -1.579 -4.902 -5.789 1 97.69 280 TYR B N 1
ATOM 4932 C CA . TYR B 1 280 ? -0.963 -5.695 -6.848 1 97.69 280 TYR B CA 1
ATOM 4933 C C . TYR B 1 280 ? -2.014 -6.211 -7.824 1 97.69 280 TYR B C 1
ATOM 4935 O O . TYR B 1 280 ? -1.854 -6.086 -9.039 1 97.69 280 TYR B O 1
ATOM 4943 N N . HIS B 1 281 ? -3.092 -6.77 -7.242 1 97.56 281 HIS B N 1
ATOM 4944 C CA . HIS B 1 281 ? -4.191 -7.324 -8.023 1 97.56 281 HIS B CA 1
ATOM 4945 C C . HIS B 1 281 ? -4.816 -6.258 -8.922 1 97.56 281 HIS B C 1
ATOM 4947 O O . HIS B 1 281 ? -4.996 -6.48 -10.125 1 97.56 281 HIS B O 1
ATOM 4953 N N . GLU B 1 282 ? -5.086 -5.125 -8.375 1 94.69 282 GLU B N 1
ATOM 4954 C CA . GLU B 1 282 ? -5.711 -4.035 -9.117 1 94.69 282 GLU B CA 1
ATOM 4955 C C . GLU B 1 282 ? -4.785 -3.502 -10.203 1 94.69 282 GLU B C 1
ATOM 4957 O O . GLU B 1 282 ? -5.234 -3.152 -11.297 1 94.69 282 GLU B O 1
ATOM 4962 N N . ALA B 1 283 ? -3.535 -3.436 -9.875 1 96 283 ALA B N 1
ATOM 4963 C CA . ALA B 1 283 ? -2.557 -2.975 -10.859 1 96 283 ALA B CA 1
ATOM 4964 C C . ALA B 1 283 ? -2.5 -3.916 -12.062 1 96 283 ALA B C 1
ATOM 4966 O O . ALA B 1 283 ? -2.486 -3.467 -13.211 1 96 283 ALA B O 1
ATOM 4967 N N . ALA B 1 284 ? -2.479 -5.207 -11.766 1 97.19 284 ALA B N 1
ATOM 4968 C CA . ALA B 1 284 ? -2.426 -6.188 -12.844 1 97.19 284 ALA B CA 1
ATOM 4969 C C . ALA B 1 284 ? -3.648 -6.074 -13.75 1 97.19 284 ALA B C 1
ATOM 4971 O O . ALA B 1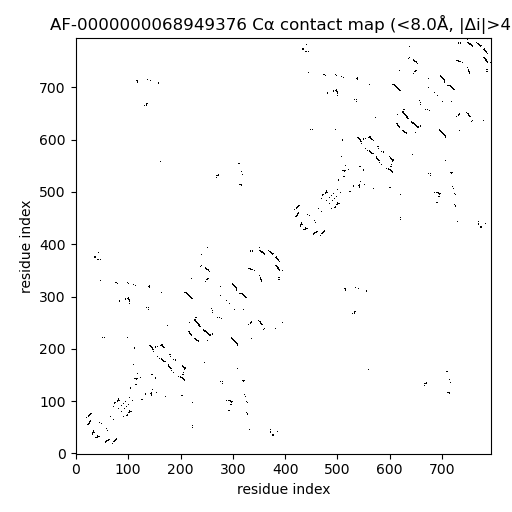 284 ? -3.521 -6.074 -14.977 1 97.19 284 ALA B O 1
ATOM 4972 N N . LEU B 1 285 ? -4.781 -5.922 -13.141 1 95.62 285 LEU B N 1
ATOM 4973 C CA . LEU B 1 285 ? -6.008 -5.824 -13.922 1 95.62 285 LEU B CA 1
ATOM 4974 C C . LEU B 1 285 ? -6.047 -4.527 -14.719 1 95.62 285 LEU B C 1
ATOM 4976 O O . LEU B 1 285 ? -6.484 -4.516 -15.875 1 95.62 285 LEU B O 1
ATOM 4980 N N . ALA B 1 286 ? -5.617 -3.471 -14.102 1 93.88 286 ALA B N 1
ATOM 4981 C CA . ALA B 1 286 ? -5.641 -2.174 -14.773 1 93.88 286 ALA B CA 1
ATOM 4982 C C . ALA B 1 286 ? -4.711 -2.164 -15.984 1 93.88 286 ALA B C 1
ATOM 4984 O O . ALA B 1 286 ? -5.031 -1.57 -17.016 1 93.88 286 ALA B O 1
ATOM 4985 N N . CYS B 1 287 ? -3.604 -2.818 -15.875 1 95.56 287 CYS B N 1
ATOM 4986 C CA . CYS B 1 287 ? -2.568 -2.709 -16.891 1 95.56 287 CYS B CA 1
ATOM 4987 C C . CYS B 1 287 ? -2.715 -3.812 -17.938 1 95.56 287 CYS B C 1
ATOM 4989 O O . CYS B 1 287 ? -2.332 -3.633 -19.094 1 95.56 287 CYS B O 1
ATOM 4991 N N . TYR B 1 288 ? -3.322 -4.957 -17.547 1 95.75 288 TYR B N 1
ATOM 4992 C CA . TYR B 1 288 ? -3.326 -6.09 -18.469 1 95.75 288 TYR B CA 1
ATOM 4993 C C . TYR B 1 288 ? -4.734 -6.645 -18.641 1 95.75 288 TYR B C 1
ATOM 4995 O O . TYR B 1 288 ? -4.949 -7.586 -19.406 1 95.75 288 TYR B O 1
ATOM 5003 N N . GLY B 1 289 ? -5.715 -6.07 -17.984 1 90.5 289 GLY B N 1
ATOM 5004 C CA . GLY B 1 289 ? -7.082 -6.57 -18.031 1 90.5 289 GLY B CA 1
ATOM 5005 C C . GLY B 1 289 ? -7.77 -6.281 -19.344 1 90.5 289 GLY B C 1
ATOM 5006 O O . GLY B 1 289 ? -7.793 -7.129 -20.25 1 90.5 289 GLY B O 1
ATOM 5007 N N . ASP B 1 290 ? -8.219 -5.059 -19.531 1 75.81 290 ASP B N 1
ATOM 5008 C CA . ASP B 1 290 ? -9 -4.707 -20.719 1 75.81 290 ASP B CA 1
ATOM 5009 C C . ASP B 1 290 ? -8.156 -4.766 -21.984 1 75.81 290 ASP B C 1
ATOM 5011 O O . ASP B 1 290 ? -8.531 -5.418 -22.953 1 75.81 290 ASP B O 1
ATOM 5015 N N . ALA B 1 291 ? -7 -4.227 -21.844 1 71.75 291 ALA B N 1
ATOM 5016 C CA . ALA B 1 291 ? -6.152 -4.172 -23.031 1 71.75 291 ALA B CA 1
ATOM 5017 C C . ALA B 1 291 ? -5.578 -5.543 -23.359 1 71.75 291 ALA B C 1
ATOM 5019 O O . ALA B 1 291 ? -5.348 -5.863 -24.531 1 71.75 291 ALA B O 1
ATOM 5020 N N . GLY B 1 292 ? -5.531 -6.387 -22.453 1 77.44 292 GLY B N 1
ATOM 5021 C CA . GLY B 1 292 ? -4.855 -7.656 -22.656 1 77.44 292 GLY B CA 1
ATOM 5022 C C . GLY B 1 292 ? -5.781 -8.852 -22.562 1 77.44 292 GLY B C 1
ATOM 5023 O O . GLY B 1 292 ? -5.355 -9.992 -22.766 1 77.44 292 GLY B O 1
ATOM 5024 N N . ASN B 1 293 ? -6.973 -8.609 -22.188 1 87 293 ASN B N 1
ATOM 5025 C CA . ASN B 1 293 ? -7.973 -9.656 -22.016 1 87 293 ASN B CA 1
ATOM 5026 C C . ASN B 1 293 ? -7.582 -10.633 -20.906 1 87 293 ASN B C 1
ATOM 5028 O O . ASN B 1 293 ? -7.727 -11.844 -21.047 1 87 293 ASN B O 1
ATOM 5032 N N . MET B 1 294 ? -6.988 -10.094 -19.953 1 94.31 294 MET B N 1
ATOM 5033 C CA . MET B 1 294 ? -6.656 -10.891 -18.781 1 94.31 294 MET B CA 1
ATOM 5034 C C . MET B 1 294 ? -7.918 -11.422 -18.109 1 94.31 294 MET B C 1
ATOM 5036 O O . MET B 1 294 ? -8.914 -10.711 -18 1 94.31 294 MET B O 1
ATOM 5040 N N . VAL B 1 295 ? -7.969 -12.734 -17.812 1 94.56 295 VAL B N 1
ATOM 5041 C CA . VAL B 1 295 ? -9.055 -13.43 -17.125 1 94.56 295 VAL B CA 1
ATOM 5042 C C . VAL B 1 295 ? -8.516 -14.141 -15.891 1 94.56 295 VAL B C 1
ATOM 5044 O O . VAL B 1 295 ? -7.523 -14.875 -15.977 1 94.56 295 VAL B O 1
ATOM 5047 N N . LEU B 1 296 ? -9.156 -13.883 -14.773 1 97.44 296 LEU B N 1
ATOM 5048 C CA . LEU B 1 296 ? -8.727 -14.547 -13.547 1 97.44 296 LEU B CA 1
ATOM 5049 C C . LEU B 1 296 ? -9.922 -15.156 -12.812 1 97.44 296 LEU B C 1
ATOM 5051 O O . LEU B 1 296 ? -10.867 -14.453 -12.469 1 97.44 296 LEU B O 1
ATOM 5055 N N . SER B 1 297 ? -9.906 -16.453 -12.641 1 98.44 297 SER B N 1
ATOM 5056 C CA . SER B 1 297 ? -10.859 -17.094 -11.742 1 98.44 297 SER B CA 1
ATOM 5057 C C . SER B 1 297 ? -10.188 -17.516 -10.438 1 98.44 297 SER B C 1
ATOM 5059 O O . SER B 1 297 ? -10.867 -17.797 -9.445 1 98.44 297 SER B O 1
ATOM 5061 N N . ARG B 1 298 ? -8.922 -17.578 -10.492 1 98.62 298 ARG B N 1
ATOM 5062 C CA . ARG B 1 298 ? -8.125 -17.906 -9.312 1 98.62 298 ARG B CA 1
ATOM 5063 C C . ARG B 1 298 ? -6.859 -17.062 -9.25 1 98.62 298 ARG B C 1
ATOM 5065 O O . ARG B 1 298 ? -6.094 -17.016 -10.219 1 98.62 298 ARG B O 1
ATOM 5072 N N . CYS B 1 299 ? -6.648 -16.453 -8.164 1 98.25 299 CYS B N 1
ATOM 5073 C CA . CYS B 1 299 ? -5.41 -15.711 -7.961 1 98.25 299 CYS B CA 1
ATOM 5074 C C . CYS B 1 299 ? -4.883 -15.898 -6.543 1 98.25 299 CYS B C 1
ATOM 5076 O O . CYS B 1 299 ? -5.664 -15.984 -5.594 1 98.25 299 CYS B O 1
ATOM 5078 N N . ASN B 1 300 ? -3.676 -16.062 -6.41 1 98.31 300 ASN B N 1
ATOM 5079 C CA . ASN B 1 300 ? -2.949 -16.125 -5.148 1 98.31 300 ASN B CA 1
ATOM 5080 C C . ASN B 1 300 ? -1.727 -15.211 -5.16 1 98.31 300 ASN B C 1
ATOM 5082 O O . ASN B 1 300 ? -1.004 -15.148 -6.156 1 98.31 300 ASN B O 1
ATOM 5086 N N . TYR B 1 301 ? -1.557 -14.477 -4.125 1 98.38 301 TYR B N 1
ATOM 5087 C CA . TYR B 1 301 ? -0.399 -13.609 -3.93 1 98.38 301 TYR B CA 1
ATOM 5088 C C . TYR B 1 301 ? 0.397 -14.031 -2.701 1 98.38 301 TYR B C 1
ATOM 5090 O O . TYR B 1 301 ? -0.151 -14.125 -1.601 1 98.38 301 TYR B O 1
ATOM 5098 N N . ASP B 1 302 ? 1.672 -14.32 -2.879 1 97.12 302 ASP B N 1
ATOM 5099 C CA . ASP B 1 302 ? 2.582 -14.516 -1.754 1 97.12 302 ASP B CA 1
ATOM 5100 C C . ASP B 1 302 ? 3.111 -13.172 -1.24 1 97.12 302 ASP B C 1
ATOM 5102 O O . ASP B 1 302 ? 3.756 -12.43 -1.982 1 97.12 302 ASP B O 1
ATOM 5106 N N . VAL B 1 303 ? 2.809 -12.93 -0.036 1 97.81 303 VAL B N 1
ATOM 5107 C CA . VAL B 1 303 ? 3.227 -11.688 0.606 1 97.81 303 VAL B CA 1
ATOM 5108 C C . VAL B 1 303 ? 4.133 -12 1.794 1 97.81 303 VAL B C 1
ATOM 5110 O O . VAL B 1 303 ? 3.871 -12.93 2.557 1 97.81 303 VAL B O 1
ATOM 5113 N N . ALA B 1 304 ? 5.176 -11.219 1.974 1 96.75 304 ALA B N 1
ATOM 5114 C CA . ALA B 1 304 ? 6.086 -11.477 3.086 1 96.75 304 ALA B CA 1
ATOM 5115 C C . ALA B 1 304 ? 6.43 -10.188 3.828 1 96.75 304 ALA B C 1
ATOM 5117 O O . ALA B 1 304 ? 6.461 -9.109 3.232 1 96.75 304 ALA B O 1
ATOM 5118 N N . PHE B 1 305 ? 6.629 -10.328 5.113 1 94.88 305 PHE B N 1
ATOM 5119 C CA . PHE B 1 305 ? 7.129 -9.258 5.969 1 94.88 305 PHE B CA 1
ATOM 5120 C C . PHE B 1 305 ? 8.266 -9.758 6.848 1 94.88 305 PHE B C 1
ATOM 5122 O O . PHE B 1 305 ? 8.219 -10.883 7.359 1 94.88 305 PHE B O 1
ATOM 5129 N N . GLY B 1 306 ? 9.234 -8.984 7.031 1 92.75 306 GLY B N 1
ATOM 5130 C CA . GLY B 1 306 ? 10.328 -9.305 7.93 1 92.75 306 GLY B CA 1
ATOM 5131 C C . GLY B 1 306 ? 11.43 -8.258 7.926 1 92.75 306 GLY B C 1
ATOM 5132 O O . GLY B 1 306 ? 11.398 -7.324 7.121 1 92.75 306 GLY B O 1
ATOM 5133 N N . PRO B 1 307 ? 12.312 -8.367 8.852 1 90.19 307 PRO B N 1
ATOM 5134 C CA . PRO B 1 307 ? 13.469 -7.465 8.828 1 90.19 307 PRO B CA 1
ATOM 5135 C C . PRO B 1 307 ? 14.336 -7.648 7.582 1 90.19 307 PRO B C 1
ATOM 5137 O O . PRO B 1 307 ? 14.492 -8.766 7.09 1 90.19 307 PRO B O 1
ATOM 5140 N N . PRO B 1 308 ? 14.844 -6.527 7.062 1 90.31 308 PRO B N 1
ATOM 5141 C CA . PRO B 1 308 ? 15.805 -6.703 5.969 1 90.31 308 PRO B CA 1
ATOM 5142 C C . PRO B 1 308 ? 17.031 -7.496 6.387 1 90.31 308 PRO B C 1
ATOM 5144 O O . PRO B 1 308 ? 17.594 -7.258 7.461 1 90.31 308 PRO B O 1
ATOM 5147 N N . ALA B 1 309 ? 17.406 -8.359 5.566 1 92.5 309 ALA B N 1
ATOM 5148 C CA . ALA B 1 309 ? 18.594 -9.172 5.867 1 92.5 309 ALA B CA 1
ATOM 5149 C C . ALA B 1 309 ? 19.844 -8.305 5.965 1 92.5 309 ALA B C 1
ATOM 5151 O O . ALA B 1 309 ? 20 -7.359 5.191 1 92.5 309 ALA B O 1
ATOM 5152 N N . GLY B 1 310 ? 20.75 -8.734 6.879 1 82.75 310 GLY B N 1
ATOM 5153 C CA . GLY B 1 310 ? 22.031 -8.055 7.027 1 82.75 310 GLY B CA 1
ATOM 5154 C C . GLY B 1 310 ? 21.953 -6.832 7.922 1 82.75 310 GLY B C 1
ATOM 5155 O O . GLY B 1 310 ? 22.969 -6.191 8.188 1 82.75 310 GLY B O 1
ATOM 5156 N N . SER B 1 311 ? 20.844 -6.293 8.125 1 69.44 311 SER B N 1
ATOM 5157 C CA . SER B 1 311 ? 20.734 -5.074 8.93 1 69.44 311 SER B CA 1
ATOM 5158 C C . SER B 1 311 ? 20.688 -5.398 10.414 1 69.44 311 SER B C 1
ATOM 5160 O O . SER B 1 311 ? 20.188 -6.449 10.82 1 69.44 311 SER B O 1
ATOM 5162 N N . ALA B 1 312 ? 21.75 -4.906 11.102 1 56.56 312 ALA B N 1
ATOM 5163 C CA . ALA B 1 312 ? 21.656 -4.965 12.555 1 56.56 312 ALA B CA 1
ATOM 5164 C C . ALA B 1 312 ? 20.359 -4.332 13.062 1 56.56 312 ALA B C 1
ATOM 5166 O O . ALA B 1 312 ? 20.141 -4.25 14.266 1 56.56 312 ALA B O 1
ATOM 5167 N N . GLY B 1 313 ? 19.703 -3.742 12.172 1 54.19 313 GLY B N 1
ATOM 5168 C CA . GLY B 1 313 ? 18.672 -2.791 12.578 1 54.19 313 GLY B CA 1
ATOM 5169 C C . GLY B 1 313 ? 17.406 -3.455 13.062 1 54.19 313 GLY B C 1
ATOM 5170 O O . GLY B 1 313 ? 16.594 -3.922 12.25 1 54.19 313 GLY B O 1
ATOM 5171 N N . HIS B 1 314 ? 17.359 -3.66 14.344 1 61.19 314 HIS B N 1
ATOM 5172 C CA . HIS B 1 314 ? 16.156 -4.012 15.086 1 61.19 314 HIS B CA 1
ATOM 5173 C C . HIS B 1 314 ? 15.055 -2.982 14.867 1 61.19 314 HIS B C 1
ATOM 5175 O O . HIS B 1 314 ? 15.336 -1.801 14.656 1 61.19 314 HIS B O 1
ATOM 5181 N N . GLY B 1 315 ? 13.922 -3.424 14.25 1 66.44 315 GLY B N 1
ATOM 5182 C CA . GLY B 1 315 ? 12.727 -2.592 14.266 1 66.44 315 GLY B CA 1
ATOM 5183 C C . GLY B 1 315 ? 12.18 -2.291 12.883 1 66.44 315 GLY B C 1
ATOM 5184 O O . GLY B 1 315 ? 11 -1.981 12.734 1 66.44 315 GLY B O 1
ATOM 5185 N N . GLN B 1 316 ? 13.164 -2.316 11.836 1 79.62 316 GLN B N 1
ATOM 5186 C CA . GLN B 1 316 ? 12.633 -2.078 10.492 1 79.62 316 GLN B CA 1
ATOM 5187 C C . GLN B 1 316 ? 11.984 -3.338 9.93 1 79.62 316 GLN B C 1
ATOM 5189 O O . GLN B 1 316 ? 12.484 -4.445 10.133 1 79.62 316 GLN B O 1
ATOM 5194 N N . VAL B 1 317 ? 10.898 -3.117 9.297 1 87.81 317 VAL B N 1
ATOM 5195 C CA . VAL B 1 317 ? 10.211 -4.211 8.625 1 87.81 317 VAL B CA 1
ATOM 5196 C C . VAL B 1 317 ? 9.977 -3.852 7.156 1 87.81 317 VAL B C 1
ATOM 5198 O O . VAL B 1 317 ? 9.539 -2.74 6.848 1 87.81 317 VAL B O 1
ATOM 5201 N N . LEU B 1 318 ? 10.461 -4.719 6.312 1 90.44 318 LEU B N 1
ATOM 5202 C CA . LEU B 1 318 ? 10.102 -4.66 4.898 1 90.44 318 LEU B CA 1
ATOM 5203 C C . LEU B 1 318 ? 9.023 -5.68 4.566 1 90.44 318 LEU B C 1
ATOM 5205 O O . LEU B 1 318 ? 8.883 -6.691 5.258 1 90.44 318 LEU B O 1
ATOM 5209 N N . GLY B 1 319 ? 8.305 -5.324 3.562 1 93.19 319 GLY B N 1
ATOM 5210 C CA . GLY B 1 319 ? 7.32 -6.312 3.146 1 93.19 319 GLY B CA 1
ATOM 5211 C C . GLY B 1 319 ? 6.586 -5.926 1.877 1 93.19 319 GLY B C 1
ATOM 5212 O O . GLY B 1 319 ? 6.645 -4.773 1.443 1 93.19 319 GLY B O 1
ATOM 5213 N N . GLY B 1 320 ? 5.918 -6.898 1.332 1 96.06 320 GLY B N 1
ATOM 5214 C CA . GLY B 1 320 ? 5.137 -6.75 0.115 1 96.06 320 GLY B CA 1
ATOM 5215 C C . GLY B 1 320 ? 4.961 -8.047 -0.646 1 96.06 320 GLY B C 1
ATOM 5216 O O . GLY B 1 320 ? 5.332 -9.117 -0.155 1 96.06 320 GLY B O 1
ATOM 5217 N N . VAL B 1 321 ? 4.328 -7.93 -1.768 1 98.12 321 VAL B N 1
ATOM 5218 C CA . VAL B 1 321 ? 4.047 -9.086 -2.615 1 98.12 321 VAL B CA 1
ATOM 5219 C C . VAL B 1 321 ? 5.344 -9.594 -3.242 1 98.12 321 VAL B C 1
ATOM 5221 O O . VAL B 1 321 ? 6.086 -8.828 -3.857 1 98.12 321 VAL B O 1
ATOM 5224 N N . LEU B 1 322 ? 5.543 -10.891 -3.082 1 96.12 322 LEU B N 1
ATOM 5225 C CA . LEU B 1 322 ? 6.703 -11.555 -3.67 1 96.12 322 LEU B CA 1
ATOM 5226 C C . LEU B 1 322 ? 6.391 -12.039 -5.078 1 96.12 322 LEU B C 1
ATOM 5228 O O . LEU B 1 322 ? 7.258 -12.023 -5.953 1 96.12 322 LEU B O 1
ATOM 5232 N N . GLU B 1 323 ? 5.219 -12.531 -5.148 1 94.75 323 GLU B N 1
ATOM 5233 C CA . GLU B 1 323 ? 4.812 -13.148 -6.406 1 94.75 323 GLU B CA 1
ATOM 5234 C C . GLU B 1 323 ? 3.297 -13.32 -6.477 1 94.75 323 GLU B C 1
ATOM 5236 O O . GLU B 1 323 ? 2.631 -13.406 -5.441 1 94.75 323 GLU B O 1
ATOM 5241 N N . GLN B 1 324 ? 2.857 -13.25 -7.723 1 96.94 324 GLN B N 1
ATOM 5242 C CA . GLN B 1 324 ? 1.493 -13.664 -8.031 1 96.94 324 GLN B CA 1
ATOM 5243 C C . GLN B 1 324 ? 1.466 -15.078 -8.609 1 96.94 324 GLN B C 1
ATOM 5245 O O . GLN B 1 324 ? 2.445 -15.531 -9.203 1 96.94 324 GLN B O 1
ATOM 5250 N N . SER B 1 325 ? 0.36 -15.758 -8.359 1 96.81 325 SER B N 1
ATOM 5251 C CA . SER B 1 325 ? 0.08 -17.031 -9.016 1 96.81 325 SER B CA 1
ATOM 5252 C C . SER B 1 325 ? -1.355 -17.094 -9.531 1 96.81 325 SER B C 1
ATOM 5254 O O . SER B 1 325 ? -2.303 -16.969 -8.75 1 96.81 325 SER B O 1
ATOM 5256 N N . TRP B 1 326 ? -1.5 -17.266 -10.844 1 97.75 326 TRP B N 1
ATOM 5257 C CA . TRP B 1 326 ? -2.82 -17.359 -11.461 1 97.75 326 TRP B CA 1
ATOM 5258 C C . TRP B 1 326 ? -3.041 -18.75 -12.047 1 97.75 326 TRP B C 1
ATOM 5260 O O . TRP B 1 326 ? -3.668 -18.891 -13.094 1 97.75 326 TRP B O 1
ATOM 5270 N N . ARG B 1 327 ? -2.469 -19.688 -11.414 1 97 327 ARG B N 1
ATOM 5271 C CA . ARG B 1 327 ? -2.557 -21.109 -11.711 1 97 327 ARG B CA 1
ATOM 5272 C C . ARG B 1 327 ? -2.855 -21.922 -10.453 1 97 327 ARG B C 1
ATOM 5274 O O . ARG B 1 327 ? -2.826 -21.375 -9.344 1 97 327 ARG B O 1
ATOM 5281 N N . VAL B 1 328 ? -3.164 -23.141 -10.727 1 97.12 328 VAL B N 1
ATOM 5282 C CA . VAL B 1 328 ? -3.27 -24.062 -9.602 1 97.12 328 VAL B CA 1
ATOM 5283 C C . VAL B 1 328 ? -1.933 -24.141 -8.867 1 97.12 328 VAL B C 1
ATOM 5285 O O . VAL B 1 328 ? -0.871 -24.094 -9.492 1 97.12 328 VAL B O 1
ATOM 5288 N N . GLY B 1 329 ? -2.018 -24.203 -7.531 1 94.44 329 GLY B N 1
ATOM 5289 C CA . GLY B 1 329 ? -0.795 -24.234 -6.742 1 94.44 329 GLY B CA 1
ATOM 5290 C C . GLY B 1 329 ? -0.982 -24.859 -5.371 1 94.44 329 GLY B C 1
ATOM 5291 O O . GLY B 1 329 ? -1.919 -25.641 -5.16 1 94.44 329 GLY B O 1
ATOM 5292 N N . GLY B 1 330 ? -0.068 -24.609 -4.508 1 94.31 330 GLY B N 1
ATOM 5293 C CA . GLY B 1 330 ? -0.013 -25.25 -3.197 1 94.31 330 GLY B CA 1
ATOM 5294 C C . GLY B 1 330 ? -1.227 -24.953 -2.34 1 94.31 330 GLY B C 1
ATOM 5295 O O . GLY B 1 330 ? -1.628 -25.766 -1.515 1 94.31 330 GLY B O 1
ATOM 5296 N N . ALA B 1 331 ? -1.781 -23.812 -2.549 1 97.06 331 ALA B N 1
ATOM 5297 C CA . ALA B 1 331 ? -2.896 -23.391 -1.706 1 97.06 331 ALA B CA 1
ATOM 5298 C C . ALA B 1 331 ? -4.219 -23.953 -2.225 1 97.06 331 ALA B C 1
ATOM 5300 O O . ALA B 1 331 ? -5.234 -23.906 -1.527 1 97.06 331 ALA B O 1
ATOM 5301 N N . THR B 1 332 ? -4.262 -24.5 -3.391 1 98.5 332 THR B N 1
ATOM 5302 C CA . THR B 1 332 ? -5.508 -24.781 -4.09 1 98.5 332 THR B CA 1
ATOM 5303 C C . THR B 1 332 ? -6.344 -25.797 -3.312 1 98.5 332 THR B C 1
ATOM 5305 O O . THR B 1 332 ? -7.57 -25.703 -3.262 1 98.5 332 THR B O 1
ATOM 5308 N N . GLY B 1 333 ? -5.68 -26.812 -2.727 1 98.56 333 GLY B N 1
ATOM 5309 C CA . GLY B 1 333 ? -6.441 -27.766 -1.925 1 98.56 333 GLY B CA 1
ATOM 5310 C C . GLY B 1 333 ? -7.27 -27.094 -0.843 1 98.56 333 GLY B C 1
ATOM 5311 O O . GLY B 1 333 ? -8.445 -27.422 -0.661 1 98.56 333 GLY B O 1
ATOM 5312 N N . ALA B 1 334 ? -6.656 -26.203 -0.141 1 98.44 334 ALA B N 1
ATOM 5313 C CA . ALA B 1 334 ? -7.355 -25.469 0.909 1 98.44 334 ALA B CA 1
ATOM 5314 C C . ALA B 1 334 ? -8.438 -24.562 0.32 1 98.44 334 ALA B C 1
ATOM 5316 O O . ALA B 1 334 ? -9.516 -24.422 0.892 1 98.44 334 ALA B O 1
ATOM 5317 N N . GLU B 1 335 ? -8.156 -23.938 -0.804 1 98.69 335 GLU B N 1
ATOM 5318 C CA . GLU B 1 335 ? -9.141 -23.109 -1.489 1 98.69 335 GLU B CA 1
ATOM 5319 C C . GLU B 1 335 ? -10.414 -23.891 -1.781 1 98.69 335 GLU B C 1
ATOM 5321 O O . GLU B 1 335 ? -11.516 -23.422 -1.495 1 98.69 335 GLU B O 1
ATOM 5326 N N . LEU B 1 336 ? -10.219 -25.031 -2.312 1 98.75 336 LEU B N 1
ATOM 5327 C CA . LEU B 1 336 ? -11.352 -25.844 -2.752 1 98.75 336 LEU B CA 1
ATOM 5328 C C . LEU B 1 336 ? -12.109 -26.422 -1.557 1 98.75 336 LEU B C 1
ATOM 5330 O O . LEU B 1 336 ? -13.344 -26.484 -1.575 1 98.75 336 LEU B O 1
ATOM 5334 N N . ALA B 1 337 ? -11.352 -26.828 -0.525 1 98.06 337 ALA B N 1
ATOM 5335 C CA . ALA B 1 337 ? -12.023 -27.297 0.688 1 98.06 337 ALA B CA 1
ATOM 5336 C C . ALA B 1 337 ? -12.922 -26.203 1.272 1 98.06 337 ALA B C 1
ATOM 5338 O O . ALA B 1 337 ? -14.07 -26.469 1.64 1 98.06 337 ALA B O 1
ATOM 5339 N N . ALA B 1 338 ? -12.414 -25.062 1.342 1 97.88 338 ALA B N 1
ATOM 5340 C CA . ALA B 1 338 ? -13.156 -23.938 1.904 1 97.88 338 ALA B CA 1
ATOM 5341 C C . ALA B 1 338 ? -14.352 -23.578 1.025 1 97.88 338 ALA B C 1
ATOM 5343 O O . ALA B 1 338 ? -15.445 -23.312 1.53 1 97.88 338 ALA B O 1
ATOM 5344 N N . LEU B 1 339 ? -14.164 -23.562 -0.274 1 97.56 339 LEU B N 1
ATOM 5345 C CA . LEU B 1 339 ? -15.242 -23.234 -1.202 1 97.56 339 LEU B CA 1
ATOM 5346 C C . LEU B 1 339 ? -16.391 -24.25 -1.079 1 97.56 339 LEU B C 1
ATOM 5348 O O . LEU B 1 339 ? -17.562 -23.859 -1.099 1 97.56 339 LEU B O 1
ATOM 5352 N N . ALA B 1 340 ? -16 -25.469 -1.029 1 97.31 340 ALA B N 1
ATOM 5353 C CA . ALA B 1 340 ? -17.016 -26.516 -0.876 1 97.31 340 ALA B CA 1
ATOM 5354 C C . ALA B 1 340 ? -17.844 -26.281 0.385 1 97.31 340 ALA B C 1
ATOM 5356 O O . ALA B 1 340 ? -19.062 -26.438 0.365 1 97.31 340 ALA B O 1
ATOM 5357 N N . ALA B 1 341 ? -17.156 -25.922 1.434 1 96.31 341 ALA B N 1
ATOM 5358 C CA . ALA B 1 341 ? -17.844 -25.672 2.699 1 96.31 341 ALA B CA 1
ATOM 5359 C C . ALA B 1 341 ? -18.797 -24.5 2.586 1 96.31 341 ALA B C 1
ATOM 5361 O O . ALA B 1 341 ? -19.922 -24.531 3.094 1 96.31 341 ALA B O 1
ATOM 5362 N N . LEU B 1 342 ? -18.359 -23.469 1.965 1 96.06 342 LEU B N 1
ATOM 5363 C CA . LEU B 1 342 ? -19.203 -22.297 1.782 1 96.06 342 LEU B CA 1
ATOM 5364 C C . LEU B 1 342 ? -20.406 -22.609 0.91 1 96.06 342 LEU B C 1
ATOM 5366 O O . LEU B 1 342 ? -21.5 -22.109 1.149 1 96.06 342 LEU B O 1
ATOM 5370 N N . ARG B 1 343 ? -20.234 -23.406 -0.091 1 95.31 343 ARG B N 1
ATOM 5371 C CA . ARG B 1 343 ? -21.312 -23.781 -0.991 1 95.31 343 ARG B CA 1
ATOM 5372 C C . ARG B 1 343 ? -22.344 -24.656 -0.279 1 95.31 343 ARG B C 1
ATOM 5374 O O . ARG B 1 343 ? -23.547 -24.5 -0.491 1 95.31 343 ARG B O 1
ATOM 5381 N N . GLU B 1 344 ? -21.891 -25.469 0.495 1 94.81 344 GLU B N 1
ATOM 5382 C CA . GLU B 1 344 ? -22.75 -26.391 1.222 1 94.81 344 GLU B CA 1
ATOM 5383 C C . GLU B 1 344 ? -23.641 -25.656 2.219 1 94.81 344 GLU B C 1
ATOM 5385 O O . GLU B 1 344 ? -24.781 -26.047 2.449 1 94.81 344 GLU B O 1
ATOM 5390 N N . ASP B 1 345 ? -23.078 -24.594 2.836 1 94.56 345 ASP B N 1
ATOM 5391 C CA . ASP B 1 345 ? -23.812 -23.828 3.826 1 94.56 345 ASP B CA 1
ATOM 5392 C C . ASP B 1 345 ? -23.812 -22.344 3.48 1 94.56 345 ASP B C 1
ATOM 5394 O O . ASP B 1 345 ? -22.891 -21.609 3.852 1 94.56 345 ASP B O 1
ATOM 5398 N N . PRO B 1 346 ? -24.891 -21.891 2.916 1 91.5 346 PRO B N 1
ATOM 5399 C CA . PRO B 1 346 ? -24.953 -20.5 2.498 1 91.5 346 PRO B CA 1
ATOM 5400 C C . PRO B 1 346 ? -24.875 -19.516 3.676 1 91.5 346 PRO B C 1
ATOM 5402 O O . PRO B 1 346 ? -24.609 -18.328 3.484 1 91.5 346 PRO B O 1
ATOM 5405 N N . ARG B 1 347 ? -25.094 -19.938 4.906 1 92.44 347 ARG B N 1
ATOM 5406 C CA . ARG B 1 347 ? -25.078 -19.078 6.082 1 92.44 347 ARG B CA 1
ATOM 5407 C C . ARG B 1 347 ? -23.656 -18.906 6.613 1 92.44 347 ARG B C 1
ATOM 5409 O O . ARG B 1 347 ? -23.391 -18.016 7.422 1 92.44 347 ARG B O 1
ATOM 5416 N N . ARG B 1 348 ? -22.875 -19.828 6.145 1 91.56 348 ARG B N 1
ATOM 5417 C CA . ARG B 1 348 ? -21.484 -19.75 6.586 1 91.56 348 ARG B CA 1
ATOM 5418 C C . ARG B 1 348 ? -20.766 -18.562 5.941 1 91.56 348 ARG B C 1
ATOM 5420 O O . ARG B 1 348 ? -20.734 -18.438 4.715 1 91.56 348 ARG B O 1
ATOM 5427 N N . ALA B 1 349 ? -20.219 -17.656 6.746 1 89.75 349 ALA B N 1
ATOM 5428 C CA . ALA B 1 349 ? -19.594 -16.438 6.223 1 89.75 349 ALA B CA 1
ATOM 5429 C C . ALA B 1 349 ? -18.078 -16.578 6.168 1 89.75 349 ALA B C 1
ATOM 5431 O O . ALA B 1 349 ? -17.406 -15.828 5.457 1 89.75 349 ALA B O 1
ATOM 5432 N N . ARG B 1 350 ? -17.594 -17.578 6.938 1 94.25 350 ARG B N 1
ATOM 5433 C CA . ARG B 1 350 ? -16.156 -17.75 7.031 1 94.25 350 ARG B CA 1
ATOM 5434 C C . ARG B 1 350 ? -15.781 -19.219 7.203 1 94.25 350 ARG B C 1
ATOM 5436 O O . ARG B 1 350 ? -16.547 -19.984 7.793 1 94.25 350 ARG B O 1
ATOM 5443 N N . VAL B 1 351 ? -14.656 -19.594 6.633 1 96.06 351 VAL B N 1
ATOM 5444 C CA . VAL B 1 351 ? -14.141 -20.953 6.73 1 96.06 351 VAL B CA 1
ATOM 5445 C C . VAL B 1 351 ? -12.617 -20.922 6.844 1 96.06 351 VAL B C 1
ATOM 5447 O O . VAL B 1 351 ? -11.961 -20.109 6.184 1 96.06 351 VAL B O 1
ATOM 5450 N N . VAL B 1 352 ? -12.086 -21.75 7.703 1 96.88 352 VAL B N 1
ATOM 5451 C CA . VAL B 1 352 ? -10.641 -21.938 7.77 1 96.88 352 VAL B CA 1
ATOM 5452 C C . VAL B 1 352 ? -10.266 -23.297 7.195 1 96.88 352 VAL B C 1
ATOM 5454 O O . VAL B 1 352 ? -10.875 -24.312 7.551 1 96.88 352 VAL B O 1
ATOM 5457 N N . ALA B 1 353 ? -9.359 -23.328 6.262 1 97.88 353 ALA B N 1
ATOM 5458 C CA . ALA B 1 353 ? -8.891 -24.562 5.629 1 97.88 353 ALA B CA 1
ATOM 5459 C C . ALA B 1 353 ? -7.371 -24.547 5.473 1 97.88 353 ALA B C 1
ATOM 5461 O O . ALA B 1 353 ? -6.754 -23.484 5.438 1 97.88 353 ALA B O 1
ATOM 5462 N N . ALA B 1 354 ? -6.812 -25.75 5.383 1 97.88 354 ALA B N 1
ATOM 5463 C CA . ALA B 1 354 ? -5.359 -25.844 5.293 1 97.88 354 ALA B CA 1
ATOM 5464 C C . ALA B 1 354 ? -4.941 -26.891 4.258 1 97.88 354 ALA B C 1
ATOM 5466 O O . ALA B 1 354 ? -5.645 -27.875 4.039 1 97.88 354 ALA B O 1
ATOM 5467 N N . THR B 1 355 ? -3.863 -26.609 3.594 1 98.06 355 THR B N 1
ATOM 5468 C CA . THR B 1 355 ? -3.107 -27.609 2.848 1 98.06 355 THR B CA 1
ATOM 5469 C C . THR B 1 355 ? -1.826 -27.984 3.59 1 98.06 355 THR B C 1
ATOM 5471 O O . THR B 1 355 ? -1.241 -27.156 4.285 1 98.06 355 THR B O 1
ATOM 5474 N N . ARG B 1 356 ? -1.446 -29.203 3.422 1 97.75 356 ARG B N 1
ATOM 5475 C CA . ARG B 1 356 ? -0.198 -29.703 3.994 1 97.75 356 ARG B CA 1
ATOM 5476 C C . ARG B 1 356 ? 0.565 -30.562 2.99 1 97.75 356 ARG B C 1
ATOM 5478 O O . ARG B 1 356 ? -0.033 -31.359 2.27 1 97.75 356 ARG B O 1
ATOM 5485 N N . GLU B 1 357 ? 1.786 -30.312 2.873 1 97.06 357 GLU B N 1
ATOM 5486 C CA . GLU B 1 357 ? 2.738 -31.172 2.191 1 97.06 357 GLU B CA 1
ATOM 5487 C C . GLU B 1 357 ? 3.738 -31.781 3.178 1 97.06 357 GLU B C 1
ATOM 5489 O O . GLU B 1 357 ? 4.469 -31.047 3.85 1 97.06 357 GLU B O 1
ATOM 5494 N N . VAL B 1 358 ? 3.742 -33.031 3.264 1 97.31 358 VAL B N 1
ATOM 5495 C CA . VAL B 1 358 ? 4.586 -33.719 4.223 1 97.31 358 VAL B CA 1
ATOM 5496 C C . VAL B 1 358 ? 5.445 -34.75 3.492 1 97.31 358 VAL B C 1
ATOM 5498 O O . VAL B 1 358 ? 4.922 -35.656 2.836 1 97.31 358 VAL B O 1
ATOM 5501 N N . TYR B 1 359 ? 6.715 -34.594 3.627 1 96.94 359 TYR B N 1
ATOM 5502 C CA . TYR B 1 359 ? 7.645 -35.5 2.986 1 96.94 359 TYR B CA 1
ATOM 5503 C C . TYR B 1 359 ? 7.969 -36.688 3.904 1 96.94 359 TYR B C 1
ATOM 5505 O O . TYR B 1 359 ? 7.902 -36.562 5.129 1 96.94 359 TYR B O 1
ATOM 5513 N N . GLY B 1 360 ? 8.312 -37.812 3.23 1 96 360 GLY B N 1
ATOM 5514 C CA . GLY B 1 360 ? 8.648 -39 3.984 1 96 360 GLY B CA 1
ATOM 5515 C C . GLY B 1 360 ? 7.625 -40.125 3.824 1 96 360 GLY B C 1
ATOM 5516 O O . GLY B 1 360 ? 6.586 -39.938 3.191 1 96 360 GLY B O 1
ATOM 5517 N N . LYS B 1 361 ? 7.984 -41.25 4.441 1 94.06 361 LYS B N 1
ATOM 5518 C CA . LYS B 1 361 ? 7.125 -42.438 4.367 1 94.06 361 LYS B CA 1
ATOM 5519 C C . LYS B 1 361 ? 6.223 -42.531 5.594 1 94.06 361 LYS B C 1
ATOM 5521 O O . LYS B 1 361 ? 6.539 -42 6.652 1 94.06 361 LYS B O 1
ATOM 5526 N N . GLY B 1 362 ? 5.113 -43.188 5.402 1 93.06 362 GLY B N 1
ATOM 5527 C CA . GLY B 1 362 ? 4.258 -43.531 6.523 1 93.06 362 GLY B CA 1
ATOM 5528 C C . GLY B 1 362 ? 3.576 -42.344 7.156 1 93.06 362 GLY B C 1
ATOM 5529 O O . GLY B 1 362 ? 3.371 -42.312 8.367 1 93.06 362 GLY B O 1
ATOM 5530 N N . VAL B 1 363 ? 3.377 -41.344 6.383 1 95 363 VAL B N 1
ATOM 5531 C CA . VAL B 1 363 ? 2.719 -40.156 6.906 1 95 363 VAL B CA 1
ATOM 5532 C C . VAL B 1 363 ? 1.264 -40.469 7.242 1 95 363 VAL B C 1
ATOM 5534 O O . VAL B 1 363 ? 0.537 -41.031 6.418 1 95 363 VAL B O 1
ATOM 5537 N N . ARG B 1 364 ? 0.844 -40.156 8.477 1 95.75 364 ARG B N 1
ATOM 5538 C CA . ARG B 1 364 ? -0.549 -40.281 8.891 1 95.75 364 ARG B CA 1
ATOM 5539 C C . ARG B 1 364 ? -1.363 -39.062 8.5 1 95.75 364 ARG B C 1
ATOM 5541 O O . ARG B 1 364 ? -1.012 -37.938 8.875 1 95.75 364 ARG B O 1
ATOM 5548 N N . VAL B 1 365 ? -2.389 -39.281 7.762 1 97.12 365 VAL B N 1
ATOM 5549 C CA . VAL B 1 365 ? -3.268 -38.219 7.309 1 97.12 365 VAL B CA 1
ATOM 5550 C C . VAL B 1 365 ? -4.535 -38.188 8.164 1 97.12 365 VAL B C 1
ATOM 5552 O O . VAL B 1 365 ? -5.117 -39.219 8.445 1 97.12 365 VAL B O 1
ATOM 5555 N N . PRO B 1 366 ? -4.93 -37 8.641 1 95 366 PRO B N 1
ATOM 5556 C CA . PRO B 1 366 ? -6.191 -36.938 9.383 1 95 366 PRO B CA 1
ATOM 5557 C C . PRO B 1 366 ? -7.367 -37.5 8.609 1 95 366 PRO B C 1
ATOM 5559 O O . PRO B 1 366 ? -7.445 -37.375 7.387 1 95 366 PRO B O 1
ATOM 5562 N N . ASP B 1 367 ? -8.336 -38.062 9.305 1 95.06 367 ASP B N 1
ATOM 5563 C CA . ASP B 1 367 ? -9.461 -38.781 8.703 1 95.06 367 ASP B CA 1
ATOM 5564 C C . ASP B 1 367 ? -10.344 -37.812 7.906 1 95.06 367 ASP B C 1
ATOM 5566 O O . ASP B 1 367 ? -10.992 -38.219 6.934 1 95.06 367 ASP B O 1
ATOM 5570 N N . ASP B 1 368 ? -10.344 -36.594 8.305 1 94.19 368 ASP B N 1
ATOM 5571 C CA . ASP B 1 368 ? -11.234 -35.625 7.676 1 94.19 368 ASP B CA 1
ATOM 5572 C C . ASP B 1 368 ? -10.531 -34.906 6.547 1 94.19 368 ASP B C 1
ATOM 5574 O O . ASP B 1 368 ? -11.078 -33.938 5.98 1 94.19 368 ASP B O 1
ATOM 5578 N N . ALA B 1 369 ? -9.352 -35.344 6.234 1 97.12 369 ALA B N 1
ATOM 5579 C CA . ALA B 1 369 ? -8.578 -34.656 5.203 1 97.12 369 ALA B CA 1
ATOM 5580 C C . ALA B 1 369 ? -8.828 -35.25 3.828 1 97.12 369 ALA B C 1
ATOM 5582 O O . ALA B 1 369 ? -9.18 -36.438 3.717 1 97.12 369 ALA B O 1
ATOM 5583 N N . GLU B 1 370 ? -8.766 -34.469 2.891 1 97.62 370 GLU B N 1
ATOM 5584 C CA . GLU B 1 370 ? -8.75 -34.906 1.5 1 97.62 370 GLU B CA 1
ATOM 5585 C C . GLU B 1 370 ? -7.324 -35.062 0.984 1 97.62 370 GLU B C 1
ATOM 5587 O O . GLU B 1 370 ? -6.535 -34.125 1.017 1 97.62 370 GLU B O 1
ATOM 5592 N N . ILE B 1 371 ? -7.051 -36.25 0.445 1 98.19 371 ILE B N 1
ATOM 5593 C CA . ILE B 1 371 ? -5.703 -36.531 -0.039 1 98.19 371 ILE B CA 1
ATOM 5594 C C . ILE B 1 371 ? -5.598 -36.156 -1.517 1 98.19 371 ILE B C 1
ATOM 5596 O O . ILE B 1 371 ? -6.406 -36.594 -2.334 1 98.19 371 ILE B O 1
ATOM 5600 N N . TYR B 1 372 ? -4.633 -35.406 -1.811 1 98.31 372 TYR B N 1
ATOM 5601 C CA . TYR B 1 372 ? -4.395 -35.031 -3.199 1 98.31 372 TYR B CA 1
ATOM 5602 C C . TYR B 1 372 ? -3.24 -35.812 -3.791 1 98.31 372 TYR B C 1
ATOM 5604 O O . TYR B 1 372 ? -3.17 -36.031 -5.008 1 98.31 372 TYR B O 1
ATOM 5612 N N . PHE B 1 373 ? -2.316 -36.219 -2.953 1 98.25 373 PHE B N 1
ATOM 5613 C CA . PHE B 1 373 ? -1.242 -37.125 -3.348 1 98.25 373 PHE B CA 1
ATOM 5614 C C . PHE B 1 373 ? -0.685 -37.875 -2.139 1 98.25 373 PHE B C 1
ATOM 5616 O O . PHE B 1 373 ? -0.485 -37.25 -1.077 1 98.25 373 PHE B O 1
ATOM 5623 N N . GLN B 1 374 ? -0.482 -39.094 -2.201 1 97.88 374 GLN B N 1
ATOM 5624 C CA . GLN B 1 374 ? 0.243 -39.906 -1.235 1 97.88 374 GLN B CA 1
ATOM 5625 C C . GLN B 1 374 ? 0.954 -41.062 -1.924 1 97.88 374 GLN B C 1
ATOM 5627 O O . GLN B 1 374 ? 0.308 -42 -2.393 1 97.88 374 GLN B O 1
ATOM 5632 N N . GLY B 1 375 ? 2.199 -40.906 -1.998 1 96.94 375 GLY B N 1
ATOM 5633 C CA . GLY B 1 375 ? 2.967 -41.938 -2.693 1 96.94 375 GLY B CA 1
ATOM 5634 C C . GLY B 1 375 ? 4.406 -41.531 -2.947 1 96.94 375 GLY B C 1
ATOM 5635 O O . GLY B 1 375 ? 4.953 -40.656 -2.242 1 96.94 375 GLY B O 1
ATOM 5636 N N . GLU B 1 376 ? 5.039 -42.312 -3.852 1 97.31 376 GLU B N 1
ATOM 5637 C CA . GLU B 1 376 ? 6.43 -42.062 -4.23 1 97.31 376 GLU B CA 1
ATOM 5638 C C . GLU B 1 376 ? 6.512 -41.25 -5.535 1 97.31 376 GLU B C 1
ATOM 5640 O O . GLU B 1 376 ? 6.188 -41.781 -6.602 1 97.31 376 GLU B O 1
ATOM 5645 N N . ASP B 1 377 ? 6.918 -40.062 -5.375 1 96.81 377 ASP B N 1
ATOM 5646 C CA . ASP B 1 377 ? 7.16 -39.25 -6.57 1 96.81 377 ASP B CA 1
ATOM 5647 C C . ASP B 1 377 ? 8.531 -39.531 -7.168 1 96.81 377 ASP B C 1
ATOM 5649 O O . ASP B 1 377 ? 9.516 -39.688 -6.438 1 96.81 377 ASP B O 1
ATOM 5653 N N . ARG B 1 378 ? 8.594 -39.562 -8.469 1 95.44 378 ARG B N 1
ATOM 5654 C CA . ARG B 1 378 ? 9.805 -39.969 -9.164 1 95.44 378 ARG B CA 1
ATOM 5655 C C . ARG B 1 378 ? 10.961 -39.031 -8.875 1 95.44 378 ARG B C 1
ATOM 5657 O O . ARG B 1 378 ? 12.125 -39.406 -8.891 1 95.44 378 ARG B O 1
ATOM 5664 N N . HIS B 1 379 ? 10.672 -37.844 -8.586 1 91.56 379 HIS B N 1
ATOM 5665 C CA . HIS B 1 379 ? 11.734 -36.844 -8.359 1 91.56 379 HIS B CA 1
ATOM 5666 C C . HIS B 1 379 ? 11.836 -36.5 -6.887 1 91.56 379 HIS B C 1
ATOM 5668 O O . HIS B 1 379 ? 12.938 -36.406 -6.336 1 91.56 379 HIS B O 1
ATOM 5674 N N . ALA B 1 380 ? 10.719 -36.344 -6.16 1 93.12 380 ALA B N 1
ATOM 5675 C CA . ALA B 1 380 ? 10.688 -35.781 -4.812 1 93.12 380 ALA B CA 1
ATOM 5676 C C . ALA B 1 380 ? 10.727 -36.875 -3.76 1 93.12 380 ALA B C 1
ATOM 5678 O O . ALA B 1 380 ? 10.992 -36.594 -2.584 1 93.12 380 ALA B O 1
ATOM 5679 N N . GLY B 1 381 ? 10.531 -38.094 -4.195 1 96.5 381 GLY B N 1
ATOM 5680 C CA . GLY B 1 381 ? 10.461 -39.188 -3.219 1 96.5 381 GLY B CA 1
ATOM 5681 C C . GLY B 1 381 ? 9.109 -39.281 -2.531 1 96.5 381 GLY B C 1
ATOM 5682 O O . GLY B 1 381 ? 8.094 -38.844 -3.086 1 96.5 381 GLY B O 1
ATOM 5683 N N . PRO B 1 382 ? 9.086 -39.969 -1.384 1 97.88 382 PRO B N 1
ATOM 5684 C CA . PRO B 1 382 ? 7.812 -40.094 -0.669 1 97.88 382 PRO B CA 1
ATOM 5685 C C . PRO B 1 382 ? 7.215 -38.75 -0.269 1 97.88 382 PRO B C 1
ATOM 5687 O O . PRO B 1 382 ? 7.902 -37.938 0.33 1 97.88 382 PRO B O 1
ATOM 5690 N N . LEU B 1 383 ? 6.031 -38.531 -0.564 1 97.88 383 LEU B N 1
ATOM 5691 C CA . LEU B 1 383 ? 5.363 -37.25 -0.356 1 97.88 383 LEU B CA 1
ATOM 5692 C C . LEU B 1 383 ? 3.869 -37.438 -0.128 1 97.88 383 LEU B C 1
ATOM 5694 O O . LEU B 1 383 ? 3.252 -38.312 -0.741 1 97.88 383 LEU B O 1
ATOM 5698 N N . THR B 1 384 ? 3.312 -36.75 0.837 1 98.31 384 THR B N 1
ATOM 5699 C CA . THR B 1 384 ? 1.879 -36.688 1.099 1 98.31 384 THR B CA 1
ATOM 5700 C C . THR B 1 384 ? 1.371 -35.25 1.014 1 98.31 384 THR B C 1
ATOM 5702 O O . THR B 1 384 ? 1.953 -34.344 1.612 1 98.31 384 THR B O 1
ATOM 5705 N N . LYS B 1 385 ? 0.346 -35.031 0.207 1 98.25 385 LYS B N 1
ATOM 5706 C CA . LYS B 1 385 ? -0.344 -33.75 0.109 1 98.25 385 LYS B CA 1
ATOM 5707 C C . LYS B 1 385 ? -1.821 -33.875 0.465 1 98.25 385 LYS B C 1
ATOM 5709 O O . LYS B 1 385 ? -2.523 -34.719 -0.105 1 98.25 385 LYS B O 1
ATOM 5714 N N . TYR B 1 386 ? -2.262 -33.094 1.387 1 98.5 386 TYR B N 1
ATOM 5715 C CA . TYR B 1 386 ? -3.676 -33.156 1.739 1 98.5 386 TYR B CA 1
ATOM 5716 C C . TYR B 1 386 ? -4.207 -31.797 2.148 1 98.5 386 TYR B C 1
ATOM 5718 O O . TYR B 1 386 ? -3.434 -30.859 2.344 1 98.5 386 TYR B O 1
ATOM 5726 N N . ALA B 1 387 ? -5.508 -31.641 2.18 1 98.5 387 ALA B N 1
ATOM 5727 C CA . ALA B 1 387 ? -6.207 -30.453 2.627 1 98.5 387 ALA B CA 1
ATOM 5728 C C . ALA B 1 387 ? -7.34 -30.797 3.588 1 98.5 387 ALA B C 1
ATOM 5730 O O . ALA B 1 387 ? -7.891 -31.906 3.531 1 98.5 387 ALA B O 1
ATOM 5731 N N . ARG B 1 388 ? -7.656 -29.906 4.449 1 97.12 388 ARG B N 1
ATOM 5732 C CA . ARG B 1 388 ? -8.742 -30.141 5.398 1 97.12 388 ARG B CA 1
ATOM 5733 C C . ARG B 1 388 ? -9.312 -28.828 5.918 1 97.12 388 ARG B C 1
ATOM 5735 O O . ARG B 1 388 ? -8.656 -27.781 5.824 1 97.12 388 ARG B O 1
ATOM 5742 N N . LEU B 1 389 ? -10.516 -28.922 6.434 1 96.38 389 LEU B N 1
ATOM 5743 C CA . LEU B 1 389 ? -11.094 -27.812 7.172 1 96.38 389 LEU B CA 1
ATOM 5744 C C . LEU B 1 389 ? -10.516 -27.734 8.578 1 96.38 389 LEU B C 1
ATOM 5746 O O . LEU B 1 389 ? -10.273 -28.766 9.211 1 96.38 389 LEU B O 1
ATOM 5750 N N . GLU B 1 390 ? -10.195 -26.578 9.016 1 93 390 GLU B N 1
ATOM 5751 C CA . GLU B 1 390 ? -9.766 -26.375 10.398 1 93 390 GLU B CA 1
ATOM 5752 C C . GLU B 1 390 ? -10.914 -25.875 11.266 1 93 390 GLU B C 1
ATOM 5754 O O . GLU B 1 390 ? -11.836 -25.219 10.766 1 93 390 GLU B O 1
ATOM 5759 N N . PRO B 1 391 ? -10.953 -26.422 12.594 1 75.12 391 PRO B N 1
ATOM 5760 C CA . PRO B 1 391 ? -12.023 -25.938 13.461 1 75.12 391 PRO B CA 1
ATOM 5761 C C . PRO B 1 391 ? -12.164 -24.406 13.414 1 75.12 391 PRO B C 1
ATOM 5763 O O . PRO B 1 391 ? -11.188 -23.703 13.164 1 75.12 391 PRO B O 1
ATOM 5766 N N . ASP B 1 392 ? -13.375 -23.922 13.125 1 58.56 392 ASP B N 1
ATOM 5767 C CA . ASP B 1 392 ? -13.695 -22.516 13.016 1 58.56 392 ASP B CA 1
ATOM 5768 C C . ASP B 1 392 ? -12.867 -21.688 14.008 1 58.56 392 ASP B C 1
ATOM 5770 O O . ASP B 1 392 ? -13.281 -21.5 15.156 1 58.56 392 ASP B O 1
ATOM 5774 N N . SER B 1 393 ? -11.672 -22.109 14.102 1 48.59 393 SER B N 1
ATOM 5775 C CA . SER B 1 393 ? -10.938 -21.141 14.914 1 48.59 393 SER B CA 1
ATOM 5776 C C . SER B 1 393 ? -11.156 -19.719 14.406 1 48.59 393 SER B C 1
ATOM 5778 O O . SER B 1 393 ? -11.469 -19.516 13.227 1 48.59 393 SER B O 1
ATOM 5780 N N . ASP B 1 394 ? -11.719 -18.891 15.18 1 46.38 394 ASP B N 1
ATOM 5781 C CA . ASP B 1 394 ? -11.906 -17.484 14.812 1 46.38 394 ASP B CA 1
ATOM 5782 C C . ASP B 1 394 ? -10.844 -17.031 13.82 1 46.38 394 ASP B C 1
ATOM 5784 O O . ASP B 1 394 ? -10.844 -15.875 13.391 1 46.38 394 ASP B O 1
ATOM 5788 N N . GLY B 1 395 ? -10.5 -18.016 13.031 1 40.91 395 GLY B N 1
ATOM 5789 C CA . GLY B 1 395 ? -9.562 -17.688 11.977 1 40.91 395 GLY B CA 1
ATOM 5790 C C . GLY B 1 395 ? -8.305 -17 12.484 1 40.91 395 GLY B C 1
ATOM 5791 O O . GLY B 1 395 ? -7.441 -16.609 11.703 1 40.91 395 GLY B O 1
ATOM 5792 N N . ASN B 1 396 ? -8.383 -16.094 13.531 1 38.62 396 ASN B N 1
ATOM 5793 C CA . ASN B 1 396 ? -7.215 -15.445 14.109 1 38.62 396 ASN B CA 1
ATOM 5794 C C . ASN B 1 396 ? -6.34 -16.438 14.859 1 38.62 396 ASN B C 1
ATOM 5796 O O . ASN B 1 396 ? -6.789 -17.062 15.828 1 38.62 396 ASN B O 1
ATOM 5800 N N . ALA B 1 397 ? -5.785 -17.422 14.438 1 32.56 397 ALA B N 1
ATOM 5801 C CA . ALA B 1 397 ? -4.926 -18.234 15.281 1 32.56 397 ALA B CA 1
ATOM 5802 C C . ALA B 1 397 ? -3.984 -17.375 16.109 1 32.56 397 ALA B C 1
ATOM 5804 O O . ALA B 1 397 ? -3.453 -16.375 15.625 1 32.56 397 ALA B O 1
#

Organism: Cupriavidus necator (strain ATCC 17699 / DSM 428 / KCTC 22496 / NCIMB 10442 / H16 / Stanier 337) (NCBI:txid381666)